Protein AF-A4SB89-F1 (afdb_monomer)

Nearest PDB structures (foldseek):
  6qie-assembly1_A  TM=3.651E-01  e=5.725E-05  Thermochaetoides thermophila DSM 1495
  8g9k-assembly1_A  TM=3.607E-01  e=8.445E-02  synthetic construct
  7ue2-assembly1_A  TM=1.964E-01  e=1.254E-01  synthetic construct

pLDDT: mean 78.95, std 18.74, range [21.5, 97.81]

InterPro domains:
  IPR003307 W2 domain [PF02020] (912-1002)
  IPR003307 W2 domain [PS51363] (801-1002)
  IPR003307 W2 domain [SM00515] (899-998)
  IPR016024 Armadillo-type fold [SSF48371] (817-995)
  IPR027417 P-loop containing nucleoside triphosphate hydrolase [G3DSA:3.40.50.300] (199-472)
  IPR027417 P-loop containing nucleoside triphosphate hydrolase [SSF52540] (219-310)
  IPR051956 eIF2B Complex Subunit Epsilon [PTHR45887] (804-1005)

Organism: Ostreococcus lucimarinus (strain CCE9901) (NCBI:txid436017)

Structure (mmCIF, N/CA/C/O backbone):
data_AF-A4SB89-F1
#
_entry.id   AF-A4SB89-F1
#
loop_
_atom_site.group_PDB
_atom_site.id
_atom_site.type_symbol
_atom_site.label_atom_id
_atom_site.label_alt_id
_atom_site.label_comp_id
_atom_site.label_asym_id
_atom_site.label_entity_id
_atom_site.label_seq_id
_atom_site.pdbx_PDB_ins_code
_atom_site.Cartn_x
_atom_site.Cartn_y
_atom_site.Cartn_z
_atom_site.occupancy
_atom_site.B_iso_or_equiv
_atom_site.auth_seq_id
_atom_site.auth_comp_id
_atom_site.auth_asym_id
_atom_site.auth_atom_id
_atom_site.pdbx_PDB_model_num
ATOM 1 N N . MET A 1 1 ? -12.814 -63.755 -7.063 1.00 29.23 1 MET A N 1
ATOM 2 C CA . MET A 1 1 ? -11.593 -64.469 -7.482 1.00 29.23 1 MET A CA 1
ATOM 3 C C . MET A 1 1 ? -11.755 -64.774 -8.953 1.00 29.23 1 MET A C 1
ATOM 5 O O . MET A 1 1 ? -12.812 -65.282 -9.292 1.00 29.23 1 MET A O 1
ATOM 9 N N . SER A 1 2 ? -10.774 -64.323 -9.741 1.00 29.67 2 SER A N 1
ATOM 10 C CA . SER A 1 2 ? -10.385 -64.765 -11.091 1.00 29.67 2 SER A CA 1
ATOM 11 C C . SER A 1 2 ? -11.483 -65.305 -12.021 1.00 29.67 2 SER A C 1
ATOM 13 O O . SER A 1 2 ? -12.023 -66.378 -11.786 1.00 29.67 2 SER A O 1
ATOM 15 N N . ASP A 1 3 ? -11.750 -64.630 -13.135 1.00 23.61 3 ASP A N 1
ATOM 16 C CA . ASP A 1 3 ? -10.997 -64.903 -14.363 1.00 23.61 3 ASP A CA 1
ATOM 17 C C . ASP A 1 3 ? -11.367 -63.938 -15.498 1.00 23.61 3 ASP A C 1
ATOM 19 O O . ASP A 1 3 ? -12.367 -63.224 -15.460 1.00 23.61 3 ASP A O 1
ATOM 23 N N . SER A 1 4 ? -10.426 -63.890 -16.431 1.00 29.05 4 SER A N 1
ATOM 24 C CA . SER A 1 4 ? -10.271 -63.126 -17.664 1.00 29.05 4 SER A CA 1
ATOM 25 C C . SER A 1 4 ? -11.224 -63.510 -18.810 1.00 29.05 4 SER A C 1
ATOM 27 O O . SER A 1 4 ? -11.978 -64.468 -18.693 1.00 29.05 4 SER A O 1
ATOM 29 N N . GLU A 1 5 ? -11.020 -62.818 -19.946 1.00 25.05 5 GLU A N 1
ATOM 30 C CA . GLU A 1 5 ? -11.542 -63.030 -21.319 1.00 25.05 5 GLU A CA 1
ATOM 31 C C . GLU A 1 5 ? -12.819 -62.221 -21.615 1.00 25.05 5 GLU A C 1
ATOM 33 O O . GLU A 1 5 ? -13.697 -62.114 -20.771 1.00 25.05 5 GLU A O 1
ATOM 38 N N . SER A 1 6 ? -13.011 -61.533 -22.742 1.00 23.83 6 SER A N 1
ATOM 39 C CA . SER A 1 6 ? -12.469 -61.593 -24.113 1.00 23.83 6 SER A CA 1
ATOM 40 C C . SER A 1 6 ? -12.864 -60.263 -24.812 1.00 23.83 6 SER A C 1
ATOM 42 O O . SER A 1 6 ? -13.953 -59.767 -24.547 1.00 23.83 6 SER A O 1
ATOM 44 N N . ASP A 1 7 ? -12.006 -59.542 -25.537 1.00 23.69 7 ASP A N 1
ATOM 45 C CA . ASP A 1 7 ? -11.608 -59.735 -26.949 1.00 23.69 7 ASP A CA 1
ATOM 46 C C . ASP A 1 7 ? -12.560 -59.069 -27.989 1.00 23.69 7 ASP A C 1
ATOM 48 O O . ASP A 1 7 ? -13.771 -59.263 -27.957 1.00 23.69 7 ASP A O 1
ATOM 52 N N . TYR A 1 8 ? -11.939 -58.330 -28.923 1.00 24.19 8 TYR A N 1
ATOM 53 C CA . TYR A 1 8 ? -12.383 -57.850 -30.253 1.00 24.19 8 TYR A CA 1
ATOM 54 C C . TYR A 1 8 ? -13.336 -56.641 -30.488 1.00 24.19 8 TYR A C 1
ATOM 56 O O . TYR A 1 8 ? -14.537 -56.679 -30.251 1.00 24.19 8 TYR A O 1
ATOM 64 N N . SER A 1 9 ? -12.715 -55.643 -31.148 1.00 23.56 9 SER A N 1
ATOM 65 C CA . SER A 1 9 ? -13.016 -55.024 -32.466 1.00 23.56 9 SER A CA 1
ATOM 66 C C . SER A 1 9 ? -14.061 -53.912 -32.657 1.00 23.56 9 SER A C 1
ATOM 68 O O . SER A 1 9 ? -15.255 -54.122 -32.472 1.00 23.56 9 SER A O 1
ATOM 70 N N . ASP A 1 10 ? -13.524 -52.822 -33.221 1.00 22.38 10 ASP A N 1
ATOM 71 C CA . ASP A 1 10 ? -13.942 -52.038 -34.397 1.00 22.38 10 ASP A CA 1
ATOM 72 C C . ASP A 1 10 ? -15.242 -51.211 -34.428 1.00 22.38 10 ASP A C 1
ATOM 74 O O . ASP A 1 10 ? -16.361 -51.712 -34.410 1.00 22.38 10 ASP A O 1
ATOM 78 N N . ASP A 1 11 ? -14.966 -49.919 -34.637 1.00 24.91 11 ASP A N 1
ATOM 79 C CA . ASP A 1 11 ? -15.501 -48.996 -35.641 1.00 24.91 11 ASP A CA 1
ATOM 80 C C . ASP A 1 11 ? -16.910 -48.380 -35.553 1.00 24.91 11 ASP A C 1
ATOM 82 O O . ASP A 1 11 ? -17.950 -49.013 -35.411 1.00 24.91 11 ASP A O 1
ATOM 86 N N . ASP A 1 12 ? -16.845 -47.070 -35.817 1.00 22.80 12 ASP A N 1
ATOM 87 C CA . ASP A 1 12 ? -17.795 -46.201 -36.504 1.00 22.80 12 ASP A CA 1
ATOM 88 C C . ASP A 1 12 ? -19.022 -45.610 -35.779 1.00 22.80 12 ASP A C 1
ATOM 90 O O . ASP A 1 12 ? -20.053 -46.225 -35.532 1.00 22.80 12 ASP A O 1
ATOM 94 N N . ALA A 1 13 ? -18.892 -44.293 -35.570 1.00 25.19 13 ALA A N 1
ATOM 95 C CA . ALA A 1 13 ? -19.785 -43.238 -36.057 1.00 25.19 13 ALA A CA 1
ATOM 96 C C . ALA A 1 13 ? -21.309 -43.389 -35.851 1.00 25.19 13 ALA A C 1
ATOM 98 O O . ALA A 1 13 ? -21.993 -44.081 -36.592 1.00 25.19 13 ALA A O 1
ATOM 99 N N . HIS A 1 14 ? -21.888 -42.537 -34.997 1.00 22.14 14 HIS A N 1
ATOM 100 C CA . HIS A 1 14 ? -22.621 -41.334 -35.432 1.00 22.14 14 HIS A CA 1
ATOM 101 C C . HIS A 1 14 ? -23.437 -40.693 -34.294 1.00 22.14 14 HIS A C 1
ATOM 103 O O . HIS A 1 14 ? -24.135 -41.346 -33.530 1.00 22.14 14 HIS A O 1
ATOM 109 N N . ILE A 1 15 ? -23.339 -39.363 -34.268 1.00 31.70 15 ILE A N 1
ATOM 110 C CA . ILE A 1 15 ? -24.335 -38.335 -33.923 1.00 31.70 15 ILE A CA 1
ATOM 111 C C . ILE A 1 15 ? -25.737 -38.847 -33.533 1.00 31.70 15 ILE A C 1
ATOM 113 O O . ILE A 1 15 ? -26.442 -39.439 -34.346 1.00 31.70 15 ILE A O 1
ATOM 117 N N . GLY A 1 16 ? -26.208 -38.420 -32.359 1.00 21.58 16 GLY A N 1
ATOM 118 C CA . GLY A 1 16 ? -27.625 -38.419 -31.987 1.00 21.58 16 GLY A CA 1
ATOM 119 C C . GLY A 1 16 ? -27.842 -37.704 -30.657 1.00 21.58 16 GLY A C 1
ATOM 120 O O . GLY A 1 16 ? -27.494 -38.237 -29.611 1.00 21.58 16 GLY A O 1
ATOM 121 N N . GLY A 1 17 ? -28.367 -36.479 -30.713 1.00 25.39 17 GLY A N 1
ATOM 122 C CA . GLY A 1 17 ? -28.674 -35.661 -29.542 1.00 25.39 17 GLY A CA 1
ATOM 123 C C . GLY A 1 17 ? -29.842 -36.186 -28.704 1.00 25.39 17 GLY A C 1
ATOM 124 O O . GLY A 1 17 ? -30.671 -36.968 -29.167 1.00 25.39 17 GLY A O 1
ATOM 125 N N . GLY A 1 18 ? -29.919 -35.683 -27.477 1.00 21.50 18 GLY A N 1
ATOM 126 C CA . GLY A 1 18 ? -31.056 -35.849 -26.585 1.00 21.50 18 GLY A CA 1
ATOM 127 C C . GLY A 1 18 ? -30.878 -34.966 -25.361 1.00 21.50 18 GLY A C 1
ATOM 128 O O . GLY A 1 18 ? -30.033 -35.257 -24.520 1.00 21.50 18 GLY A O 1
ATOM 129 N N . ASP A 1 19 ? -31.662 -33.890 -25.304 1.00 28.50 19 ASP A N 1
ATOM 130 C CA . ASP A 1 19 ? -31.857 -33.049 -24.126 1.00 28.50 19 ASP A CA 1
ATOM 131 C C . ASP A 1 19 ? -32.079 -33.896 -22.872 1.00 28.50 19 ASP A C 1
ATOM 133 O O . ASP A 1 19 ? -32.882 -34.836 -22.887 1.00 28.50 19 ASP A O 1
ATOM 137 N N . ARG A 1 20 ? -31.425 -33.506 -21.776 1.00 24.61 20 ARG A N 1
ATOM 138 C CA . ARG A 1 20 ? -31.952 -33.652 -20.420 1.00 24.61 20 ARG A CA 1
ATOM 139 C C . ARG A 1 20 ? -31.249 -32.673 -19.497 1.00 24.61 20 ARG A C 1
ATOM 141 O O . ARG A 1 20 ? -30.026 -32.657 -19.400 1.00 24.61 20 ARG A O 1
ATOM 148 N N . ASP A 1 21 ? -32.091 -31.881 -18.856 1.00 27.75 21 ASP A N 1
ATOM 149 C CA . ASP A 1 21 ? -31.813 -30.970 -17.764 1.00 27.75 21 ASP A CA 1
ATOM 150 C C . ASP A 1 21 ? -30.841 -31.591 -16.754 1.00 27.75 21 ASP A C 1
ATOM 152 O O . ASP A 1 21 ? -31.128 -32.623 -16.143 1.00 27.75 21 ASP A O 1
ATOM 156 N N . ALA A 1 22 ? -29.693 -30.947 -16.577 1.00 25.78 22 ALA A N 1
ATOM 157 C CA . ALA A 1 22 ? -28.849 -31.129 -15.412 1.00 25.78 22 ALA A CA 1
ATOM 158 C C . ALA A 1 22 ? -28.675 -29.746 -14.788 1.00 25.78 22 ALA A C 1
ATOM 160 O O . ALA A 1 22 ? -27.948 -28.900 -15.305 1.00 25.78 22 ALA A O 1
ATOM 161 N N . GLU A 1 23 ? -29.413 -29.513 -13.704 1.00 24.58 23 GLU A N 1
ATOM 162 C CA . GLU A 1 23 ? -29.065 -28.511 -12.705 1.00 24.58 23 GLU A CA 1
ATOM 163 C C . GLU A 1 23 ? -27.601 -28.745 -12.309 1.00 24.58 23 GLU A C 1
ATOM 165 O O . GLU A 1 23 ? -27.280 -29.712 -11.618 1.00 24.58 23 GLU A O 1
ATOM 170 N N . GLU A 1 24 ? -26.695 -27.886 -12.776 1.00 25.06 24 GLU A N 1
ATOM 171 C CA . GLU A 1 24 ? -25.340 -27.818 -12.239 1.00 25.06 24 GLU A CA 1
ATOM 172 C C . GLU A 1 24 ? -25.430 -27.219 -10.834 1.00 25.06 24 GLU A C 1
ATOM 174 O O . GLU A 1 24 ? -25.385 -26.006 -10.624 1.00 25.06 24 GLU A O 1
ATOM 179 N N . THR A 1 25 ? -25.606 -28.098 -9.850 1.00 23.08 25 THR A N 1
ATOM 180 C CA . THR A 1 25 ? -25.333 -27.804 -8.449 1.00 23.08 25 THR A CA 1
ATOM 181 C C . THR A 1 25 ? -23.901 -27.302 -8.327 1.00 23.08 25 THR A C 1
ATOM 183 O O . THR A 1 25 ? -22.940 -28.035 -8.553 1.00 23.08 25 THR A O 1
ATOM 186 N N . TYR A 1 26 ? -23.800 -26.025 -7.975 1.00 27.58 26 TYR A N 1
ATOM 187 C CA . TYR A 1 26 ? -22.591 -25.325 -7.582 1.00 27.58 26 TYR A CA 1
ATOM 188 C C . TYR A 1 26 ? -21.995 -26.038 -6.363 1.00 27.58 26 TYR A C 1
ATOM 190 O O . TYR A 1 26 ? -22.474 -25.869 -5.240 1.00 27.58 26 TYR A O 1
ATOM 198 N N . ASP A 1 27 ? -20.985 -26.878 -6.584 1.00 24.45 27 ASP A N 1
ATOM 199 C CA . ASP A 1 27 ? -20.267 -27.528 -5.495 1.00 24.45 27 ASP A CA 1
ATOM 200 C C . ASP A 1 27 ? -19.368 -26.470 -4.845 1.00 24.45 27 ASP A C 1
ATOM 202 O O . ASP A 1 27 ? -18.309 -26.089 -5.353 1.00 24.45 27 ASP A O 1
ATOM 206 N N . GLY A 1 28 ? -19.869 -25.907 -3.745 1.00 31.48 28 GLY A N 1
ATOM 207 C CA . GLY A 1 28 ? -19.140 -24.995 -2.882 1.00 31.48 28 GLY A CA 1
ATOM 208 C C . GLY A 1 28 ? -17.931 -25.712 -2.301 1.00 31.48 28 GLY A C 1
ATOM 209 O O . GLY A 1 28 ? -18.032 -26.406 -1.291 1.00 31.48 28 GLY A O 1
ATOM 210 N N . ALA A 1 29 ? -16.775 -25.530 -2.934 1.00 27.23 29 ALA A N 1
ATOM 211 C CA . ALA A 1 29 ? -15.501 -25.983 -2.408 1.00 27.23 29 ALA A CA 1
ATOM 212 C C . ALA A 1 29 ? -15.157 -25.183 -1.140 1.00 27.23 29 ALA A C 1
ATOM 214 O O . ALA A 1 29 ? -14.526 -24.130 -1.192 1.00 27.23 29 ALA A O 1
ATOM 215 N N . GLY A 1 30 ? -15.565 -25.716 0.013 1.00 25.22 30 GLY A N 1
ATOM 216 C CA . GLY A 1 30 ? -15.103 -25.342 1.350 1.00 25.22 30 GLY A CA 1
ATOM 217 C C . GLY A 1 30 ? -13.660 -25.781 1.626 1.00 25.22 30 GLY A C 1
ATOM 218 O O . GLY A 1 30 ? -13.384 -26.364 2.671 1.00 25.22 30 GLY A O 1
ATOM 219 N N . GLY A 1 31 ? -12.746 -25.537 0.687 1.00 26.72 31 GLY A N 1
ATOM 220 C CA . GLY A 1 31 ? -11.314 -25.537 0.963 1.00 26.72 31 GLY A CA 1
ATOM 221 C C . GLY A 1 31 ? -10.906 -24.125 1.362 1.00 26.72 31 GLY A C 1
ATOM 222 O O . GLY A 1 31 ? -11.263 -23.180 0.662 1.00 26.72 31 GLY A O 1
ATOM 223 N N . GLU A 1 32 ? -10.186 -23.960 2.475 1.00 33.38 32 GLU A N 1
ATOM 224 C CA . GLU A 1 32 ? -9.505 -22.696 2.774 1.00 33.38 32 GLU A CA 1
ATOM 225 C C . GLU A 1 32 ? -8.726 -22.266 1.525 1.00 33.38 32 GLU A C 1
ATOM 227 O O . GLU A 1 32 ? -7.820 -22.970 1.077 1.00 33.38 32 GLU A O 1
ATOM 232 N N . ALA A 1 33 ? -9.127 -21.150 0.915 1.00 37.78 33 ALA A N 1
ATOM 233 C CA . ALA A 1 33 ? -8.465 -20.614 -0.261 1.00 37.78 33 ALA A CA 1
ATOM 234 C C . ALA A 1 33 ? -7.047 -20.182 0.135 1.00 37.78 33 ALA A C 1
ATOM 236 O O . ALA A 1 33 ? -6.825 -19.067 0.603 1.00 37.78 33 ALA A O 1
ATOM 237 N N . THR A 1 34 ? -6.074 -21.079 -0.014 1.00 44.25 34 THR A N 1
ATOM 238 C CA . THR A 1 34 ? -4.659 -20.746 0.134 1.00 44.25 34 THR A CA 1
ATOM 239 C C . THR A 1 34 ? -4.272 -19.832 -1.023 1.00 44.25 34 THR A C 1
ATOM 241 O O . THR A 1 34 ? -4.261 -20.263 -2.178 1.00 44.25 34 THR A O 1
ATOM 244 N N . LEU A 1 35 ? -3.988 -18.564 -0.720 1.00 61.75 35 LEU A N 1
ATOM 245 C CA . LEU A 1 35 ? -3.513 -17.586 -1.693 1.00 61.75 35 LEU A CA 1
ATOM 246 C C . LEU A 1 35 ? -2.144 -18.033 -2.227 1.00 61.75 35 LEU A C 1
ATOM 248 O O . LEU A 1 35 ? -1.136 -17.932 -1.537 1.00 61.75 35 LEU A O 1
ATOM 252 N N . ASN A 1 36 ? -2.114 -18.546 -3.456 1.00 58.34 36 ASN A N 1
ATOM 253 C CA . ASN A 1 36 ? -0.876 -18.926 -4.130 1.00 58.34 36 ASN A CA 1
ATOM 254 C C . ASN A 1 36 ? -0.364 -17.715 -4.924 1.00 58.34 36 ASN A C 1
ATOM 256 O O . ASN A 1 36 ? -1.017 -17.273 -5.875 1.00 58.34 36 ASN A O 1
ATOM 260 N N . VAL A 1 37 ? 0.763 -17.129 -4.510 1.00 63.38 37 VAL A N 1
ATOM 261 C CA . VAL A 1 37 ? 1.336 -15.958 -5.186 1.00 63.38 37 VAL A CA 1
ATOM 262 C C . VAL A 1 37 ? 2.109 -16.435 -6.412 1.00 63.38 37 VAL A C 1
ATOM 264 O O . VAL A 1 37 ? 3.233 -16.920 -6.302 1.00 63.38 37 VAL A O 1
ATOM 267 N N . ASP A 1 38 ? 1.537 -16.270 -7.606 1.00 64.44 38 ASP A N 1
ATOM 268 C CA . ASP A 1 38 ? 2.246 -16.611 -8.843 1.00 64.44 38 ASP A CA 1
ATOM 269 C C . ASP A 1 38 ? 3.375 -15.605 -9.137 1.00 64.44 38 ASP A C 1
ATOM 271 O O . ASP A 1 38 ? 3.179 -14.564 -9.768 1.00 64.44 38 ASP A O 1
ATOM 275 N N . VAL A 1 39 ? 4.577 -15.918 -8.645 1.00 58.44 39 VAL A N 1
ATOM 276 C CA . VAL A 1 39 ? 5.833 -15.204 -8.944 1.00 58.44 39 VAL A CA 1
ATOM 277 C C . VAL A 1 39 ? 6.585 -15.790 -10.146 1.00 58.44 39 VAL A C 1
ATOM 279 O O . VAL A 1 39 ? 7.706 -15.375 -10.459 1.00 58.44 39 VAL A O 1
ATOM 282 N N . GLY A 1 40 ? 6.008 -16.799 -10.809 1.00 59.66 40 GLY A N 1
ATOM 283 C CA . GLY A 1 40 ? 6.488 -17.321 -12.082 1.00 59.66 40 GLY A CA 1
ATOM 284 C C . GLY A 1 40 ? 5.940 -16.493 -13.239 1.00 59.66 40 GLY A C 1
ATOM 285 O O . GLY A 1 40 ? 4.848 -15.937 -13.177 1.00 59.66 40 GLY A O 1
ATOM 286 N N . SER A 1 41 ? 6.702 -16.370 -14.326 1.00 61.66 41 SER A N 1
ATOM 287 C CA . SER A 1 41 ? 6.193 -15.662 -15.508 1.00 61.66 41 SER A CA 1
ATOM 288 C C . SER A 1 41 ? 5.515 -16.587 -16.514 1.00 61.66 41 SER A C 1
ATOM 290 O O . SER A 1 41 ? 4.639 -16.122 -17.258 1.00 61.66 41 SER A O 1
ATOM 292 N N . SER A 1 42 ? 5.886 -17.874 -16.521 1.00 67.38 42 SER A N 1
ATOM 293 C CA . SER A 1 42 ? 5.229 -18.930 -17.291 1.00 67.38 42 SER A CA 1
ATOM 294 C C . SER A 1 42 ? 4.824 -18.429 -18.692 1.00 67.38 42 SER A C 1
ATOM 296 O O . SER A 1 42 ? 3.647 -18.357 -19.080 1.00 67.38 42 SER A O 1
ATOM 298 N N . LEU A 1 43 ? 5.802 -17.886 -19.421 1.00 68.06 43 LEU A N 1
ATOM 299 C CA . LEU A 1 43 ? 5.538 -17.063 -20.602 1.00 68.06 43 LEU A CA 1
ATOM 300 C C . LEU A 1 43 ? 5.134 -17.924 -21.799 1.00 68.06 43 LEU A C 1
ATOM 302 O O . LEU A 1 43 ? 5.876 -18.792 -22.247 1.00 68.06 43 LEU A O 1
ATOM 306 N N . THR A 1 44 ? 3.949 -17.652 -22.352 1.00 66.81 44 THR A N 1
ATOM 307 C CA . THR A 1 44 ? 3.459 -18.326 -23.563 1.00 66.81 44 THR A CA 1
ATOM 308 C C . THR A 1 44 ? 3.981 -17.635 -24.822 1.00 66.81 44 THR A C 1
ATOM 310 O O . THR A 1 44 ? 4.377 -16.468 -24.795 1.00 66.81 44 THR A O 1
ATOM 313 N N . SER A 1 45 ? 3.901 -18.307 -25.974 1.00 65.00 45 SER A N 1
ATOM 314 C CA . SER A 1 45 ? 4.201 -17.702 -27.282 1.00 65.00 45 SER A CA 1
ATOM 315 C C . SER A 1 45 ? 3.424 -16.405 -27.548 1.00 65.00 45 SER A C 1
ATOM 317 O O . SER A 1 45 ? 3.972 -15.499 -28.174 1.00 65.00 45 SER A O 1
ATOM 319 N N . ALA A 1 46 ? 2.188 -16.296 -27.048 1.00 64.75 46 ALA A N 1
ATOM 320 C CA . ALA A 1 46 ? 1.371 -15.090 -27.166 1.00 64.75 46 ALA A CA 1
ATOM 321 C C . ALA A 1 46 ? 1.889 -13.949 -26.276 1.00 64.75 46 ALA A C 1
ATOM 323 O O . ALA A 1 46 ? 2.015 -12.821 -26.742 1.00 64.75 46 ALA A O 1
ATOM 324 N N . ASP A 1 47 ? 2.270 -14.244 -25.029 1.00 68.56 47 ASP A N 1
ATOM 325 C CA . ASP A 1 47 ? 2.822 -13.227 -24.122 1.00 68.56 47 ASP A CA 1
ATOM 326 C C . ASP A 1 47 ? 4.130 -12.641 -24.659 1.00 68.56 47 ASP A C 1
ATOM 328 O O . ASP A 1 47 ? 4.396 -11.453 -24.499 1.00 68.56 47 ASP A O 1
ATOM 332 N N . TRP A 1 48 ? 4.928 -13.463 -25.337 1.00 68.19 48 TRP A N 1
ATOM 333 C CA . TRP A 1 48 ? 6.120 -12.992 -26.022 1.00 68.19 48 TRP A CA 1
ATOM 334 C C . TRP A 1 48 ? 5.806 -12.071 -27.204 1.00 68.19 48 TRP A C 1
ATOM 336 O O . TRP A 1 48 ? 6.483 -11.066 -27.392 1.00 68.19 48 TRP A O 1
ATOM 346 N N . ALA A 1 49 ? 4.778 -12.393 -27.993 1.00 67.62 49 ALA A N 1
ATOM 347 C CA . ALA A 1 49 ? 4.350 -11.551 -29.107 1.00 67.62 49 ALA A CA 1
ATOM 348 C C . ALA A 1 49 ? 3.810 -10.186 -28.637 1.00 67.62 49 ALA A C 1
ATOM 350 O O . ALA A 1 49 ? 3.950 -9.195 -29.353 1.00 67.62 49 ALA A O 1
ATOM 351 N N . ASP A 1 50 ? 3.243 -10.116 -27.428 1.00 69.06 50 ASP A N 1
ATOM 352 C CA . ASP A 1 50 ? 2.780 -8.865 -26.814 1.00 69.06 50 ASP A CA 1
ATOM 353 C C . ASP A 1 50 ? 3.927 -7.905 -26.456 1.00 69.06 50 ASP A C 1
ATOM 355 O O . ASP A 1 50 ? 3.744 -6.684 -26.503 1.00 69.06 50 ASP A O 1
ATOM 359 N N . ILE A 1 51 ? 5.108 -8.425 -26.099 1.00 70.75 51 ILE A N 1
ATOM 360 C CA . ILE A 1 51 ? 6.305 -7.593 -25.871 1.00 70.75 51 ILE A CA 1
ATOM 361 C C . ILE A 1 51 ? 6.713 -6.915 -27.184 1.00 70.75 51 ILE A C 1
ATOM 363 O O . ILE A 1 51 ? 6.956 -5.708 -27.215 1.00 70.75 51 ILE A O 1
ATOM 367 N N . ASP A 1 52 ? 6.670 -7.682 -28.275 1.00 66.12 52 ASP A N 1
ATOM 368 C CA . ASP A 1 52 ? 7.074 -7.281 -29.624 1.00 66.12 52 ASP A CA 1
ATOM 369 C C . ASP A 1 52 ? 5.932 -6.579 -30.406 1.00 66.12 52 ASP A C 1
ATOM 371 O O . ASP A 1 52 ? 5.997 -6.405 -31.629 1.00 66.12 52 ASP A O 1
ATOM 375 N N . ASN A 1 53 ? 4.841 -6.174 -29.747 1.00 70.50 53 ASN A N 1
ATOM 376 C CA . ASN A 1 53 ? 3.700 -5.568 -30.430 1.00 70.50 53 ASN A CA 1
ATOM 377 C C . ASN A 1 53 ? 4.002 -4.113 -30.841 1.00 70.50 53 ASN A C 1
ATOM 379 O O . ASN A 1 53 ? 4.187 -3.229 -30.000 1.00 70.50 53 ASN A O 1
ATOM 383 N N . SER A 1 54 ? 3.993 -3.836 -32.150 1.00 64.75 54 SER A N 1
ATOM 384 C CA . SER A 1 54 ? 4.375 -2.530 -32.705 1.00 64.75 54 SER A CA 1
ATOM 385 C C . SER A 1 54 ? 3.524 -1.363 -32.212 1.00 64.75 54 SER A C 1
ATOM 387 O O . SER A 1 54 ? 4.055 -0.266 -32.038 1.00 64.75 54 SER A O 1
ATOM 389 N N . ASP A 1 55 ? 2.233 -1.581 -31.966 1.00 62.84 55 ASP A N 1
ATOM 390 C CA . ASP A 1 55 ? 1.321 -0.521 -31.532 1.00 62.84 55 ASP A CA 1
ATOM 391 C C . ASP A 1 55 ? 1.550 -0.173 -30.061 1.00 62.84 55 ASP A C 1
ATOM 393 O O . ASP A 1 55 ? 1.525 1.000 -29.678 1.00 62.84 55 ASP A O 1
ATOM 397 N N . LEU A 1 56 ? 1.832 -1.184 -29.234 1.00 63.41 56 LEU A N 1
ATOM 398 C CA . LEU A 1 56 ? 2.197 -0.990 -27.832 1.00 63.41 56 LEU A CA 1
ATOM 399 C C . LEU A 1 56 ? 3.545 -0.273 -27.720 1.00 63.41 56 LEU A C 1
ATOM 401 O O . LEU A 1 56 ? 3.640 0.741 -27.026 1.00 63.41 56 LEU A O 1
ATOM 405 N N . VAL A 1 57 ? 4.552 -0.706 -28.483 1.00 65.56 57 VAL A N 1
ATOM 406 C CA . VAL A 1 57 ? 5.869 -0.048 -28.531 1.00 65.56 57 VAL A CA 1
ATOM 407 C C . VAL A 1 57 ? 5.756 1.394 -29.041 1.00 65.56 57 VAL A C 1
ATOM 409 O O . VAL A 1 57 ? 6.379 2.299 -28.484 1.00 65.56 57 VAL A O 1
ATOM 412 N N . ALA A 1 58 ? 4.933 1.660 -30.061 1.00 63.69 58 ALA A N 1
ATOM 413 C CA . ALA A 1 58 ? 4.697 3.019 -30.554 1.00 63.69 58 ALA A CA 1
ATOM 414 C C . ALA A 1 58 ? 4.074 3.931 -29.482 1.00 63.69 58 ALA A C 1
ATOM 416 O O . ALA A 1 58 ? 4.455 5.098 -29.370 1.00 63.69 58 ALA A O 1
ATOM 417 N N . LYS A 1 59 ? 3.169 3.403 -28.649 1.00 62.91 59 LYS A N 1
ATOM 418 C CA . LYS A 1 59 ? 2.600 4.138 -27.508 1.00 62.91 59 LYS A CA 1
ATOM 419 C C . LYS A 1 59 ? 3.632 4.405 -26.415 1.00 62.91 59 LYS A C 1
ATOM 421 O O . LYS A 1 59 ? 3.687 5.530 -25.922 1.00 62.91 59 LYS A O 1
ATOM 426 N N . VAL A 1 60 ? 4.489 3.432 -26.085 1.00 60.62 60 VAL A N 1
ATOM 427 C CA . VAL A 1 60 ? 5.616 3.643 -25.154 1.00 60.62 60 VAL A CA 1
ATOM 428 C C . VAL A 1 60 ? 6.524 4.760 -25.670 1.00 60.62 60 VAL A C 1
ATOM 430 O O . VAL A 1 60 ? 6.846 5.678 -24.918 1.00 60.62 60 VAL A O 1
ATOM 433 N N . ARG A 1 61 ? 6.821 4.789 -26.976 1.00 61.88 61 ARG A N 1
ATOM 434 C CA . ARG A 1 61 ? 7.567 5.892 -27.613 1.00 61.88 61 ARG A CA 1
ATOM 435 C C . ARG A 1 61 ? 6.863 7.249 -27.541 1.00 61.88 61 ARG A C 1
ATOM 437 O O . ARG A 1 61 ? 7.508 8.295 -27.577 1.00 61.88 61 ARG A O 1
ATOM 444 N N . GLY A 1 62 ? 5.538 7.247 -27.451 1.00 50.56 62 GLY A N 1
ATOM 445 C CA . GLY A 1 62 ? 4.735 8.448 -27.245 1.00 50.56 62 GLY A CA 1
ATOM 446 C C . GLY A 1 62 ? 4.830 9.019 -25.826 1.00 50.56 62 GLY A C 1
ATOM 447 O O . GLY A 1 62 ? 4.526 10.205 -25.656 1.00 50.56 62 GLY A O 1
ATOM 448 N N . SER A 1 63 ? 5.258 8.213 -24.845 1.00 49.38 63 SER A N 1
ATOM 449 C CA . SER A 1 63 ? 5.280 8.557 -23.418 1.00 49.38 63 SER A CA 1
ATOM 450 C C . SER A 1 63 ? 6.306 9.640 -23.064 1.00 49.38 63 SER A C 1
ATOM 452 O O . SER A 1 63 ? 7.287 9.864 -23.778 1.00 49.38 63 SER A O 1
ATOM 454 N N . ALA A 1 64 ? 6.091 10.310 -21.928 1.00 48.09 64 ALA A N 1
ATOM 455 C CA . ALA A 1 64 ? 7.039 11.286 -21.399 1.00 48.09 64 ALA A CA 1
ATOM 456 C C . ALA A 1 64 ? 8.395 10.635 -21.073 1.00 48.09 64 ALA A C 1
ATOM 458 O O . ALA A 1 64 ? 9.423 11.148 -21.509 1.00 48.09 64 ALA A O 1
ATOM 459 N N . GLY A 1 65 ? 8.393 9.473 -20.405 1.00 46.81 65 GLY A N 1
ATOM 460 C CA . GLY A 1 65 ? 9.603 8.712 -20.065 1.00 46.81 65 GLY A CA 1
ATOM 461 C C . GLY A 1 65 ? 10.481 8.425 -21.283 1.00 46.81 65 GLY A C 1
ATOM 462 O O . GLY A 1 65 ? 11.683 8.690 -21.264 1.00 46.81 65 GLY A O 1
ATOM 463 N N . PHE A 1 66 ? 9.871 8.009 -22.396 1.00 52.81 66 PHE A N 1
ATOM 464 C CA . PHE A 1 66 ? 10.625 7.749 -23.616 1.00 52.81 66 PHE A CA 1
ATOM 465 C C . PHE A 1 66 ? 11.310 9.003 -24.183 1.00 52.81 66 PHE A C 1
ATOM 467 O O . PHE A 1 66 ? 12.483 8.964 -24.563 1.00 52.81 66 PHE A O 1
ATOM 474 N N . ARG A 1 67 ? 10.588 10.132 -24.235 1.00 51.22 67 ARG A N 1
ATOM 475 C CA . ARG A 1 67 ? 11.125 11.412 -24.736 1.00 51.22 67 ARG A CA 1
ATOM 476 C C . ARG A 1 67 ? 12.299 11.891 -23.885 1.00 51.22 67 ARG A C 1
ATOM 478 O O . ARG A 1 67 ? 13.328 12.260 -24.440 1.00 51.22 67 ARG A O 1
ATOM 485 N N . ILE A 1 68 ? 12.163 11.784 -22.564 1.00 50.06 68 ILE A N 1
ATOM 486 C CA . ILE A 1 68 ? 13.197 12.138 -21.584 1.00 50.06 68 ILE A CA 1
ATOM 487 C C . ILE A 1 68 ? 14.463 11.318 -21.828 1.00 50.06 68 ILE A C 1
ATOM 489 O O . ILE A 1 68 ? 15.556 11.857 -21.962 1.00 50.06 68 ILE A O 1
ATOM 493 N N . MET A 1 69 ? 14.322 10.002 -21.946 1.00 53.09 69 MET A N 1
ATOM 494 C CA . MET A 1 69 ? 15.447 9.101 -22.184 1.00 53.09 69 MET A CA 1
ATOM 495 C C . MET A 1 69 ? 16.118 9.346 -23.530 1.00 53.09 69 MET A C 1
ATOM 497 O O . MET A 1 69 ? 17.335 9.275 -23.607 1.00 53.09 69 MET A O 1
ATOM 501 N N . ARG A 1 70 ? 15.373 9.720 -24.574 1.00 50.72 70 ARG A N 1
ATOM 502 C CA . ARG A 1 70 ? 15.960 10.119 -25.862 1.00 50.72 70 ARG A CA 1
ATOM 503 C C . ARG A 1 70 ? 16.757 11.426 -25.769 1.00 50.72 70 ARG A C 1
ATOM 505 O O . ARG A 1 70 ? 17.751 11.585 -26.466 1.00 50.72 70 ARG A O 1
ATOM 512 N N . GLU A 1 71 ? 16.335 12.360 -24.922 1.00 44.44 71 GLU A N 1
ATOM 513 C CA . GLU A 1 71 ? 17.044 13.625 -24.677 1.00 44.44 71 GLU A CA 1
ATOM 514 C C . GLU A 1 71 ? 18.271 13.448 -23.772 1.00 44.44 71 GLU A C 1
ATOM 516 O O . GLU A 1 71 ? 19.205 14.254 -23.821 1.00 44.44 71 GLU A O 1
ATOM 521 N N . ILE A 1 72 ? 18.260 12.387 -22.961 1.00 40.50 72 ILE A N 1
ATOM 522 C CA . ILE A 1 72 ? 19.289 12.029 -21.991 1.00 40.50 72 ILE A CA 1
ATOM 523 C C . ILE A 1 72 ? 20.228 10.937 -22.537 1.00 40.50 72 ILE A C 1
ATOM 525 O O . ILE A 1 72 ? 21.314 10.797 -22.002 1.00 40.50 72 ILE A O 1
ATOM 529 N N . GLN A 1 73 ? 19.924 10.179 -23.585 1.00 39.50 73 GLN A N 1
ATOM 530 C CA . GLN A 1 73 ? 20.874 9.196 -24.115 1.00 39.50 73 GLN A CA 1
ATOM 531 C C . GLN A 1 73 ? 22.157 9.887 -24.626 1.00 39.50 73 GLN A C 1
ATOM 533 O O . GLN A 1 73 ? 22.071 10.900 -25.327 1.00 39.50 73 GLN A O 1
ATOM 538 N N . PRO A 1 74 ? 23.357 9.364 -24.304 1.00 39.03 74 PRO A N 1
ATOM 539 C CA . PRO A 1 74 ? 24.537 9.652 -25.106 1.00 39.03 74 PRO A CA 1
ATOM 540 C C . PRO A 1 74 ? 24.213 9.258 -26.547 1.00 39.03 74 PRO A C 1
ATOM 542 O O . PRO A 1 74 ? 23.693 8.168 -26.782 1.00 39.03 74 PRO A O 1
ATOM 545 N N . TRP A 1 75 ? 24.469 10.165 -27.486 1.00 36.19 75 TRP A N 1
ATOM 546 C CA . TRP A 1 75 ? 24.233 9.944 -28.907 1.00 36.19 75 TRP A CA 1
ATOM 547 C C . TRP A 1 75 ? 24.887 8.622 -29.344 1.00 36.19 75 TRP A C 1
ATOM 549 O O . TRP A 1 75 ? 26.103 8.476 -29.249 1.00 36.19 75 TRP A O 1
ATOM 559 N N . ASP A 1 76 ? 24.080 7.640 -29.754 1.00 36.41 76 ASP A N 1
ATOM 560 C CA . ASP A 1 76 ? 24.529 6.269 -30.034 1.00 36.41 76 ASP A CA 1
ATOM 561 C C . ASP A 1 76 ? 24.838 6.016 -31.517 1.00 36.41 76 ASP A C 1
ATOM 563 O O . ASP A 1 76 ? 25.028 4.871 -31.919 1.00 36.41 76 ASP A O 1
ATOM 567 N N . GLY A 1 77 ? 24.867 7.064 -32.346 1.00 37.91 77 GLY A N 1
ATOM 568 C CA . GLY A 1 77 ? 25.085 6.932 -33.788 1.00 37.91 77 GLY A CA 1
ATOM 569 C C . GLY A 1 77 ? 24.037 6.074 -34.517 1.00 37.91 77 GLY A C 1
ATOM 570 O O . GLY A 1 77 ? 24.231 5.781 -35.693 1.00 37.91 77 GLY A O 1
ATOM 571 N N . ALA A 1 78 ? 22.939 5.663 -33.859 1.00 33.56 78 ALA A N 1
ATOM 572 C CA . ALA A 1 78 ? 21.877 4.846 -34.455 1.00 33.56 78 ALA A CA 1
ATOM 573 C C . ALA A 1 78 ? 20.775 5.684 -35.129 1.00 33.56 78 ALA A C 1
ATOM 575 O O . ALA A 1 78 ? 19.850 5.146 -35.739 1.00 33.56 78 ALA A O 1
ATOM 576 N N . LEU A 1 79 ? 20.881 7.008 -35.054 1.00 37.34 79 LEU A N 1
ATOM 577 C CA . LEU A 1 79 ? 20.388 7.883 -36.108 1.00 37.34 79 LEU A CA 1
ATOM 578 C C . LEU A 1 79 ? 21.604 8.213 -36.959 1.00 37.34 79 LEU A C 1
ATOM 580 O O . LEU A 1 79 ? 22.623 8.607 -36.385 1.00 37.34 79 LEU A O 1
ATOM 584 N N . ASP A 1 80 ? 21.488 8.040 -38.281 1.00 38.41 80 ASP A N 1
ATOM 585 C CA . ASP A 1 80 ? 22.480 8.518 -39.246 1.00 38.41 80 ASP A CA 1
ATOM 586 C C . ASP A 1 80 ? 23.066 9.835 -38.735 1.00 38.41 80 ASP A C 1
ATOM 588 O O . ASP A 1 80 ? 22.300 10.722 -38.329 1.00 38.41 80 ASP A O 1
ATOM 592 N N . ALA A 1 81 ? 24.401 9.937 -38.683 1.00 43.59 81 ALA A N 1
ATOM 593 C CA . ALA A 1 81 ? 25.056 11.178 -38.292 1.00 43.59 81 ALA A CA 1
ATOM 594 C C . ALA A 1 81 ? 24.335 12.343 -38.975 1.00 43.59 81 ALA A C 1
ATOM 596 O O . ALA A 1 81 ? 24.066 12.231 -40.181 1.00 43.59 81 ALA A O 1
ATOM 597 N N . PRO A 1 82 ? 23.938 13.399 -38.228 1.00 54.44 82 PRO A N 1
ATOM 598 C CA . PRO A 1 82 ? 23.286 14.533 -38.855 1.00 54.44 82 PRO A CA 1
ATOM 599 C C . PRO A 1 82 ? 24.128 14.928 -40.072 1.00 54.44 82 PRO A C 1
ATOM 601 O O . PRO A 1 82 ? 25.362 14.874 -39.984 1.00 54.44 82 PRO A O 1
ATOM 604 N N . PRO A 1 83 ? 23.490 15.207 -41.225 1.00 63.94 83 PRO A N 1
ATOM 605 C CA . PRO A 1 83 ? 24.219 15.425 -42.463 1.00 63.94 83 PRO A CA 1
ATOM 606 C C . PRO A 1 83 ? 25.326 16.440 -42.202 1.00 63.94 83 PRO A C 1
ATOM 608 O O . PRO A 1 83 ? 25.029 17.507 -41.660 1.00 63.94 83 PRO A O 1
ATOM 611 N N . ASP A 1 84 ? 26.576 16.104 -42.543 1.00 74.19 84 ASP A N 1
ATOM 612 C CA . ASP A 1 84 ? 27.690 17.034 -42.341 1.00 74.19 84 ASP A CA 1
ATOM 613 C C . ASP A 1 84 ? 27.324 18.387 -42.959 1.00 74.19 84 ASP A C 1
ATOM 615 O O . ASP A 1 84 ? 26.593 18.474 -43.957 1.00 74.19 84 ASP A O 1
ATOM 619 N N . LEU A 1 85 ? 27.800 19.461 -42.336 1.00 87.69 85 LEU A N 1
ATOM 620 C CA . LEU A 1 85 ? 27.488 20.798 -42.802 1.00 87.69 85 LEU A CA 1
ATOM 621 C C . LEU A 1 85 ? 27.927 20.941 -44.258 1.00 87.69 85 LEU A C 1
ATOM 623 O O . LEU A 1 85 ? 28.988 20.460 -44.665 1.00 87.69 85 LEU A O 1
ATOM 627 N N . MET A 1 86 ? 27.153 21.686 -45.045 1.00 92.38 86 MET A N 1
ATOM 628 C CA . MET A 1 86 ? 27.587 22.103 -46.375 1.00 92.38 86 MET A CA 1
ATOM 629 C C . MET A 1 86 ? 28.680 23.174 -46.240 1.00 92.38 86 MET A C 1
ATOM 631 O O . MET A 1 86 ? 28.440 24.362 -46.452 1.00 92.38 86 MET A O 1
ATOM 635 N N . LYS A 1 87 ? 29.890 22.739 -45.866 1.00 90.38 87 LYS A N 1
ATOM 636 C CA . LYS A 1 87 ? 31.036 23.551 -45.423 1.00 90.38 87 LYS A CA 1
ATOM 637 C C . LYS A 1 87 ? 31.357 24.720 -46.349 1.00 90.38 87 LYS A C 1
ATOM 639 O O . LYS A 1 87 ? 31.591 25.822 -45.868 1.00 90.38 87 LYS A O 1
ATOM 644 N N . ARG A 1 88 ? 31.263 24.520 -47.669 1.00 91.94 88 ARG A N 1
ATOM 645 C CA . ARG A 1 88 ? 31.429 25.596 -48.659 1.00 91.94 88 ARG A CA 1
ATOM 646 C C . ARG A 1 88 ? 30.414 26.729 -48.471 1.00 91.94 88 ARG A C 1
ATOM 648 O O . ARG A 1 88 ? 30.818 27.881 -48.400 1.00 91.94 88 ARG A O 1
ATOM 655 N N . HIS A 1 89 ? 29.125 26.409 -48.367 1.00 93.69 89 HIS A N 1
ATOM 656 C CA . HIS A 1 89 ? 28.063 27.407 -48.204 1.00 93.69 89 HIS A CA 1
ATOM 657 C C . HIS A 1 89 ? 28.120 28.057 -46.816 1.00 93.69 89 HIS A C 1
ATOM 659 O O . HIS A 1 89 ? 27.879 29.252 -46.682 1.00 93.69 89 HIS A O 1
ATOM 665 N N . VAL A 1 90 ? 28.504 27.298 -45.782 1.00 94.31 90 VAL A N 1
ATOM 666 C CA . VAL A 1 90 ? 28.740 27.847 -44.437 1.00 94.31 90 VAL A CA 1
ATOM 667 C C . VAL A 1 90 ? 29.892 28.857 -44.453 1.00 94.31 90 VAL A C 1
ATOM 669 O O . VAL A 1 90 ? 29.737 29.970 -43.949 1.00 94.31 90 VAL A O 1
ATOM 672 N N . PHE A 1 91 ? 31.021 28.510 -45.079 1.00 95.19 91 PHE A N 1
ATOM 673 C CA . PHE A 1 91 ? 32.145 29.425 -45.262 1.00 95.19 91 PHE A CA 1
ATOM 674 C C . PHE A 1 91 ? 31.740 30.659 -46.069 1.00 95.19 91 PHE A C 1
ATOM 676 O O . PHE A 1 91 ? 32.016 31.775 -45.645 1.00 95.19 91 PHE A O 1
ATOM 683 N N . GLU A 1 92 ? 31.051 30.489 -47.199 1.00 94.00 92 GLU A N 1
ATOM 684 C CA . GLU A 1 92 ? 30.578 31.595 -48.038 1.00 94.00 92 GLU A CA 1
ATOM 685 C C . GLU A 1 92 ? 29.624 32.528 -47.270 1.00 94.00 92 GLU A C 1
ATOM 687 O O . GLU A 1 92 ? 29.751 33.753 -47.361 1.00 94.00 92 GLU A O 1
ATOM 692 N N . TYR A 1 93 ? 28.733 31.984 -46.438 1.00 94.19 93 TYR A N 1
ATOM 693 C CA . TYR A 1 93 ? 27.861 32.770 -45.566 1.00 94.19 93 TYR A CA 1
ATOM 694 C C . TYR A 1 93 ? 28.663 33.568 -44.522 1.00 94.19 93 TYR A C 1
ATOM 696 O O . TYR A 1 93 ? 28.536 34.792 -44.453 1.00 94.19 93 TYR A O 1
ATOM 704 N N . PHE A 1 94 ? 29.553 32.925 -43.757 1.00 94.56 94 PHE A N 1
ATOM 705 C CA . PHE A 1 94 ? 30.385 33.629 -42.769 1.00 94.56 94 PHE A CA 1
ATOM 706 C C . PHE A 1 94 ? 31.306 34.662 -43.420 1.00 94.56 94 PHE A C 1
ATOM 708 O O . PHE A 1 94 ? 31.443 35.788 -42.940 1.00 94.56 94 PHE A O 1
ATOM 715 N N . TYR A 1 95 ? 31.918 34.304 -44.547 1.00 92.31 95 TYR A N 1
ATOM 716 C CA . TYR A 1 95 ? 32.833 35.170 -45.263 1.00 92.31 95 TYR A CA 1
ATOM 717 C C . TYR A 1 95 ? 32.099 36.386 -45.825 1.00 92.31 95 TYR A C 1
ATOM 719 O O . 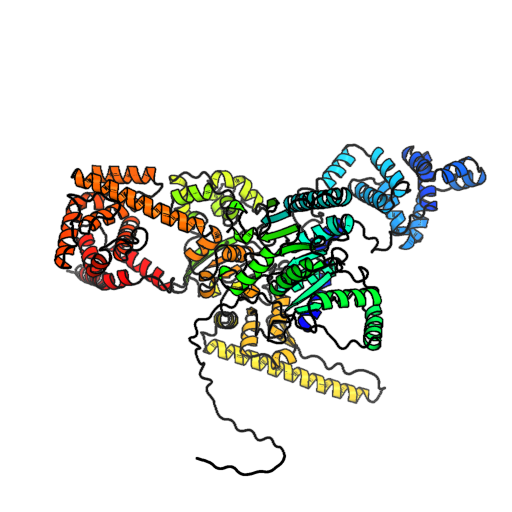TYR A 1 95 ? 32.601 37.495 -45.688 1.00 92.31 95 TYR A O 1
ATOM 727 N N . THR A 1 96 ? 30.908 36.250 -46.412 1.00 90.75 96 THR A N 1
ATOM 728 C CA . THR A 1 96 ? 30.146 37.417 -46.898 1.00 90.75 96 THR A CA 1
ATOM 729 C C . THR A 1 96 ? 29.724 38.351 -45.763 1.00 90.75 96 THR A C 1
ATOM 731 O O . THR A 1 96 ? 29.866 39.563 -45.909 1.00 90.75 96 THR A O 1
ATOM 734 N N . GLN A 1 97 ? 29.333 37.807 -44.608 1.00 89.75 97 GLN A N 1
ATOM 735 C CA . GLN A 1 97 ? 28.959 38.572 -43.409 1.00 89.75 97 GLN A CA 1
ATOM 736 C C . GLN A 1 97 ? 30.147 39.219 -42.671 1.00 89.75 97 GLN A C 1
ATOM 738 O O . GLN A 1 97 ? 29.960 40.107 -41.841 1.00 89.75 97 GLN A O 1
ATOM 743 N N . ARG A 1 98 ? 31.394 38.834 -42.981 1.00 89.75 98 ARG A N 1
ATOM 744 C CA . ARG A 1 98 ? 32.604 39.325 -42.286 1.00 89.75 98 ARG A CA 1
ATOM 745 C C . ARG A 1 98 ? 32.797 40.843 -42.322 1.00 89.75 98 ARG A C 1
ATOM 747 O O . ARG A 1 98 ? 33.565 41.371 -41.526 1.00 89.75 98 ARG A O 1
ATOM 754 N N . LYS A 1 99 ? 32.212 41.521 -43.317 1.00 82.62 99 LYS A N 1
ATOM 755 C CA . LYS A 1 99 ? 32.315 42.980 -43.473 1.00 82.62 99 LYS A CA 1
ATOM 756 C C . LYS A 1 99 ? 31.409 43.716 -42.489 1.00 82.62 99 LYS A C 1
ATOM 758 O O . LYS A 1 99 ? 31.724 44.842 -42.125 1.00 82.62 99 LYS A O 1
ATOM 763 N N . ASP A 1 100 ? 30.337 43.057 -42.064 1.00 80.12 100 ASP A N 1
ATOM 764 C CA . ASP A 1 100 ? 29.296 43.633 -41.222 1.00 80.12 100 ASP A CA 1
ATOM 765 C C . ASP A 1 100 ? 29.542 43.329 -39.735 1.00 80.12 100 ASP A C 1
ATOM 767 O O . ASP A 1 100 ? 29.003 44.008 -38.864 1.00 80.12 100 ASP A O 1
ATOM 771 N N . SER A 1 101 ? 30.376 42.325 -39.418 1.00 85.88 101 SER A N 1
ATOM 772 C CA . SER A 1 101 ? 30.730 41.987 -38.038 1.00 85.88 101 SER A CA 1
ATOM 773 C C . SER A 1 101 ? 32.065 41.247 -37.903 1.00 85.88 101 SER A C 1
ATOM 775 O O . SER A 1 101 ? 32.309 40.233 -38.569 1.00 85.88 101 SER A O 1
ATOM 777 N N . ASP A 1 102 ? 32.891 41.684 -36.945 1.00 88.75 102 ASP A N 1
ATOM 778 C CA . ASP A 1 102 ? 34.116 40.979 -36.540 1.00 88.75 102 ASP A CA 1
ATOM 779 C C . ASP A 1 102 ? 33.833 39.571 -35.987 1.00 88.75 102 ASP A C 1
ATOM 781 O O . ASP A 1 102 ? 34.682 38.683 -36.088 1.00 88.75 102 ASP A O 1
ATOM 785 N N . PHE A 1 103 ? 32.616 39.329 -35.487 1.00 91.81 103 PHE A N 1
ATOM 786 C CA . PHE A 1 103 ? 32.138 38.003 -35.094 1.00 91.81 103 PHE A CA 1
ATOM 787 C C . PHE A 1 103 ? 32.170 37.014 -36.268 1.00 91.81 103 PHE A C 1
ATOM 789 O O . PHE A 1 103 ? 32.802 35.959 -36.187 1.00 91.81 103 PHE A O 1
ATOM 796 N N . TYR A 1 104 ? 31.561 37.379 -37.399 1.00 93.12 104 TYR A N 1
ATOM 797 C CA . TYR A 1 104 ? 31.532 36.534 -38.597 1.00 93.12 104 TYR A CA 1
ATOM 798 C C . TYR A 1 104 ? 32.901 36.424 -39.269 1.00 93.12 104 TYR A C 1
ATOM 800 O O . TYR A 1 104 ? 33.234 35.383 -39.836 1.00 93.12 104 TYR A O 1
ATOM 808 N N . LYS A 1 105 ? 33.740 37.460 -39.152 1.00 93.06 105 LYS A N 1
ATOM 809 C CA . LYS A 1 105 ? 35.144 37.399 -39.574 1.00 93.06 105 LYS A CA 1
ATOM 810 C C . LYS A 1 105 ? 35.929 36.352 -38.784 1.00 93.06 105 LYS A C 1
ATOM 812 O O . LYS A 1 105 ? 36.698 35.605 -39.387 1.00 93.06 105 LYS A O 1
ATOM 817 N N . LYS A 1 106 ? 35.718 36.278 -37.465 1.00 94.81 106 LYS A N 1
ATOM 818 C CA . LYS A 1 106 ? 36.324 35.258 -36.602 1.00 94.81 106 LYS A CA 1
ATOM 819 C C . LYS A 1 106 ? 35.803 33.861 -36.943 1.00 94.81 106 LYS A C 1
ATOM 821 O O . LYS A 1 106 ? 36.611 32.965 -37.143 1.00 94.81 106 LYS A O 1
ATOM 826 N N . LEU A 1 107 ? 34.489 33.694 -37.123 1.00 95.31 107 LEU A N 1
ATOM 827 C CA . LEU A 1 107 ? 33.896 32.421 -37.560 1.00 95.31 107 LEU A CA 1
ATOM 828 C C . LEU A 1 107 ? 34.485 31.928 -38.891 1.00 95.31 107 LEU A C 1
ATOM 830 O O . LEU A 1 107 ? 34.910 30.781 -38.983 1.00 95.31 107 LEU A O 1
ATOM 834 N N . ALA A 1 108 ? 34.566 32.792 -39.909 1.00 93.62 108 ALA A N 1
ATOM 835 C CA . ALA A 1 108 ? 35.120 32.423 -41.212 1.00 93.62 108 ALA A CA 1
ATOM 836 C C . ALA A 1 108 ? 36.604 32.033 -41.132 1.00 93.62 108 ALA A C 1
ATOM 838 O O . ALA A 1 108 ? 37.028 31.118 -41.829 1.00 93.62 108 ALA A O 1
ATOM 839 N N . LYS A 1 109 ? 37.389 32.729 -40.303 1.00 94.81 109 LYS A N 1
ATOM 840 C CA . LYS A 1 109 ? 38.828 32.493 -40.164 1.00 94.81 109 LYS A CA 1
ATOM 841 C C . LYS A 1 109 ? 39.140 31.246 -39.337 1.00 94.81 109 LYS A C 1
ATOM 843 O O . LYS A 1 109 ? 39.990 30.463 -39.736 1.00 94.81 109 LYS A O 1
ATOM 848 N N . ASP A 1 110 ? 38.471 31.073 -38.203 1.00 94.00 110 ASP A N 1
ATOM 849 C CA . ASP A 1 110 ? 38.831 30.045 -37.226 1.00 94.00 110 ASP A CA 1
ATOM 850 C C . ASP A 1 110 ? 38.183 28.694 -37.570 1.00 94.00 110 ASP A C 1
ATOM 852 O O . ASP A 1 110 ? 38.789 27.652 -37.339 1.00 94.00 110 ASP A O 1
ATOM 856 N N . CYS A 1 111 ? 36.989 28.689 -38.180 1.00 94.31 111 CYS A N 1
ATOM 857 C CA . CYS A 1 111 ? 36.354 27.449 -38.645 1.00 94.31 111 CYS A CA 1
ATOM 858 C C . CYS A 1 111 ? 36.907 26.959 -39.995 1.00 94.31 111 CYS A C 1
ATOM 860 O O . CYS A 1 111 ? 36.851 25.764 -40.271 1.00 94.31 111 CYS A O 1
ATOM 862 N N . PHE A 1 112 ? 37.405 27.868 -40.842 1.00 95.44 112 PHE A N 1
ATOM 863 C CA . PHE A 1 112 ? 37.853 27.576 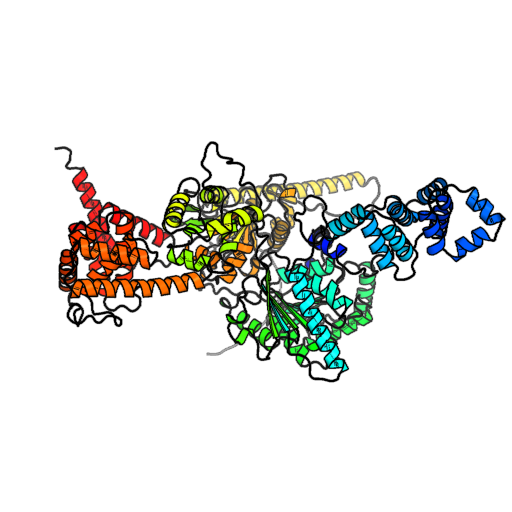-42.214 1.00 95.44 112 PHE A CA 1
ATOM 864 C C . PHE A 1 112 ? 39.156 28.328 -42.563 1.00 95.44 112 PHE A C 1
ATOM 866 O O . PHE A 1 112 ? 39.170 29.195 -43.447 1.00 95.44 112 PHE A O 1
ATOM 873 N N . PRO A 1 113 ? 40.269 28.053 -41.857 1.00 92.56 113 PRO A N 1
ATOM 874 C CA . PRO A 1 113 ? 41.502 28.832 -41.984 1.00 92.56 113 PRO A CA 1
ATOM 875 C C . PRO A 1 113 ? 42.102 28.775 -43.393 1.00 92.56 113 PRO A C 1
ATOM 877 O O . PRO A 1 113 ? 42.503 29.804 -43.938 1.00 92.56 113 PRO A O 1
ATOM 880 N N . SER A 1 114 ? 42.103 27.597 -44.022 1.00 91.75 114 SER A N 1
ATOM 881 C CA . SER A 1 114 ? 42.665 27.398 -45.361 1.00 91.75 114 SER A CA 1
ATOM 882 C C . SER A 1 114 ? 41.860 28.126 -46.443 1.00 91.75 114 SER A C 1
ATOM 884 O O . SER A 1 114 ? 42.429 28.770 -47.328 1.00 91.75 114 SER A O 1
ATOM 886 N N . GLU A 1 115 ? 40.531 28.068 -46.372 1.00 92.31 115 GLU A N 1
ATOM 887 C CA . GLU A 1 115 ? 39.629 28.766 -47.286 1.00 92.31 115 GLU A CA 1
ATOM 888 C C . GLU A 1 115 ? 39.717 30.286 -47.103 1.00 92.31 115 GLU A C 1
ATOM 890 O O . GLU A 1 115 ? 39.727 31.032 -48.087 1.00 92.31 115 GLU A O 1
ATOM 895 N N . TYR A 1 116 ? 39.849 30.754 -45.858 1.00 91.69 116 TYR A N 1
ATOM 896 C CA . TYR A 1 116 ? 40.004 32.172 -45.545 1.00 91.69 116 TYR A CA 1
ATOM 897 C C . TYR A 1 116 ? 41.318 32.750 -46.095 1.00 91.69 116 TYR A C 1
ATOM 899 O O . TYR A 1 116 ? 41.313 33.831 -46.695 1.00 91.69 116 TYR A O 1
ATOM 907 N N . GLU A 1 117 ? 42.435 32.030 -45.946 1.00 91.56 117 GLU A N 1
ATOM 908 C CA . GLU A 1 117 ? 43.733 32.414 -46.517 1.00 91.56 117 GLU A CA 1
ATOM 909 C C . GLU A 1 117 ? 43.696 32.437 -48.048 1.00 91.56 117 GLU A C 1
ATOM 911 O O . GLU A 1 117 ? 44.125 33.416 -48.669 1.00 91.56 117 GLU A O 1
ATOM 916 N N . ARG A 1 118 ? 43.104 31.407 -48.667 1.00 88.69 118 ARG A N 1
ATOM 917 C CA . ARG A 1 118 ? 42.953 31.321 -50.126 1.00 88.69 118 ARG A CA 1
ATOM 918 C C . ARG A 1 118 ? 42.140 32.483 -50.686 1.00 88.69 118 ARG A C 1
ATOM 920 O O . ARG A 1 118 ? 42.552 33.098 -51.668 1.00 88.69 118 ARG A O 1
ATOM 927 N N . ALA A 1 119 ? 41.038 32.840 -50.029 1.00 86.50 119 ALA A N 1
ATOM 928 C CA . ALA A 1 119 ? 40.224 33.999 -50.388 1.00 86.50 119 ALA A CA 1
ATOM 929 C C . ALA A 1 119 ? 40.969 35.342 -50.221 1.00 86.50 119 ALA A C 1
ATOM 931 O O . ALA A 1 119 ? 40.557 36.360 -50.779 1.00 86.50 119 ALA A O 1
ATOM 932 N N . GLY A 1 120 ? 42.050 35.379 -49.437 1.00 81.88 120 GLY A N 1
ATOM 933 C CA . GLY A 1 120 ? 42.939 36.534 -49.306 1.00 81.88 120 GLY A CA 1
ATOM 934 C C . GLY A 1 120 ? 44.008 36.614 -50.399 1.00 81.88 120 GLY A C 1
ATOM 935 O O . GLY A 1 120 ? 44.292 37.716 -50.879 1.00 81.88 120 GLY A O 1
ATOM 936 N N . ALA A 1 121 ? 44.572 35.465 -50.785 1.00 85.81 121 ALA A N 1
ATOM 937 C CA . ALA A 1 121 ? 45.690 35.345 -51.722 1.00 85.81 121 ALA A CA 1
ATOM 938 C C . ALA A 1 121 ? 45.264 35.340 -53.204 1.00 85.81 121 ALA A C 1
ATOM 940 O O . ALA A 1 121 ? 45.957 35.913 -54.046 1.00 85.81 121 ALA A O 1
ATOM 941 N N . ASP A 1 122 ? 44.116 34.741 -53.533 1.00 89.56 122 ASP A N 1
ATOM 942 C CA . ASP A 1 122 ? 43.606 34.656 -54.903 1.00 89.56 122 ASP A CA 1
ATOM 943 C C . ASP A 1 122 ? 42.684 35.844 -55.230 1.00 89.56 122 ASP A C 1
ATOM 945 O O . ASP A 1 122 ? 41.569 35.965 -54.717 1.00 89.56 122 ASP A O 1
ATOM 949 N N . LYS A 1 123 ? 43.135 36.732 -56.130 1.00 85.00 123 LYS A N 1
ATOM 950 C CA . LYS A 1 123 ? 42.366 37.911 -56.570 1.00 85.00 123 LYS A CA 1
ATOM 951 C C . LYS A 1 123 ? 41.035 37.546 -57.241 1.00 85.00 123 LYS A C 1
ATOM 953 O O . LYS A 1 123 ? 40.088 38.325 -57.125 1.00 85.00 123 LYS A O 1
ATOM 958 N N . SER A 1 124 ? 40.963 36.418 -57.950 1.00 85.38 124 SER A N 1
ATOM 959 C CA . SER A 1 124 ? 39.755 35.966 -58.648 1.00 85.38 124 SER A CA 1
ATOM 960 C C . SER A 1 124 ? 38.707 35.486 -57.648 1.00 85.38 124 SER A C 1
ATOM 962 O O . SER A 1 124 ? 37.578 35.981 -57.634 1.00 85.38 124 SER A O 1
ATOM 964 N N . GLU A 1 125 ? 39.113 34.609 -56.731 1.00 84.19 125 GLU A N 1
ATOM 965 C CA . GLU A 1 125 ? 38.235 34.071 -55.691 1.00 84.19 125 GLU A CA 1
ATOM 966 C C . GLU A 1 125 ? 37.774 35.162 -54.718 1.00 84.19 125 GLU A C 1
ATOM 968 O O . GLU A 1 125 ? 36.593 35.255 -54.372 1.00 84.19 125 GLU A O 1
ATOM 973 N N . LYS A 1 126 ? 38.675 36.087 -54.367 1.00 83.56 126 LYS A N 1
ATOM 974 C CA . LYS A 1 126 ? 38.339 37.278 -53.581 1.00 83.56 126 LYS A CA 1
ATOM 975 C C . LYS A 1 126 ? 37.258 38.124 -54.251 1.00 83.56 126 LYS A C 1
ATOM 977 O O . LYS A 1 126 ? 36.372 38.627 -53.563 1.00 83.56 126 LYS A O 1
ATOM 982 N N . LYS A 1 127 ? 37.321 38.290 -55.578 1.00 85.62 127 LYS A N 1
ATOM 983 C CA . LYS A 1 127 ? 36.321 39.038 -56.356 1.00 85.62 127 LYS A CA 1
ATOM 984 C C . LYS A 1 127 ? 34.985 38.289 -56.418 1.00 85.62 127 LYS A C 1
ATOM 986 O O . LYS A 1 127 ? 33.950 38.928 -56.250 1.00 85.62 127 LYS A O 1
ATOM 991 N N . ARG A 1 128 ? 34.997 36.958 -56.581 1.00 89.31 128 ARG A N 1
ATOM 992 C CA . ARG A 1 128 ? 33.791 36.106 -56.540 1.00 89.31 128 ARG A CA 1
ATOM 993 C C . ARG A 1 128 ? 33.068 36.230 -55.200 1.00 89.31 128 ARG A C 1
ATOM 995 O O . ARG A 1 128 ? 31.899 36.598 -55.166 1.00 89.31 128 ARG A O 1
ATOM 1002 N N . LEU A 1 129 ? 33.783 35.997 -54.100 1.00 86.50 129 LEU A N 1
ATOM 1003 C CA . LEU A 1 129 ? 33.236 36.068 -52.743 1.00 86.50 129 LEU A CA 1
ATOM 1004 C C . LEU A 1 129 ? 32.828 37.492 -52.334 1.00 86.50 129 LEU A C 1
ATOM 1006 O O . LEU A 1 129 ? 31.948 37.661 -51.498 1.00 86.50 129 LEU A O 1
ATOM 1010 N N . ALA A 1 130 ? 33.461 38.530 -52.893 1.00 80.69 130 ALA A N 1
ATOM 1011 C CA . ALA A 1 130 ? 33.085 39.922 -52.639 1.00 80.69 130 ALA A CA 1
ATOM 1012 C C . ALA A 1 130 ? 31.777 40.344 -53.327 1.00 80.69 130 ALA A C 1
ATOM 1014 O O . ALA A 1 130 ? 31.154 41.292 -52.852 1.00 80.69 130 ALA A O 1
ATOM 1015 N N . ASN A 1 131 ? 31.390 39.660 -54.408 1.00 84.00 131 ASN A N 1
ATOM 1016 C CA . ASN A 1 131 ? 30.151 39.902 -55.153 1.00 84.00 131 ASN A CA 1
ATOM 1017 C C . ASN A 1 131 ? 28.982 39.021 -54.678 1.00 84.00 131 ASN A C 1
ATOM 1019 O O . ASN A 1 131 ? 27.850 39.222 -55.112 1.00 84.00 131 ASN A O 1
ATOM 1023 N N . LEU A 1 132 ? 29.251 38.042 -53.813 1.00 86.56 132 LEU A N 1
ATOM 1024 C CA . LEU A 1 132 ? 28.243 37.191 -53.192 1.00 86.56 132 LEU A CA 1
ATOM 1025 C C . LEU A 1 132 ? 27.612 37.936 -52.003 1.00 86.56 132 LEU A C 1
ATOM 1027 O O . LEU A 1 132 ? 28.313 38.626 -51.261 1.00 86.56 132 LEU A O 1
ATOM 1031 N N . TRP A 1 133 ? 26.302 37.792 -51.797 1.00 86.19 133 TRP A N 1
ATOM 1032 C CA . TRP A 1 133 ? 25.610 38.343 -50.627 1.00 86.19 133 TRP A CA 1
ATOM 1033 C C . TRP A 1 133 ? 24.951 37.218 -49.826 1.00 86.19 133 TRP A C 1
ATOM 1035 O O . TRP A 1 133 ? 24.528 36.210 -50.390 1.00 86.19 133 TRP A O 1
ATOM 1045 N N . ALA A 1 134 ? 24.868 37.378 -48.506 1.00 85.94 134 ALA A N 1
ATOM 1046 C CA . ALA A 1 134 ? 24.517 36.284 -47.599 1.00 85.94 134 ALA A CA 1
ATOM 1047 C C . ALA A 1 134 ? 23.127 35.676 -47.845 1.00 85.94 134 ALA A C 1
ATOM 1049 O O . ALA A 1 134 ? 22.949 34.472 -47.675 1.00 85.94 134 ALA A O 1
ATOM 1050 N N . GLY A 1 135 ? 22.146 36.472 -48.280 1.00 86.88 135 GLY A N 1
ATOM 1051 C CA . GLY A 1 135 ? 20.825 35.937 -48.593 1.00 86.88 135 GLY A CA 1
ATOM 1052 C C . GLY A 1 135 ? 20.786 35.103 -49.872 1.00 86.88 135 GLY A C 1
ATOM 1053 O O . GLY A 1 135 ? 20.042 34.135 -49.885 1.00 86.88 135 GLY A O 1
ATOM 1054 N N . ALA A 1 136 ? 21.646 35.352 -50.871 1.00 87.62 136 ALA A N 1
ATOM 1055 C CA . ALA A 1 136 ? 21.771 34.441 -52.018 1.00 87.62 136 ALA A CA 1
ATOM 1056 C C . ALA A 1 136 ? 22.264 33.057 -51.577 1.00 87.62 136 ALA A C 1
ATOM 1058 O O . ALA A 1 136 ? 21.721 32.051 -52.017 1.00 87.62 136 ALA A O 1
ATOM 1059 N N . VAL A 1 137 ? 23.223 33.001 -50.644 1.00 90.62 137 VAL A N 1
ATOM 1060 C CA . VAL A 1 137 ? 23.705 31.731 -50.071 1.00 90.62 137 VAL A CA 1
ATOM 1061 C C . VAL A 1 137 ? 22.585 31.009 -49.316 1.00 90.62 137 VAL A C 1
ATOM 1063 O O . VAL A 1 137 ? 22.409 29.799 -49.453 1.00 90.62 137 VAL A O 1
ATOM 1066 N N . LEU A 1 138 ? 21.786 31.743 -48.533 1.00 91.50 138 LEU A N 1
ATOM 1067 C CA . LEU A 1 138 ? 20.631 31.170 -47.835 1.00 91.50 138 LEU A CA 1
ATOM 1068 C C . LEU A 1 138 ? 19.533 30.708 -48.799 1.00 91.50 138 LEU A C 1
ATOM 1070 O O . LEU A 1 138 ? 18.882 29.705 -48.522 1.00 91.50 138 LEU A O 1
ATOM 1074 N N . ASP A 1 139 ? 19.303 31.416 -49.900 1.00 91.62 139 ASP A N 1
ATOM 1075 C CA . ASP A 1 139 ? 18.285 31.062 -50.888 1.00 91.62 139 ASP A CA 1
ATOM 1076 C C . ASP A 1 139 ? 18.702 29.840 -51.716 1.00 91.62 139 ASP A C 1
ATOM 1078 O O . ASP A 1 139 ? 17.870 28.966 -51.957 1.00 91.62 139 ASP A O 1
ATOM 1082 N N . GLU A 1 140 ? 19.992 29.702 -52.040 1.00 90.81 140 GLU A N 1
ATOM 1083 C CA . GLU A 1 140 ? 20.559 28.472 -52.608 1.00 90.81 140 GLU A CA 1
ATOM 1084 C C . GLU A 1 140 ? 20.375 27.283 -51.657 1.00 90.81 140 GLU A C 1
ATOM 1086 O O . GLU A 1 140 ? 19.883 26.231 -52.069 1.00 90.81 140 GLU A O 1
ATOM 1091 N N . LEU A 1 141 ? 20.671 27.457 -50.364 1.00 89.75 141 LEU A N 1
ATOM 1092 C CA . LEU A 1 141 ? 20.425 26.422 -49.358 1.00 89.75 141 LEU A CA 1
ATOM 1093 C C . LEU A 1 141 ? 18.927 26.087 -49.237 1.00 89.75 141 LEU A C 1
ATOM 1095 O O . LEU A 1 141 ? 18.559 24.917 -49.184 1.00 89.75 141 LEU A O 1
ATOM 1099 N N . LYS A 1 142 ? 18.025 27.078 -49.239 1.00 89.75 142 LYS A N 1
ATOM 1100 C CA . LYS A 1 142 ? 16.568 26.828 -49.203 1.00 89.75 142 LYS A CA 1
ATOM 1101 C C . LYS A 1 142 ? 16.081 26.083 -50.447 1.00 89.75 142 LYS A C 1
ATOM 1103 O O . LYS A 1 142 ? 15.201 25.228 -50.332 1.00 89.75 142 LYS A O 1
ATOM 1108 N N . ALA A 1 143 ? 16.649 26.371 -51.619 1.00 90.12 143 ALA A N 1
ATOM 1109 C CA . ALA A 1 143 ? 16.296 25.706 -52.871 1.00 90.12 143 ALA A CA 1
ATOM 1110 C C . ALA A 1 143 ? 16.613 24.197 -52.850 1.00 90.12 143 ALA A C 1
ATOM 1112 O O . ALA A 1 143 ? 15.911 23.420 -53.497 1.00 90.12 143 ALA A O 1
ATOM 1113 N N . MET A 1 144 ? 17.594 23.765 -52.048 1.00 87.62 144 MET A N 1
ATOM 1114 C CA . MET A 1 144 ? 17.962 22.352 -51.860 1.00 87.62 144 MET A CA 1
ATOM 1115 C C . MET A 1 144 ? 17.010 21.568 -50.931 1.00 87.62 144 MET A C 1
ATOM 1117 O O . MET A 1 144 ? 17.180 20.359 -50.759 1.00 87.62 144 MET A O 1
ATOM 1121 N N . ARG A 1 145 ? 15.996 22.227 -50.346 1.00 83.38 145 ARG A N 1
ATOM 1122 C CA . ARG A 1 145 ? 14.956 21.634 -49.481 1.00 83.38 145 ARG A CA 1
ATOM 1123 C C . ARG A 1 145 ? 15.541 20.740 -48.375 1.00 83.38 145 ARG A C 1
ATOM 1125 O O . ARG A 1 145 ? 16.315 21.212 -47.543 1.00 83.38 145 ARG A O 1
ATOM 1132 N N . ASP A 1 146 ? 15.161 19.462 -48.344 1.00 69.88 146 ASP A N 1
ATOM 1133 C CA . ASP A 1 146 ? 15.508 18.530 -47.271 1.00 69.88 146 ASP A CA 1
ATOM 1134 C C . ASP A 1 146 ? 17.020 18.284 -47.162 1.00 69.88 146 ASP A C 1
ATOM 1136 O O . ASP A 1 146 ? 17.516 18.077 -46.056 1.00 69.88 146 ASP A O 1
ATOM 1140 N N . GLY A 1 147 ? 17.771 18.414 -48.265 1.00 76.00 147 GLY A N 1
ATOM 1141 C CA . GLY A 1 147 ? 19.223 18.200 -48.284 1.00 76.00 147 GLY A CA 1
ATOM 1142 C C . GLY A 1 147 ? 20.032 19.246 -47.509 1.00 76.00 147 GLY A C 1
ATOM 1143 O O . GLY A 1 147 ? 21.098 18.930 -46.992 1.00 76.00 147 GLY A O 1
ATOM 1144 N N . ALA A 1 148 ? 19.529 20.477 -47.374 1.00 83.94 148 ALA A N 1
ATOM 1145 C CA . ALA A 1 148 ? 20.224 21.581 -46.697 1.00 83.94 148 ALA A CA 1
ATOM 1146 C C . ALA A 1 148 ? 19.552 22.020 -45.385 1.00 83.94 148 ALA A C 1
ATOM 1148 O O . ALA A 1 148 ? 20.029 22.933 -44.705 1.00 83.94 148 ALA A O 1
ATOM 1149 N N . LYS A 1 149 ? 18.452 21.362 -44.997 1.00 82.69 149 LYS A N 1
ATOM 1150 C CA . LYS A 1 149 ? 17.632 21.717 -43.828 1.00 82.69 149 LYS A CA 1
ATOM 1151 C C . LYS A 1 149 ? 18.437 21.774 -42.527 1.00 82.69 149 LYS A C 1
ATOM 1153 O O . LYS A 1 149 ? 18.237 22.681 -41.720 1.00 82.69 149 LYS A O 1
ATOM 1158 N N . HIS A 1 150 ? 19.367 20.837 -42.344 1.00 82.88 150 HIS A N 1
ATOM 1159 C CA . HIS A 1 150 ? 20.247 20.797 -41.177 1.00 82.88 150 HIS A CA 1
ATOM 1160 C C . HI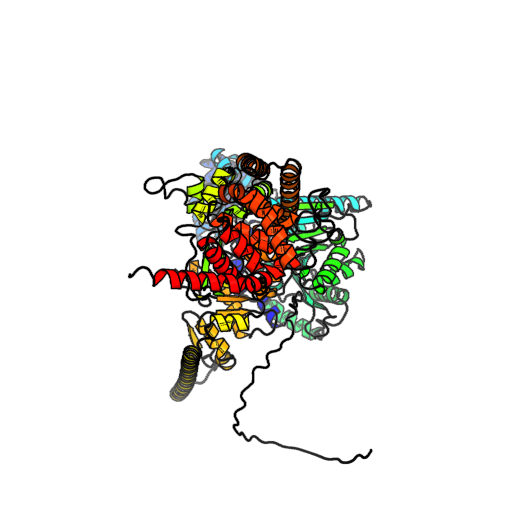S A 1 150 ? 21.234 21.978 -41.161 1.00 82.88 150 HIS A C 1
ATOM 1162 O O . HIS A 1 150 ? 21.279 22.728 -40.186 1.00 82.88 150 HIS A O 1
ATOM 1168 N N . THR A 1 151 ? 21.930 22.227 -42.280 1.00 91.00 151 THR A N 1
ATOM 1169 C CA . THR A 1 151 ? 22.854 23.370 -42.417 1.00 91.00 151 THR A CA 1
ATOM 1170 C C . THR A 1 151 ? 22.130 24.708 -42.201 1.00 91.00 151 THR A C 1
ATOM 1172 O O . THR A 1 151 ? 22.649 25.586 -41.515 1.00 91.00 151 THR A O 1
ATOM 1175 N N . LEU A 1 152 ? 20.897 24.857 -42.701 1.00 88.31 152 LEU A N 1
ATOM 1176 C CA . LEU A 1 152 ? 20.074 26.052 -42.477 1.00 88.31 152 LEU A CA 1
ATOM 1177 C C . LEU A 1 152 ? 19.701 26.255 -41.004 1.00 88.31 152 LEU A C 1
ATOM 1179 O O . LEU A 1 152 ? 19.790 27.376 -40.502 1.00 88.31 152 LEU A O 1
ATOM 1183 N N . ARG A 1 153 ? 19.291 25.194 -40.292 1.00 89.25 153 ARG A N 1
ATOM 1184 C CA . ARG A 1 153 ? 18.992 25.288 -38.853 1.00 89.25 153 ARG A CA 1
ATOM 1185 C C . ARG A 1 153 ? 20.230 25.704 -38.065 1.00 89.25 153 ARG A C 1
ATOM 1187 O O . ARG A 1 153 ? 20.106 26.536 -37.167 1.00 89.25 153 ARG A O 1
ATOM 1194 N N . TRP A 1 154 ? 21.385 25.151 -38.423 1.00 92.81 154 TRP A N 1
ATOM 1195 C CA . TRP A 1 154 ? 22.660 25.440 -37.781 1.00 92.81 154 TRP A CA 1
ATOM 1196 C C . TRP A 1 154 ? 23.122 26.884 -38.010 1.00 92.81 154 TRP A C 1
ATOM 1198 O O . TRP A 1 154 ? 23.415 27.587 -37.045 1.00 92.81 154 TRP A O 1
ATOM 1208 N N . ILE A 1 155 ? 23.061 27.387 -39.249 1.00 93.75 155 ILE A N 1
ATOM 1209 C CA . ILE A 1 155 ? 23.348 28.802 -39.552 1.00 93.75 155 ILE A CA 1
ATOM 1210 C C . ILE A 1 155 ? 22.387 29.734 -38.797 1.00 93.75 155 ILE A C 1
ATOM 1212 O O . ILE A 1 155 ? 22.820 30.729 -38.216 1.00 93.75 155 ILE A O 1
ATOM 1216 N N . ASN A 1 156 ? 21.093 29.402 -38.749 1.00 91.25 156 ASN A N 1
ATOM 1217 C CA . ASN A 1 156 ? 20.115 30.195 -38.003 1.00 91.25 156 ASN A CA 1
ATOM 1218 C C . ASN A 1 156 ? 20.388 30.183 -36.493 1.00 91.25 156 ASN A C 1
ATOM 1220 O O . ASN A 1 156 ? 20.247 31.215 -35.852 1.00 91.25 156 ASN A O 1
ATOM 1224 N N . ALA A 1 157 ? 20.823 29.056 -35.922 1.00 88.25 157 ALA A N 1
ATOM 1225 C CA . ALA A 1 157 ? 21.183 28.985 -34.507 1.00 88.25 157 ALA A CA 1
ATOM 1226 C C . ALA A 1 157 ? 22.364 29.914 -34.163 1.00 88.25 157 ALA A C 1
ATOM 1228 O O . ALA A 1 157 ? 22.347 30.570 -33.126 1.00 88.25 157 ALA A O 1
ATOM 1229 N N . ILE A 1 158 ? 23.353 30.028 -35.055 1.00 92.94 158 ILE A N 1
ATOM 1230 C CA . ILE A 1 158 ? 24.478 30.970 -34.913 1.00 92.94 158 ILE A CA 1
ATOM 1231 C C . ILE A 1 158 ? 24.026 32.421 -35.044 1.00 92.94 158 ILE A C 1
ATOM 1233 O O . ILE A 1 158 ? 24.520 33.288 -34.328 1.00 92.94 158 ILE A O 1
ATOM 1237 N N . LYS A 1 159 ? 23.104 32.686 -35.971 1.00 90.69 159 LYS A N 1
ATOM 1238 C CA . LYS A 1 159 ? 22.597 34.030 -36.241 1.00 90.69 159 LYS A CA 1
ATOM 1239 C C . LYS A 1 159 ? 21.739 34.566 -35.093 1.00 90.69 159 LYS A C 1
ATOM 1241 O O . LYS A 1 159 ? 21.901 35.719 -34.711 1.00 90.69 159 LYS A O 1
ATOM 1246 N N . GLU A 1 160 ? 20.817 33.750 -34.588 1.00 89.00 160 GLU A N 1
ATOM 1247 C CA . GLU A 1 160 ? 19.849 34.157 -33.562 1.00 89.00 160 GLU A CA 1
ATOM 1248 C C . GLU A 1 160 ? 20.433 34.035 -32.143 1.00 89.00 160 GLU A C 1
ATOM 1250 O O . GLU A 1 160 ? 20.122 34.858 -31.278 1.00 89.00 160 GLU A O 1
ATOM 1255 N N . ALA A 1 161 ? 21.303 33.039 -31.919 1.00 86.81 161 ALA A N 1
ATOM 1256 C CA . ALA A 1 161 ? 22.112 32.826 -30.716 1.00 86.81 161 ALA A CA 1
ATOM 1257 C C . ALA A 1 161 ? 21.347 32.966 -29.382 1.00 86.81 161 ALA A C 1
ATOM 1259 O O . ALA A 1 161 ? 21.889 33.457 -28.389 1.00 86.81 161 ALA A O 1
ATOM 1260 N N . GLN A 1 162 ? 20.082 32.536 -29.347 1.00 85.31 162 GLN A N 1
ATOM 1261 C CA . GLN A 1 162 ? 19.273 32.515 -28.128 1.00 85.31 162 GLN A CA 1
ATOM 1262 C C . GLN A 1 162 ? 19.598 31.283 -27.274 1.00 85.31 162 GLN A C 1
ATOM 1264 O O . GLN A 1 162 ? 20.262 30.347 -27.718 1.00 85.31 162 GLN A O 1
ATOM 1269 N N . ALA A 1 163 ? 19.082 31.231 -26.045 1.00 67.88 163 ALA A N 1
ATOM 1270 C CA . ALA A 1 163 ? 19.395 30.152 -25.105 1.00 67.88 163 ALA A CA 1
ATOM 1271 C C . ALA A 1 163 ? 19.148 28.729 -25.657 1.00 67.88 163 ALA A C 1
ATOM 1273 O O . ALA A 1 163 ? 19.982 27.839 -25.493 1.00 67.88 163 ALA A O 1
ATOM 1274 N N . GLY A 1 164 ? 18.034 28.515 -26.369 1.00 62.47 164 GLY A N 1
ATOM 1275 C CA . GLY A 1 164 ? 17.739 27.229 -27.018 1.00 62.47 164 GLY A CA 1
ATOM 1276 C C . GLY A 1 164 ? 18.666 26.900 -28.196 1.00 62.47 164 GLY A C 1
ATOM 1277 O O . GLY A 1 164 ? 18.951 25.730 -28.450 1.00 62.47 164 GLY A O 1
ATOM 1278 N N . ASP A 1 165 ? 19.178 27.920 -28.887 1.00 76.06 165 ASP A N 1
ATOM 1279 C CA . ASP A 1 165 ? 20.121 27.767 -29.997 1.00 76.06 165 ASP A CA 1
ATOM 1280 C C . ASP A 1 165 ? 21.523 27.415 -29.498 1.00 76.06 165 ASP A C 1
ATOM 1282 O O . ASP A 1 165 ? 22.178 26.551 -30.071 1.00 76.06 165 ASP A O 1
ATOM 1286 N N . LEU A 1 166 ? 21.959 28.010 -28.385 1.00 74.56 166 LEU A N 1
ATOM 1287 C CA . LEU A 1 166 ? 23.249 27.706 -27.760 1.00 74.56 166 LEU A CA 1
ATOM 1288 C C . LEU A 1 166 ? 23.318 26.261 -27.250 1.00 74.56 166 LEU A C 1
ATOM 1290 O O . LEU A 1 166 ? 24.355 25.611 -27.370 1.00 74.56 166 LEU A O 1
ATOM 1294 N N . LEU A 1 167 ? 22.203 25.727 -26.745 1.00 64.12 167 LEU A N 1
ATOM 1295 C CA . LEU A 1 167 ? 22.093 24.313 -26.372 1.00 64.12 167 LEU A CA 1
ATOM 1296 C C . LEU A 1 167 ? 22.173 23.387 -27.582 1.00 64.12 167 LEU A C 1
ATOM 1298 O O . LEU A 1 167 ? 22.857 22.364 -27.531 1.00 64.12 167 LEU A O 1
ATOM 1302 N N . PHE A 1 168 ? 21.488 23.749 -28.668 1.00 76.69 168 PHE A N 1
ATOM 1303 C CA . PHE A 1 168 ? 21.572 23.028 -29.933 1.00 76.69 168 PHE A CA 1
ATOM 1304 C C . PHE A 1 168 ? 23.014 23.020 -30.466 1.00 76.69 168 PHE A C 1
ATOM 1306 O O . PHE A 1 168 ? 23.560 21.950 -30.710 1.00 76.69 168 PHE A O 1
ATOM 1313 N N . LEU A 1 169 ? 23.676 24.177 -30.532 1.00 81.19 169 LEU A N 1
ATOM 1314 C CA . LEU A 1 169 ? 25.068 24.302 -30.975 1.00 81.19 169 LEU A CA 1
ATOM 1315 C C . LEU A 1 169 ? 26.040 23.508 -30.089 1.00 81.19 169 LEU A C 1
ATOM 1317 O O . LEU A 1 169 ? 26.895 22.786 -30.597 1.00 81.19 169 LEU A O 1
ATOM 1321 N N . LYS A 1 170 ? 25.867 23.534 -28.760 1.00 74.94 170 LYS A N 1
ATOM 1322 C CA . LYS A 1 170 ? 26.697 22.733 -27.846 1.00 74.94 170 LYS A CA 1
ATOM 1323 C C . LYS A 1 170 ? 26.545 21.227 -28.085 1.00 74.94 170 LYS A C 1
ATOM 1325 O O . LYS A 1 170 ? 27.526 20.498 -27.959 1.00 74.94 170 LYS A O 1
ATOM 1330 N N . ARG A 1 171 ? 25.346 20.755 -28.441 1.00 66.19 171 ARG A N 1
ATOM 1331 C CA . ARG A 1 171 ? 25.114 19.351 -28.822 1.00 66.19 171 ARG A CA 1
ATOM 1332 C C . ARG A 1 171 ? 25.809 19.005 -30.135 1.00 66.19 171 ARG A C 1
ATOM 1334 O O . ARG A 1 171 ? 26.467 17.973 -30.201 1.00 66.19 171 ARG A O 1
ATOM 1341 N N . GLU A 1 172 ? 25.729 19.877 -31.134 1.00 76.50 172 GLU A N 1
ATOM 1342 C CA . GLU A 1 172 ? 26.423 19.714 -32.421 1.00 76.50 172 GLU A CA 1
ATOM 1343 C C . GLU A 1 172 ? 27.946 19.644 -32.227 1.00 76.50 172 GLU A C 1
ATOM 1345 O O . GLU A 1 172 ? 28.603 18.740 -32.736 1.00 76.50 172 GLU A O 1
ATOM 1350 N N . ALA A 1 173 ? 28.505 20.524 -31.392 1.00 76.75 173 ALA A N 1
ATOM 1351 C CA . ALA A 1 173 ? 29.916 20.502 -31.009 1.00 76.75 173 ALA A CA 1
ATOM 1352 C C . ALA A 1 173 ? 30.344 19.168 -30.372 1.00 76.75 173 ALA A C 1
ATOM 1354 O O . ALA A 1 173 ? 31.361 18.592 -30.751 1.00 76.75 173 ALA A O 1
ATOM 1355 N N . LEU A 1 174 ? 29.559 18.661 -29.415 1.00 63.50 174 LEU A N 1
ATOM 1356 C CA . LEU A 1 174 ? 29.835 17.383 -28.752 1.00 63.50 174 LEU A CA 1
ATOM 1357 C C . LEU A 1 174 ? 29.695 16.189 -29.705 1.00 63.50 174 LEU A C 1
ATOM 1359 O O . LEU A 1 174 ? 30.431 15.218 -29.569 1.00 63.50 174 LEU A O 1
ATOM 1363 N N . THR A 1 175 ? 28.773 16.276 -30.666 1.00 62.75 175 THR A N 1
ATOM 1364 C CA . THR A 1 175 ? 28.493 15.213 -31.644 1.00 62.75 175 THR A CA 1
ATOM 1365 C C . THR A 1 175 ? 29.626 15.068 -32.659 1.00 62.75 175 THR A C 1
ATOM 1367 O O . THR A 1 175 ? 30.026 13.955 -32.983 1.00 62.75 175 THR A O 1
ATOM 1370 N N . HIS A 1 176 ? 30.171 16.185 -33.145 1.00 73.19 176 HIS A N 1
ATOM 1371 C CA . HIS A 1 176 ? 31.227 16.182 -34.164 1.00 73.19 176 HIS A CA 1
ATOM 1372 C C . HIS A 1 176 ? 32.651 16.141 -33.589 1.00 73.19 176 HIS A C 1
ATOM 1374 O O . HIS A 1 176 ? 33.606 15.921 -34.334 1.00 73.19 176 HIS A O 1
ATOM 1380 N N . GLY A 1 177 ? 32.791 16.302 -32.272 1.00 64.94 177 GLY A N 1
ATOM 1381 C CA . GLY A 1 177 ? 34.046 16.145 -31.548 1.00 64.94 177 GLY A CA 1
ATOM 1382 C C . GLY A 1 177 ? 35.015 17.333 -31.664 1.00 64.94 177 GLY A C 1
ATOM 1383 O O . GLY A 1 177 ? 34.741 18.310 -32.377 1.00 64.94 177 GLY A O 1
ATOM 1384 N N . PRO A 1 178 ? 36.149 17.261 -30.939 1.00 72.06 178 PRO A N 1
ATOM 1385 C CA . PRO A 1 178 ? 37.136 18.338 -30.874 1.00 72.06 178 PRO A CA 1
ATOM 1386 C C . PRO A 1 178 ? 37.763 18.661 -32.236 1.00 72.06 178 PRO A C 1
ATOM 1388 O O . PRO A 1 178 ? 38.122 17.761 -32.994 1.00 72.06 178 PRO A O 1
ATOM 1391 N N . GLY A 1 179 ? 37.928 19.949 -32.537 1.00 78.12 179 GLY A N 1
ATOM 1392 C CA . GLY A 1 179 ? 38.486 20.460 -33.792 1.00 78.12 179 GLY A CA 1
ATOM 1393 C C . GLY A 1 179 ? 37.492 20.534 -34.955 1.00 78.12 179 GLY A C 1
ATOM 1394 O O . GLY A 1 179 ? 37.871 20.937 -36.055 1.00 78.12 179 GLY A O 1
ATOM 1395 N N . SER A 1 180 ? 36.225 20.165 -34.744 1.00 87.94 180 SER A N 1
ATOM 1396 C CA . SER A 1 180 ? 35.177 20.308 -35.759 1.00 87.94 180 SER A CA 1
ATOM 1397 C C . SER A 1 180 ? 34.759 21.772 -35.951 1.00 87.94 180 SER A C 1
ATOM 1399 O O . SER A 1 180 ? 34.830 22.591 -35.033 1.00 87.94 180 SER A O 1
ATOM 1401 N N . VAL A 1 181 ? 34.241 22.101 -37.141 1.00 91.06 181 VAL A N 1
ATOM 1402 C CA . VAL A 1 181 ? 33.632 23.418 -37.427 1.00 91.06 181 VAL A CA 1
ATOM 1403 C C . VAL A 1 181 ? 32.526 23.727 -36.415 1.00 91.06 181 VAL A C 1
ATOM 1405 O O . VAL A 1 181 ? 32.395 24.857 -35.950 1.00 91.06 181 VAL A O 1
ATOM 1408 N N . GLN A 1 182 ? 31.751 22.707 -36.053 1.00 91.06 182 GLN A N 1
ATOM 1409 C CA . GLN A 1 182 ? 30.655 22.771 -35.104 1.00 91.06 182 GLN A CA 1
ATOM 1410 C C . GLN A 1 182 ? 31.142 23.149 -33.706 1.00 91.06 182 GLN A C 1
ATOM 1412 O O . GLN A 1 182 ? 30.544 24.023 -33.080 1.00 91.06 182 GLN A O 1
ATOM 1417 N N . GLU A 1 183 ? 32.235 22.557 -33.226 1.00 87.44 183 GLU A N 1
ATOM 1418 C CA . GLU A 1 183 ? 32.831 22.915 -31.939 1.00 87.44 183 GLU A CA 1
ATOM 1419 C C . GLU A 1 183 ? 33.398 24.336 -31.944 1.00 87.44 183 GLU A C 1
ATOM 1421 O O . GLU A 1 183 ? 33.025 25.149 -31.092 1.00 87.44 183 GLU A O 1
ATOM 1426 N N . ILE A 1 184 ? 34.240 24.651 -32.930 1.00 92.75 184 ILE A N 1
ATOM 1427 C CA . ILE A 1 184 ? 34.928 25.942 -33.021 1.00 92.75 184 ILE A CA 1
ATOM 1428 C C . ILE A 1 184 ? 33.907 27.082 -33.118 1.00 92.75 184 ILE A C 1
ATOM 1430 O O . ILE A 1 184 ? 33.983 28.058 -32.368 1.00 92.75 184 ILE A O 1
ATOM 1434 N N . ALA A 1 185 ? 32.898 26.943 -33.983 1.00 93.44 185 ALA A N 1
ATOM 1435 C CA . ALA A 1 185 ? 31.841 27.937 -34.123 1.00 93.44 185 ALA A CA 1
ATOM 1436 C C . ALA A 1 185 ? 31.007 28.074 -32.846 1.00 93.44 185 ALA A C 1
ATOM 1438 O O . ALA A 1 185 ? 30.714 29.193 -32.434 1.00 93.44 185 ALA A O 1
ATOM 1439 N N . SER A 1 186 ? 30.653 26.962 -32.194 1.00 87.12 186 SER A N 1
ATOM 1440 C CA . SER A 1 186 ? 29.864 26.989 -30.956 1.00 87.12 186 SER A CA 1
ATOM 1441 C C . SER A 1 186 ? 30.588 27.721 -29.835 1.00 87.12 186 SER A C 1
ATOM 1443 O O . SER A 1 186 ? 29.963 28.497 -29.115 1.00 87.12 186 SER A O 1
ATOM 1445 N N . GLN A 1 187 ? 31.902 27.522 -29.710 1.00 89.50 187 GLN A N 1
ATOM 1446 C CA . GLN A 1 187 ? 32.716 28.245 -28.738 1.00 89.50 187 GLN A CA 1
ATOM 1447 C C . GLN A 1 187 ? 32.764 29.745 -29.060 1.00 89.50 187 GLN A C 1
ATOM 1449 O O . GLN A 1 187 ? 32.557 30.576 -28.179 1.00 89.50 187 GLN A O 1
ATOM 1454 N N . ILE A 1 188 ? 32.949 30.107 -30.333 1.00 93.44 188 ILE A N 1
ATOM 1455 C CA . ILE A 1 188 ? 32.956 31.510 -30.768 1.00 93.44 188 ILE A CA 1
ATOM 1456 C C . ILE A 1 188 ? 31.600 32.181 -30.508 1.00 93.44 188 ILE A C 1
ATOM 1458 O O . ILE A 1 188 ? 31.569 33.316 -30.033 1.00 93.44 188 ILE A O 1
ATOM 1462 N N . VAL A 1 189 ? 30.483 31.500 -30.786 1.00 92.88 189 VAL A N 1
ATOM 1463 C CA . VAL A 1 189 ? 29.125 32.003 -30.511 1.00 92.88 189 VAL A CA 1
ATOM 1464 C C . VAL A 1 189 ? 28.919 32.172 -29.010 1.00 92.88 189 VAL A C 1
ATOM 1466 O O . VAL A 1 189 ? 28.477 33.233 -28.575 1.00 92.88 189 VAL A O 1
ATOM 1469 N N . TRP A 1 190 ? 29.304 31.170 -28.216 1.00 84.56 190 TRP A N 1
ATOM 1470 C CA . TRP A 1 190 ? 29.225 31.228 -26.760 1.00 84.56 190 TRP A CA 1
ATOM 1471 C C . TRP A 1 190 ? 29.986 32.429 -26.199 1.00 84.56 190 TRP A C 1
ATOM 1473 O O . TRP A 1 190 ? 29.454 33.174 -25.383 1.00 84.56 190 TRP A O 1
ATOM 1483 N N . ASP A 1 191 ? 31.203 32.684 -26.671 1.00 87.81 191 ASP A N 1
ATOM 1484 C CA . ASP A 1 191 ? 32.015 33.792 -26.170 1.00 87.81 191 ASP A CA 1
ATOM 1485 C C . ASP A 1 191 ? 31.438 35.168 -26.542 1.00 87.81 191 ASP A C 1
ATOM 1487 O O . ASP A 1 191 ? 31.613 36.118 -25.779 1.00 87.81 191 ASP A O 1
ATOM 1491 N N . ASN A 1 192 ? 30.703 35.265 -27.657 1.00 88.50 192 ASN A N 1
ATOM 1492 C CA . ASN A 1 192 ? 30.154 36.520 -28.183 1.00 88.50 192 ASN A CA 1
ATOM 1493 C C . ASN A 1 192 ? 28.726 36.856 -27.718 1.00 88.50 192 ASN A C 1
ATOM 1495 O O . ASN A 1 192 ? 28.279 37.984 -27.929 1.00 88.50 192 ASN A O 1
ATOM 1499 N N . VAL A 1 193 ? 28.001 35.938 -27.071 1.00 85.19 193 VAL A N 1
ATOM 1500 C CA . VAL A 1 193 ? 26.681 36.255 -26.494 1.00 85.19 193 VAL A CA 1
ATOM 1501 C C . VAL A 1 193 ? 26.792 36.945 -25.130 1.00 85.19 193 VAL A C 1
ATOM 1503 O O . VAL A 1 193 ? 27.728 36.726 -24.357 1.00 85.19 193 VAL A O 1
ATOM 1506 N N . SER A 1 194 ? 25.798 37.781 -24.809 1.00 85.31 194 SER A N 1
ATOM 1507 C CA . SER A 1 194 ? 25.743 38.503 -23.530 1.00 85.31 194 SER A CA 1
ATOM 1508 C C . SER A 1 194 ? 25.656 37.561 -22.322 1.00 85.31 194 SER A C 1
ATOM 1510 O O . SER A 1 194 ? 25.061 36.483 -22.409 1.00 85.31 194 SER A O 1
ATOM 1512 N N . ASN A 1 195 ? 26.154 38.007 -21.162 1.00 67.25 195 ASN A N 1
ATOM 1513 C CA . ASN A 1 195 ? 26.009 37.261 -19.907 1.00 67.25 195 ASN A CA 1
ATOM 1514 C C . ASN A 1 195 ? 24.542 36.968 -19.581 1.00 67.25 195 ASN A C 1
ATOM 1516 O O . ASN A 1 195 ? 24.252 35.869 -19.156 1.00 67.25 195 ASN A O 1
ATOM 1520 N N . ARG A 1 196 ? 23.594 37.857 -19.911 1.00 68.56 196 ARG A N 1
ATOM 1521 C CA . ARG A 1 196 ? 22.156 37.581 -19.749 1.00 68.56 196 ARG A CA 1
ATOM 1522 C C . ARG A 1 196 ? 21.692 36.354 -20.539 1.00 68.56 196 ARG A C 1
ATOM 1524 O O . ARG A 1 196 ? 20.897 35.578 -20.025 1.00 68.56 196 ARG A O 1
ATOM 1531 N N . ILE A 1 197 ? 22.148 36.179 -21.780 1.00 61.50 197 ILE A N 1
ATOM 1532 C CA . ILE A 1 197 ? 21.785 35.012 -22.601 1.00 61.50 197 ILE A CA 1
ATOM 1533 C C . ILE A 1 197 ? 22.512 33.767 -22.090 1.00 61.50 197 ILE A C 1
ATOM 1535 O O . ILE A 1 197 ? 21.904 32.702 -22.027 1.00 61.50 197 ILE A O 1
ATOM 1539 N N . LYS A 1 198 ? 23.775 33.890 -21.664 1.00 60.53 198 LYS A N 1
ATOM 1540 C CA . LYS A 1 198 ? 24.499 32.803 -20.986 1.00 60.53 198 LYS A CA 1
ATOM 1541 C C . LYS A 1 198 ? 23.774 32.382 -19.718 1.00 60.53 198 LYS A C 1
ATOM 1543 O O . LYS A 1 198 ? 23.523 31.203 -19.562 1.00 60.53 198 LYS A O 1
ATOM 1548 N N . ASP A 1 199 ? 23.344 33.324 -18.891 1.00 50.94 199 ASP A N 1
ATOM 1549 C CA . ASP A 1 199 ? 22.583 33.102 -17.665 1.00 50.94 199 ASP A CA 1
ATOM 1550 C C . ASP A 1 199 ? 21.198 32.544 -17.963 1.00 50.94 199 ASP A C 1
ATOM 1552 O O . ASP A 1 199 ? 20.739 31.699 -17.220 1.00 50.94 199 ASP A O 1
ATOM 1556 N N . GLN A 1 200 ? 20.535 32.937 -19.054 1.00 52.25 200 GLN A N 1
ATOM 1557 C CA . GLN A 1 200 ? 19.295 32.303 -19.521 1.00 52.25 200 GLN A CA 1
ATOM 1558 C C . GLN A 1 200 ? 19.536 30.899 -20.071 1.00 52.25 200 GLN A C 1
ATOM 1560 O O . GLN A 1 200 ? 18.664 30.052 -19.951 1.00 52.25 200 GLN A O 1
ATOM 1565 N N . THR A 1 201 ? 20.703 30.636 -20.656 1.00 53.00 201 THR A N 1
ATOM 1566 C CA . THR A 1 201 ? 21.099 29.308 -21.135 1.00 53.00 201 THR A CA 1
ATOM 1567 C C . THR A 1 201 ? 21.446 28.420 -19.962 1.00 53.00 201 THR A C 1
ATOM 1569 O O . THR A 1 201 ? 20.916 27.326 -19.871 1.00 53.00 201 THR A O 1
ATOM 1572 N N . PHE A 1 202 ? 22.225 28.913 -19.003 1.00 46.28 202 PHE A N 1
ATOM 1573 C CA . PHE A 1 202 ? 22.471 28.274 -17.726 1.00 46.28 202 PHE A CA 1
ATOM 1574 C C . PHE A 1 202 ? 21.186 28.130 -16.942 1.00 46.28 202 PHE A C 1
ATOM 1576 O O . PHE A 1 202 ? 20.985 27.075 -16.392 1.00 46.28 202 PHE A O 1
ATOM 1583 N N . ALA A 1 203 ? 20.276 29.098 -16.942 1.00 43.09 203 ALA A N 1
ATOM 1584 C CA . ALA A 1 203 ? 18.965 28.997 -16.319 1.00 43.09 203 ALA A CA 1
ATOM 1585 C C . ALA A 1 203 ? 17.999 28.146 -17.135 1.00 43.09 203 ALA A C 1
ATOM 1587 O O . ALA A 1 203 ? 17.023 27.723 -16.558 1.00 43.09 203 ALA A O 1
ATOM 1588 N N . ALA A 1 204 ? 18.236 27.847 -18.413 1.00 46.12 204 ALA A N 1
ATOM 1589 C CA . ALA A 1 204 ? 17.502 26.848 -19.194 1.00 46.12 204 ALA A CA 1
ATOM 1590 C C . ALA A 1 204 ? 18.093 25.447 -18.980 1.00 46.12 204 ALA A C 1
ATOM 1592 O O . ALA A 1 204 ? 17.346 24.485 -18.905 1.00 46.12 204 ALA A O 1
ATOM 1593 N N . MET A 1 205 ? 19.410 25.343 -18.774 1.00 44.06 205 MET A N 1
ATOM 1594 C CA . MET A 1 205 ? 20.124 24.152 -18.293 1.00 44.06 205 MET A CA 1
ATOM 1595 C C . MET A 1 205 ? 19.793 23.864 -16.825 1.00 44.06 205 MET A C 1
ATOM 1597 O O . MET A 1 205 ? 19.683 22.720 -16.408 1.00 44.06 205 MET A O 1
ATOM 1601 N N . HIS A 1 206 ? 19.563 24.911 -16.041 1.00 33.69 206 HIS A N 1
ATOM 1602 C CA . HIS A 1 206 ? 19.232 24.873 -14.625 1.00 33.69 206 HIS A CA 1
ATOM 1603 C C . HIS A 1 206 ? 17.714 24.936 -14.415 1.00 33.69 206 HIS A C 1
ATOM 1605 O O . HIS A 1 206 ? 17.243 24.538 -13.357 1.00 33.69 206 HIS A O 1
ATOM 1611 N N . ALA A 1 207 ? 16.947 25.355 -15.439 1.00 34.78 207 ALA A N 1
ATOM 1612 C CA . ALA A 1 207 ? 15.551 25.026 -15.753 1.00 34.78 207 ALA A CA 1
ATOM 1613 C C . ALA A 1 207 ? 15.450 23.728 -16.612 1.00 34.78 207 ALA A C 1
ATOM 1615 O O . ALA A 1 207 ? 14.374 23.359 -17.086 1.00 34.78 207 ALA A O 1
ATOM 1616 N N . TRP A 1 208 ? 16.540 22.954 -16.663 1.00 36.00 208 TRP A N 1
ATOM 1617 C CA . TRP A 1 208 ? 16.617 21.508 -16.922 1.00 36.00 208 TRP A CA 1
ATOM 1618 C C . TRP A 1 208 ? 17.106 20.698 -15.678 1.00 36.00 208 TRP A C 1
ATOM 1620 O O . TRP A 1 208 ? 17.192 19.483 -15.749 1.00 36.00 208 TRP A O 1
ATOM 1630 N N . THR A 1 209 ? 17.294 21.307 -14.487 1.00 35.00 209 THR A N 1
ATOM 1631 C CA . THR A 1 209 ? 17.411 20.691 -13.105 1.00 35.00 209 THR A CA 1
ATOM 1632 C C . THR A 1 209 ? 16.440 21.219 -11.934 1.00 35.00 209 THR A C 1
ATOM 1634 O O . THR A 1 209 ? 16.934 22.039 -11.195 1.00 35.00 209 THR A O 1
ATOM 1637 N N . ASN A 1 210 ? 15.086 20.984 -11.792 1.00 30.61 210 ASN A N 1
ATOM 1638 C CA . ASN A 1 210 ? 13.972 21.798 -11.101 1.00 30.61 210 ASN A CA 1
ATOM 1639 C C . ASN A 1 210 ? 12.881 22.675 -11.857 1.00 30.61 210 ASN A C 1
ATOM 1641 O O . ASN A 1 210 ? 13.025 23.901 -11.960 1.00 30.61 210 ASN A O 1
ATOM 1645 N N . LYS A 1 211 ? 11.781 22.091 -12.389 1.00 30.89 211 LYS A N 1
ATOM 1646 C CA . LYS A 1 211 ? 10.379 22.624 -12.478 1.00 30.89 211 LYS A CA 1
ATOM 1647 C C . LYS A 1 211 ? 9.476 21.650 -13.263 1.00 30.89 211 LYS A C 1
ATOM 1649 O O . LYS A 1 211 ? 9.895 21.085 -14.265 1.00 30.89 211 LYS A O 1
ATOM 1654 N N . SER A 1 212 ? 8.278 21.473 -12.725 1.00 32.16 212 SER A N 1
ATOM 1655 C CA . SER A 1 212 ? 7.246 20.454 -12.933 1.00 32.16 212 SER A CA 1
ATOM 1656 C C . SER A 1 212 ? 6.450 20.556 -14.242 1.00 32.16 212 SER A C 1
ATOM 1658 O O . SER A 1 212 ? 6.250 21.644 -14.772 1.00 32.16 212 SER A O 1
ATOM 1660 N N . GLY A 1 213 ? 5.884 19.417 -14.664 1.00 31.38 213 GLY A N 1
ATOM 1661 C CA . GLY A 1 213 ? 4.575 19.367 -15.327 1.00 31.38 213 GLY A CA 1
ATOM 1662 C C . GLY A 1 213 ? 4.577 19.241 -16.852 1.00 31.38 213 GLY A C 1
ATOM 1663 O O . GLY A 1 213 ? 4.875 20.179 -17.586 1.00 31.38 213 GLY A O 1
ATOM 1664 N N . ALA A 1 214 ? 4.119 18.087 -17.332 1.00 34.75 214 ALA A N 1
ATOM 1665 C CA . ALA A 1 214 ? 3.956 17.693 -18.729 1.00 34.75 214 ALA A CA 1
ATOM 1666 C C . ALA A 1 214 ? 2.880 18.468 -19.536 1.00 34.75 214 ALA A C 1
ATOM 1668 O O . ALA A 1 214 ? 2.320 17.914 -20.478 1.00 34.75 214 ALA A O 1
ATOM 1669 N N . GLN A 1 215 ? 2.591 19.739 -19.231 1.00 35.22 215 GLN A N 1
ATOM 1670 C CA . GLN A 1 215 ? 1.575 20.523 -19.957 1.00 35.22 215 GLN A CA 1
ATOM 1671 C C . GLN A 1 215 ? 2.115 21.658 -20.841 1.00 35.22 215 GLN A C 1
ATOM 1673 O O . GLN A 1 215 ? 1.342 22.260 -21.580 1.00 35.22 215 GLN A O 1
ATOM 1678 N N . SER A 1 216 ? 3.425 21.924 -20.878 1.00 29.23 216 SER A N 1
ATOM 1679 C CA . SER A 1 216 ? 3.955 23.006 -21.730 1.00 29.23 216 SER A CA 1
ATOM 1680 C C . SER A 1 216 ? 5.332 22.734 -22.341 1.00 29.23 216 SER A C 1
ATOM 1682 O O . SER A 1 216 ? 6.210 23.593 -22.299 1.00 29.23 216 SER A O 1
ATOM 1684 N N . GLY A 1 217 ? 5.549 21.541 -22.906 1.00 31.89 217 GLY A N 1
ATOM 1685 C CA . GLY A 1 217 ? 6.724 21.279 -23.754 1.00 31.89 217 GLY A CA 1
ATOM 1686 C C . GLY A 1 217 ? 8.092 21.484 -23.082 1.00 31.89 217 GLY A C 1
ATOM 1687 O O . GLY A 1 217 ? 9.074 21.732 -23.776 1.00 31.89 217 GLY A O 1
ATOM 1688 N N . GLY A 1 218 ? 8.167 21.398 -21.750 1.00 30.31 218 GLY A N 1
ATOM 1689 C CA . GLY A 1 218 ? 9.426 21.400 -21.008 1.00 30.31 218 GLY A CA 1
ATOM 1690 C C . GLY A 1 218 ? 10.068 20.009 -20.996 1.00 30.31 218 GLY A C 1
ATOM 1691 O O . GLY A 1 218 ? 9.390 19.014 -20.752 1.00 30.31 218 GLY A O 1
ATOM 1692 N N . VAL A 1 219 ? 11.373 19.952 -21.257 1.00 33.91 219 VAL A N 1
ATOM 1693 C CA . VAL A 1 219 ? 12.229 18.752 -21.171 1.00 33.91 219 VAL A CA 1
ATOM 1694 C C . VAL A 1 219 ? 12.414 18.351 -19.702 1.00 33.91 219 VAL A C 1
ATOM 1696 O O . VAL A 1 219 ? 12.704 19.210 -18.862 1.00 33.91 219 VAL A O 1
ATOM 1699 N N . ALA A 1 220 ? 12.237 17.066 -19.377 1.00 35.78 220 ALA A N 1
ATOM 1700 C CA . ALA A 1 220 ? 12.321 16.578 -17.997 1.00 35.78 220 ALA A CA 1
ATOM 1701 C C . ALA A 1 220 ? 13.748 16.189 -17.567 1.00 35.78 220 ALA A C 1
ATOM 1703 O O . ALA A 1 220 ? 14.669 16.079 -18.372 1.00 35.78 220 ALA A O 1
ATOM 1704 N N . ARG A 1 221 ? 13.921 16.015 -16.254 1.00 44.53 221 ARG A N 1
ATOM 1705 C CA . ARG A 1 221 ? 15.198 16.062 -15.532 1.00 44.53 221 ARG A CA 1
ATOM 1706 C C . ARG A 1 221 ? 15.352 14.799 -14.687 1.00 44.53 221 ARG A C 1
ATOM 1708 O O . ARG A 1 221 ? 14.353 14.324 -14.159 1.00 44.53 221 ARG A O 1
ATOM 1715 N N . MET A 1 222 ? 16.572 14.292 -14.512 1.00 52.28 222 MET A N 1
ATOM 1716 C CA . MET A 1 222 ? 16.827 13.185 -13.581 1.00 52.28 222 MET A CA 1
ATOM 1717 C C . MET A 1 222 ? 16.570 13.621 -12.131 1.00 52.28 222 MET A C 1
ATOM 1719 O O . MET A 1 222 ? 16.980 14.709 -11.719 1.00 52.28 222 MET A O 1
ATOM 1723 N N . TYR A 1 223 ? 15.930 12.766 -11.338 1.00 62.97 223 TYR A N 1
ATOM 1724 C CA . TYR A 1 223 ? 15.688 13.025 -9.917 1.00 62.97 223 TYR A CA 1
ATOM 1725 C C . TYR A 1 223 ? 16.982 12.887 -9.091 1.00 62.97 223 TYR A C 1
ATOM 1727 O O . TYR A 1 223 ? 17.939 12.232 -9.511 1.00 62.97 223 TYR A O 1
ATOM 1735 N N . LYS A 1 224 ? 17.028 13.487 -7.891 1.00 69.62 224 LYS A N 1
ATOM 1736 C CA . LYS A 1 224 ? 18.202 13.435 -6.990 1.00 69.62 224 LYS A CA 1
ATOM 1737 C C . LYS A 1 224 ? 18.652 11.994 -6.709 1.00 69.62 224 LYS A C 1
ATOM 1739 O O . LYS A 1 224 ? 19.822 11.684 -6.891 1.00 69.62 224 LYS A O 1
ATOM 1744 N N . HIS A 1 225 ? 17.712 11.114 -6.364 1.00 73.94 225 HIS A N 1
ATOM 1745 C CA . HIS A 1 225 ? 17.987 9.701 -6.082 1.00 73.94 225 HIS A CA 1
ATOM 1746 C C . HIS A 1 225 ? 18.593 8.956 -7.288 1.00 73.94 225 HIS A C 1
ATOM 1748 O O . HIS A 1 225 ? 19.413 8.065 -7.108 1.00 73.94 225 HIS A O 1
ATOM 1754 N N . GLN A 1 226 ? 18.240 9.336 -8.524 1.00 76.00 226 GLN A N 1
ATOM 1755 C CA . GLN A 1 226 ? 18.807 8.737 -9.742 1.00 76.00 226 GLN A CA 1
ATOM 1756 C C . GLN A 1 226 ? 20.259 9.171 -9.953 1.00 76.00 226 GLN A C 1
ATOM 1758 O O . GLN A 1 226 ? 21.091 8.358 -10.347 1.00 76.00 226 GLN A O 1
ATOM 1763 N N . HIS A 1 227 ? 20.572 10.442 -9.676 1.00 77.69 227 HIS A N 1
ATOM 1764 C CA . HIS A 1 227 ? 21.953 10.929 -9.703 1.00 77.69 227 HIS A CA 1
ATOM 1765 C C . HIS A 1 227 ? 22.801 10.239 -8.639 1.00 77.69 227 HIS A C 1
ATOM 1767 O O . HIS A 1 227 ? 23.898 9.786 -8.939 1.00 77.69 227 HIS A O 1
ATOM 1773 N N . GLU A 1 228 ? 22.277 10.147 -7.419 1.00 83.38 228 GLU A N 1
ATOM 1774 C CA . GLU A 1 228 ? 22.955 9.505 -6.299 1.00 83.38 228 GLU A CA 1
ATOM 1775 C C . GLU A 1 228 ? 23.218 8.025 -6.581 1.00 83.38 228 GLU A C 1
ATOM 1777 O O . GLU A 1 228 ? 24.344 7.565 -6.416 1.00 83.38 228 GLU A O 1
ATOM 1782 N N . LEU A 1 229 ? 22.226 7.301 -7.110 1.00 88.62 229 LEU A N 1
ATOM 1783 C CA . LEU A 1 229 ? 22.397 5.909 -7.517 1.00 88.62 229 LEU A CA 1
ATOM 1784 C C . LEU A 1 229 ? 23.507 5.760 -8.564 1.00 88.62 229 LEU A C 1
ATOM 1786 O O . LEU A 1 229 ? 24.401 4.936 -8.392 1.00 88.62 229 LEU A O 1
ATOM 1790 N N . ILE A 1 230 ? 23.478 6.559 -9.635 1.00 86.06 230 ILE A N 1
ATOM 1791 C CA . ILE A 1 230 ? 24.489 6.484 -10.699 1.00 86.06 230 ILE A CA 1
ATOM 1792 C C . ILE A 1 230 ? 25.883 6.824 -10.166 1.00 86.06 230 ILE A C 1
ATOM 1794 O O . ILE A 1 230 ? 26.834 6.135 -10.518 1.00 86.06 230 ILE A O 1
ATOM 1798 N N . ASP A 1 231 ? 26.012 7.838 -9.312 1.00 88.00 231 ASP A N 1
ATOM 1799 C CA . ASP A 1 231 ? 27.290 8.236 -8.711 1.00 88.00 231 ASP A CA 1
ATOM 1800 C C . ASP A 1 231 ? 27.869 7.138 -7.804 1.00 88.00 231 ASP A C 1
ATOM 1802 O O . ASP A 1 231 ? 29.053 6.816 -7.899 1.00 88.00 231 ASP A O 1
ATOM 1806 N N . GLN A 1 232 ? 27.039 6.507 -6.966 1.00 94.81 232 GLN A N 1
ATOM 1807 C CA . GLN A 1 232 ? 27.479 5.404 -6.104 1.00 94.81 232 GLN A CA 1
ATOM 1808 C C . GLN A 1 232 ? 27.910 4.181 -6.920 1.00 94.81 232 GLN A C 1
ATOM 1810 O O . GLN A 1 232 ? 28.954 3.586 -6.642 1.00 94.81 232 GLN A O 1
ATOM 1815 N N . LEU A 1 233 ? 27.156 3.843 -7.970 1.00 95.12 233 LEU A N 1
ATOM 1816 C CA . LEU A 1 233 ? 27.522 2.765 -8.886 1.00 95.12 233 LEU A CA 1
ATOM 1817 C C . LEU A 1 233 ? 28.829 3.087 -9.639 1.00 95.12 233 LEU A C 1
ATOM 1819 O O . LEU A 1 233 ? 29.724 2.246 -9.677 1.00 95.12 233 LEU A O 1
ATOM 1823 N N . ASP A 1 234 ? 28.988 4.299 -10.182 1.00 93.19 234 ASP A N 1
ATOM 1824 C CA . ASP A 1 234 ? 30.200 4.746 -10.895 1.00 93.19 234 ASP A CA 1
ATOM 1825 C C . ASP A 1 234 ? 31.442 4.670 -9.997 1.00 93.19 234 ASP A C 1
ATOM 1827 O O . ASP A 1 234 ? 32.471 4.112 -10.381 1.00 93.19 234 ASP A O 1
ATOM 1831 N N . LYS A 1 235 ? 31.336 5.162 -8.755 1.00 95.12 235 LYS A N 1
ATOM 1832 C CA . LYS A 1 235 ? 32.413 5.075 -7.757 1.00 95.12 235 LYS A CA 1
ATOM 1833 C C . LYS A 1 235 ? 32.825 3.633 -7.488 1.00 95.12 235 LYS A C 1
ATOM 1835 O O . LYS A 1 235 ? 34.024 3.345 -7.437 1.00 95.12 235 LYS A O 1
ATOM 1840 N N . HIS A 1 236 ? 31.854 2.739 -7.326 1.00 96.00 236 HIS A N 1
ATOM 1841 C CA . HIS A 1 236 ? 32.109 1.330 -7.040 1.00 96.00 236 HIS A CA 1
ATOM 1842 C C . HIS A 1 236 ? 32.775 0.612 -8.216 1.00 96.00 236 HIS A C 1
ATOM 1844 O O . HIS A 1 236 ? 33.838 0.013 -8.048 1.00 96.00 236 HIS A O 1
ATOM 1850 N N . TYR A 1 237 ? 32.236 0.749 -9.429 1.00 94.06 237 TYR A N 1
ATOM 1851 C CA . TYR A 1 237 ? 32.831 0.144 -10.623 1.00 94.06 237 TYR A CA 1
ATOM 1852 C C . TYR A 1 237 ? 34.219 0.721 -10.946 1.00 94.06 237 TYR A C 1
ATOM 1854 O O . TYR A 1 237 ? 35.132 -0.024 -11.308 1.00 94.06 237 TYR A O 1
ATOM 1862 N N . ALA A 1 238 ? 34.436 2.026 -10.749 1.00 93.69 238 ALA A N 1
ATOM 1863 C CA . ALA A 1 238 ? 35.764 2.628 -10.875 1.00 93.69 238 ALA A CA 1
ATOM 1864 C C . ALA A 1 238 ? 36.758 2.072 -9.839 1.00 93.69 238 ALA A C 1
ATOM 1866 O O . ALA A 1 238 ? 37.938 1.893 -10.149 1.00 93.69 238 ALA A O 1
ATOM 1867 N N . ALA A 1 239 ? 36.308 1.789 -8.612 1.00 93.19 239 ALA A N 1
ATOM 1868 C CA . ALA A 1 239 ? 37.136 1.153 -7.590 1.00 93.19 239 ALA A CA 1
ATOM 1869 C C . ALA A 1 239 ? 37.475 -0.302 -7.951 1.00 93.19 239 ALA A C 1
ATOM 1871 O O . ALA A 1 239 ? 38.633 -0.697 -7.811 1.00 93.19 239 ALA A O 1
ATOM 1872 N N . ILE A 1 240 ? 36.509 -1.067 -8.472 1.00 91.25 240 ILE A N 1
ATOM 1873 C CA . ILE A 1 240 ? 36.728 -2.425 -8.996 1.00 91.25 240 ILE A CA 1
ATOM 1874 C C . ILE A 1 240 ? 37.806 -2.406 -10.083 1.00 91.25 240 ILE A C 1
ATOM 1876 O O . ILE A 1 240 ? 38.796 -3.126 -9.955 1.00 91.25 240 ILE A O 1
ATOM 1880 N N . GLY A 1 241 ? 37.668 -1.543 -11.097 1.00 89.19 241 GLY A N 1
ATOM 1881 C CA . GLY A 1 241 ? 38.637 -1.435 -12.194 1.00 89.19 241 GLY A CA 1
ATOM 1882 C C . GLY A 1 241 ? 40.052 -1.125 -11.696 1.00 89.19 241 GLY A C 1
ATOM 1883 O O . GLY A 1 241 ? 41.000 -1.828 -12.040 1.00 89.19 241 GLY A O 1
ATOM 1884 N N . LYS A 1 242 ? 40.193 -0.157 -10.777 1.00 91.88 242 LYS A N 1
ATOM 1885 C CA . LYS A 1 242 ? 41.487 0.177 -10.151 1.00 91.88 242 LYS A CA 1
ATOM 1886 C C . LYS A 1 242 ? 42.104 -0.998 -9.388 1.00 91.88 242 LYS A C 1
ATOM 1888 O O . LYS A 1 242 ? 43.317 -1.191 -9.443 1.00 91.88 242 LYS A O 1
ATOM 1893 N N . MET A 1 243 ? 41.301 -1.770 -8.651 1.00 89.81 243 MET A N 1
ATOM 1894 C CA . MET A 1 243 ? 41.804 -2.934 -7.909 1.00 89.81 243 MET A CA 1
ATOM 1895 C C . MET A 1 243 ? 42.203 -4.076 -8.846 1.00 89.81 243 MET A C 1
ATOM 1897 O O . MET A 1 243 ? 43.236 -4.702 -8.616 1.00 89.81 243 MET A O 1
ATOM 1901 N N . GLN A 1 244 ? 41.448 -4.301 -9.926 1.00 87.88 244 GLN A N 1
ATOM 1902 C CA . GLN A 1 244 ? 41.782 -5.288 -10.957 1.00 87.88 244 GLN A CA 1
ATOM 1903 C C . GLN A 1 244 ? 43.092 -4.938 -11.673 1.00 87.88 244 GLN A C 1
ATOM 1905 O O . GLN A 1 244 ? 43.977 -5.791 -11.766 1.00 87.88 244 GLN A O 1
ATOM 1910 N N . GLU A 1 245 ? 43.266 -3.682 -12.098 1.00 88.88 245 GLU A N 1
ATOM 1911 C CA . GLU A 1 245 ? 44.518 -3.186 -12.691 1.00 88.88 245 GLU A CA 1
ATOM 1912 C C . GLU A 1 245 ? 45.706 -3.353 -11.735 1.00 88.88 245 GLU A C 1
ATOM 1914 O O . GLU A 1 245 ? 46.787 -3.792 -12.132 1.00 88.88 245 GLU A O 1
ATOM 1919 N N . ALA A 1 246 ? 45.494 -3.068 -10.448 1.00 89.75 246 ALA A N 1
ATOM 1920 C CA . ALA A 1 246 ? 46.504 -3.225 -9.408 1.00 89.75 246 ALA A CA 1
ATOM 1921 C C . ALA A 1 246 ? 46.716 -4.682 -8.948 1.00 89.75 246 ALA A C 1
ATOM 1923 O O . ALA A 1 246 ? 47.560 -4.910 -8.079 1.00 89.75 246 ALA A O 1
ATOM 1924 N N . LYS A 1 247 ? 45.961 -5.657 -9.486 1.00 89.19 247 LYS A N 1
ATOM 1925 C CA . LYS A 1 247 ? 45.926 -7.065 -9.041 1.00 89.19 247 LYS A CA 1
ATOM 1926 C C . LYS A 1 247 ? 45.726 -7.213 -7.525 1.00 89.19 247 LYS A C 1
ATOM 1928 O O . LYS A 1 247 ? 46.348 -8.057 -6.878 1.00 89.19 247 LYS A O 1
ATOM 1933 N N . LYS A 1 248 ? 44.882 -6.358 -6.950 1.00 88.75 248 LYS A N 1
ATOM 1934 C CA . LYS A 1 248 ? 44.520 -6.342 -5.528 1.00 88.75 248 LYS A CA 1
ATOM 1935 C C . LYS A 1 248 ? 43.152 -6.996 -5.304 1.00 88.75 248 LYS A C 1
ATOM 1937 O O . LYS A 1 248 ? 42.379 -7.114 -6.254 1.00 88.75 248 LYS A O 1
ATOM 1942 N N . PRO A 1 249 ? 42.834 -7.398 -4.058 1.00 86.50 249 PRO A N 1
ATOM 1943 C CA . PRO A 1 249 ? 41.488 -7.831 -3.704 1.00 86.50 249 PRO A CA 1
ATOM 1944 C C . PRO A 1 249 ? 40.444 -6.787 -4.113 1.00 86.50 249 PRO A C 1
ATOM 1946 O O . PRO A 1 249 ? 40.666 -5.584 -3.953 1.00 86.50 249 PRO A O 1
ATOM 1949 N N . LEU A 1 250 ? 39.318 -7.260 -4.648 1.00 88.06 250 LEU A N 1
ATOM 1950 C CA . LEU A 1 250 ? 38.193 -6.408 -5.020 1.00 88.06 250 LEU A CA 1
ATOM 1951 C C . LEU A 1 250 ? 37.626 -5.687 -3.784 1.00 88.06 250 LEU A C 1
ATOM 1953 O O . LEU A 1 250 ? 37.744 -6.202 -2.667 1.00 88.06 250 LEU A O 1
ATOM 1957 N N . PRO A 1 251 ? 37.016 -4.499 -3.955 1.00 90.56 251 PRO A N 1
ATOM 1958 C CA . PRO A 1 251 ? 36.271 -3.872 -2.870 1.00 90.56 251 PRO A CA 1
ATOM 1959 C C . PRO A 1 251 ? 35.128 -4.784 -2.399 1.00 90.56 251 PRO A C 1
ATOM 1961 O O . PRO A 1 251 ? 34.664 -5.647 -3.148 1.00 90.56 251 PRO A O 1
ATOM 1964 N N . LYS A 1 252 ? 34.650 -4.563 -1.167 1.00 93.81 252 LYS A N 1
ATOM 1965 C CA . LYS A 1 252 ? 33.432 -5.221 -0.672 1.00 93.81 252 LYS A CA 1
ATOM 1966 C C . LYS A 1 252 ? 32.275 -4.990 -1.657 1.00 93.81 252 LYS A C 1
ATOM 1968 O O . LYS A 1 252 ? 32.210 -3.887 -2.208 1.00 93.81 252 LYS A O 1
ATOM 1973 N N . PRO A 1 253 ? 31.366 -5.963 -1.856 1.00 94.75 253 PRO A N 1
ATOM 1974 C CA . PRO A 1 253 ? 30.159 -5.771 -2.657 1.00 94.75 253 PRO A CA 1
ATOM 1975 C C . PRO A 1 253 ? 29.390 -4.508 -2.259 1.00 94.75 253 PRO A C 1
ATOM 1977 O O . PRO A 1 253 ? 29.465 -4.076 -1.110 1.00 94.75 253 PRO A O 1
ATOM 1980 N N . LEU A 1 254 ? 28.649 -3.925 -3.198 1.00 95.88 254 LEU A N 1
ATOM 1981 C CA . LEU A 1 254 ? 27.780 -2.775 -2.946 1.00 95.88 254 L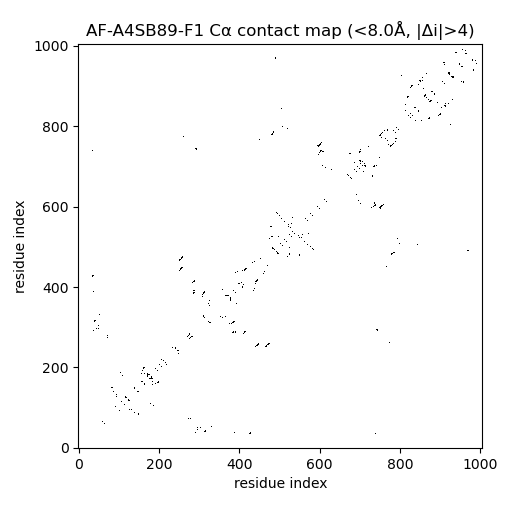EU A CA 1
ATOM 1982 C C . LEU A 1 254 ? 26.316 -3.202 -3.060 1.00 95.88 254 LEU A C 1
ATOM 1984 O O . LEU A 1 254 ? 25.869 -3.572 -4.147 1.00 95.88 254 LEU A O 1
ATOM 1988 N N . HIS A 1 255 ? 25.565 -3.097 -1.965 1.00 95.00 255 HIS A N 1
ATOM 1989 C CA . HIS A 1 255 ? 24.121 -3.321 -1.942 1.00 95.00 255 HIS A CA 1
ATOM 1990 C C . HIS A 1 255 ? 23.397 -2.003 -1.658 1.00 95.00 255 HIS A C 1
ATOM 1992 O O . HIS A 1 255 ? 23.640 -1.336 -0.651 1.00 95.00 255 HIS A O 1
ATOM 1998 N N . VAL A 1 256 ? 22.497 -1.624 -2.561 1.00 95.06 256 VAL A N 1
ATOM 1999 C CA . VAL A 1 256 ? 21.750 -0.365 -2.507 1.00 95.06 256 VAL A CA 1
ATOM 2000 C C . VAL A 1 256 ? 20.278 -0.663 -2.277 1.00 95.06 256 VAL A C 1
ATOM 2002 O O . VAL A 1 256 ? 19.655 -1.283 -3.129 1.00 95.06 256 VAL A O 1
ATOM 2005 N N . ILE A 1 257 ? 19.688 -0.175 -1.188 1.00 93.12 257 ILE A N 1
ATOM 2006 C CA . ILE A 1 257 ? 18.228 -0.058 -1.090 1.00 93.12 257 ILE A CA 1
ATOM 2007 C C . ILE A 1 257 ? 17.831 1.235 -1.784 1.00 93.12 257 ILE A C 1
ATOM 2009 O O . ILE A 1 257 ? 18.217 2.322 -1.359 1.00 93.12 257 ILE A O 1
ATOM 2013 N N . LEU A 1 258 ? 17.068 1.116 -2.865 1.00 90.75 258 LEU A N 1
ATOM 2014 C CA . LEU A 1 258 ? 16.508 2.243 -3.594 1.00 90.75 258 LEU A CA 1
ATOM 2015 C C . LEU A 1 258 ? 15.052 2.442 -3.158 1.00 90.75 258 LEU A C 1
ATOM 2017 O O . LEU A 1 258 ? 14.120 1.946 -3.801 1.00 90.75 258 LEU A O 1
ATOM 2021 N N . SER A 1 259 ? 14.878 3.174 -2.056 1.00 83.50 259 SER A N 1
ATOM 2022 C CA . SER A 1 259 ? 13.579 3.440 -1.441 1.00 83.50 259 SER A CA 1
ATOM 2023 C C . SER A 1 259 ? 12.828 4.523 -2.211 1.00 83.50 259 SER A C 1
ATOM 2025 O O . SER A 1 259 ? 12.986 5.718 -1.961 1.00 83.50 259 SER A O 1
ATOM 2027 N N . THR A 1 260 ? 12.062 4.118 -3.225 1.00 71.25 260 THR A N 1
ATOM 2028 C CA . THR A 1 260 ? 11.385 5.038 -4.155 1.00 71.25 260 THR A CA 1
ATOM 2029 C C . THR A 1 260 ? 9.878 4.775 -4.199 1.00 71.25 260 THR A C 1
ATOM 2031 O O . THR A 1 260 ? 9.486 3.612 -4.303 1.00 71.25 260 THR A O 1
ATOM 2034 N N . PRO A 1 261 ? 9.016 5.814 -4.141 1.00 63.44 261 PRO A N 1
ATOM 2035 C CA . PRO A 1 261 ? 7.561 5.666 -4.138 1.00 63.44 261 PRO A CA 1
ATOM 2036 C C . PRO A 1 261 ? 7.026 4.837 -5.306 1.00 63.44 261 PRO A C 1
ATOM 2038 O O . PRO A 1 261 ? 7.618 4.783 -6.388 1.00 63.44 261 PRO A O 1
ATOM 2041 N N . THR A 1 262 ? 5.847 4.252 -5.127 1.00 60.34 2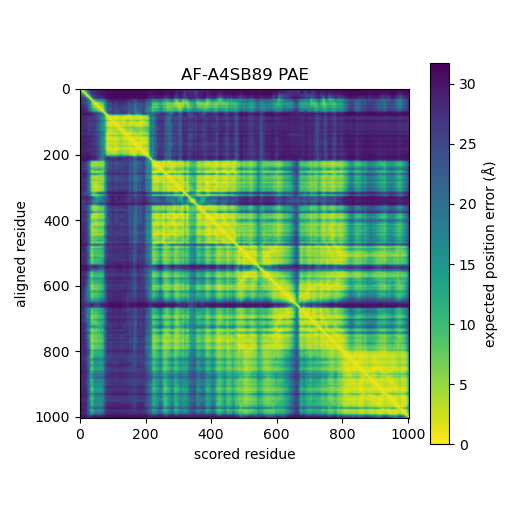62 THR A N 1
ATOM 2042 C CA . THR A 1 262 ? 5.124 3.565 -6.197 1.00 60.34 262 THR A CA 1
ATOM 2043 C C . THR A 1 262 ? 4.876 4.508 -7.381 1.00 60.34 262 THR A C 1
ATOM 2045 O O . THR A 1 262 ? 4.433 5.637 -7.195 1.00 60.34 262 THR A O 1
ATOM 2048 N N . GLY A 1 263 ? 5.182 4.067 -8.606 1.00 55.66 263 GLY A N 1
ATOM 2049 C CA . GLY A 1 263 ? 5.025 4.895 -9.813 1.00 55.66 263 GLY A CA 1
ATOM 2050 C C . GLY A 1 263 ? 6.160 5.898 -10.085 1.00 55.66 263 GLY A C 1
ATOM 2051 O O . GLY A 1 263 ? 6.124 6.576 -11.104 1.00 55.66 263 GLY A O 1
ATOM 2052 N N . SER A 1 264 ? 7.210 5.946 -9.256 1.00 57.84 264 SER A N 1
ATOM 2053 C CA . SER A 1 264 ? 8.394 6.823 -9.430 1.00 57.84 264 SER A CA 1
ATOM 2054 C C . SER A 1 264 ? 9.299 6.492 -10.633 1.00 57.84 264 SER A C 1
ATOM 2056 O O . SER A 1 264 ? 10.327 7.138 -10.837 1.00 57.84 264 SER A O 1
ATOM 2058 N N . GLY A 1 265 ? 8.942 5.489 -11.441 1.00 66.50 265 GLY A N 1
ATOM 2059 C CA . GLY A 1 265 ? 9.724 5.075 -12.605 1.00 66.50 265 GLY A CA 1
ATOM 2060 C C . GLY A 1 265 ? 10.932 4.201 -12.252 1.00 66.50 265 GLY A C 1
ATOM 2061 O O . GLY A 1 265 ? 12.042 4.473 -12.705 1.00 66.50 265 GLY A O 1
ATOM 2062 N N . LYS A 1 266 ? 10.739 3.127 -11.477 1.00 77.44 266 LYS A N 1
ATOM 2063 C CA . LYS A 1 266 ? 11.787 2.127 -11.175 1.00 77.44 266 LYS A CA 1
ATOM 2064 C C . LYS A 1 266 ? 12.381 1.515 -12.442 1.00 77.44 266 LYS A C 1
ATOM 2066 O O . LYS A 1 266 ? 13.582 1.621 -12.678 1.00 77.44 266 LYS A O 1
ATOM 2071 N N . THR A 1 267 ? 11.515 1.026 -13.333 1.00 77.88 267 THR A N 1
ATOM 2072 C CA . THR A 1 267 ? 11.911 0.533 -14.659 1.00 77.88 267 THR A CA 1
ATOM 2073 C C . THR A 1 267 ? 12.690 1.584 -15.442 1.00 77.88 267 THR A C 1
ATOM 2075 O O . THR A 1 267 ? 13.767 1.305 -15.961 1.00 77.88 267 THR A O 1
ATOM 2078 N N . PHE A 1 268 ? 12.195 2.822 -15.460 1.00 74.25 268 PHE A N 1
ATOM 2079 C CA . PHE A 1 268 ? 12.885 3.941 -16.098 1.00 74.25 268 PHE A CA 1
ATOM 2080 C C . PHE A 1 268 ? 14.279 4.175 -15.493 1.00 74.25 268 PHE A C 1
ATOM 2082 O O . PHE A 1 268 ? 15.244 4.357 -16.228 1.00 74.25 268 PHE A O 1
ATOM 2089 N N . THR A 1 269 ? 14.406 4.118 -14.166 1.00 79.75 269 THR A N 1
ATOM 2090 C CA . THR A 1 269 ? 15.673 4.302 -13.446 1.00 79.75 269 THR A CA 1
ATOM 2091 C C . THR A 1 269 ? 16.682 3.206 -13.788 1.00 79.75 269 THR A C 1
ATOM 2093 O O . THR A 1 269 ? 17.850 3.515 -14.011 1.00 79.75 269 THR A O 1
ATOM 2096 N N . ALA A 1 270 ? 16.256 1.947 -13.903 1.00 87.44 270 ALA A N 1
ATOM 2097 C CA . ALA A 1 270 ? 17.140 0.856 -14.313 1.00 87.44 270 ALA A CA 1
ATOM 2098 C C . ALA A 1 270 ? 17.658 1.033 -15.751 1.00 87.44 270 ALA A C 1
ATOM 2100 O O . ALA A 1 270 ? 18.860 0.918 -16.001 1.00 87.44 270 ALA A O 1
ATOM 2101 N N . ILE A 1 271 ? 16.776 1.372 -16.701 1.00 80.62 271 ILE A N 1
ATOM 2102 C CA . ILE A 1 271 ? 17.186 1.587 -18.098 1.00 80.62 271 ILE A CA 1
ATOM 2103 C C . ILE A 1 271 ? 18.072 2.840 -18.199 1.00 80.62 271 ILE A C 1
ATOM 2105 O O . ILE A 1 271 ? 19.043 2.853 -18.954 1.00 80.62 271 ILE A O 1
ATOM 2109 N N . LEU A 1 272 ? 17.808 3.873 -17.394 1.00 76.81 272 LEU A N 1
ATOM 2110 C CA . LEU A 1 272 ? 18.665 5.051 -17.279 1.00 76.81 272 LEU A CA 1
ATOM 2111 C C . LEU A 1 272 ? 20.071 4.688 -16.778 1.00 76.81 272 LEU A C 1
ATOM 2113 O O . LEU A 1 272 ? 21.048 5.125 -17.385 1.00 76.81 272 LEU A O 1
ATOM 2117 N N . VAL A 1 273 ? 20.189 3.875 -15.718 1.00 85.25 273 VAL A N 1
ATOM 2118 C CA . VAL A 1 273 ? 21.479 3.355 -15.225 1.00 85.25 273 VAL A CA 1
ATOM 2119 C C . VAL A 1 273 ? 22.221 2.636 -16.350 1.00 85.25 273 VAL A C 1
ATOM 2121 O O . VAL A 1 273 ? 23.391 2.929 -16.596 1.00 85.25 273 VAL A O 1
ATOM 2124 N N . HIS A 1 274 ? 21.544 1.760 -17.095 1.00 85.94 274 HIS A N 1
ATOM 2125 C CA . HIS A 1 274 ? 22.160 1.090 -18.235 1.00 85.94 274 HIS A CA 1
ATOM 2126 C C . HIS A 1 274 ? 22.664 2.094 -19.293 1.00 85.94 274 HIS A C 1
ATOM 2128 O O . HIS A 1 274 ? 23.845 2.084 -19.640 1.00 85.94 274 HIS A O 1
ATOM 2134 N N . LEU A 1 275 ? 21.808 3.002 -19.769 1.00 75.81 275 LEU A N 1
ATOM 2135 C CA . LEU A 1 275 ? 22.126 3.909 -20.878 1.00 75.81 275 LEU A CA 1
ATOM 2136 C C . LEU A 1 275 ? 23.171 4.975 -20.534 1.00 75.81 275 LEU A C 1
ATOM 2138 O O . LEU A 1 275 ? 23.901 5.415 -21.421 1.00 75.81 275 LEU A O 1
ATOM 2142 N N . ARG A 1 276 ? 23.221 5.435 -19.278 1.00 75.44 276 ARG A N 1
ATOM 2143 C CA . ARG A 1 276 ? 24.123 6.514 -18.843 1.00 75.44 276 ARG A CA 1
ATOM 2144 C C . ARG A 1 276 ? 25.428 6.026 -18.248 1.00 75.44 276 ARG A C 1
ATOM 2146 O O . ARG A 1 276 ? 26.425 6.736 -18.361 1.00 75.44 276 ARG A O 1
ATOM 2153 N N . LEU A 1 277 ? 25.404 4.868 -17.600 1.00 80.69 277 LEU A N 1
ATOM 2154 C CA . LEU A 1 277 ? 26.546 4.355 -16.862 1.00 80.69 277 LEU A CA 1
ATOM 2155 C C . LEU A 1 277 ? 27.126 3.122 -17.543 1.00 80.69 277 LEU A C 1
ATOM 2157 O O . LEU A 1 277 ? 28.250 3.177 -18.041 1.00 80.69 277 LEU A O 1
ATOM 2161 N N . LEU A 1 278 ? 26.358 2.032 -17.596 1.00 87.50 278 LEU A N 1
ATOM 2162 C CA . LEU A 1 278 ? 26.888 0.733 -18.011 1.00 87.50 278 LEU A CA 1
ATOM 2163 C C . LEU A 1 278 ? 27.309 0.748 -19.480 1.00 87.50 278 LEU A C 1
ATOM 2165 O O . LEU A 1 278 ? 28.478 0.543 -19.778 1.00 87.50 278 LEU A O 1
ATOM 2169 N N . LYS A 1 279 ? 26.415 1.125 -20.398 1.00 82.75 279 LYS A N 1
ATOM 2170 C CA . LYS A 1 279 ? 26.703 1.158 -21.841 1.00 82.75 279 LYS A CA 1
ATOM 2171 C C . LYS A 1 279 ? 27.901 2.046 -22.202 1.00 82.75 279 LYS A C 1
ATOM 2173 O O . LYS A 1 279 ? 28.599 1.773 -23.172 1.00 82.75 279 LYS A O 1
ATOM 2178 N N . VAL A 1 280 ? 28.122 3.123 -21.445 1.00 78.00 280 VAL A N 1
ATOM 2179 C CA . VAL A 1 280 ? 29.128 4.152 -21.760 1.00 78.00 280 VAL A CA 1
ATOM 2180 C C . VAL A 1 280 ? 30.481 3.848 -21.132 1.00 78.00 280 VAL A C 1
ATOM 2182 O O . VAL A 1 280 ? 31.506 3.998 -21.789 1.00 78.00 280 VAL A O 1
ATOM 2185 N N . LYS A 1 281 ? 30.494 3.481 -19.847 1.00 81.44 281 LYS A N 1
ATOM 2186 C CA . LYS A 1 281 ? 31.725 3.343 -19.060 1.00 81.44 281 LYS A CA 1
ATOM 2187 C C . LYS A 1 281 ? 32.072 1.898 -18.725 1.00 81.44 281 LYS A C 1
ATOM 2189 O O . LYS A 1 281 ? 33.247 1.592 -18.559 1.00 81.44 281 LYS A O 1
ATOM 2194 N N . TYR A 1 282 ? 31.071 1.025 -18.629 1.00 88.88 282 TYR A N 1
ATOM 2195 C CA . TYR A 1 282 ? 31.225 -0.360 -18.180 1.00 88.88 282 TYR A CA 1
ATOM 2196 C C . TYR A 1 282 ? 30.479 -1.334 -19.111 1.00 88.88 282 TYR A C 1
ATOM 2198 O O . TYR A 1 282 ? 29.594 -2.054 -18.649 1.00 88.88 282 TYR A O 1
ATOM 2206 N N . PRO A 1 283 ? 30.795 -1.362 -20.424 1.00 84.50 283 PRO A N 1
ATOM 2207 C CA . PRO A 1 283 ? 30.032 -2.118 -21.431 1.00 84.50 283 PRO A CA 1
ATOM 2208 C C . PRO A 1 283 ? 30.074 -3.642 -21.221 1.00 84.50 283 PRO A C 1
ATOM 2210 O O . PRO A 1 283 ? 29.287 -4.393 -21.798 1.00 84.50 283 PRO A O 1
ATOM 2213 N N . ASP A 1 284 ? 30.982 -4.121 -20.370 1.00 86.62 284 ASP A N 1
ATOM 2214 C CA . ASP A 1 284 ? 31.037 -5.522 -19.974 1.00 86.62 284 ASP A CA 1
ATOM 2215 C C . ASP A 1 284 ? 29.980 -5.906 -18.931 1.00 86.62 284 ASP A C 1
ATOM 2217 O O . ASP A 1 284 ? 29.683 -7.097 -18.808 1.00 86.62 284 ASP A O 1
ATOM 2221 N N . ALA A 1 285 ? 29.379 -4.937 -18.237 1.00 91.88 285 ALA A N 1
ATOM 2222 C CA . ALA A 1 285 ? 28.336 -5.179 -17.250 1.00 91.88 285 ALA A CA 1
ATOM 2223 C C . ALA A 1 285 ? 26.975 -5.461 -17.909 1.00 91.88 285 ALA A C 1
ATOM 2225 O O . ALA A 1 285 ? 26.553 -4.762 -18.828 1.00 91.88 285 ALA A O 1
ATOM 2226 N N . ILE A 1 286 ? 26.276 -6.468 -17.395 1.00 93.62 286 ILE A N 1
ATOM 2227 C CA . ILE A 1 286 ? 24.917 -6.865 -17.760 1.00 93.62 286 ILE A CA 1
ATOM 2228 C C . ILE A 1 286 ? 24.003 -6.498 -16.597 1.00 93.62 286 ILE A C 1
ATOM 2230 O O . ILE A 1 286 ? 24.267 -6.864 -15.448 1.00 93.62 286 ILE A O 1
ATOM 2234 N N . LEU A 1 287 ? 22.910 -5.798 -16.888 1.00 96.19 287 LEU A N 1
ATOM 2235 C CA . LEU A 1 287 ? 21.878 -5.517 -15.895 1.00 96.19 287 LEU A CA 1
ATOM 2236 C C . LEU A 1 287 ? 20.890 -6.688 -15.859 1.00 96.19 287 LEU A C 1
ATOM 2238 O O . LEU A 1 287 ? 20.132 -6.899 -16.804 1.00 96.19 287 LEU A O 1
ATOM 2242 N N . LEU A 1 288 ? 20.890 -7.453 -14.769 1.00 96.81 288 LEU A N 1
ATOM 2243 C CA . LEU A 1 288 ? 19.886 -8.479 -14.498 1.00 96.81 288 LEU A CA 1
ATOM 2244 C C . LEU A 1 288 ? 18.704 -7.826 -13.775 1.00 96.81 288 LEU A C 1
ATOM 2246 O O . LEU A 1 288 ? 18.799 -7.512 -12.590 1.00 96.81 288 LEU A O 1
ATOM 2250 N N . TYR A 1 289 ? 17.607 -7.600 -14.493 1.00 95.50 289 TYR A N 1
ATOM 2251 C CA . TYR A 1 289 ? 16.374 -7.033 -13.956 1.00 95.50 289 TYR A CA 1
ATOM 2252 C C . TYR A 1 289 ? 15.471 -8.167 -13.460 1.00 95.50 289 TYR A C 1
ATOM 2254 O O . TYR A 1 289 ? 14.817 -8.843 -14.256 1.00 95.50 289 TYR A O 1
ATOM 2262 N N . SER A 1 290 ? 15.420 -8.348 -12.142 1.00 94.25 290 SER A N 1
ATOM 2263 C CA . SER A 1 290 ? 14.506 -9.282 -11.482 1.00 94.25 290 SER A CA 1
ATOM 2264 C C . SER A 1 290 ? 13.137 -8.631 -11.318 1.00 94.25 290 SER A C 1
ATOM 2266 O O . SER A 1 290 ? 13.038 -7.541 -10.746 1.00 94.25 290 SER A O 1
ATOM 2268 N N . VAL A 1 291 ? 12.094 -9.280 -11.838 1.00 88.00 291 VAL A N 1
ATOM 2269 C CA . VAL A 1 291 ? 10.715 -8.781 -11.804 1.00 88.00 291 VAL A CA 1
ATOM 2270 C C . VAL A 1 291 ? 9.807 -9.678 -10.961 1.00 88.00 291 VAL A C 1
ATOM 2272 O O . VAL A 1 291 ? 9.926 -10.904 -11.020 1.00 88.00 291 VAL A O 1
ATOM 2275 N N . PRO A 1 292 ? 8.847 -9.084 -10.234 1.00 79.25 292 PRO A N 1
ATOM 2276 C CA . PRO A 1 292 ? 7.940 -9.836 -9.377 1.00 79.25 292 PRO A CA 1
ATOM 2277 C C . PRO A 1 292 ? 6.855 -10.589 -10.153 1.00 79.25 292 PRO A C 1
ATOM 2279 O O . PRO A 1 292 ? 6.398 -11.637 -9.711 1.00 79.25 292 PRO A O 1
ATOM 2282 N N . THR A 1 293 ? 6.418 -10.050 -11.298 1.00 76.31 293 THR A N 1
ATOM 2283 C CA . THR A 1 293 ? 5.293 -10.599 -12.064 1.00 76.31 293 THR A CA 1
ATOM 2284 C C . THR A 1 293 ? 5.553 -10.583 -13.564 1.00 76.31 293 THR A C 1
ATOM 2286 O O . THR A 1 293 ? 6.294 -9.758 -14.112 1.00 76.31 293 THR A O 1
ATOM 2289 N N . LYS A 1 294 ? 4.843 -11.467 -14.265 1.00 76.69 294 LYS A N 1
ATOM 2290 C CA . LYS A 1 294 ? 4.779 -11.535 -15.729 1.00 76.69 294 LYS A CA 1
ATOM 2291 C C . LYS A 1 294 ? 4.404 -10.205 -16.395 1.00 76.69 294 LYS A C 1
ATOM 2293 O O . LYS A 1 294 ? 4.875 -9.905 -17.492 1.00 76.69 294 LYS A O 1
ATOM 2298 N N . GLN A 1 295 ? 3.525 -9.415 -15.775 1.00 74.00 295 GLN A N 1
ATOM 2299 C CA . GLN A 1 295 ? 3.079 -8.137 -16.340 1.00 74.00 295 GLN A CA 1
ATOM 2300 C C . GLN A 1 295 ? 4.201 -7.101 -16.303 1.00 74.00 295 GLN A C 1
ATOM 2302 O O . GLN A 1 295 ? 4.446 -6.430 -17.309 1.00 74.00 295 GLN A O 1
ATOM 2307 N N . VAL A 1 296 ? 4.938 -7.041 -15.188 1.00 77.62 296 VAL A N 1
ATOM 2308 C CA . VAL A 1 296 ? 6.136 -6.203 -15.081 1.00 77.62 296 VAL A CA 1
ATOM 2309 C C . VAL A 1 296 ? 7.171 -6.651 -16.112 1.00 77.62 296 VAL A C 1
ATOM 2311 O O . VAL A 1 296 ? 7.654 -5.808 -16.863 1.00 77.62 296 VAL A O 1
ATOM 2314 N N . LEU A 1 297 ? 7.422 -7.961 -16.252 1.00 83.75 297 LEU A N 1
ATOM 2315 C CA . LEU A 1 297 ? 8.350 -8.509 -17.255 1.00 83.75 297 LEU A CA 1
ATOM 2316 C C . LEU A 1 297 ? 8.069 -7.967 -18.660 1.00 83.75 297 LEU A C 1
ATOM 2318 O O . LEU A 1 297 ? 8.956 -7.414 -19.315 1.00 83.75 297 LEU A O 1
ATOM 2322 N N . LYS A 1 298 ? 6.815 -8.092 -19.110 1.00 76.94 298 LYS A N 1
ATOM 2323 C CA . LYS A 1 298 ? 6.402 -7.615 -20.433 1.00 76.94 298 LYS A CA 1
ATOM 2324 C C . LYS A 1 298 ? 6.593 -6.110 -20.572 1.00 76.94 298 LYS A C 1
ATOM 2326 O O . LYS A 1 298 ? 7.067 -5.656 -21.612 1.00 76.94 298 LYS A O 1
ATOM 2331 N N . ARG A 1 299 ? 6.265 -5.336 -19.532 1.00 76.19 299 ARG A N 1
ATOM 2332 C CA . ARG A 1 299 ? 6.430 -3.881 -19.552 1.00 76.19 299 ARG A CA 1
ATOM 2333 C C . ARG A 1 299 ? 7.899 -3.472 -19.655 1.00 76.19 299 ARG A C 1
ATOM 2335 O O . ARG A 1 299 ? 8.212 -2.611 -20.472 1.00 76.19 299 ARG A O 1
ATOM 2342 N N . VAL A 1 300 ? 8.797 -4.098 -18.890 1.00 80.12 300 VAL A N 1
ATOM 2343 C CA . VAL A 1 300 ? 10.244 -3.835 -18.990 1.00 80.12 300 VAL A CA 1
ATOM 2344 C C . VAL A 1 300 ? 10.758 -4.184 -20.391 1.00 80.12 300 VAL A C 1
ATOM 2346 O O . VAL A 1 300 ? 11.509 -3.403 -20.975 1.00 80.12 300 VAL A O 1
ATOM 2349 N N . GLY A 1 301 ? 10.302 -5.300 -20.972 1.00 80.94 301 GLY A N 1
ATOM 2350 C CA . GLY A 1 301 ? 10.646 -5.683 -22.345 1.00 80.94 301 GLY A CA 1
ATOM 2351 C C . GLY A 1 301 ? 10.202 -4.641 -23.377 1.00 80.94 301 GLY A C 1
ATOM 2352 O O . GLY A 1 301 ? 10.993 -4.231 -24.222 1.00 80.94 301 GLY A O 1
ATOM 2353 N N . GLN A 1 302 ? 8.974 -4.129 -23.254 1.00 77.06 302 GLN A N 1
ATOM 2354 C CA . GLN A 1 302 ? 8.450 -3.069 -24.125 1.00 77.06 302 GLN A CA 1
ATOM 2355 C C . GLN A 1 302 ? 9.249 -1.761 -24.013 1.00 77.06 302 GLN A C 1
ATOM 2357 O O . GLN A 1 302 ? 9.453 -1.079 -25.018 1.00 77.06 302 GLN A O 1
ATOM 2362 N N . GLU A 1 303 ? 9.718 -1.403 -22.815 1.00 76.25 303 GLU A N 1
ATOM 2363 C CA . GLU A 1 303 ? 10.597 -0.244 -22.618 1.00 76.25 303 GLU A CA 1
ATOM 2364 C C . GLU A 1 303 ? 11.977 -0.470 -23.267 1.00 76.25 303 GLU A C 1
ATOM 2366 O O . GLU A 1 303 ? 12.494 0.425 -23.941 1.00 76.25 303 GLU A O 1
ATOM 2371 N N . CYS A 1 304 ? 12.549 -1.675 -23.161 1.00 79.06 304 CYS A N 1
ATOM 2372 C CA . CYS A 1 304 ? 13.794 -2.029 -23.854 1.00 79.06 304 CYS A CA 1
ATOM 2373 C C . CYS A 1 304 ? 13.634 -1.932 -25.384 1.00 79.06 304 CYS A C 1
ATOM 2375 O O . CYS A 1 304 ? 14.447 -1.281 -26.053 1.00 79.06 304 CYS A O 1
ATOM 2377 N N . GLU A 1 305 ? 12.541 -2.477 -25.932 1.00 76.19 305 GLU A N 1
ATOM 2378 C CA . GLU A 1 305 ? 12.178 -2.368 -27.353 1.00 76.19 305 GLU A CA 1
ATOM 2379 C C . GLU A 1 305 ? 11.960 -0.926 -27.796 1.00 76.19 305 GLU A C 1
ATOM 2381 O O . GLU A 1 305 ? 12.374 -0.534 -28.892 1.00 76.19 305 GLU A O 1
ATOM 2386 N N . ALA A 1 306 ? 11.330 -0.094 -26.966 1.00 70.88 306 ALA A N 1
ATOM 2387 C CA . ALA A 1 306 ? 11.175 1.321 -27.261 1.00 70.88 306 ALA A CA 1
ATOM 2388 C C . ALA A 1 306 ? 12.555 1.987 -27.374 1.00 70.88 306 ALA A C 1
ATOM 2390 O O . ALA A 1 306 ? 12.829 2.642 -28.388 1.00 70.88 306 ALA A O 1
ATOM 2391 N N . HIS A 1 307 ? 13.440 1.737 -26.404 1.00 70.62 307 HIS A N 1
ATOM 2392 C CA . HIS A 1 307 ? 14.754 2.368 -26.247 1.00 70.62 307 HIS A CA 1
ATOM 2393 C C . HIS A 1 307 ? 15.906 1.767 -27.053 1.00 70.62 307 HIS A C 1
ATOM 2395 O O . HIS A 1 307 ? 17.005 2.315 -26.998 1.00 70.62 307 HIS A O 1
ATOM 2401 N N . ALA A 1 308 ? 15.654 0.718 -27.840 1.00 73.56 308 ALA A N 1
ATOM 2402 C CA . ALA A 1 308 ? 16.685 0.026 -28.621 1.00 73.56 308 ALA A CA 1
ATOM 2403 C C . ALA A 1 308 ? 17.793 -0.596 -27.752 1.00 73.56 308 ALA A C 1
ATOM 2405 O O . ALA A 1 308 ? 18.944 -0.680 -28.179 1.00 73.56 308 ALA A O 1
ATOM 2406 N N . VAL A 1 309 ? 17.453 -0.997 -26.527 1.00 77.19 309 VAL A N 1
ATOM 2407 C CA . VAL A 1 309 ? 18.391 -1.665 -25.624 1.00 77.19 309 VAL A CA 1
ATOM 2408 C C . VAL A 1 309 ? 18.418 -3.150 -25.980 1.00 77.19 309 VAL A C 1
ATOM 2410 O O . VAL A 1 309 ? 17.353 -3.760 -25.975 1.00 77.19 309 VAL A O 1
ATOM 2413 N N . PRO A 1 310 ? 19.579 -3.751 -26.296 1.00 82.56 310 PRO A N 1
ATOM 2414 C CA . PRO A 1 310 ? 19.710 -5.197 -26.441 1.00 82.56 310 PRO A CA 1
ATOM 2415 C C . PRO A 1 310 ? 19.328 -5.899 -25.135 1.00 82.56 310 PRO A C 1
ATOM 2417 O O . PRO A 1 310 ? 20.016 -5.765 -24.126 1.00 82.56 310 PRO A O 1
ATOM 2420 N N . TYR A 1 311 ? 18.238 -6.658 -25.133 1.00 86.06 311 TYR A N 1
ATOM 2421 C CA . TYR A 1 311 ? 17.781 -7.363 -23.939 1.00 86.06 311 TYR A CA 1
ATOM 2422 C C . TYR A 1 311 ? 17.459 -8.815 -24.249 1.00 86.06 311 TYR A C 1
ATOM 2424 O O . TYR A 1 311 ? 17.070 -9.128 -25.368 1.00 86.06 311 TYR A O 1
ATOM 2432 N N . TRP A 1 312 ? 17.602 -9.692 -23.261 1.00 87.06 312 TRP A N 1
ATOM 2433 C CA . TRP A 1 312 ? 17.065 -11.050 -23.270 1.00 87.06 312 TRP A CA 1
ATOM 2434 C C . TRP A 1 312 ? 16.019 -11.197 -22.174 1.00 87.06 312 TRP A C 1
ATOM 2436 O O . TRP A 1 312 ? 15.951 -10.409 -21.230 1.00 87.06 312 TRP A O 1
ATOM 2446 N N . THR A 1 313 ? 15.208 -12.234 -22.297 1.00 84.88 313 THR A N 1
ATOM 2447 C CA . THR A 1 313 ? 14.161 -12.560 -21.335 1.00 84.88 313 THR A CA 1
ATOM 2448 C C . THR A 1 313 ? 14.342 -13.990 -20.867 1.00 84.88 313 THR A C 1
ATOM 2450 O O . THR A 1 313 ? 14.504 -14.882 -21.699 1.00 84.88 313 THR A O 1
ATOM 2453 N N . ALA A 1 314 ? 14.310 -14.215 -19.560 1.00 85.38 314 ALA A N 1
ATOM 2454 C CA . ALA A 1 314 ? 14.481 -15.527 -18.958 1.00 85.38 314 ALA A CA 1
ATOM 2455 C C . ALA A 1 314 ? 13.308 -15.825 -18.017 1.00 85.38 314 ALA A C 1
ATOM 2457 O O . ALA A 1 314 ? 12.922 -14.986 -17.208 1.00 85.38 314 ALA A O 1
ATOM 2458 N N . ALA A 1 315 ? 12.714 -17.003 -18.145 1.00 82.19 315 ALA A N 1
ATOM 2459 C CA . ALA A 1 315 ? 11.481 -17.346 -17.447 1.00 82.19 315 ALA A CA 1
ATOM 2460 C C . ALA A 1 315 ? 11.416 -18.828 -17.096 1.00 82.19 315 ALA A C 1
ATOM 2462 O O . ALA A 1 315 ? 12.062 -19.650 -17.748 1.00 82.19 315 ALA A O 1
ATOM 2463 N N . ARG A 1 316 ? 10.594 -19.174 -16.103 1.00 77.94 316 ARG A N 1
ATOM 2464 C CA . ARG A 1 316 ? 10.202 -20.566 -15.850 1.00 77.94 316 ARG A CA 1
ATOM 2465 C C . ARG A 1 316 ? 9.391 -21.101 -17.038 1.00 77.94 316 ARG A C 1
ATOM 2467 O O . ARG A 1 316 ? 8.561 -20.374 -17.587 1.00 77.94 316 ARG A O 1
ATOM 2474 N N . ASP A 1 317 ? 9.652 -22.341 -17.446 1.00 69.12 317 ASP A N 1
ATOM 2475 C CA . ASP A 1 317 ? 8.923 -22.992 -18.540 1.00 69.12 317 ASP A CA 1
ATOM 2476 C C . ASP A 1 317 ? 7.483 -23.376 -18.131 1.00 69.12 317 ASP A C 1
ATOM 2478 O O . ASP A 1 317 ? 7.187 -23.614 -16.960 1.00 69.12 317 ASP A O 1
ATOM 2482 N N . ASN A 1 318 ? 6.592 -23.459 -19.123 1.00 60.78 318 ASN A N 1
ATOM 2483 C CA . ASN A 1 318 ? 5.157 -23.741 -18.993 1.00 60.78 318 ASN A CA 1
ATOM 2484 C C . ASN A 1 318 ? 4.798 -25.227 -18.934 1.00 60.78 318 ASN A C 1
ATOM 2486 O O . ASN A 1 318 ? 3.618 -25.564 -18.875 1.00 60.78 318 ASN A O 1
ATOM 2490 N N . THR A 1 319 ? 5.781 -26.123 -18.986 1.00 56.12 319 THR A N 1
ATOM 2491 C CA . THR A 1 319 ? 5.579 -27.568 -19.186 1.00 56.12 319 THR A CA 1
ATOM 2492 C C . THR A 1 319 ? 5.124 -28.338 -17.936 1.00 56.12 319 THR A C 1
ATOM 2494 O O . THR A 1 319 ? 4.893 -29.540 -18.017 1.00 56.12 319 THR A O 1
ATOM 2497 N N . GLY A 1 320 ? 4.881 -27.653 -16.812 1.00 45.31 320 GLY A N 1
ATOM 2498 C CA . GLY A 1 320 ? 4.083 -28.165 -15.688 1.00 45.31 320 GLY A CA 1
ATOM 2499 C C . GLY A 1 320 ? 4.857 -28.741 -14.495 1.00 45.31 320 GLY A C 1
ATOM 2500 O O . GLY A 1 320 ? 4.297 -28.782 -13.405 1.00 45.31 320 GLY A O 1
ATOM 2501 N N . ASP A 1 321 ? 6.133 -29.117 -14.638 1.00 53.62 321 ASP A N 1
ATOM 2502 C CA . ASP A 1 321 ? 6.976 -29.524 -13.493 1.00 53.62 321 ASP A CA 1
ATOM 2503 C C . ASP A 1 321 ? 7.721 -28.337 -12.848 1.00 53.62 321 ASP A C 1
ATOM 2505 O O . ASP A 1 321 ? 8.154 -28.387 -11.696 1.00 53.62 321 ASP A O 1
ATOM 2509 N N . GLY A 1 322 ? 7.858 -27.248 -13.610 1.00 53.72 322 GLY A N 1
ATOM 2510 C CA . GLY A 1 322 ? 8.491 -26.009 -13.212 1.00 53.72 322 GLY A CA 1
ATOM 2511 C C . GLY A 1 322 ? 9.963 -26.143 -12.790 1.00 53.72 322 GLY A C 1
ATOM 2512 O O . GLY A 1 322 ? 10.448 -25.303 -12.030 1.00 53.72 322 GLY A O 1
ATOM 2513 N N . THR A 1 323 ? 10.682 -27.171 -13.237 1.00 58.72 323 THR A N 1
ATOM 2514 C CA . THR A 1 323 ? 12.128 -27.312 -12.965 1.00 58.72 323 THR A CA 1
ATOM 2515 C C . THR A 1 323 ? 12.994 -26.725 -14.080 1.00 58.72 323 THR A C 1
ATOM 2517 O O . THR A 1 323 ? 14.183 -26.466 -13.890 1.00 58.72 323 THR A O 1
ATOM 2520 N N . LEU A 1 324 ? 12.386 -26.483 -15.243 1.00 65.62 324 LEU A N 1
ATOM 2521 C CA . LEU A 1 324 ? 13.047 -25.993 -16.441 1.00 65.62 324 LEU A CA 1
ATOM 2522 C C . LEU A 1 324 ? 12.889 -24.476 -16.590 1.00 65.62 324 LEU A C 1
ATOM 2524 O O . LEU A 1 324 ? 11.843 -23.888 -16.301 1.00 65.62 324 LEU A O 1
ATOM 2528 N N . HIS A 1 325 ? 13.956 -23.848 -17.075 1.00 75.12 325 HIS A N 1
ATOM 2529 C CA . HIS A 1 325 ? 13.997 -22.433 -17.429 1.00 75.12 325 HIS A CA 1
ATOM 2530 C C . HIS A 1 325 ? 14.114 -22.288 -18.943 1.00 75.12 325 HIS A C 1
ATOM 2532 O O . HIS A 1 325 ? 14.660 -23.161 -19.618 1.00 75.12 325 HIS A O 1
ATOM 2538 N N . GLN A 1 326 ? 13.646 -21.163 -19.467 1.00 75.56 326 GLN A N 1
ATOM 2539 C CA . GLN A 1 326 ? 13.762 -20.803 -20.868 1.00 75.56 326 GLN A CA 1
ATOM 2540 C C . GLN A 1 326 ? 14.405 -19.423 -20.988 1.00 75.56 326 GLN A C 1
ATOM 2542 O O . GLN A 1 326 ? 13.858 -18.427 -20.512 1.00 75.56 326 GLN A O 1
ATOM 2547 N N . VAL A 1 327 ? 15.556 -19.358 -21.657 1.00 77.06 327 VAL A N 1
ATOM 2548 C CA . VAL A 1 327 ? 16.174 -18.095 -22.076 1.00 77.06 327 VAL A CA 1
ATOM 2549 C C . VAL A 1 327 ? 15.782 -17.819 -23.519 1.00 77.06 327 VAL A C 1
ATOM 2551 O O . VAL A 1 327 ? 16.084 -18.591 -24.430 1.00 77.06 327 VAL A O 1
ATOM 2554 N N . ARG A 1 328 ? 15.120 -16.687 -23.742 1.00 74.75 328 ARG A N 1
ATOM 2555 C CA . ARG A 1 328 ? 14.714 -16.233 -25.066 1.00 74.75 328 ARG A CA 1
ATOM 2556 C C . ARG A 1 328 ? 15.421 -14.936 -25.441 1.00 74.75 328 ARG A C 1
ATOM 2558 O O . ARG A 1 328 ? 15.458 -13.965 -24.689 1.00 74.75 328 ARG A O 1
ATOM 2565 N N . ARG A 1 329 ? 15.908 -14.927 -26.679 1.00 72.81 329 ARG A N 1
ATOM 2566 C CA . ARG A 1 329 ? 16.333 -13.729 -27.403 1.00 72.81 329 ARG A CA 1
ATOM 2567 C C . ARG A 1 329 ? 15.095 -13.121 -28.080 1.00 72.81 329 ARG A C 1
ATOM 2569 O O . ARG A 1 329 ? 14.393 -13.858 -28.781 1.00 72.81 329 ARG A O 1
ATOM 2576 N N . PRO A 1 330 ? 14.756 -11.846 -27.851 1.00 62.03 330 PRO A N 1
ATOM 2577 C CA . PRO A 1 330 ? 13.597 -11.222 -28.477 1.00 62.03 330 PRO A CA 1
ATOM 2578 C C . PRO A 1 330 ? 13.774 -11.122 -29.996 1.00 62.03 330 PRO A C 1
ATOM 2580 O O . PRO A 1 330 ? 14.873 -10.909 -30.512 1.00 62.03 330 PRO A O 1
ATOM 2583 N N . TYR A 1 331 ? 12.667 -11.294 -30.721 1.00 51.53 331 TYR A N 1
ATOM 2584 C CA . TYR A 1 331 ? 12.622 -11.152 -32.172 1.00 51.53 331 TYR A CA 1
ATOM 2585 C C . TYR A 1 331 ? 12.391 -9.674 -32.486 1.00 51.53 331 TYR A C 1
ATOM 2587 O O . TYR A 1 331 ? 11.255 -9.251 -32.675 1.00 51.53 331 TYR A O 1
ATOM 2595 N N . SER A 1 332 ? 13.459 -8.878 -32.548 1.00 49.34 332 SER A N 1
ATOM 2596 C CA . SER A 1 332 ? 13.375 -7.447 -32.873 1.00 49.34 332 SER A CA 1
ATOM 2597 C C . SER A 1 332 ? 12.395 -7.168 -34.029 1.00 49.34 332 SER A C 1
ATOM 2599 O O . SER A 1 332 ? 12.557 -7.655 -35.156 1.00 49.34 332 SER A O 1
ATOM 2601 N N . ILE A 1 333 ? 11.385 -6.326 -33.775 1.00 43.34 333 ILE A N 1
ATOM 2602 C CA . ILE A 1 333 ? 10.417 -5.833 -34.779 1.00 43.34 333 ILE A CA 1
ATOM 2603 C C . ILE A 1 333 ? 11.141 -5.015 -35.862 1.00 43.34 333 ILE A C 1
ATOM 2605 O O . ILE A 1 333 ? 10.701 -4.927 -37.014 1.00 43.34 333 ILE A O 1
ATOM 2609 N N . ARG A 1 334 ? 12.272 -4.409 -35.486 1.00 49.44 334 ARG A N 1
ATOM 2610 C CA . ARG A 1 334 ? 13.085 -3.519 -36.324 1.00 49.44 334 ARG A CA 1
ATOM 2611 C C . ARG A 1 334 ? 13.828 -4.281 -37.418 1.00 49.44 334 ARG A C 1
ATOM 2613 O O . ARG A 1 334 ? 14.237 -3.682 -38.405 1.00 49.44 334 ARG A O 1
ATOM 2620 N N . ASP A 1 335 ? 13.904 -5.603 -37.288 1.00 50.19 335 ASP A N 1
ATOM 2621 C CA . ASP A 1 335 ? 14.571 -6.487 -38.226 1.00 50.19 335 ASP A CA 1
ATOM 2622 C C . ASP A 1 335 ? 13.602 -7.282 -39.109 1.00 50.19 335 ASP A C 1
ATOM 2624 O O . ASP A 1 335 ? 14.028 -8.243 -39.721 1.00 50.19 335 ASP A O 1
ATOM 2628 N N . LYS A 1 336 ? 12.318 -6.926 -39.288 1.00 43.34 336 LYS A N 1
ATOM 2629 C CA . LYS A 1 336 ? 11.371 -7.718 -40.129 1.00 43.34 336 LYS A CA 1
ATOM 2630 C C . LYS A 1 336 ? 11.921 -8.160 -41.508 1.00 43.34 336 LYS A C 1
ATOM 2632 O O . LYS A 1 336 ? 11.653 -9.283 -41.942 1.00 43.34 336 LYS A O 1
ATOM 2637 N N . ALA A 1 337 ? 12.730 -7.336 -42.181 1.00 43.09 337 ALA A N 1
ATOM 2638 C CA . ALA A 1 337 ? 13.393 -7.699 -43.443 1.00 43.09 337 ALA A CA 1
ATOM 2639 C C . ALA A 1 337 ? 14.583 -8.669 -43.256 1.00 43.09 337 ALA A C 1
ATOM 2641 O O . ALA A 1 337 ? 14.792 -9.578 -44.064 1.00 43.09 337 ALA A O 1
ATOM 2642 N N . ARG A 1 338 ? 15.332 -8.515 -42.162 1.00 47.69 338 ARG A N 1
ATOM 2643 C CA . ARG A 1 338 ? 16.455 -9.368 -41.755 1.00 47.69 338 ARG A CA 1
ATOM 2644 C C . ARG A 1 338 ? 15.974 -10.686 -41.128 1.00 47.69 338 ARG A C 1
ATOM 2646 O O . ARG A 1 338 ? 16.575 -11.724 -41.375 1.00 47.69 338 ARG A O 1
ATOM 2653 N N . ASN A 1 339 ? 14.808 -10.677 -40.485 1.00 50.34 339 ASN A N 1
ATOM 2654 C CA . ASN A 1 339 ? 14.090 -11.786 -39.863 1.00 50.34 339 ASN A CA 1
ATOM 2655 C C . ASN A 1 339 ? 13.637 -12.820 -40.888 1.00 50.34 339 ASN A C 1
ATOM 2657 O O . ASN A 1 339 ? 13.772 -14.005 -40.630 1.00 50.34 339 ASN A O 1
ATOM 2661 N N . LYS A 1 340 ? 13.201 -12.433 -42.098 1.00 51.38 340 LYS A N 1
ATOM 2662 C CA . LYS A 1 340 ? 12.947 -13.417 -43.175 1.00 51.38 340 LYS A CA 1
ATOM 2663 C C . LYS A 1 340 ? 14.221 -14.167 -43.587 1.00 51.38 340 LYS A C 1
ATOM 2665 O O . LYS A 1 340 ? 14.146 -15.326 -43.991 1.00 51.38 340 LYS A O 1
ATOM 2670 N N . LYS A 1 341 ? 15.384 -13.515 -43.495 1.00 48.97 341 LYS A N 1
ATOM 2671 C CA . LYS A 1 341 ? 16.698 -14.101 -43.798 1.00 48.97 341 LYS A CA 1
ATOM 2672 C C . LYS A 1 341 ? 17.227 -14.924 -42.614 1.00 48.97 341 LYS A C 1
ATOM 2674 O O . LYS A 1 341 ? 17.754 -16.005 -42.844 1.00 48.97 341 LYS A O 1
ATOM 2679 N N . ALA A 1 342 ? 16.996 -14.470 -41.381 1.00 49.56 342 ALA A N 1
ATOM 2680 C CA . ALA A 1 342 ? 17.317 -15.174 -40.141 1.00 49.56 342 ALA A CA 1
ATOM 2681 C C . ALA A 1 342 ? 16.450 -16.427 -39.939 1.00 49.56 342 ALA A C 1
ATOM 2683 O O . ALA A 1 342 ? 17.004 -17.478 -39.679 1.00 49.56 342 ALA A O 1
ATOM 2684 N N . LEU A 1 343 ? 15.134 -16.384 -40.193 1.00 51.62 343 LEU A N 1
ATOM 2685 C CA . LEU A 1 343 ? 14.240 -17.559 -40.186 1.00 51.62 343 LEU A CA 1
ATOM 2686 C C . LEU A 1 343 ? 14.637 -18.610 -41.232 1.00 51.62 343 LEU A C 1
ATOM 2688 O O . LEU A 1 343 ? 14.517 -19.812 -40.998 1.00 51.62 343 LEU A O 1
ATOM 2692 N N . ARG A 1 344 ? 15.116 -18.171 -42.404 1.00 55.03 344 ARG A N 1
ATOM 2693 C CA . ARG A 1 344 ? 15.675 -19.074 -43.424 1.00 55.03 344 ARG A CA 1
ATOM 2694 C C . ARG A 1 344 ? 17.020 -19.661 -42.985 1.00 55.03 344 ARG A C 1
ATOM 2696 O O . ARG A 1 344 ? 17.250 -20.839 -43.229 1.00 55.03 344 ARG A O 1
ATOM 2703 N N . ALA A 1 345 ? 17.874 -18.873 -42.330 1.00 50.62 345 ALA A N 1
ATOM 2704 C CA . ALA A 1 345 ? 19.148 -19.334 -41.776 1.00 50.62 345 ALA A CA 1
ATOM 2705 C C . ALA A 1 345 ? 18.950 -20.303 -40.596 1.00 50.62 345 ALA A C 1
ATOM 2707 O O . ALA A 1 345 ? 19.570 -21.354 -40.578 1.00 50.62 345 ALA A O 1
ATOM 2708 N N . ALA A 1 346 ? 18.022 -20.019 -39.684 1.00 50.91 346 ALA A N 1
ATOM 2709 C CA . ALA A 1 346 ? 17.593 -20.887 -38.590 1.00 50.91 346 ALA A CA 1
ATOM 2710 C C . ALA A 1 346 ? 17.105 -22.258 -39.090 1.00 50.91 346 ALA A C 1
ATOM 2712 O O . ALA A 1 346 ? 17.576 -23.300 -38.635 1.00 50.91 346 ALA A O 1
ATOM 2713 N N . ARG A 1 347 ? 16.245 -22.272 -40.123 1.00 54.56 347 ARG A N 1
ATOM 2714 C CA . ARG A 1 347 ? 15.835 -23.513 -40.805 1.00 54.56 347 ARG A CA 1
ATOM 2715 C C . ARG A 1 347 ? 17.000 -24.250 -41.475 1.00 54.56 347 ARG A C 1
ATOM 2717 O O . ARG A 1 347 ? 16.976 -25.473 -41.519 1.00 54.56 347 ARG A O 1
ATOM 2724 N N . ALA A 1 348 ? 18.003 -23.534 -41.986 1.00 52.25 348 ALA A N 1
ATOM 2725 C CA . ALA A 1 348 ? 19.190 -24.123 -42.613 1.00 52.25 348 ALA A CA 1
ATOM 2726 C C . ALA A 1 348 ? 20.224 -24.653 -41.598 1.00 52.25 348 ALA A C 1
ATOM 2728 O O . ALA A 1 348 ? 20.970 -25.571 -41.920 1.00 52.25 348 ALA A O 1
ATOM 2729 N N . ILE A 1 349 ? 20.258 -24.093 -40.384 1.00 49.31 349 ILE A N 1
ATOM 2730 C CA . ILE A 1 349 ? 21.133 -24.504 -39.270 1.00 49.31 349 ILE A CA 1
ATOM 2731 C C . ILE A 1 349 ? 20.516 -25.673 -38.474 1.00 49.31 349 ILE A C 1
ATOM 2733 O O . ILE A 1 349 ? 21.191 -26.293 -37.658 1.00 49.31 349 ILE A O 1
ATOM 2737 N N . GLY A 1 350 ? 19.257 -26.032 -38.747 1.00 45.00 350 GLY A N 1
ATOM 2738 C CA . GLY A 1 350 ? 18.586 -27.149 -38.088 1.00 45.00 350 GLY A CA 1
ATOM 2739 C C . GLY A 1 350 ? 18.136 -26.811 -36.669 1.00 45.00 350 GLY A C 1
ATOM 2740 O O . GLY A 1 350 ? 18.314 -27.626 -35.768 1.00 45.00 350 GLY A O 1
ATOM 2741 N N . GLU A 1 351 ? 17.549 -25.625 -36.464 1.00 47.53 351 GLU A N 1
ATOM 2742 C CA . GLU A 1 351 ? 16.854 -25.264 -35.220 1.00 47.53 351 GLU A CA 1
ATOM 2743 C C . GLU A 1 351 ? 15.689 -26.250 -34.962 1.00 47.53 351 GLU A C 1
ATOM 2745 O O . GLU A 1 351 ? 14.536 -26.019 -35.328 1.00 47.53 351 GLU A O 1
ATOM 2750 N N . LYS A 1 352 ? 15.971 -27.390 -34.320 1.00 42.94 352 LYS A N 1
ATOM 2751 C CA . LYS A 1 352 ? 14.992 -27.989 -33.413 1.00 42.94 352 LYS A CA 1
ATOM 2752 C C . LYS A 1 352 ? 14.959 -27.055 -32.214 1.00 42.94 352 LYS A C 1
ATOM 2754 O O . LYS A 1 352 ? 15.953 -26.934 -31.512 1.00 42.94 352 LYS A O 1
ATOM 2759 N N . VAL A 1 353 ? 13.847 -26.351 -32.060 1.00 43.09 353 VAL A N 1
ATOM 2760 C CA . VAL A 1 353 ? 13.554 -25.417 -30.970 1.00 43.09 353 VAL A CA 1
ATOM 2761 C C . VAL A 1 353 ? 13.931 -26.060 -29.630 1.00 43.09 353 VAL A C 1
ATOM 2763 O O . VAL A 1 353 ? 13.181 -26.871 -29.101 1.00 43.09 353 VAL A O 1
ATOM 2766 N N . SER A 1 354 ? 15.105 -25.724 -29.096 1.00 44.28 354 SER A N 1
ATOM 2767 C CA . SER A 1 354 ? 15.576 -26.159 -27.774 1.00 44.28 354 SER A CA 1
ATOM 2768 C C . SER A 1 354 ? 15.403 -25.047 -26.743 1.00 44.28 354 SER A C 1
ATOM 2770 O O . SER A 1 354 ? 16.211 -24.891 -25.828 1.00 44.28 354 SER A O 1
ATOM 2772 N N . ALA A 1 355 ? 14.362 -24.233 -26.905 1.00 50.97 355 ALA A N 1
ATOM 2773 C CA . ALA A 1 355 ? 13.922 -23.324 -25.865 1.00 50.97 355 ALA A CA 1
ATOM 2774 C C . ALA A 1 355 ? 13.317 -24.181 -24.735 1.00 50.97 355 ALA A C 1
ATOM 2776 O O . ALA A 1 355 ? 12.120 -24.443 -24.745 1.00 50.97 355 ALA A O 1
ATOM 2777 N N . GLY A 1 356 ? 14.165 -24.680 -23.830 1.00 52.53 356 GLY A N 1
ATOM 2778 C CA . GLY A 1 356 ? 13.768 -25.533 -22.701 1.00 52.53 356 GLY A CA 1
ATOM 2779 C C . GLY A 1 356 ? 14.581 -26.820 -22.490 1.00 52.53 356 GLY A C 1
ATOM 2780 O O . GLY A 1 356 ? 14.342 -27.503 -21.502 1.00 52.53 356 GLY A O 1
ATOM 2781 N N . SER A 1 357 ? 15.549 -27.179 -23.351 1.00 56.78 357 SER A N 1
ATOM 2782 C CA . SER A 1 357 ? 16.407 -28.359 -23.111 1.00 56.78 357 SER A CA 1
ATOM 2783 C C . SER A 1 357 ? 17.837 -27.953 -22.746 1.00 56.78 357 SER A C 1
ATOM 2785 O O . SER A 1 357 ? 18.530 -27.365 -23.576 1.00 56.78 357 SER A O 1
ATOM 2787 N N . GLY A 1 358 ? 18.282 -28.298 -21.536 1.00 68.19 358 GLY A N 1
ATOM 2788 C CA . GLY A 1 358 ? 19.627 -28.002 -21.025 1.00 68.19 358 GLY A CA 1
ATOM 2789 C C . GLY A 1 358 ? 19.629 -27.024 -19.847 1.00 68.19 358 GLY A C 1
ATOM 2790 O O . GLY A 1 358 ? 18.614 -26.391 -19.547 1.00 68.19 358 GLY A O 1
ATOM 2791 N N . THR A 1 359 ? 20.770 -26.910 -19.165 1.00 78.81 359 THR A N 1
ATOM 2792 C CA . THR A 1 359 ? 20.932 -25.990 -18.028 1.00 78.81 359 THR A CA 1
ATOM 2793 C C . THR A 1 359 ? 20.857 -24.530 -18.483 1.00 78.81 359 THR A C 1
ATOM 2795 O O . THR A 1 359 ? 21.029 -24.219 -19.664 1.00 78.81 359 THR A O 1
ATOM 2798 N N . ILE A 1 360 ? 20.613 -23.600 -17.556 1.00 82.38 360 ILE A N 1
ATOM 2799 C CA . ILE A 1 360 ? 20.503 -22.176 -17.900 1.00 82.38 360 ILE A CA 1
ATOM 2800 C C . ILE A 1 360 ? 21.798 -21.629 -18.525 1.00 82.38 360 ILE A C 1
ATOM 2802 O O . ILE A 1 360 ? 21.734 -20.820 -19.447 1.00 82.38 360 ILE A O 1
ATOM 2806 N N . GLN A 1 361 ? 22.959 -22.147 -18.104 1.00 81.62 361 GLN A N 1
ATOM 2807 C CA . GLN A 1 361 ? 24.267 -21.852 -18.696 1.00 81.62 361 GLN A CA 1
ATOM 2808 C C . GLN A 1 361 ? 24.305 -22.248 -20.176 1.00 81.62 361 GLN A C 1
ATOM 2810 O O . GLN A 1 361 ? 24.588 -21.416 -21.035 1.00 81.62 361 GLN A O 1
ATOM 2815 N N . GLN A 1 362 ? 23.917 -23.489 -20.491 1.00 81.31 362 GLN A N 1
ATOM 2816 C CA . GLN A 1 362 ? 23.892 -23.998 -21.867 1.00 81.31 362 GLN A CA 1
ATOM 2817 C C . GLN A 1 362 ? 22.965 -23.168 -22.760 1.00 81.31 362 GLN A C 1
ATOM 2819 O O . GLN A 1 362 ? 23.275 -22.911 -23.923 1.00 81.31 362 GLN A O 1
ATOM 2824 N N . GLN A 1 363 ? 21.835 -22.713 -22.217 1.00 82.19 363 GLN A N 1
ATOM 2825 C CA . GLN A 1 363 ? 20.904 -21.862 -22.952 1.00 82.19 363 GLN A CA 1
ATOM 2826 C C . GLN A 1 363 ? 21.466 -20.457 -23.208 1.00 82.19 363 GLN A C 1
ATOM 2828 O O . GLN A 1 363 ? 21.283 -19.930 -24.305 1.00 82.19 363 GLN A O 1
ATOM 2833 N N . LEU A 1 364 ? 22.170 -19.858 -22.239 1.00 84.00 364 LEU A N 1
ATOM 2834 C CA . LEU A 1 364 ? 22.839 -18.561 -22.398 1.00 84.00 364 LEU A CA 1
ATOM 2835 C C . LEU A 1 364 ? 23.967 -18.628 -23.438 1.00 84.00 364 LEU A C 1
ATOM 2837 O O . LEU A 1 364 ? 24.056 -17.753 -24.300 1.00 84.00 364 LEU A O 1
ATOM 2841 N N . GLU A 1 365 ? 24.795 -19.673 -23.396 1.00 82.38 365 GLU A N 1
ATOM 2842 C CA . GLU A 1 365 ? 25.872 -19.903 -24.368 1.00 82.38 365 GLU A CA 1
ATOM 2843 C C . GLU A 1 365 ? 25.325 -20.129 -25.779 1.00 82.38 365 GLU A C 1
ATOM 2845 O O . GLU A 1 365 ? 25.792 -19.514 -26.740 1.00 82.38 365 GLU A O 1
ATOM 2850 N N . TYR A 1 366 ? 24.290 -20.966 -25.907 1.00 78.94 366 TYR A N 1
ATOM 2851 C CA . TYR A 1 366 ? 23.622 -21.208 -27.181 1.00 78.94 366 TYR A CA 1
ATOM 2852 C C . TYR A 1 366 ? 23.001 -19.926 -27.742 1.00 78.94 366 TYR A C 1
ATOM 2854 O O . TYR A 1 366 ? 23.193 -19.595 -28.913 1.00 78.94 366 TYR A O 1
ATOM 2862 N N . ALA A 1 367 ? 22.288 -19.165 -26.907 1.00 78.25 367 ALA A N 1
ATOM 2863 C CA . ALA A 1 367 ? 21.731 -17.876 -27.290 1.00 78.25 367 ALA A CA 1
ATOM 2864 C C . ALA A 1 367 ? 22.831 -16.924 -27.791 1.00 78.25 367 ALA A C 1
ATOM 2866 O O . ALA A 1 367 ? 22.653 -16.280 -28.832 1.00 78.25 367 ALA A O 1
ATOM 2867 N N . ALA A 1 368 ? 23.980 -16.890 -27.114 1.00 79.81 368 ALA A N 1
ATOM 2868 C CA . ALA A 1 368 ? 25.095 -16.045 -27.509 1.00 79.81 368 ALA A CA 1
ATOM 2869 C C . ALA A 1 368 ? 25.699 -16.443 -28.862 1.00 79.81 368 ALA A C 1
ATOM 2871 O O . ALA A 1 368 ? 25.857 -15.595 -29.744 1.00 79.81 368 ALA A O 1
ATOM 2872 N N . ASP A 1 369 ? 25.972 -17.735 -29.060 1.00 77.25 369 ASP A N 1
ATOM 2873 C CA . ASP A 1 369 ? 26.517 -18.271 -30.312 1.00 77.25 369 ASP A CA 1
ATOM 2874 C C . ASP A 1 369 ? 25.578 -18.007 -31.499 1.00 77.25 369 ASP A C 1
ATOM 2876 O O . ASP A 1 369 ? 26.005 -17.535 -32.559 1.00 77.25 369 ASP A O 1
ATOM 2880 N N . VAL A 1 370 ? 24.273 -18.234 -31.323 1.00 72.50 370 VAL A N 1
ATOM 2881 C CA . VAL A 1 370 ? 23.307 -17.958 -32.391 1.00 72.50 370 VAL A CA 1
ATOM 2882 C C . VAL A 1 370 ? 23.200 -16.454 -32.658 1.00 72.50 370 VAL A C 1
ATOM 2884 O O . VAL A 1 370 ? 23.159 -16.055 -33.824 1.00 72.50 370 VAL A O 1
ATOM 2887 N N . GLY A 1 371 ? 23.204 -15.605 -31.627 1.00 71.94 371 GLY A N 1
ATOM 2888 C CA . GLY A 1 371 ? 23.166 -14.152 -31.812 1.00 71.94 371 GLY A CA 1
ATOM 2889 C C . GLY A 1 371 ? 24.405 -13.609 -32.529 1.00 71.94 371 GLY A C 1
ATOM 2890 O O . GLY A 1 371 ? 24.297 -12.754 -33.412 1.00 71.94 371 GLY A O 1
ATOM 2891 N N . TYR A 1 372 ? 25.578 -14.179 -32.246 1.00 73.31 372 TYR A N 1
ATOM 2892 C CA . TYR A 1 372 ? 26.809 -13.888 -32.978 1.00 73.31 372 TYR A CA 1
ATOM 2893 C C . TYR A 1 372 ? 26.698 -14.293 -34.459 1.00 73.31 372 TYR A C 1
ATOM 2895 O O . TYR A 1 372 ? 26.972 -13.484 -35.351 1.00 73.31 372 TYR A O 1
ATOM 2903 N N . LYS A 1 373 ? 26.218 -15.514 -34.746 1.00 70.62 373 LYS A N 1
ATOM 2904 C CA . LYS A 1 373 ? 26.021 -16.030 -36.118 1.00 70.62 373 LYS A CA 1
ATOM 2905 C C . LYS A 1 373 ? 25.023 -15.200 -36.931 1.00 70.62 373 LYS A C 1
ATOM 2907 O O . LYS A 1 373 ? 25.235 -14.980 -38.126 1.00 70.62 373 LYS A O 1
ATOM 2912 N N . LEU A 1 374 ? 23.952 -14.721 -36.297 1.00 67.19 374 LEU A N 1
ATOM 2913 C CA . LEU A 1 374 ? 22.929 -13.870 -36.922 1.00 67.19 374 LEU A CA 1
ATOM 2914 C C . LEU A 1 374 ? 23.332 -12.384 -36.994 1.00 67.19 374 LEU A C 1
ATOM 2916 O O . LEU A 1 374 ? 22.716 -11.602 -37.735 1.00 67.19 374 LEU A O 1
ATOM 2920 N N . LYS A 1 375 ? 24.443 -12.020 -36.336 1.00 67.38 375 LYS A N 1
ATOM 2921 C CA . LYS A 1 375 ? 24.973 -10.655 -36.222 1.00 67.38 375 LYS A CA 1
ATOM 2922 C C . LYS A 1 375 ? 23.964 -9.707 -35.566 1.00 67.38 375 LYS A C 1
ATOM 2924 O O . LYS A 1 375 ? 23.725 -8.607 -36.078 1.00 67.38 375 LYS A O 1
ATOM 2929 N N . ASP A 1 376 ? 23.350 -10.158 -34.480 1.00 65.12 376 ASP A N 1
ATOM 2930 C CA . ASP A 1 376 ? 22.385 -9.378 -33.706 1.00 65.12 376 ASP A CA 1
ATOM 2931 C C . ASP A 1 376 ? 23.028 -8.078 -33.183 1.00 65.12 376 ASP A C 1
ATOM 2933 O O . ASP A 1 376 ? 24.250 -7.985 -33.007 1.00 65.12 376 ASP A O 1
ATOM 2937 N N . HIS A 1 377 ? 22.206 -7.055 -32.927 1.00 59.81 377 HIS A N 1
ATOM 2938 C CA . HIS A 1 377 ? 22.659 -5.887 -32.165 1.00 59.81 377 HIS A CA 1
ATOM 2939 C C . HIS A 1 377 ? 23.207 -6.359 -30.805 1.00 59.81 377 HIS A C 1
ATOM 2941 O O . HIS A 1 377 ? 22.552 -7.140 -30.123 1.00 59.81 377 HIS A O 1
ATOM 2947 N N . GLY A 1 378 ? 24.418 -5.925 -30.435 1.00 61.28 378 GLY A N 1
ATOM 2948 C CA . GLY A 1 378 ? 25.125 -6.421 -29.240 1.00 61.28 378 GLY A CA 1
ATOM 2949 C C . GLY A 1 378 ? 26.048 -7.627 -29.483 1.00 61.28 378 GLY A C 1
ATOM 2950 O O . GLY A 1 378 ? 26.589 -8.181 -28.533 1.00 61.28 378 GLY A O 1
ATOM 2951 N N . ALA A 1 379 ? 26.253 -8.043 -30.743 1.00 64.69 379 ALA A N 1
ATOM 2952 C CA . ALA A 1 379 ? 27.194 -9.105 -31.135 1.00 64.69 379 ALA A CA 1
ATOM 2953 C C . ALA A 1 379 ? 26.960 -10.468 -30.446 1.00 64.69 379 ALA A C 1
ATOM 2955 O O . ALA A 1 379 ? 27.898 -11.240 -30.259 1.00 64.69 379 ALA A O 1
ATOM 2956 N N . GLY A 1 380 ? 25.708 -10.772 -30.092 1.00 67.94 380 GLY A N 1
ATOM 2957 C CA . GLY A 1 380 ? 25.339 -12.003 -29.388 1.00 67.94 380 GLY A CA 1
ATOM 2958 C C . GLY A 1 380 ? 25.357 -11.902 -27.860 1.00 67.94 380 GLY A C 1
ATOM 2959 O O . GLY A 1 380 ? 25.140 -12.909 -27.204 1.00 67.94 380 GLY A O 1
ATOM 2960 N N . LYS A 1 381 ? 25.561 -10.722 -27.264 1.00 78.75 381 LYS A N 1
ATOM 2961 C CA . LYS A 1 381 ? 25.464 -10.514 -25.810 1.00 78.75 381 LYS A CA 1
ATOM 2962 C C . LYS A 1 381 ? 24.272 -9.603 -25.464 1.00 78.75 381 LYS A C 1
ATOM 2964 O O . LYS A 1 381 ? 24.051 -8.630 -26.188 1.00 78.75 381 LYS A O 1
ATOM 2969 N N . PRO A 1 382 ? 23.513 -9.876 -24.384 1.00 86.56 382 PRO A N 1
ATOM 2970 C CA . PRO A 1 382 ? 22.510 -8.941 -23.888 1.00 86.56 382 PRO A CA 1
ATOM 2971 C C . PRO A 1 382 ? 23.152 -7.823 -23.061 1.00 86.56 382 PRO A C 1
ATOM 2973 O O . PRO A 1 382 ? 24.092 -8.066 -22.302 1.00 86.56 382 PRO A O 1
ATOM 2976 N N . ASP A 1 383 ? 22.574 -6.627 -23.127 1.00 87.06 383 ASP A N 1
ATOM 2977 C CA . ASP A 1 383 ? 22.873 -5.552 -22.179 1.00 87.06 383 ASP A CA 1
ATOM 2978 C C . ASP A 1 383 ? 21.997 -5.672 -20.919 1.00 87.06 383 ASP A C 1
ATOM 2980 O O . ASP A 1 383 ? 22.434 -5.365 -19.806 1.00 87.06 383 ASP A O 1
ATOM 2984 N N . ILE A 1 384 ? 20.755 -6.139 -21.094 1.00 90.94 384 ILE A N 1
ATOM 2985 C CA . ILE A 1 384 ? 19.790 -6.388 -20.018 1.00 90.94 384 ILE A CA 1
ATOM 2986 C C . ILE A 1 384 ? 19.264 -7.823 -20.107 1.00 90.94 384 ILE A C 1
ATOM 2988 O O . ILE A 1 384 ? 18.901 -8.291 -21.181 1.00 90.94 384 ILE A O 1
ATOM 2992 N N . ILE A 1 385 ? 19.164 -8.522 -18.979 1.00 92.25 385 ILE A N 1
ATOM 2993 C CA . ILE A 1 385 ? 18.405 -9.775 -18.871 1.00 92.25 385 ILE A CA 1
ATOM 2994 C C . ILE A 1 385 ? 17.219 -9.506 -17.954 1.00 92.25 385 ILE A C 1
ATOM 2996 O O . ILE A 1 385 ? 17.414 -9.106 -16.813 1.00 92.25 385 ILE A O 1
ATOM 3000 N N . ILE A 1 386 ? 15.998 -9.708 -18.440 1.00 92.19 386 ILE A N 1
ATOM 3001 C CA . ILE A 1 386 ? 14.775 -9.554 -17.645 1.00 92.19 386 ILE A CA 1
ATOM 3002 C C . ILE A 1 386 ? 14.334 -10.945 -17.199 1.00 92.19 386 ILE A C 1
ATOM 3004 O O . ILE A 1 386 ? 14.128 -11.810 -18.054 1.00 92.19 386 ILE A O 1
ATOM 3008 N N . ALA A 1 387 ? 14.198 -11.170 -15.895 1.00 90.88 387 ALA A N 1
ATOM 3009 C CA . ALA A 1 387 ? 13.903 -12.492 -15.357 1.00 90.88 387 ALA A CA 1
ATOM 3010 C C . ALA A 1 387 ? 12.881 -12.470 -14.222 1.00 90.88 387 ALA A C 1
ATOM 3012 O O . ALA A 1 387 ? 12.908 -11.579 -13.377 1.00 90.88 387 ALA A O 1
ATOM 3013 N N . ASP A 1 388 ? 11.996 -13.469 -14.184 1.00 88.12 388 ASP A N 1
ATOM 3014 C CA . ASP A 1 388 ? 11.143 -13.704 -13.010 1.00 88.12 388 ASP A CA 1
ATOM 3015 C C . ASP A 1 388 ? 11.964 -14.134 -11.780 1.00 88.12 388 ASP A C 1
ATOM 3017 O O . ASP A 1 388 ? 13.160 -14.429 -11.889 1.00 88.12 388 ASP A O 1
ATOM 3021 N N . LEU A 1 389 ? 11.349 -14.152 -10.592 1.00 88.00 389 LEU A N 1
ATOM 3022 C CA . LEU A 1 389 ? 12.069 -14.423 -9.339 1.00 88.00 389 LEU A CA 1
ATOM 3023 C C . LEU A 1 389 ? 12.759 -15.795 -9.349 1.00 88.00 389 LEU A C 1
ATOM 3025 O O . LEU A 1 389 ? 13.939 -15.912 -9.010 1.00 88.00 389 LEU A O 1
ATOM 3029 N N . ASN A 1 390 ? 12.042 -16.830 -9.794 1.00 87.19 390 ASN A N 1
ATOM 3030 C CA . ASN A 1 390 ? 12.561 -18.198 -9.861 1.00 87.19 390 ASN A CA 1
ATOM 3031 C C . ASN A 1 390 ? 13.792 -18.288 -10.769 1.00 87.19 390 ASN A C 1
ATOM 3033 O O . ASN A 1 390 ? 14.817 -18.865 -10.402 1.00 87.19 390 ASN A O 1
ATOM 3037 N N . THR A 1 391 ? 13.708 -17.686 -11.953 1.00 89.56 391 THR A N 1
ATOM 3038 C CA . THR A 1 391 ? 14.793 -17.719 -12.933 1.00 89.56 391 THR A CA 1
ATOM 3039 C C . THR A 1 391 ? 15.948 -16.820 -12.518 1.00 89.56 391 THR A C 1
ATOM 3041 O O . THR A 1 391 ? 17.096 -17.188 -12.737 1.00 89.56 391 THR A O 1
ATOM 3044 N N . THR A 1 392 ? 15.685 -15.699 -11.841 1.00 93.88 392 THR A N 1
ATOM 3045 C CA . THR A 1 392 ? 16.722 -14.845 -11.240 1.00 93.88 392 THR A CA 1
ATOM 3046 C C . THR A 1 392 ? 17.559 -15.629 -10.231 1.00 93.88 392 THR A C 1
ATOM 3048 O O . THR A 1 392 ? 18.787 -15.573 -10.280 1.00 93.88 392 THR A O 1
ATOM 3051 N N . ALA A 1 393 ? 16.925 -16.408 -9.348 1.00 92.31 393 ALA A N 1
ATOM 3052 C CA . ALA A 1 393 ? 17.640 -17.243 -8.385 1.00 92.31 393 ALA A CA 1
ATOM 3053 C C . ALA A 1 393 ? 18.553 -18.276 -9.074 1.00 92.31 393 ALA A C 1
ATOM 3055 O O . ALA A 1 393 ? 19.684 -18.488 -8.634 1.00 92.31 393 ALA A O 1
ATOM 3056 N N . ALA A 1 394 ? 18.085 -18.900 -10.161 1.00 90.81 394 ALA A N 1
ATOM 3057 C CA . ALA A 1 394 ? 18.871 -19.854 -10.946 1.00 90.81 394 ALA A CA 1
ATOM 3058 C C . ALA A 1 394 ? 20.035 -19.180 -11.696 1.00 90.81 394 ALA A C 1
ATOM 3060 O O . ALA A 1 394 ? 21.162 -19.670 -11.667 1.00 90.81 394 ALA A O 1
ATOM 3061 N N . LEU A 1 395 ? 19.771 -18.027 -12.311 1.00 93.06 395 LEU A N 1
ATOM 3062 C CA . LEU A 1 395 ? 20.739 -17.183 -13.011 1.00 93.06 395 LEU A CA 1
ATOM 3063 C C . LEU A 1 395 ? 21.901 -16.757 -12.097 1.00 93.06 395 LEU A C 1
ATOM 3065 O O . LEU A 1 395 ? 23.066 -16.907 -12.460 1.00 93.06 395 LEU A O 1
ATOM 3069 N N . LEU A 1 396 ? 21.595 -16.306 -10.879 1.00 95.06 396 LEU A N 1
ATOM 3070 C CA . LEU A 1 396 ? 22.607 -15.883 -9.907 1.00 95.06 396 LEU A CA 1
ATOM 3071 C C . LEU A 1 396 ? 23.443 -17.039 -9.344 1.00 95.06 396 LEU A C 1
ATOM 3073 O O . LEU A 1 396 ? 24.618 -16.857 -9.038 1.00 95.06 396 LEU A O 1
ATOM 3077 N N . LYS A 1 397 ? 22.868 -18.241 -9.216 1.00 92.88 397 LYS A N 1
ATOM 3078 C CA . LYS A 1 397 ? 23.656 -19.441 -8.889 1.00 92.88 397 LYS A CA 1
ATOM 3079 C C . LYS A 1 397 ? 24.607 -19.782 -10.032 1.00 92.88 397 LYS A C 1
ATOM 3081 O O . LYS A 1 397 ? 25.792 -19.988 -9.800 1.00 92.88 397 LYS A O 1
ATOM 3086 N N . ALA A 1 398 ? 24.095 -19.762 -11.261 1.00 91.00 398 ALA A N 1
ATOM 3087 C CA . ALA A 1 398 ? 24.869 -20.073 -12.451 1.00 91.00 398 ALA A CA 1
ATOM 3088 C C . ALA A 1 398 ? 26.066 -19.129 -12.637 1.00 91.00 398 ALA A C 1
ATOM 3090 O O . ALA A 1 398 ? 27.179 -19.603 -12.837 1.00 91.00 398 ALA A O 1
ATOM 3091 N N . CYS A 1 399 ? 25.884 -17.809 -12.499 1.00 91.69 399 CYS A N 1
ATOM 3092 C CA . CYS A 1 399 ? 26.965 -16.844 -12.745 1.00 91.69 399 CYS A CA 1
ATOM 3093 C C . CYS A 1 399 ? 28.163 -16.967 -11.785 1.00 91.69 399 CYS A C 1
ATOM 3095 O O . CYS A 1 399 ? 29.242 -16.463 -12.100 1.00 91.69 399 CYS A O 1
ATOM 3097 N N . LYS A 1 400 ? 27.987 -17.610 -10.621 1.00 90.00 400 LYS A N 1
ATOM 3098 C CA . LYS A 1 400 ? 29.057 -17.885 -9.644 1.00 90.00 400 LYS A CA 1
ATOM 3099 C C . LYS A 1 400 ? 29.918 -19.092 -10.007 1.00 90.00 400 LYS A C 1
ATOM 3101 O O . LYS A 1 400 ? 31.066 -19.176 -9.585 1.00 90.00 400 LYS A O 1
ATOM 3106 N N . GLU A 1 401 ? 29.349 -20.037 -10.748 1.00 89.88 401 GLU A N 1
ATOM 3107 C CA . GLU A 1 401 ? 30.044 -21.241 -11.218 1.00 89.88 401 GLU A CA 1
ATOM 3108 C C . GLU A 1 401 ? 30.827 -20.976 -12.512 1.00 89.88 401 GLU A C 1
ATOM 3110 O O . GLU A 1 401 ? 31.708 -21.750 -12.891 1.00 89.88 401 GLU A O 1
ATOM 3115 N N . GLU A 1 402 ? 30.519 -19.868 -13.185 1.00 89.88 402 GLU A N 1
ATOM 3116 C CA . GLU A 1 402 ? 31.163 -19.450 -14.420 1.00 89.88 402 GLU A CA 1
ATOM 3117 C C . GLU A 1 402 ? 32.637 -19.074 -14.227 1.00 89.88 402 GLU A C 1
ATOM 3119 O O . GLU A 1 402 ? 33.077 -18.581 -13.190 1.00 89.88 402 GLU A O 1
ATOM 3124 N N . SER A 1 403 ? 33.423 -19.245 -15.289 1.00 88.19 403 SER A N 1
ATOM 3125 C CA . SER A 1 403 ? 34.787 -18.709 -15.329 1.00 88.19 403 SER A CA 1
ATOM 3126 C C . SER A 1 403 ? 34.772 -17.182 -15.460 1.00 88.19 403 SER A C 1
ATOM 3128 O O . SER A 1 403 ? 33.891 -16.617 -16.105 1.00 88.19 403 SER A O 1
ATOM 3130 N N . SER A 1 404 ? 35.798 -16.488 -14.961 1.00 83.81 404 SER A N 1
ATOM 3131 C CA . SER A 1 404 ? 35.926 -15.026 -15.123 1.00 83.81 404 SER A CA 1
ATOM 3132 C C . SER A 1 404 ? 35.984 -14.564 -16.591 1.00 83.81 404 SER A C 1
ATOM 3134 O O . SER A 1 404 ? 35.643 -13.419 -16.908 1.00 83.81 404 SER A O 1
ATOM 3136 N N . SER A 1 405 ? 36.374 -15.457 -17.508 1.00 85.38 405 SER A N 1
ATOM 3137 C CA . SER A 1 405 ? 36.309 -15.241 -18.958 1.00 85.38 405 SER A CA 1
ATOM 3138 C C . SER A 1 405 ? 34.887 -15.251 -19.518 1.00 85.38 405 SER A C 1
ATOM 3140 O O . SER A 1 405 ? 34.647 -14.603 -20.538 1.00 85.38 405 SER A O 1
ATOM 3142 N N . SER A 1 406 ? 33.942 -15.929 -18.862 1.00 88.50 406 SER A N 1
ATOM 3143 C CA . SER A 1 406 ? 32.544 -15.989 -19.287 1.00 88.50 406 SER A CA 1
ATOM 3144 C C . SER A 1 406 ? 31.936 -14.593 -19.357 1.00 88.50 406 SER A C 1
ATOM 3146 O O . SER A 1 406 ? 32.190 -13.736 -18.502 1.00 88.50 406 SER A O 1
ATOM 3148 N N . PHE A 1 407 ? 31.124 -14.323 -20.381 1.00 87.12 407 PHE A N 1
ATOM 3149 C CA . PHE A 1 407 ? 30.407 -13.047 -20.477 1.00 87.12 407 PHE A CA 1
ATOM 3150 C C . PHE A 1 407 ? 29.361 -12.898 -19.361 1.00 87.12 407 PHE A C 1
ATOM 3152 O O . PHE A 1 407 ? 28.967 -11.772 -19.063 1.00 87.12 407 PHE A O 1
ATOM 3159 N N . TYR A 1 408 ? 28.968 -14.018 -18.742 1.00 90.00 408 TYR A N 1
ATOM 3160 C CA . TYR A 1 408 ? 27.934 -14.130 -17.719 1.00 90.00 408 TYR A CA 1
ATOM 3161 C C . TYR A 1 408 ? 28.494 -14.430 -16.311 1.00 90.00 408 TYR A C 1
ATOM 3163 O O . TYR A 1 408 ? 27.827 -15.001 -15.461 1.00 90.00 408 TYR A O 1
ATOM 3171 N N . HIS A 1 409 ? 29.740 -14.047 -16.039 1.00 92.00 409 HIS A N 1
ATOM 3172 C CA . HIS A 1 409 ? 30.342 -14.179 -14.709 1.00 92.00 409 HIS A CA 1
ATOM 3173 C C . HIS A 1 409 ? 29.744 -13.187 -13.691 1.00 92.00 409 HIS A C 1
ATOM 3175 O O . HIS A 1 409 ? 29.439 -12.051 -14.059 1.00 92.00 409 HIS A O 1
ATOM 3181 N N . GLU A 1 410 ? 29.665 -13.548 -12.401 1.00 91.00 410 GLU A N 1
ATOM 3182 C CA . GLU A 1 410 ? 29.093 -12.706 -11.325 1.00 91.00 410 GLU A CA 1
ATOM 3183 C C . GLU A 1 410 ? 29.675 -11.279 -11.258 1.00 91.00 410 GLU A C 1
ATOM 3185 O O . GLU A 1 410 ? 28.968 -10.321 -10.951 1.00 91.00 410 GLU A O 1
ATOM 3190 N N . SER A 1 411 ? 30.953 -11.102 -11.616 1.00 88.81 411 SER A N 1
ATOM 3191 C CA . SER A 1 411 ? 31.619 -9.790 -11.623 1.00 88.81 411 SER A CA 1
ATOM 3192 C C . SER A 1 411 ? 31.139 -8.854 -12.735 1.00 88.81 411 SER A C 1
ATOM 3194 O O . SER A 1 411 ? 31.539 -7.692 -12.773 1.00 88.81 411 SER A O 1
ATOM 3196 N N . LYS A 1 412 ? 30.361 -9.378 -13.684 1.00 91.81 412 LYS A N 1
ATOM 3197 C CA . LYS A 1 412 ? 29.765 -8.649 -14.803 1.00 91.81 412 LYS A CA 1
ATOM 3198 C C . LYS A 1 412 ? 28.270 -8.422 -14.583 1.00 91.81 412 LYS A C 1
ATOM 3200 O O . LYS A 1 412 ? 27.640 -7.842 -15.455 1.00 91.81 412 LYS A O 1
ATOM 3205 N N . ILE A 1 413 ? 27.689 -8.856 -13.462 1.00 95.62 413 ILE A N 1
ATOM 3206 C CA . ILE A 1 413 ? 26.252 -8.723 -13.204 1.00 95.62 413 ILE A CA 1
ATOM 3207 C C . ILE A 1 413 ? 25.979 -7.565 -12.241 1.00 95.62 413 ILE A C 1
ATOM 3209 O O . ILE A 1 413 ? 26.474 -7.541 -11.116 1.00 95.62 413 ILE A O 1
ATOM 3213 N N . LEU A 1 414 ? 25.125 -6.636 -12.675 1.00 97.25 414 LEU A N 1
ATOM 3214 C CA . LEU A 1 414 ? 24.399 -5.722 -11.796 1.00 97.25 414 LEU A CA 1
ATOM 3215 C C . LEU A 1 414 ? 22.998 -6.295 -11.574 1.00 97.25 414 LEU A C 1
ATOM 3217 O O . LEU A 1 414 ? 22.198 -6.316 -12.511 1.00 97.25 414 LEU A O 1
ATOM 3221 N N . LEU A 1 415 ? 22.678 -6.721 -10.353 1.00 97.69 415 LEU A N 1
ATOM 3222 C CA . LEU A 1 415 ? 21.308 -7.113 -10.015 1.00 97.69 415 LEU A CA 1
ATOM 3223 C C . LEU A 1 415 ? 20.464 -5.857 -9.767 1.00 97.69 415 LEU A C 1
ATOM 3225 O O . LEU A 1 415 ? 20.788 -5.061 -8.890 1.00 97.69 415 LEU A O 1
ATOM 3229 N N . TYR A 1 416 ? 19.365 -5.695 -10.498 1.00 96.75 416 TYR A N 1
ATOM 3230 C CA . TYR A 1 416 ? 18.310 -4.728 -10.202 1.00 96.75 416 TYR A CA 1
ATOM 3231 C C . TYR A 1 416 ? 17.053 -5.502 -9.803 1.00 96.75 416 TYR A C 1
ATOM 3233 O O . TYR A 1 416 ? 16.397 -6.109 -10.647 1.00 96.75 416 TYR A O 1
ATOM 3241 N N . PHE A 1 417 ? 16.752 -5.533 -8.509 1.00 94.38 417 PHE A N 1
ATOM 3242 C CA . PHE A 1 417 ? 15.678 -6.327 -7.933 1.00 94.38 417 PHE A CA 1
ATOM 3243 C C . PHE A 1 417 ? 14.469 -5.446 -7.619 1.00 94.38 417 PHE A C 1
ATOM 3245 O O . PHE A 1 417 ? 14.501 -4.656 -6.677 1.00 94.38 417 PHE A O 1
ATOM 3252 N N . ASP A 1 418 ? 13.418 -5.570 -8.428 1.00 90.19 418 ASP A N 1
ATOM 3253 C CA . ASP A 1 418 ? 12.178 -4.803 -8.301 1.00 90.19 418 ASP A CA 1
ATOM 3254 C C . ASP A 1 418 ? 11.209 -5.456 -7.301 1.00 90.19 418 ASP A C 1
ATOM 3256 O O . ASP A 1 418 ? 10.894 -6.638 -7.422 1.00 90.19 418 ASP A O 1
ATOM 3260 N N . GLU A 1 419 ? 10.758 -4.681 -6.311 1.00 86.62 419 GLU A N 1
ATOM 3261 C CA . GLU A 1 419 ? 9.864 -5.093 -5.212 1.00 86.62 419 GLU A CA 1
ATOM 3262 C C . GLU A 1 419 ? 10.260 -6.419 -4.516 1.00 86.62 419 GLU A C 1
ATOM 3264 O O . GLU A 1 419 ? 9.454 -7.347 -4.427 1.00 86.62 419 GLU A O 1
ATOM 3269 N N . PRO A 1 420 ? 11.486 -6.536 -3.971 1.00 89.25 420 PRO A N 1
ATOM 3270 C CA . PRO A 1 420 ? 11.985 -7.781 -3.379 1.00 89.25 420 PRO A CA 1
ATOM 3271 C C . PRO A 1 420 ? 11.211 -8.277 -2.148 1.00 89.25 420 PRO A C 1
ATOM 3273 O O . PRO A 1 420 ? 11.355 -9.437 -1.774 1.00 89.25 420 PRO A O 1
ATOM 3276 N N . ASN A 1 421 ? 10.427 -7.417 -1.493 1.00 87.81 421 ASN A N 1
ATOM 3277 C CA . ASN A 1 421 ? 9.585 -7.763 -0.345 1.00 87.81 421 ASN A CA 1
ATOM 3278 C C . ASN A 1 421 ? 8.150 -8.162 -0.729 1.00 87.81 421 ASN A C 1
ATOM 3280 O O . ASN A 1 421 ? 7.351 -8.444 0.161 1.00 87.81 421 ASN A O 1
ATOM 3284 N N . MET A 1 422 ? 7.815 -8.207 -2.023 1.00 86.44 422 MET A N 1
ATOM 3285 C CA . MET A 1 422 ? 6.491 -8.629 -2.477 1.00 86.44 422 MET A CA 1
ATOM 3286 C C . MET A 1 422 ? 6.228 -10.098 -2.122 1.00 86.44 422 MET A C 1
ATOM 3288 O O . MET A 1 422 ? 7.018 -10.978 -2.459 1.00 86.44 422 MET A O 1
ATOM 3292 N N . GLY A 1 423 ? 5.089 -10.369 -1.486 1.00 80.75 423 GLY A N 1
ATOM 3293 C CA . GLY A 1 423 ? 4.511 -11.710 -1.351 1.00 80.75 423 GLY A CA 1
ATOM 3294 C C . GLY A 1 423 ? 5.242 -12.661 -0.403 1.00 80.75 423 GLY A C 1
ATOM 3295 O O . GLY A 1 423 ? 4.763 -13.769 -0.181 1.00 80.75 423 GLY A O 1
ATOM 3296 N N . ILE A 1 424 ? 6.358 -12.244 0.204 1.00 86.75 424 ILE A N 1
ATOM 3297 C CA . ILE A 1 424 ? 7.190 -13.107 1.064 1.00 86.75 424 ILE A CA 1
ATOM 3298 C C . ILE A 1 424 ? 6.468 -13.603 2.327 1.00 86.75 424 ILE A C 1
ATOM 3300 O O . ILE A 1 424 ? 6.842 -14.634 2.873 1.00 86.75 424 ILE A O 1
ATOM 3304 N N . HIS A 1 425 ? 5.456 -12.872 2.802 1.00 85.12 425 HIS A N 1
ATOM 3305 C CA . HIS A 1 425 ? 4.639 -13.250 3.963 1.00 85.12 425 HIS A CA 1
ATOM 3306 C C . HIS A 1 425 ? 3.407 -14.078 3.576 1.00 85.12 425 HIS A C 1
ATOM 3308 O O . HIS A 1 425 ? 2.769 -14.653 4.452 1.00 85.12 425 HIS A O 1
ATOM 3314 N N . LEU A 1 426 ? 3.065 -14.118 2.285 1.00 84.44 426 LEU A N 1
ATOM 3315 C CA . LEU A 1 426 ? 1.893 -14.822 1.764 1.00 84.44 426 LEU A CA 1
ATOM 3316 C C . LEU A 1 426 ? 2.255 -16.235 1.308 1.00 84.44 426 LEU A C 1
ATOM 3318 O O . LEU A 1 426 ? 1.473 -17.159 1.505 1.00 84.44 426 LEU A O 1
ATOM 3322 N N . ASP A 1 427 ? 3.443 -16.405 0.722 1.00 82.44 427 ASP A N 1
ATOM 3323 C CA . ASP A 1 427 ? 3.897 -17.686 0.185 1.00 82.44 427 ASP A CA 1
ATOM 3324 C C . ASP A 1 427 ? 5.346 -18.000 0.624 1.00 82.44 427 ASP A C 1
ATOM 3326 O O . ASP A 1 427 ? 6.296 -17.327 0.198 1.00 82.44 427 ASP A O 1
ATOM 3330 N N . PRO A 1 428 ? 5.558 -19.053 1.441 1.00 84.44 428 PRO A N 1
ATOM 3331 C CA . PRO A 1 428 ? 6.888 -19.507 1.847 1.00 84.44 428 PRO A CA 1
ATOM 3332 C C . PRO A 1 428 ? 7.823 -19.844 0.678 1.00 84.44 428 PRO A C 1
ATOM 3334 O O . PRO A 1 428 ? 9.042 -19.714 0.814 1.00 84.44 428 PRO A O 1
ATOM 3337 N N . ASN A 1 429 ? 7.290 -20.254 -0.479 1.00 84.06 429 ASN A N 1
ATOM 3338 C CA . ASN A 1 429 ? 8.100 -20.501 -1.671 1.00 84.06 429 ASN A CA 1
ATOM 3339 C C . ASN A 1 429 ? 8.711 -19.201 -2.193 1.00 84.06 429 ASN A C 1
ATOM 3341 O O . ASN A 1 429 ? 9.890 -19.180 -2.547 1.00 84.06 429 ASN A O 1
ATOM 3345 N N . VAL A 1 430 ? 7.947 -18.104 -2.184 1.00 85.75 430 VAL A N 1
ATOM 3346 C CA . VAL A 1 430 ? 8.445 -16.773 -2.557 1.00 85.75 430 VAL A CA 1
ATOM 3347 C C . VAL A 1 430 ? 9.559 -16.359 -1.607 1.00 85.75 430 VAL A C 1
ATOM 3349 O O . VAL A 1 430 ? 10.640 -15.999 -2.070 1.00 85.75 430 VAL A O 1
ATOM 3352 N N . LEU A 1 431 ? 9.360 -16.502 -0.291 1.00 88.94 431 LEU A N 1
ATOM 3353 C CA . LEU A 1 431 ? 10.417 -16.252 0.694 1.00 88.94 431 LEU A CA 1
ATOM 3354 C C . LEU A 1 431 ? 11.671 -17.095 0.412 1.00 88.94 431 LEU A C 1
ATOM 3356 O O . LEU A 1 431 ? 12.784 -16.566 0.446 1.00 88.94 431 LEU A O 1
ATOM 3360 N N . GLY A 1 432 ? 11.510 -18.382 0.095 1.00 89.31 432 GLY A N 1
ATOM 3361 C CA . GLY A 1 432 ? 12.618 -19.279 -0.238 1.00 89.31 432 GLY A CA 1
ATOM 3362 C C . GLY A 1 432 ? 13.393 -18.828 -1.481 1.00 89.31 432 GLY A C 1
ATOM 3363 O O . GLY A 1 432 ? 14.627 -18.801 -1.475 1.00 89.31 432 GLY A O 1
ATOM 3364 N N . VAL A 1 433 ? 12.685 -18.410 -2.531 1.00 89.81 433 VAL A N 1
ATOM 3365 C CA . VAL A 1 433 ? 13.281 -17.902 -3.776 1.00 89.81 433 VAL A CA 1
ATOM 3366 C C . VAL A 1 433 ? 13.999 -16.572 -3.541 1.00 89.81 433 VAL A C 1
ATOM 3368 O O . VAL A 1 433 ? 15.153 -16.427 -3.948 1.00 89.81 433 VAL A O 1
ATOM 3371 N N . VAL A 1 434 ? 13.375 -15.625 -2.833 1.00 92.06 434 VAL A N 1
ATOM 3372 C CA . VAL A 1 434 ? 13.991 -14.337 -2.469 1.00 92.06 434 VAL A CA 1
ATOM 3373 C C . VAL A 1 434 ? 15.231 -14.565 -1.603 1.00 92.06 434 VAL A C 1
ATOM 3375 O O . VAL A 1 434 ? 16.285 -14.004 -1.894 1.00 92.06 434 VAL A O 1
ATOM 3378 N N . SER A 1 435 ? 15.159 -15.451 -0.607 1.00 91.69 435 SER A N 1
ATOM 3379 C CA . SER A 1 435 ? 16.316 -15.844 0.214 1.00 91.69 435 SER A CA 1
ATOM 3380 C C . SER A 1 435 ? 17.443 -16.427 -0.642 1.00 91.69 435 SER A C 1
ATOM 3382 O O . SER A 1 435 ? 18.612 -16.107 -0.434 1.00 91.69 435 SER A O 1
ATOM 3384 N N . SER A 1 436 ? 17.108 -17.235 -1.655 1.00 92.25 436 SER A N 1
ATOM 3385 C CA . SER A 1 436 ? 18.086 -17.769 -2.608 1.00 92.25 436 SER A CA 1
ATOM 3386 C C . SER A 1 436 ? 18.731 -16.674 -3.467 1.00 92.25 436 SER A C 1
ATOM 3388 O O . SER A 1 436 ? 19.919 -16.788 -3.776 1.00 92.25 436 SER A O 1
ATOM 3390 N N . ILE A 1 437 ? 17.986 -15.634 -3.856 1.00 94.38 437 ILE A N 1
ATOM 3391 C CA . ILE A 1 437 ? 18.527 -14.458 -4.557 1.00 94.38 437 ILE A CA 1
ATOM 3392 C C . ILE A 1 437 ? 19.477 -13.694 -3.630 1.00 94.38 437 ILE A C 1
ATOM 3394 O O . ILE A 1 437 ? 20.616 -13.440 -4.016 1.00 94.38 437 ILE A O 1
ATOM 3398 N N . GLN A 1 438 ? 19.054 -13.398 -2.395 1.00 92.69 438 GLN A N 1
ATOM 3399 C CA . GLN A 1 438 ? 19.869 -12.678 -1.407 1.00 92.69 438 GLN A CA 1
ATOM 3400 C C . GLN A 1 438 ? 21.176 -13.424 -1.093 1.00 92.69 438 GLN A C 1
ATOM 3402 O O . GLN A 1 438 ? 22.250 -12.825 -1.039 1.00 92.69 438 GLN A O 1
ATOM 3407 N N . ALA A 1 439 ? 21.117 -14.754 -0.970 1.00 92.12 439 ALA A N 1
ATOM 3408 C CA . ALA A 1 439 ? 22.295 -15.593 -0.754 1.00 92.12 439 ALA A CA 1
ATOM 3409 C C . ALA A 1 439 ? 23.288 -15.583 -1.931 1.00 92.12 439 ALA A C 1
ATOM 3411 O O . ALA A 1 439 ? 24.470 -15.897 -1.760 1.00 92.12 439 ALA A O 1
ATOM 3412 N N . ASN A 1 440 ? 22.815 -15.229 -3.128 1.00 93.19 440 ASN A N 1
ATOM 3413 C CA . ASN A 1 440 ? 23.592 -15.244 -4.361 1.00 93.19 440 ASN A CA 1
ATOM 3414 C C . ASN A 1 440 ? 23.734 -13.870 -5.020 1.00 93.19 440 ASN A C 1
ATOM 3416 O O . ASN A 1 440 ? 24.036 -13.806 -6.209 1.00 93.19 440 ASN A O 1
ATOM 3420 N N . MET A 1 441 ? 23.574 -12.782 -4.261 1.00 92.94 441 MET A N 1
ATOM 3421 C CA . MET A 1 441 ? 23.780 -11.437 -4.796 1.00 92.94 441 MET A CA 1
ATOM 3422 C C . MET A 1 441 ? 25.181 -11.283 -5.415 1.00 92.94 441 MET A C 1
ATOM 3424 O O . MET A 1 441 ? 26.161 -11.760 -4.834 1.00 92.94 441 MET A O 1
ATOM 3428 N N . PRO A 1 442 ? 25.282 -10.622 -6.583 1.00 92.88 442 PRO A N 1
ATOM 3429 C CA . PRO A 1 442 ? 26.560 -10.341 -7.225 1.00 92.88 442 PRO A CA 1
ATOM 3430 C C . PRO A 1 442 ? 27.284 -9.184 -6.516 1.00 92.88 442 PRO A C 1
ATOM 3432 O O . PRO A 1 442 ? 26.787 -8.601 -5.553 1.00 92.88 442 PRO A O 1
ATOM 3435 N N . LEU A 1 443 ? 28.449 -8.780 -7.033 1.00 91.12 443 LEU A N 1
ATOM 3436 C CA . LEU A 1 443 ? 29.255 -7.685 -6.465 1.00 91.12 443 LEU A CA 1
ATOM 3437 C C . LEU A 1 443 ? 28.533 -6.327 -6.412 1.00 91.12 443 LEU A C 1
ATOM 3439 O O . LEU A 1 443 ? 29.035 -5.385 -5.788 1.00 91.12 443 LEU A O 1
ATOM 3443 N N . THR A 1 444 ? 27.418 -6.166 -7.126 1.00 95.00 444 THR A N 1
ATOM 3444 C CA . THR A 1 444 ? 26.607 -4.946 -7.112 1.00 95.00 444 THR A CA 1
ATOM 3445 C C . THR A 1 444 ? 25.124 -5.279 -7.244 1.00 95.00 444 THR A C 1
ATOM 3447 O O . THR A 1 444 ? 24.708 -5.871 -8.241 1.00 95.00 444 THR A O 1
ATOM 3450 N N . ALA A 1 445 ? 24.316 -4.861 -6.270 1.00 96.06 445 ALA A N 1
ATOM 3451 C CA . ALA A 1 445 ? 22.874 -5.092 -6.254 1.00 96.06 445 ALA A CA 1
ATOM 3452 C C . ALA A 1 445 ? 22.095 -3.822 -5.881 1.00 96.06 445 ALA A C 1
ATOM 3454 O O . ALA A 1 445 ? 22.509 -3.057 -5.011 1.00 96.06 445 ALA A O 1
ATOM 3455 N N . VAL A 1 446 ? 20.948 -3.618 -6.526 1.00 96.12 446 VAL A N 1
ATOM 3456 C CA . VAL A 1 446 ? 19.985 -2.549 -6.246 1.00 96.12 446 VAL A CA 1
ATOM 3457 C C . VAL A 1 446 ? 18.645 -3.190 -5.900 1.00 96.12 446 VAL A C 1
ATOM 3459 O O . VAL A 1 446 ? 18.023 -3.810 -6.753 1.00 96.12 446 VAL A O 1
ATOM 3462 N N . LEU A 1 447 ? 18.200 -3.036 -4.657 1.00 94.00 447 LEU A N 1
ATOM 3463 C CA . LEU A 1 447 ? 16.912 -3.489 -4.140 1.00 94.00 447 LEU A CA 1
ATOM 3464 C C . LEU A 1 447 ? 15.907 -2.331 -4.223 1.00 94.00 447 LEU A C 1
ATOM 3466 O O . LEU A 1 447 ? 15.914 -1.425 -3.390 1.00 94.00 447 LEU A O 1
ATOM 3470 N N . ALA A 1 448 ? 15.069 -2.321 -5.258 1.00 90.31 448 ALA A N 1
ATOM 3471 C CA . ALA A 1 448 ? 14.155 -1.227 -5.570 1.00 90.31 448 ALA A CA 1
ATOM 3472 C C . ALA A 1 448 ? 12.750 -1.478 -5.001 1.00 90.31 448 ALA A C 1
ATOM 3474 O O . ALA A 1 448 ? 11.881 -2.048 -5.659 1.00 90.31 448 ALA A O 1
ATOM 3475 N N . SER A 1 449 ? 12.475 -0.976 -3.798 1.00 85.88 449 SER A N 1
ATOM 3476 C CA . SER A 1 449 ? 11.165 -1.095 -3.139 1.00 85.88 449 SER A CA 1
ATOM 3477 C C . SER A 1 449 ? 10.738 0.227 -2.514 1.00 85.88 449 SER A C 1
ATOM 3479 O O . SER A 1 449 ? 11.577 0.950 -2.003 1.00 85.88 449 SER A O 1
ATOM 3481 N N . ALA A 1 450 ? 9.445 0.566 -2.546 1.00 77.06 450 ALA A N 1
ATOM 3482 C CA . ALA A 1 450 ? 8.963 1.758 -1.833 1.00 77.06 450 ALA A CA 1
ATOM 3483 C C . ALA A 1 450 ? 8.858 1.525 -0.318 1.00 77.06 450 ALA A C 1
ATOM 3485 O O . ALA A 1 450 ? 8.795 2.476 0.463 1.00 77.06 450 ALA A O 1
ATOM 3486 N N . THR A 1 451 ? 8.772 0.262 0.083 1.00 80.44 451 THR A N 1
ATOM 3487 C CA . THR A 1 451 ? 8.335 -0.167 1.413 1.00 80.44 451 THR A CA 1
ATOM 3488 C C . THR A 1 451 ? 9.392 -0.977 2.147 1.00 80.44 451 THR A C 1
ATOM 3490 O O . THR A 1 451 ? 9.275 -1.163 3.350 1.00 80.44 451 THR A O 1
ATOM 3493 N N . LEU A 1 452 ? 10.462 -1.391 1.463 1.00 84.81 452 LEU A N 1
ATOM 3494 C CA . LEU A 1 452 ? 11.632 -1.959 2.119 1.00 84.81 452 LEU A CA 1
ATOM 3495 C C . LEU A 1 452 ? 12.307 -0.883 2.984 1.00 84.81 452 LEU A C 1
ATOM 3497 O O . LEU A 1 452 ? 12.692 0.181 2.484 1.00 84.81 452 LEU A O 1
ATOM 3501 N N . GLY A 1 453 ? 12.400 -1.166 4.284 1.00 78.00 453 GLY A N 1
ATOM 3502 C CA . GLY A 1 453 ? 13.019 -0.295 5.281 1.00 78.00 453 GLY A CA 1
ATOM 3503 C C . GLY A 1 453 ? 14.535 -0.164 5.113 1.00 78.00 453 GLY A C 1
ATOM 3504 O O . GLY A 1 453 ? 15.139 -0.769 4.230 1.00 78.00 453 GLY A O 1
ATOM 3505 N N . ALA A 1 454 ? 15.161 0.641 5.971 1.00 83.81 454 ALA A N 1
ATOM 3506 C CA . ALA A 1 454 ? 16.616 0.765 6.006 1.00 83.81 454 ALA A CA 1
ATOM 3507 C C . ALA A 1 454 ? 17.278 -0.528 6.519 1.00 83.81 454 ALA A C 1
ATOM 3509 O O . ALA A 1 454 ? 16.689 -1.258 7.317 1.00 83.81 454 ALA A O 1
ATOM 3510 N N . TRP A 1 455 ? 18.516 -0.793 6.089 1.00 86.94 455 TRP A N 1
ATOM 3511 C CA . TRP A 1 455 ? 19.267 -2.018 6.400 1.00 86.94 455 TRP A CA 1
ATOM 3512 C C . TRP A 1 455 ? 19.344 -2.365 7.892 1.00 86.94 455 TRP A C 1
ATOM 3514 O O . TRP A 1 455 ? 19.391 -3.545 8.249 1.00 86.94 455 TRP A O 1
ATOM 3524 N N . GLU A 1 456 ? 19.372 -1.358 8.765 1.00 84.19 456 GLU A N 1
ATOM 3525 C CA . GLU A 1 456 ? 19.451 -1.499 10.219 1.00 84.19 456 GLU A CA 1
ATOM 3526 C C . GLU A 1 456 ? 18.202 -2.160 10.811 1.00 84.19 456 GLU A C 1
ATOM 3528 O O . GLU A 1 456 ? 18.325 -2.898 11.784 1.00 84.19 456 GLU A O 1
ATOM 3533 N N . GLY A 1 457 ? 17.034 -1.924 10.204 1.00 78.56 457 GLY A N 1
ATOM 3534 C CA . GLY A 1 457 ? 15.744 -2.471 10.631 1.00 78.56 457 GLY A CA 1
ATOM 3535 C C . GLY A 1 457 ? 15.316 -3.742 9.893 1.00 78.56 457 GLY A C 1
ATOM 3536 O O . GLY A 1 457 ? 14.253 -4.277 10.185 1.00 78.56 457 GLY A O 1
ATOM 3537 N N . LEU A 1 458 ? 16.106 -4.222 8.927 1.00 85.00 458 LEU A N 1
ATOM 3538 C CA . LEU A 1 458 ? 15.808 -5.455 8.198 1.00 85.00 458 LEU A CA 1
ATOM 3539 C C . LEU A 1 458 ? 16.339 -6.692 8.929 1.00 85.00 458 LEU A C 1
ATOM 3541 O O . LEU A 1 458 ? 17.422 -6.668 9.520 1.00 85.00 458 LEU A O 1
ATOM 3545 N N . GLU A 1 459 ? 15.613 -7.804 8.788 1.00 85.38 459 GLU A N 1
ATOM 3546 C CA . GLU A 1 459 ? 16.057 -9.128 9.235 1.00 85.38 459 GLU A CA 1
ATOM 3547 C C . GLU A 1 459 ? 17.467 -9.470 8.709 1.00 85.38 459 GLU A C 1
ATOM 3549 O O . GLU A 1 459 ? 17.775 -9.178 7.547 1.00 85.38 459 GLU A O 1
ATOM 3554 N N . PRO A 1 460 ? 18.328 -10.145 9.498 1.00 85.75 460 PRO A N 1
ATOM 3555 C CA . PRO A 1 460 ? 19.722 -10.391 9.119 1.00 85.75 460 PRO A CA 1
ATOM 3556 C C . PRO A 1 460 ? 19.908 -11.088 7.764 1.00 85.75 460 PRO A C 1
ATOM 3558 O O . PRO A 1 460 ? 20.885 -10.818 7.066 1.00 85.75 460 PRO A O 1
ATOM 3561 N N . TRP A 1 461 ? 18.973 -11.956 7.364 1.00 87.44 461 TRP A N 1
ATOM 3562 C CA . TRP A 1 461 ? 19.056 -12.697 6.102 1.00 87.44 461 TRP A CA 1
ATOM 3563 C C . TRP A 1 461 ? 18.949 -11.797 4.858 1.00 87.44 461 TRP A C 1
ATOM 3565 O O . TRP A 1 461 ? 19.506 -12.153 3.819 1.00 87.44 461 TRP A O 1
ATOM 3575 N N . TRP A 1 462 ? 18.334 -10.607 4.961 1.00 87.31 462 TRP A N 1
ATOM 3576 C CA . TRP A 1 462 ? 18.285 -9.616 3.872 1.00 87.31 462 TRP A CA 1
ATOM 3577 C C . TRP A 1 462 ? 19.670 -9.156 3.426 1.00 87.31 462 TRP A C 1
ATOM 3579 O O . TRP A 1 462 ? 19.847 -8.714 2.294 1.00 87.31 462 TRP A O 1
ATOM 3589 N N . ARG A 1 463 ? 20.662 -9.247 4.315 1.00 82.69 463 ARG A N 1
ATOM 3590 C CA . ARG A 1 463 ? 22.035 -8.800 4.057 1.00 82.69 463 ARG A CA 1
ATOM 3591 C C . ARG A 1 463 ? 22.831 -9.804 3.219 1.00 82.69 463 ARG A C 1
ATOM 3593 O O . ARG A 1 463 ? 23.873 -9.438 2.679 1.00 82.69 463 ARG A O 1
ATOM 3600 N N . GLY A 1 464 ? 22.334 -11.036 3.084 1.00 83.38 464 GLY A N 1
ATOM 3601 C CA . GLY A 1 464 ? 23.062 -12.147 2.479 1.00 83.38 464 GLY A CA 1
ATOM 3602 C C . GLY A 1 464 ? 24.254 -12.619 3.334 1.00 83.38 464 GLY A C 1
ATOM 3603 O O . GLY A 1 464 ? 24.567 -12.034 4.370 1.00 83.38 464 GLY A O 1
ATOM 3604 N N . PRO A 1 465 ? 24.938 -13.703 2.926 1.00 84.56 465 PRO A N 1
ATOM 3605 C CA . PRO A 1 465 ? 26.061 -14.282 3.669 1.00 84.56 465 PRO A CA 1
ATOM 3606 C C . PRO A 1 465 ? 27.378 -13.510 3.489 1.00 84.56 465 PRO A C 1
ATOM 3608 O O . PRO A 1 465 ? 28.358 -13.795 4.175 1.00 84.56 465 PRO A O 1
ATOM 3611 N N . THR A 1 466 ? 27.437 -12.575 2.539 1.00 84.19 466 THR A N 1
ATOM 3612 C CA . THR A 1 466 ? 28.653 -11.837 2.188 1.00 84.19 466 THR A CA 1
ATOM 3613 C C . THR A 1 466 ? 28.613 -10.438 2.786 1.00 84.19 466 THR A C 1
ATOM 3615 O O . THR A 1 466 ? 27.672 -9.686 2.557 1.00 84.19 466 THR A O 1
ATOM 3618 N N . ASP A 1 467 ? 29.665 -10.076 3.521 1.00 89.94 467 ASP A N 1
ATOM 3619 C CA . ASP A 1 467 ? 29.832 -8.723 4.050 1.00 89.94 467 ASP A CA 1
ATOM 3620 C C . ASP A 1 467 ? 29.936 -7.704 2.902 1.00 89.94 467 ASP A C 1
ATOM 3622 O O . ASP A 1 467 ? 30.786 -7.837 2.018 1.00 89.94 467 ASP A O 1
ATOM 3626 N N . ALA A 1 468 ? 29.068 -6.694 2.915 1.00 91.81 468 ALA A N 1
ATOM 3627 C CA . ALA A 1 468 ? 28.866 -5.751 1.821 1.00 91.81 468 ALA A CA 1
ATOM 3628 C C . ALA A 1 468 ? 28.738 -4.317 2.345 1.00 91.81 468 ALA A C 1
ATOM 3630 O O . ALA A 1 468 ? 28.237 -4.071 3.441 1.00 91.81 468 ALA A O 1
ATOM 3631 N N . ASN A 1 469 ? 29.153 -3.351 1.529 1.00 94.69 469 ASN A N 1
ATOM 3632 C CA . ASN A 1 469 ? 28.828 -1.949 1.740 1.00 94.69 469 ASN A CA 1
ATOM 3633 C C . ASN A 1 469 ? 27.339 -1.748 1.446 1.00 94.69 469 ASN A C 1
ATOM 3635 O O . ASN A 1 469 ? 26.887 -1.948 0.318 1.00 94.69 469 ASN A O 1
ATOM 3639 N N . GLN A 1 470 ? 26.593 -1.354 2.469 1.00 92.69 470 GLN A N 1
ATOM 3640 C CA . GLN A 1 470 ? 25.147 -1.200 2.426 1.00 92.69 470 GLN A CA 1
ATOM 3641 C C . GLN A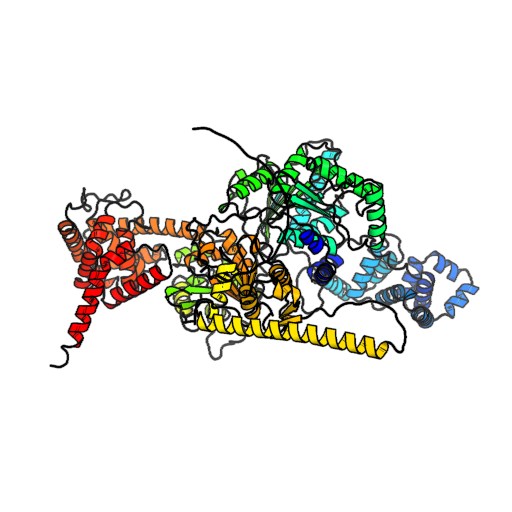 1 470 ? 24.792 0.280 2.458 1.00 92.69 470 GLN A C 1
ATOM 3643 O O . GLN A 1 470 ? 25.226 1.010 3.349 1.00 92.69 470 GLN A O 1
ATOM 3648 N N . ILE A 1 471 ? 24.025 0.729 1.467 1.00 93.88 471 ILE A N 1
ATOM 3649 C CA . ILE A 1 471 ? 23.528 2.104 1.401 1.00 93.88 471 ILE A CA 1
ATOM 3650 C C . ILE A 1 471 ? 22.018 2.111 1.180 1.00 93.88 471 ILE A C 1
ATOM 3652 O O . ILE A 1 471 ? 21.477 1.234 0.503 1.00 93.88 471 ILE A O 1
ATOM 3656 N N . THR A 1 472 ? 21.351 3.123 1.724 1.00 91.12 472 THR A N 1
ATOM 3657 C CA . THR A 1 472 ? 19.929 3.389 1.497 1.00 91.12 472 THR A CA 1
ATOM 3658 C C . THR A 1 472 ? 19.805 4.739 0.804 1.00 91.12 472 THR A C 1
ATOM 3660 O O . THR A 1 472 ? 20.228 5.756 1.348 1.00 91.12 472 THR A O 1
ATOM 3663 N N . ILE A 1 473 ? 19.235 4.749 -0.399 1.00 87.94 473 ILE A N 1
ATOM 3664 C CA . ILE A 1 473 ? 18.915 5.956 -1.161 1.00 87.94 473 ILE A CA 1
ATOM 3665 C C . ILE A 1 473 ? 17.398 6.105 -1.145 1.00 87.94 473 ILE A C 1
ATOM 3667 O O . ILE A 1 473 ? 16.688 5.318 -1.772 1.00 87.94 473 ILE A O 1
ATOM 3671 N N . SER A 1 474 ? 16.895 7.115 -0.442 1.00 74.88 474 SER A N 1
ATOM 3672 C CA . SER A 1 474 ? 15.464 7.395 -0.337 1.00 74.88 474 SER A CA 1
ATOM 3673 C C . SER A 1 474 ? 15.036 8.555 -1.232 1.00 74.88 474 SER A C 1
ATOM 3675 O O . SER A 1 474 ? 15.693 9.597 -1.296 1.00 74.88 474 SER A O 1
ATOM 3677 N N . LEU A 1 475 ? 13.888 8.403 -1.890 1.00 67.94 475 LEU A N 1
ATOM 3678 C CA . LEU A 1 475 ? 13.148 9.502 -2.495 1.00 67.94 475 LEU A CA 1
ATOM 3679 C C . LEU A 1 475 ? 11.965 9.850 -1.597 1.00 67.94 475 LEU A C 1
ATOM 3681 O O . LEU A 1 475 ? 11.028 9.069 -1.450 1.00 67.94 475 LEU A O 1
ATOM 3685 N N . GLU A 1 476 ? 11.984 11.057 -1.052 1.00 57.94 476 GLU A N 1
ATOM 3686 C CA . GLU A 1 476 ? 10.812 11.627 -0.399 1.00 57.94 476 GLU A CA 1
ATOM 3687 C C . GLU A 1 476 ? 9.633 11.708 -1.399 1.00 57.94 476 GLU A C 1
ATOM 3689 O O . GLU A 1 476 ? 9.842 12.021 -2.577 1.00 57.94 476 GLU A O 1
ATOM 3694 N N . PRO A 1 477 ? 8.391 11.404 -0.977 1.00 53.59 477 PRO A N 1
ATOM 3695 C CA . PRO A 1 477 ? 7.248 11.102 -1.849 1.00 53.59 477 PRO A CA 1
ATOM 3696 C C . PRO A 1 477 ? 6.621 12.335 -2.529 1.00 53.59 477 PRO A C 1
ATOM 3698 O O . PRO A 1 477 ? 5.401 12.504 -2.535 1.00 53.59 477 PRO A O 1
ATOM 3701 N N . TYR A 1 478 ? 7.435 13.227 -3.095 1.00 49.91 478 TYR A N 1
ATOM 3702 C CA . TYR A 1 478 ? 7.058 14.575 -3.531 1.00 49.91 478 TYR A CA 1
ATOM 3703 C C . TYR A 1 478 ? 6.051 14.661 -4.695 1.00 49.91 478 TYR A C 1
ATOM 3705 O O . TYR A 1 478 ? 5.551 15.753 -4.951 1.00 49.91 478 TYR A O 1
ATOM 3713 N N . GLU A 1 479 ? 5.716 13.553 -5.368 1.00 54.94 479 GLU A N 1
ATOM 3714 C CA . GLU A 1 479 ? 4.869 13.551 -6.580 1.00 54.94 479 GLU A CA 1
ATOM 3715 C C . GLU A 1 479 ? 3.772 12.460 -6.586 1.00 54.94 479 GLU A C 1
ATOM 3717 O O . GLU A 1 479 ? 3.364 11.999 -7.649 1.00 54.94 479 GLU A O 1
ATOM 3722 N N . LEU A 1 480 ? 3.279 12.019 -5.420 1.00 62.06 480 LEU A N 1
ATOM 3723 C CA . LEU A 1 480 ? 2.095 11.142 -5.373 1.00 62.06 480 LEU A CA 1
ATOM 3724 C C . LEU A 1 480 ? 0.792 11.954 -5.536 1.00 62.06 480 LEU A C 1
ATOM 3726 O O . LEU A 1 480 ? 0.712 13.050 -4.974 1.00 62.06 480 LEU A O 1
ATOM 3730 N N . PRO A 1 481 ? -0.228 11.433 -6.252 1.00 69.00 481 PRO A N 1
ATOM 3731 C CA . PRO A 1 481 ? -1.542 12.072 -6.338 1.00 69.00 481 PRO A CA 1
ATOM 3732 C C . PRO A 1 481 ? -2.231 12.127 -4.970 1.00 69.00 481 PRO A C 1
ATOM 3734 O O . PRO A 1 481 ? -1.932 11.327 -4.073 1.00 69.00 481 PRO A O 1
ATOM 3737 N N . MET A 1 482 ? -3.176 13.057 -4.816 1.00 77.38 482 MET A N 1
ATOM 3738 C CA . MET A 1 482 ? -3.995 13.136 -3.608 1.00 77.38 482 MET A CA 1
ATOM 3739 C C . MET A 1 482 ? -4.897 11.910 -3.509 1.00 77.38 482 MET A C 1
ATOM 3741 O O . MET A 1 482 ? -5.475 11.455 -4.494 1.00 77.38 482 MET A O 1
ATOM 3745 N N . ALA A 1 483 ? -5.048 11.380 -2.302 1.00 85.81 483 ALA A N 1
ATOM 3746 C CA . ALA A 1 483 ? -5.865 10.203 -2.061 1.00 85.81 483 ALA A CA 1
ATOM 3747 C C . ALA A 1 483 ? -6.776 10.459 -0.867 1.00 85.81 483 ALA A C 1
ATOM 3749 O O . ALA A 1 483 ? -6.327 10.403 0.274 1.00 85.81 483 ALA A O 1
ATOM 3750 N N . LYS A 1 484 ? -8.061 10.706 -1.102 1.00 91.00 484 LYS A N 1
ATOM 3751 C CA . LYS A 1 484 ? -9.057 10.640 -0.031 1.00 91.00 484 LYS A CA 1
ATOM 3752 C C . LYS A 1 484 ? -9.128 9.206 0.477 1.00 91.00 484 LYS A C 1
ATOM 3754 O O . LYS A 1 484 ? -8.969 8.267 -0.300 1.00 91.00 484 LYS A O 1
ATOM 3759 N N . LEU A 1 485 ? -9.347 9.038 1.769 1.00 94.56 485 LEU A N 1
ATOM 3760 C CA . LEU A 1 485 ? -9.496 7.725 2.379 1.00 94.56 485 LEU A CA 1
ATOM 3761 C C . LEU A 1 485 ? -10.942 7.552 2.814 1.00 94.56 485 LEU A C 1
ATOM 3763 O O . LEU A 1 485 ? -11.581 8.520 3.226 1.00 94.56 485 LEU A O 1
ATOM 3767 N N . ALA A 1 486 ? -11.454 6.335 2.715 1.00 94.94 486 ALA A N 1
ATOM 3768 C CA . ALA A 1 486 ? -12.786 6.004 3.178 1.00 94.94 486 ALA A CA 1
ATOM 3769 C C . ALA A 1 486 ? -12.864 4.554 3.650 1.00 94.94 486 ALA A C 1
ATOM 3771 O O . ALA A 1 486 ? -12.126 3.685 3.178 1.00 94.94 486 ALA A O 1
ATOM 3772 N N . VAL A 1 487 ? -13.800 4.311 4.561 1.00 93.44 487 VAL A N 1
ATOM 3773 C CA . VAL A 1 487 ? -14.213 2.979 4.990 1.00 93.44 487 VAL A CA 1
ATOM 3774 C C . VAL A 1 487 ? -15.648 2.745 4.533 1.00 93.44 487 VAL A C 1
ATOM 3776 O O . VAL A 1 487 ? -16.515 3.583 4.776 1.00 93.44 487 VAL A O 1
ATOM 3779 N N . PHE A 1 488 ? -15.896 1.624 3.869 1.00 92.56 488 PHE A N 1
ATOM 3780 C CA . PHE A 1 488 ? -17.231 1.146 3.540 1.00 92.56 488 PHE A CA 1
ATOM 3781 C C . PHE A 1 488 ? -17.620 0.028 4.505 1.00 92.56 488 PHE A C 1
ATOM 3783 O O . PHE A 1 488 ? -16.963 -1.004 4.559 1.00 92.56 488 PHE A O 1
ATOM 3790 N N . ASN A 1 489 ? -18.699 0.230 5.256 1.00 86.94 489 ASN A N 1
ATOM 3791 C CA . ASN A 1 489 ? -19.272 -0.800 6.109 1.00 86.94 489 ASN A CA 1
ATOM 3792 C C . ASN A 1 489 ? -20.365 -1.534 5.328 1.00 86.94 489 ASN A C 1
ATOM 3794 O O . ASN A 1 489 ? -21.419 -0.961 5.053 1.00 86.94 489 ASN A O 1
ATOM 3798 N N . GLU A 1 490 ? -20.115 -2.794 4.977 1.00 82.44 490 GLU A N 1
ATOM 3799 C CA . GLU A 1 490 ? -21.052 -3.612 4.204 1.00 82.44 490 GLU A CA 1
ATOM 3800 C C . GLU A 1 490 ? -22.361 -3.866 4.960 1.00 82.44 490 GLU A C 1
ATOM 3802 O O . GLU A 1 490 ? -23.442 -3.654 4.409 1.00 82.44 490 GLU A O 1
ATOM 3807 N N . GLY A 1 491 ? -22.274 -4.211 6.249 1.00 78.50 491 GLY A N 1
ATOM 3808 C CA . GLY A 1 491 ? -23.435 -4.517 7.084 1.00 78.50 491 GLY A CA 1
ATOM 3809 C C . GLY A 1 491 ? -24.393 -3.340 7.282 1.00 78.50 491 GLY A C 1
ATOM 3810 O O . GLY A 1 491 ? -25.598 -3.546 7.418 1.00 78.50 491 GLY A O 1
ATOM 3811 N N . THR A 1 492 ? -23.891 -2.100 7.276 1.00 81.56 492 THR A N 1
ATOM 3812 C CA . THR A 1 492 ? -24.729 -0.890 7.387 1.00 81.56 492 THR A CA 1
ATOM 3813 C C . THR A 1 492 ? -24.928 -0.145 6.068 1.00 81.56 492 THR A C 1
ATOM 3815 O O . THR A 1 492 ? -25.740 0.783 6.017 1.00 81.56 492 THR A O 1
ATOM 3818 N N . SER A 1 493 ? -24.211 -0.536 5.008 1.00 85.12 493 SER A N 1
ATOM 3819 C CA . SER A 1 493 ? -24.105 0.205 3.742 1.00 85.12 493 SER A CA 1
ATOM 3820 C C . SER A 1 493 ? -23.727 1.683 3.946 1.00 85.12 493 SER A C 1
ATOM 3822 O O . SER A 1 493 ? -24.215 2.579 3.251 1.00 85.12 493 SER A O 1
ATOM 3824 N N . GLU A 1 494 ? -22.869 1.954 4.935 1.00 89.06 494 GLU A N 1
ATOM 3825 C CA . GLU A 1 494 ? -22.371 3.295 5.253 1.00 89.06 494 GLU A CA 1
ATOM 3826 C C . GLU A 1 494 ? -20.983 3.512 4.635 1.00 89.06 494 GLU A C 1
ATOM 3828 O O . GLU A 1 494 ? -20.045 2.751 4.868 1.00 89.06 494 GLU A O 1
ATOM 3833 N N . PHE A 1 495 ? -20.836 4.598 3.880 1.00 91.12 495 PHE A N 1
ATOM 3834 C CA . PHE A 1 495 ? -19.571 5.101 3.363 1.00 91.12 495 PHE A CA 1
ATOM 3835 C C . PHE A 1 495 ? -19.059 6.225 4.267 1.00 91.12 495 PHE A C 1
ATOM 3837 O O . PHE A 1 495 ? -19.692 7.277 4.385 1.00 91.12 495 PHE A O 1
ATOM 3844 N N . SER A 1 496 ? -17.914 6.000 4.907 1.00 91.62 496 SER A N 1
ATOM 3845 C CA . SER A 1 496 ? -17.333 6.883 5.921 1.00 91.62 496 SER A CA 1
ATOM 3846 C C . SER A 1 496 ? -15.997 7.457 5.446 1.00 91.62 496 SER A C 1
ATOM 3848 O O . SER A 1 496 ? -14.999 6.730 5.444 1.00 91.62 496 SER A O 1
ATOM 3850 N N . PRO A 1 497 ? -15.936 8.740 5.051 1.00 93.00 497 PRO A N 1
ATOM 3851 C CA . PRO A 1 497 ? -14.674 9.420 4.783 1.00 93.00 497 PRO A CA 1
ATOM 3852 C C . PRO A 1 497 ? -13.746 9.400 6.006 1.00 93.00 497 PRO A C 1
ATOM 3854 O O . PRO A 1 497 ? -14.193 9.487 7.148 1.00 93.00 497 PRO A O 1
ATOM 3857 N N . MET A 1 498 ? -12.441 9.286 5.767 1.00 92.50 498 MET A N 1
ATOM 3858 C CA . MET A 1 498 ? -11.417 9.208 6.807 1.00 92.50 498 MET A CA 1
ATOM 3859 C C . MET A 1 498 ? -10.350 10.279 6.595 1.00 92.50 498 MET A C 1
ATOM 3861 O O . MET A 1 498 ? -9.604 10.259 5.616 1.00 92.50 498 MET A O 1
ATOM 3865 N N . SER A 1 499 ? -10.248 11.208 7.545 1.00 91.75 499 SER A N 1
ATOM 3866 C CA . SER A 1 499 ? -9.140 12.165 7.590 1.00 91.75 499 SER A CA 1
ATOM 3867 C C . SER A 1 499 ? -7.892 11.549 8.250 1.00 91.75 499 SER A C 1
ATOM 3869 O O . SER A 1 499 ? -8.024 10.621 9.054 1.00 91.75 499 SER A O 1
ATOM 3871 N N . PRO A 1 500 ? -6.683 12.097 8.014 1.00 91.12 500 PRO A N 1
ATOM 3872 C CA . PRO A 1 500 ? -5.460 11.659 8.695 1.00 91.12 500 PRO A CA 1
ATOM 3873 C C . PRO A 1 500 ? -5.564 11.619 10.221 1.00 91.12 500 PRO A C 1
ATOM 3875 O O . PRO A 1 500 ? -5.107 10.667 10.839 1.00 91.12 500 PRO A O 1
ATOM 3878 N N . LEU A 1 501 ? -6.215 12.610 10.843 1.00 93.31 501 LEU A N 1
ATOM 3879 C CA . LEU A 1 501 ? -6.381 12.631 12.301 1.00 93.31 501 LEU A CA 1
ATOM 3880 C C . LEU A 1 501 ? -7.395 11.590 12.794 1.00 93.31 501 LEU A C 1
ATOM 3882 O O . LEU A 1 501 ? -7.355 11.203 13.957 1.00 93.31 501 LEU A O 1
ATOM 3886 N N . ASN A 1 502 ? -8.317 11.126 11.943 1.00 91.31 502 ASN A N 1
ATOM 3887 C CA . ASN A 1 502 ? -9.254 10.053 12.296 1.00 91.31 502 ASN A CA 1
ATOM 3888 C C . ASN A 1 502 ? -8.646 8.653 12.165 1.00 91.31 502 ASN A C 1
ATOM 3890 O O . ASN A 1 502 ? -9.211 7.700 12.706 1.00 91.31 502 ASN A O 1
ATOM 3894 N N . LEU A 1 503 ? -7.497 8.539 11.494 1.00 92.00 503 LEU A N 1
ATOM 3895 C CA . LEU A 1 503 ? -6.682 7.328 11.493 1.00 92.00 503 LEU A CA 1
ATOM 3896 C C . LEU A 1 503 ? -5.850 7.165 12.759 1.00 92.00 503 LEU A C 1
ATOM 3898 O O . LEU A 1 503 ? -5.263 6.112 12.905 1.00 92.00 503 LEU A O 1
ATOM 3902 N N . ILE A 1 504 ? -5.771 8.176 13.622 1.00 92.88 504 ILE A N 1
ATOM 3903 C CA . ILE A 1 504 ? -4.994 8.155 14.862 1.00 92.88 504 ILE A CA 1
ATOM 3904 C C . ILE A 1 504 ? -5.985 8.081 16.030 1.00 92.88 504 ILE A C 1
ATOM 3906 O O . ILE A 1 504 ? -6.976 8.813 16.036 1.00 92.88 504 ILE A O 1
ATOM 3910 N N . GLU A 1 505 ? -5.765 7.199 17.004 1.00 86.81 505 GLU A N 1
ATOM 3911 C CA . GLU A 1 505 ? -6.698 6.986 18.116 1.00 86.81 505 GLU A CA 1
ATOM 3912 C C . GLU A 1 505 ? -6.630 8.109 19.154 1.00 86.81 505 GLU A C 1
ATOM 3914 O O . GLU A 1 505 ? -7.666 8.535 19.667 1.00 86.81 505 GLU A O 1
ATOM 3919 N N . ASN A 1 506 ? -5.431 8.616 19.459 1.00 87.94 506 ASN A N 1
ATOM 3920 C CA . ASN A 1 506 ? -5.224 9.615 20.510 1.00 87.94 506 ASN A CA 1
ATOM 3921 C C . ASN A 1 506 ? -4.031 10.549 20.228 1.00 87.94 506 ASN A C 1
ATOM 3923 O O . ASN A 1 506 ? -3.264 10.361 19.284 1.00 87.94 506 ASN A O 1
ATOM 3927 N N . TYR A 1 507 ? -3.879 11.587 21.056 1.00 91.81 507 TYR A N 1
ATOM 3928 C CA . TYR A 1 507 ? -2.832 12.591 20.865 1.00 91.81 507 TYR A CA 1
ATOM 3929 C C . TYR A 1 507 ? -1.418 12.032 21.088 1.00 91.81 507 TYR A C 1
ATOM 3931 O O . TYR A 1 507 ? -0.492 12.437 20.391 1.00 91.81 507 TYR A O 1
ATOM 3939 N N . ALA A 1 508 ? -1.239 11.071 21.997 1.00 89.38 508 ALA A N 1
ATOM 3940 C CA . ALA A 1 508 ? 0.065 10.453 22.232 1.00 89.38 508 ALA A CA 1
ATOM 3941 C C . ALA A 1 508 ? 0.551 9.642 21.020 1.00 89.38 508 ALA A C 1
ATOM 3943 O O . ALA A 1 508 ? 1.721 9.729 20.652 1.00 89.38 508 ALA A O 1
ATOM 3944 N N . GLU A 1 509 ? -0.343 8.885 20.377 1.00 92.88 509 GLU A N 1
ATOM 3945 C CA . GLU A 1 509 ? -0.058 8.221 19.100 1.00 92.88 509 GLU A CA 1
ATOM 3946 C C . GLU A 1 509 ? 0.261 9.252 18.013 1.00 92.88 509 GLU A C 1
ATOM 3948 O O . GLU A 1 509 ? 1.244 9.095 17.294 1.00 92.88 509 GLU A O 1
ATOM 3953 N N . TYR A 1 510 ? -0.500 10.352 17.943 1.00 94.44 510 TYR A N 1
ATOM 3954 C CA . TYR A 1 510 ? -0.215 11.447 17.013 1.00 94.44 510 TYR A CA 1
ATOM 3955 C C . TYR A 1 510 ? 1.202 11.999 17.204 1.00 94.44 510 TYR A C 1
ATOM 3957 O O . TYR A 1 510 ? 1.909 12.157 16.216 1.00 94.44 510 TYR A O 1
ATOM 3965 N N . GLN A 1 511 ? 1.651 12.239 18.440 1.00 92.75 511 GLN A N 1
ATOM 3966 C CA . GLN A 1 511 ? 3.004 12.744 18.691 1.00 92.75 511 GLN A CA 1
ATOM 3967 C C . GLN A 1 511 ? 4.074 11.790 18.148 1.00 92.75 511 GLN A C 1
ATOM 3969 O O . GLN A 1 511 ? 4.953 12.236 17.419 1.00 92.75 511 GLN A O 1
ATOM 3974 N N . ARG A 1 512 ? 3.950 10.483 18.414 1.00 91.00 512 ARG A N 1
ATOM 3975 C CA . ARG A 1 512 ? 4.894 9.475 17.900 1.00 91.00 512 ARG A CA 1
ATOM 3976 C C . ARG A 1 512 ? 4.876 9.391 16.373 1.00 91.00 512 ARG A C 1
ATOM 3978 O O . ARG A 1 512 ? 5.927 9.382 15.745 1.00 91.00 512 ARG A O 1
ATOM 3985 N N . VAL A 1 513 ? 3.689 9.411 15.762 1.00 92.19 513 VAL A N 1
ATOM 3986 C CA . VAL A 1 513 ? 3.544 9.432 14.295 1.00 92.19 513 VAL A CA 1
ATOM 3987 C C . VAL A 1 513 ? 4.171 10.693 13.689 1.00 92.19 513 VAL A C 1
ATOM 3989 O O . VAL A 1 513 ? 4.746 10.618 12.606 1.00 92.19 513 VAL A O 1
ATOM 3992 N N . MET A 1 514 ? 4.084 11.842 14.370 1.00 91.88 514 MET A N 1
ATOM 3993 C CA . MET A 1 514 ? 4.688 13.099 13.913 1.00 91.88 514 MET A CA 1
ATOM 3994 C C . MET A 1 514 ? 6.204 13.188 14.136 1.00 91.88 514 MET A C 1
ATOM 3996 O O . MET A 1 514 ? 6.849 14.027 13.510 1.00 91.88 514 MET A O 1
ATOM 4000 N N . GLU A 1 515 ? 6.773 12.335 14.989 1.00 88.81 515 GLU A N 1
ATOM 4001 C CA . GLU A 1 515 ? 8.224 12.192 15.175 1.00 88.81 515 GLU A CA 1
ATOM 4002 C C . GLU A 1 515 ? 8.877 11.325 14.086 1.00 88.81 515 GLU A C 1
ATOM 4004 O O . GLU A 1 515 ? 10.086 11.431 13.862 1.00 88.81 515 GLU A O 1
ATOM 4009 N N . ASP A 1 516 ? 8.098 10.499 13.378 1.00 84.19 516 ASP A N 1
ATOM 4010 C CA . ASP A 1 516 ? 8.598 9.707 12.256 1.00 84.19 516 ASP A CA 1
ATOM 4011 C C . ASP A 1 516 ? 9.029 10.604 11.082 1.00 84.19 516 ASP A C 1
ATOM 4013 O O . ASP A 1 516 ? 8.378 11.586 10.726 1.00 84.19 516 ASP A O 1
ATOM 4017 N N . TYR A 1 517 ? 10.138 10.248 10.434 1.00 74.31 517 TYR A N 1
ATOM 4018 C CA . TYR A 1 517 ? 10.724 11.063 9.367 1.00 74.31 517 TYR A CA 1
ATOM 4019 C C . TYR A 1 517 ? 9.943 11.013 8.038 1.00 74.31 517 TYR A C 1
ATOM 4021 O O . TYR A 1 517 ? 10.202 11.825 7.150 1.00 74.31 517 TYR A O 1
ATOM 4029 N N . ARG A 1 518 ? 9.038 10.042 7.855 1.00 76.25 518 ARG A N 1
ATOM 4030 C CA . ARG A 1 518 ? 8.352 9.739 6.587 1.00 76.25 518 ARG A CA 1
ATOM 4031 C C . ARG A 1 518 ? 6.830 9.821 6.692 1.00 76.25 518 ARG A C 1
ATOM 4033 O O . ARG A 1 518 ? 6.191 10.298 5.746 1.00 76.25 518 ARG A O 1
ATOM 4040 N N . LEU A 1 519 ? 6.234 9.328 7.778 1.00 83.25 519 LEU A N 1
ATOM 4041 C CA . LEU A 1 519 ? 4.779 9.253 7.950 1.00 83.25 519 LEU A CA 1
ATOM 4042 C C . LEU A 1 519 ? 4.083 10.616 7.835 1.00 83.25 519 LEU A C 1
ATOM 4044 O O . LEU A 1 519 ? 3.092 10.681 7.099 1.00 83.25 519 LEU A O 1
ATOM 4048 N N . PRO A 1 520 ? 4.582 11.717 8.433 1.00 83.88 520 PRO A N 1
ATOM 4049 C CA . PRO A 1 520 ? 3.938 13.024 8.311 1.00 83.88 520 PRO A CA 1
ATOM 4050 C C . PRO A 1 520 ? 3.783 13.444 6.854 1.00 83.88 520 PRO A C 1
ATOM 4052 O O . PRO A 1 520 ? 2.684 13.768 6.405 1.00 83.88 520 PRO A O 1
ATOM 4055 N N . THR A 1 521 ? 4.854 13.322 6.069 1.00 76.12 521 THR A N 1
ATOM 4056 C CA . THR A 1 521 ? 4.857 13.686 4.652 1.00 76.12 521 THR A CA 1
ATOM 4057 C C . THR A 1 521 ? 3.915 12.808 3.818 1.00 76.12 521 THR A C 1
ATOM 4059 O O . THR A 1 521 ? 3.280 13.298 2.874 1.00 76.12 521 THR A O 1
ATOM 4062 N N . LEU A 1 522 ? 3.789 11.517 4.152 1.00 79.12 522 LEU A N 1
ATOM 4063 C CA . LEU A 1 522 ? 2.822 10.620 3.511 1.00 79.12 522 LEU A CA 1
ATOM 4064 C C . LEU A 1 522 ? 1.380 11.021 3.837 1.00 79.12 522 LEU A C 1
ATOM 4066 O O . LEU A 1 522 ? 0.564 11.113 2.918 1.00 79.12 522 LEU A O 1
ATOM 4070 N N . LEU A 1 523 ? 1.082 11.329 5.103 1.00 86.31 523 LEU A N 1
ATOM 4071 C CA . LEU A 1 523 ? -0.257 11.701 5.566 1.00 86.31 523 LEU A CA 1
ATOM 4072 C C . LEU A 1 523 ? -0.796 12.970 4.898 1.00 86.31 523 LEU A C 1
ATOM 4074 O O . LEU A 1 523 ? -1.999 13.071 4.650 1.00 86.31 523 LEU A O 1
ATOM 4078 N N . LEU A 1 524 ? 0.080 13.900 4.509 1.00 81.12 524 LEU A N 1
ATOM 4079 C CA . LEU A 1 524 ? -0.316 15.128 3.811 1.00 81.12 524 LEU A CA 1
ATOM 4080 C C . LEU A 1 524 ? -1.065 14.860 2.496 1.00 81.12 524 LEU A C 1
ATOM 4082 O O . LEU A 1 524 ? -1.906 15.668 2.107 1.00 81.12 524 LEU A O 1
ATOM 4086 N N . ARG A 1 525 ? -0.818 13.725 1.818 1.00 80.94 525 ARG A N 1
ATOM 4087 C CA . ARG A 1 525 ? -1.526 13.372 0.566 1.00 80.94 525 ARG A CA 1
ATOM 4088 C C . ARG A 1 525 ? -3.017 13.064 0.778 1.00 80.94 525 ARG A C 1
ATOM 4090 O O . ARG A 1 525 ? -3.770 12.958 -0.188 1.00 80.94 525 ARG A O 1
ATOM 4097 N N . HIS A 1 526 ? -3.416 12.855 2.029 1.00 86.88 526 HIS A N 1
ATOM 4098 C CA . HIS A 1 526 ? -4.765 12.472 2.431 1.00 86.88 526 HIS A CA 1
ATOM 4099 C C . HIS A 1 526 ? -5.557 13.654 3.020 1.00 86.88 526 HIS A C 1
ATOM 4101 O O . HIS A 1 526 ? -6.716 13.504 3.407 1.00 86.88 526 HIS A O 1
ATOM 4107 N N . LEU A 1 527 ? -4.957 14.849 3.082 1.00 82.38 527 LEU A N 1
ATOM 4108 C CA . LEU A 1 527 ? -5.656 16.068 3.480 1.00 82.38 527 LEU A CA 1
ATOM 4109 C C . LEU A 1 527 ? -6.518 16.600 2.331 1.00 82.38 527 LEU A C 1
ATOM 4111 O O . LEU A 1 527 ? -6.091 16.658 1.185 1.00 82.38 527 LEU A O 1
ATOM 4115 N N . THR A 1 528 ? -7.736 17.038 2.632 1.00 78.75 528 THR A N 1
ATOM 4116 C CA . THR A 1 528 ? -8.574 17.758 1.669 1.00 78.75 528 THR A CA 1
ATOM 4117 C C . THR A 1 528 ? -8.259 19.255 1.724 1.00 78.75 528 THR A C 1
ATOM 4119 O O . THR A 1 528 ? -7.650 19.743 2.679 1.00 78.75 528 THR A O 1
ATOM 4122 N N . ALA A 1 529 ? -8.719 20.021 0.730 1.00 74.94 529 ALA A N 1
ATOM 4123 C CA . ALA A 1 529 ? -8.616 21.483 0.772 1.00 74.94 529 ALA A CA 1
ATOM 4124 C C . ALA A 1 529 ? -9.290 22.068 2.031 1.00 74.94 529 ALA A C 1
ATOM 4126 O O . ALA A 1 529 ? -8.759 22.985 2.655 1.00 74.94 529 ALA A O 1
ATOM 4127 N N . ARG A 1 530 ? -10.414 21.474 2.463 1.00 79.12 530 ARG A N 1
ATOM 4128 C CA . ARG A 1 530 ? -11.101 21.810 3.718 1.00 79.12 530 ARG A CA 1
ATOM 4129 C C . ARG A 1 530 ? -10.206 21.577 4.937 1.00 79.12 530 ARG A C 1
ATOM 4131 O O . ARG A 1 530 ? -10.091 22.470 5.770 1.00 79.12 530 ARG A O 1
ATOM 4138 N N . HIS A 1 531 ? -9.538 20.425 5.023 1.00 84.69 531 HIS A N 1
ATOM 4139 C CA . HIS A 1 531 ? -8.596 20.142 6.113 1.00 84.69 531 HIS A CA 1
ATOM 4140 C C . HIS A 1 531 ? -7.452 21.165 6.151 1.00 84.69 531 HIS A C 1
ATOM 4142 O O . HIS A 1 531 ? -7.108 21.668 7.220 1.00 84.69 531 HIS A O 1
ATOM 4148 N N . GLY A 1 532 ? -6.906 21.529 4.985 1.00 80.44 532 GLY A N 1
ATOM 4149 C CA . GLY A 1 532 ? -5.888 22.576 4.880 1.00 80.44 532 GLY A CA 1
ATOM 4150 C C . GLY A 1 532 ? -6.383 23.941 5.365 1.00 80.44 532 GLY A C 1
ATOM 4151 O O . GLY A 1 532 ? -5.711 24.592 6.161 1.00 80.44 532 GLY A O 1
ATOM 4152 N N . ASN A 1 533 ? -7.591 24.345 4.963 1.00 77.88 533 ASN A N 1
ATOM 4153 C CA . ASN A 1 533 ? -8.217 25.583 5.435 1.00 77.88 533 ASN A CA 1
ATOM 4154 C C . ASN A 1 533 ? -8.430 25.583 6.957 1.00 77.88 533 ASN A C 1
ATOM 4156 O O . ASN A 1 533 ? -8.202 26.603 7.606 1.00 77.88 533 ASN A O 1
ATOM 4160 N N . ASP A 1 534 ? -8.820 24.446 7.535 1.00 83.19 534 ASP A N 1
ATOM 4161 C CA . ASP A 1 534 ? -9.027 24.304 8.977 1.00 83.19 534 ASP A CA 1
ATOM 4162 C C . ASP A 1 534 ? -7.724 24.399 9.780 1.00 83.19 534 ASP A C 1
ATOM 4164 O O . ASP A 1 534 ? -7.721 24.989 10.866 1.00 83.19 534 ASP A O 1
ATOM 4168 N N . LEU A 1 535 ? -6.623 23.857 9.247 1.00 84.69 535 LEU A N 1
ATOM 4169 C CA . LEU A 1 535 ? -5.281 23.986 9.825 1.00 84.69 535 LEU A CA 1
ATOM 4170 C C . LEU A 1 535 ? -4.786 25.437 9.768 1.00 84.69 535 LEU A C 1
ATOM 4172 O O . LEU A 1 535 ? -4.226 25.937 10.740 1.00 84.69 535 LEU A O 1
ATOM 4176 N N . LEU A 1 536 ? -5.074 26.139 8.669 1.00 79.12 536 LEU A N 1
ATOM 4177 C CA . LEU A 1 536 ? -4.752 27.558 8.482 1.00 79.12 536 LEU A CA 1
ATOM 4178 C C . LEU A 1 536 ? -5.760 28.516 9.147 1.00 79.12 536 LEU A C 1
ATOM 4180 O O . LEU A 1 536 ? -5.608 29.732 9.042 1.00 79.12 536 LEU A O 1
ATOM 4184 N N . GLN A 1 537 ? -6.786 27.986 9.823 1.00 80.75 537 GLN A N 1
ATOM 4185 C CA . GLN A 1 537 ? -7.851 28.747 10.489 1.00 80.75 537 GLN A CA 1
ATOM 4186 C C . GLN A 1 537 ? -8.607 29.722 9.560 1.00 80.75 537 GLN A C 1
ATOM 4188 O O . GLN A 1 537 ? -9.096 30.768 9.990 1.00 80.75 537 GLN A O 1
ATOM 4193 N N . ILE A 1 538 ? -8.743 29.370 8.280 1.00 74.31 538 ILE A N 1
ATOM 4194 C CA . ILE A 1 538 ? -9.478 30.157 7.283 1.00 74.31 538 ILE A CA 1
ATOM 4195 C C . ILE A 1 538 ? -10.981 29.878 7.439 1.00 74.31 538 ILE A C 1
ATOM 4197 O O . ILE A 1 538 ? -11.427 28.746 7.264 1.00 74.31 538 ILE A O 1
ATOM 4201 N N . GLN A 1 539 ? -11.781 30.905 7.754 1.00 65.06 539 GLN A N 1
ATOM 4202 C CA . GLN A 1 539 ? -13.225 30.747 7.981 1.00 65.06 539 GLN A CA 1
ATOM 4203 C C . GLN A 1 539 ? -14.085 31.054 6.729 1.00 65.06 539 GLN A C 1
ATOM 4205 O O . GLN A 1 539 ? -13.860 32.070 6.061 1.00 65.06 539 GLN A O 1
ATOM 4210 N N . PRO A 1 540 ? -15.097 30.217 6.412 1.00 57.41 540 PRO A N 1
ATOM 4211 C CA . PRO A 1 540 ? -16.210 30.586 5.532 1.00 57.41 540 PRO A CA 1
ATOM 4212 C C . PRO A 1 540 ? -17.219 31.528 6.220 1.00 57.41 540 PRO A C 1
ATOM 4214 O O . PRO A 1 540 ? -17.422 31.382 7.425 1.00 57.41 540 PRO A O 1
ATOM 4217 N N . PRO A 1 541 ? -17.968 32.373 5.479 1.00 50.66 541 PRO A N 1
ATOM 4218 C CA . PRO A 1 541 ? -17.730 32.864 4.120 1.00 50.66 541 PRO A CA 1
ATOM 4219 C C . PRO A 1 541 ? -16.993 34.220 4.158 1.00 50.66 541 PRO A C 1
ATOM 4221 O O . PRO A 1 541 ? -17.371 35.110 4.914 1.00 50.66 541 PRO A O 1
ATOM 4224 N N . GLY A 1 542 ? -15.954 34.410 3.336 1.00 52.78 542 GLY A N 1
ATOM 4225 C CA . GLY A 1 542 ? -15.303 35.726 3.171 1.00 52.78 542 GLY A CA 1
ATOM 4226 C C . GLY A 1 542 ? -13.800 35.796 3.463 1.00 52.78 542 GLY A C 1
ATOM 4227 O O . GLY A 1 542 ? -13.174 36.802 3.133 1.00 52.78 542 GLY A O 1
ATOM 4228 N N . GLY A 1 543 ? -13.184 34.736 4.001 1.00 51.97 543 GLY A N 1
ATOM 4229 C CA . GLY A 1 543 ? -11.747 34.498 3.810 1.00 51.97 543 GLY A CA 1
ATOM 4230 C C . GLY A 1 543 ? -11.456 34.110 2.354 1.00 51.97 543 GLY A C 1
ATOM 4231 O O . GLY A 1 543 ? -12.398 33.854 1.601 1.00 51.97 543 GLY A O 1
ATOM 4232 N N . PRO A 1 544 ? -10.187 34.040 1.913 1.00 50.06 544 PRO A N 1
ATOM 4233 C CA . PRO A 1 544 ? -9.863 33.555 0.583 1.00 50.06 544 PRO A CA 1
ATOM 4234 C C . PRO A 1 544 ? -10.088 32.038 0.524 1.00 50.06 544 PRO A C 1
ATOM 4236 O O . PRO A 1 544 ? -9.159 31.239 0.562 1.00 50.06 544 PRO A O 1
ATOM 4239 N N . TRP A 1 545 ? -11.356 31.660 0.468 1.00 46.84 545 TRP A N 1
ATOM 4240 C CA . TRP A 1 545 ? -11.845 30.291 0.414 1.00 46.84 545 TRP A CA 1
ATOM 4241 C C . TRP A 1 545 ? -11.333 29.569 -0.844 1.00 46.84 545 TRP A C 1
ATOM 4243 O O . TRP A 1 545 ? -11.140 28.359 -0.834 1.00 46.84 545 TRP A O 1
ATOM 4253 N N . ASP A 1 546 ? -10.977 30.354 -1.866 1.00 49.28 546 ASP A N 1
ATOM 4254 C CA . ASP A 1 546 ? -10.339 29.924 -3.110 1.00 49.28 546 ASP A CA 1
ATOM 4255 C C . ASP A 1 546 ? -8.801 29.772 -3.027 1.00 49.28 546 ASP A C 1
ATOM 4257 O O . ASP A 1 546 ? -8.182 29.342 -3.999 1.00 49.28 546 ASP A O 1
ATOM 4261 N N . LYS A 1 547 ? -8.126 30.136 -1.918 1.00 46.59 547 LYS A N 1
ATOM 4262 C CA . LYS A 1 547 ? -6.641 30.206 -1.870 1.00 46.59 547 LYS A CA 1
ATOM 4263 C C . LYS A 1 547 ? -5.908 28.932 -1.466 1.00 46.59 547 LYS A C 1
ATOM 4265 O O . LYS A 1 547 ? -4.679 28.945 -1.466 1.00 46.59 547 LYS A O 1
ATOM 4270 N N . VAL A 1 548 ? -6.601 27.827 -1.221 1.00 50.75 548 VAL A N 1
ATOM 4271 C CA . VAL A 1 548 ? -5.946 26.513 -1.167 1.00 50.75 548 VAL A CA 1
ATOM 4272 C C . VAL A 1 548 ? -6.377 25.685 -2.377 1.00 50.75 548 VAL A C 1
ATOM 4274 O O . VAL A 1 548 ? -6.907 24.585 -2.275 1.00 50.75 548 VAL A O 1
ATOM 4277 N N . GLN A 1 549 ? -6.165 26.254 -3.562 1.00 49.25 549 GLN A N 1
ATOM 4278 C CA . GLN A 1 549 ? -6.040 25.493 -4.799 1.00 49.25 549 GLN A CA 1
ATOM 4279 C C . GLN A 1 549 ? -4.569 25.510 -5.190 1.00 49.25 549 GLN A C 1
ATOM 4281 O O . GLN A 1 549 ? -4.070 26.441 -5.817 1.00 49.25 549 GLN A O 1
ATOM 4286 N N . GLY A 1 550 ? -3.849 24.494 -4.745 1.00 46.94 550 GLY A N 1
ATOM 4287 C CA . GLY A 1 550 ? -2.455 24.291 -5.088 1.00 46.94 550 GLY A CA 1
ATOM 4288 C C . GLY A 1 550 ? -2.172 22.807 -5.030 1.00 46.94 550 GLY A C 1
ATOM 4289 O O . GLY A 1 550 ? -2.731 22.107 -4.190 1.00 46.94 550 GLY A O 1
ATOM 4290 N N . ASP A 1 551 ? -1.346 22.337 -5.955 1.00 48.56 551 ASP A N 1
ATOM 4291 C CA . ASP A 1 551 ? -0.819 20.978 -5.960 1.00 48.56 551 ASP A CA 1
ATOM 4292 C C . ASP A 1 551 ? -0.347 20.520 -4.563 1.00 48.56 551 ASP A C 1
ATOM 4294 O O . ASP A 1 551 ? -0.072 21.321 -3.663 1.00 48.56 551 ASP A O 1
ATOM 4298 N N . VAL A 1 552 ? -0.214 19.202 -4.385 1.00 48.66 552 VAL A N 1
ATOM 4299 C CA . VAL A 1 552 ? 0.268 18.562 -3.146 1.00 48.66 552 VAL A CA 1
ATOM 4300 C C . VAL A 1 552 ? 1.499 19.279 -2.579 1.00 48.66 552 VAL A C 1
ATOM 4302 O O . VAL A 1 552 ? 1.642 19.436 -1.374 1.00 48.66 552 VAL A O 1
ATOM 4305 N N . LYS A 1 553 ? 2.375 19.784 -3.448 1.00 47.56 553 LYS A N 1
ATOM 4306 C CA . LYS A 1 553 ? 3.594 20.507 -3.086 1.00 47.56 553 LYS A CA 1
ATOM 4307 C C . LYS A 1 553 ? 3.327 21.850 -2.393 1.00 47.56 553 LYS A C 1
ATOM 4309 O O . LYS A 1 553 ? 4.022 22.181 -1.434 1.00 47.56 553 LYS A O 1
ATOM 4314 N N . SER A 1 554 ? 2.336 22.606 -2.853 1.00 52.44 554 SER A N 1
ATOM 4315 C CA . SER A 1 554 ? 1.947 23.902 -2.281 1.00 52.44 554 SER A CA 1
ATOM 4316 C C . SER A 1 554 ? 1.238 23.742 -0.935 1.00 52.44 554 SER A C 1
ATOM 4318 O O . SER A 1 554 ? 1.502 24.503 -0.006 1.00 52.44 554 SER A O 1
ATOM 4320 N N . LEU A 1 555 ? 0.398 22.708 -0.816 1.00 54.00 555 LEU A N 1
ATOM 4321 C CA . LEU A 1 555 ? -0.215 22.286 0.446 1.00 54.00 555 LEU A CA 1
ATOM 4322 C C . LEU A 1 555 ? 0.848 21.843 1.461 1.00 54.00 555 LEU A C 1
ATOM 4324 O O . LEU A 1 555 ? 0.857 22.325 2.589 1.00 54.00 555 LEU A O 1
ATOM 4328 N N . ARG A 1 556 ? 1.780 20.974 1.049 1.00 55.41 556 ARG A N 1
ATOM 4329 C CA . ARG A 1 556 ? 2.819 20.409 1.924 1.00 55.41 556 ARG A CA 1
ATOM 4330 C C . ARG A 1 556 ? 3.718 21.478 2.543 1.00 55.41 556 ARG A C 1
ATOM 4332 O O . ARG A 1 556 ? 3.854 21.502 3.756 1.00 55.41 556 ARG A O 1
ATOM 4339 N N . LEU A 1 557 ? 4.241 22.418 1.753 1.00 58.06 557 LEU A N 1
ATOM 4340 C CA . LEU A 1 557 ? 5.133 23.468 2.274 1.00 58.06 557 LEU A CA 1
ATOM 4341 C C . LEU A 1 557 ? 4.448 24.432 3.257 1.00 58.06 557 LEU A C 1
ATOM 4343 O O . LEU A 1 557 ? 5.103 24.956 4.153 1.00 58.06 557 LEU A O 1
ATOM 4347 N N . ALA A 1 558 ? 3.153 24.699 3.071 1.00 66.25 558 ALA A N 1
ATOM 4348 C CA . ALA A 1 558 ? 2.417 25.653 3.897 1.00 66.25 558 ALA A CA 1
ATOM 4349 C C . ALA A 1 558 ? 1.802 25.019 5.154 1.00 66.25 558 ALA A C 1
ATOM 4351 O O . ALA A 1 558 ? 1.604 25.718 6.144 1.00 66.25 558 ALA A O 1
ATOM 4352 N N . ILE A 1 559 ? 1.475 23.723 5.105 1.00 75.88 559 ILE A N 1
ATOM 4353 C CA . ILE A 1 559 ? 0.658 23.054 6.125 1.00 75.88 559 ILE A CA 1
ATOM 4354 C C . ILE A 1 559 ? 1.478 22.114 7.004 1.00 75.88 559 ILE A C 1
ATOM 4356 O O . ILE A 1 559 ? 1.156 22.002 8.183 1.00 75.88 559 ILE A O 1
ATOM 4360 N N . GLU A 1 560 ? 2.524 21.465 6.476 1.00 79.31 560 GLU A N 1
ATOM 4361 C CA . GLU A 1 560 ? 3.311 20.470 7.220 1.00 79.31 560 GLU A CA 1
ATOM 4362 C C . GLU A 1 560 ? 3.771 20.974 8.595 1.00 79.31 560 GLU A C 1
ATOM 4364 O O . GLU A 1 560 ? 3.440 20.302 9.569 1.00 79.31 560 GLU A O 1
ATOM 4369 N N . PRO A 1 561 ? 4.376 22.176 8.741 1.00 83.19 561 PRO A N 1
ATOM 4370 C CA . PRO A 1 561 ? 4.824 22.645 10.053 1.00 83.19 561 PRO A CA 1
ATOM 4371 C C . PRO A 1 561 ? 3.688 22.771 11.071 1.00 83.19 561 PRO A C 1
ATOM 4373 O O . PRO A 1 561 ? 3.877 22.476 12.243 1.00 83.19 561 PRO A O 1
ATOM 4376 N N . THR A 1 562 ? 2.503 23.207 10.632 1.00 86.56 562 THR A N 1
ATOM 4377 C CA . THR A 1 562 ? 1.321 23.315 11.497 1.00 86.56 562 THR A CA 1
ATOM 4378 C C . THR A 1 562 ? 0.724 21.945 11.795 1.00 86.56 562 THR A C 1
ATOM 4380 O O . THR A 1 562 ? 0.295 21.694 12.917 1.00 86.56 562 THR A O 1
ATOM 4383 N N . PHE A 1 563 ? 0.696 21.058 10.800 1.00 88.81 563 PHE A N 1
ATOM 4384 C CA . PHE A 1 563 ? 0.140 19.717 10.921 1.00 88.81 563 PHE A CA 1
ATOM 4385 C C . PHE A 1 563 ? 0.967 18.809 11.826 1.00 88.81 563 PHE A C 1
ATOM 4387 O O . PHE A 1 563 ? 0.370 17.950 12.453 1.00 88.81 563 PHE A O 1
ATOM 4394 N N . THR A 1 564 ? 2.288 18.999 11.919 1.00 90.06 564 THR A N 1
ATOM 4395 C CA . THR A 1 564 ? 3.168 18.214 12.802 1.00 90.06 564 THR A CA 1
ATOM 4396 C C . THR A 1 564 ? 3.243 18.764 14.225 1.00 90.06 564 THR A C 1
ATOM 4398 O O . THR A 1 564 ? 3.663 18.057 15.134 1.00 90.06 564 THR A O 1
ATOM 4401 N N . SER A 1 565 ? 2.828 20.015 14.457 1.00 91.25 565 SER A N 1
ATOM 4402 C CA . SER A 1 565 ? 2.998 20.711 15.742 1.00 91.25 565 SER A CA 1
ATOM 4403 C C . SER A 1 565 ? 1.683 21.058 16.454 1.00 91.25 565 SER A C 1
ATOM 4405 O O . SER A 1 565 ? 1.630 22.036 17.207 1.00 91.25 565 SER A O 1
ATOM 4407 N N . LEU A 1 566 ? 0.598 20.324 16.193 1.00 93.75 566 LEU A N 1
ATOM 4408 C CA . LEU A 1 566 ? -0.677 20.539 16.879 1.00 93.75 566 LEU A CA 1
ATOM 4409 C C . LEU A 1 566 ? -0.532 20.313 18.388 1.00 93.75 566 LEU A C 1
ATOM 4411 O O . LEU A 1 566 ? 0.116 19.363 18.813 1.00 93.75 566 LEU A O 1
ATOM 4415 N N . SER A 1 567 ? -1.179 21.158 19.194 1.00 92.75 567 SER A N 1
ATOM 4416 C CA . SER A 1 567 ? -1.380 20.869 20.618 1.00 92.75 567 SER A CA 1
ATOM 4417 C C . SER A 1 567 ? -2.476 19.811 20.801 1.00 92.75 567 SER A C 1
ATOM 4419 O O . SER A 1 567 ? -3.309 19.625 19.910 1.00 92.75 567 SER A O 1
ATOM 4421 N N . GLN A 1 568 ? -2.548 19.174 21.976 1.00 89.94 568 GLN A N 1
ATOM 4422 C CA . GLN A 1 568 ? -3.616 18.211 22.288 1.00 89.94 568 GLN A CA 1
ATOM 4423 C C . GLN A 1 568 ? -5.014 18.805 22.065 1.00 89.94 568 GLN A C 1
ATOM 4425 O O . GLN A 1 568 ? -5.875 18.179 21.450 1.00 89.94 568 GLN A O 1
ATOM 4430 N N . LYS A 1 569 ? -5.220 20.053 22.500 1.00 90.00 569 LYS A N 1
ATOM 4431 C CA . LYS A 1 569 ? -6.495 20.759 22.344 1.00 90.00 569 LYS A CA 1
ATOM 4432 C C . LYS A 1 569 ? -6.848 20.974 20.871 1.00 90.00 569 LYS A C 1
ATOM 4434 O O . LYS A 1 569 ? -8.005 20.814 20.481 1.00 90.00 569 LYS A O 1
ATOM 4439 N N . GLU A 1 570 ? -5.866 21.332 20.046 1.00 92.38 570 GLU A N 1
ATOM 4440 C CA . GLU A 1 570 ? -6.083 21.529 18.614 1.00 92.38 570 GLU A CA 1
ATOM 4441 C C . GLU A 1 570 ? -6.322 20.203 17.887 1.00 92.38 570 GLU A C 1
ATOM 4443 O O . GLU A 1 570 ? -7.215 20.149 17.039 1.00 92.38 570 GLU A O 1
ATOM 4448 N N . PHE A 1 571 ? -5.584 19.146 18.246 1.00 93.50 571 PHE A N 1
ATOM 4449 C CA . PHE A 1 571 ? -5.780 17.789 17.735 1.00 93.50 571 PHE A CA 1
ATOM 4450 C C . PHE A 1 571 ? -7.212 17.311 17.989 1.00 93.50 571 PHE A C 1
ATOM 4452 O O . PHE A 1 571 ? -7.923 16.996 17.037 1.00 93.50 571 PHE A O 1
ATOM 4459 N N . GLU A 1 572 ? -7.677 17.339 19.242 1.00 89.69 572 GLU A N 1
ATOM 4460 C CA . GLU A 1 572 ? -9.022 16.881 19.617 1.00 89.69 572 GLU A CA 1
ATOM 4461 C C . GLU A 1 572 ? -10.114 17.705 18.913 1.00 89.69 572 GLU A C 1
ATOM 4463 O O . GLU A 1 572 ? -11.087 17.157 18.383 1.00 89.69 572 GLU A O 1
ATOM 4468 N N . ARG A 1 573 ? -9.928 19.031 18.827 1.00 91.25 573 ARG A N 1
ATOM 4469 C CA . ARG A 1 573 ? -10.854 19.930 18.124 1.00 91.25 573 ARG A CA 1
ATOM 4470 C C . ARG A 1 573 ? -10.951 19.603 16.632 1.00 91.25 573 ARG A C 1
ATOM 4472 O O . ARG A 1 573 ? -12.056 19.579 16.088 1.00 91.25 573 ARG A O 1
ATOM 4479 N N . LEU A 1 574 ? -9.818 19.421 15.952 1.00 92.31 574 LEU A N 1
ATOM 4480 C CA . LEU A 1 574 ? -9.780 19.126 14.516 1.00 92.31 574 LEU A CA 1
ATOM 4481 C C . LEU A 1 574 ? -10.289 17.717 14.227 1.00 92.31 574 LEU A C 1
ATOM 4483 O O . LEU A 1 574 ? -11.128 17.553 13.347 1.00 92.31 574 LEU A O 1
ATOM 4487 N N . GLN A 1 575 ? -9.867 16.728 15.015 1.00 91.06 575 GLN A N 1
ATOM 4488 C CA . GLN A 1 575 ? -10.315 15.346 14.892 1.00 91.06 575 GLN A CA 1
ATOM 4489 C C . GLN A 1 575 ? -11.841 15.234 15.024 1.00 91.06 575 GLN A C 1
ATOM 4491 O O . GLN A 1 575 ? -12.461 14.504 14.251 1.00 91.06 575 GLN A O 1
ATOM 4496 N N . GLY A 1 576 ? -12.456 15.972 15.958 1.00 88.25 576 GLY A N 1
ATOM 4497 C CA . GLY A 1 576 ? -13.913 16.048 16.089 1.00 88.25 576 GLY A CA 1
ATOM 4498 C C . GLY A 1 576 ? -14.580 16.789 14.928 1.00 88.25 576 GLY A C 1
ATOM 4499 O O . GLY A 1 576 ? -15.557 16.305 14.361 1.00 88.25 576 GLY A O 1
ATOM 4500 N N . ARG A 1 577 ? -14.033 17.942 14.521 1.00 88.31 577 ARG A N 1
ATOM 4501 C CA . ARG A 1 577 ? -14.570 18.748 13.410 1.00 88.31 577 ARG A CA 1
ATOM 4502 C C . ARG A 1 577 ? -14.561 17.997 12.075 1.00 88.31 577 ARG A C 1
ATOM 4504 O O . ARG A 1 577 ? -15.508 18.136 11.305 1.00 88.31 577 ARG A O 1
ATOM 4511 N N . TRP A 1 578 ? -13.521 17.212 11.810 1.00 89.56 578 TRP A N 1
ATOM 4512 C CA . TRP A 1 578 ? -13.358 16.439 10.574 1.00 89.56 578 TRP A CA 1
ATOM 4513 C C . TRP A 1 578 ? -14.182 15.149 10.534 1.00 89.56 578 TRP A C 1
ATOM 4515 O O . TRP A 1 578 ? -14.186 14.481 9.515 1.00 89.56 578 TRP A O 1
ATOM 4525 N N . LYS A 1 579 ? -14.929 14.812 11.594 1.00 84.38 579 LYS A N 1
ATOM 4526 C CA . LYS A 1 579 ? -15.959 13.753 11.553 1.00 84.38 579 LYS A CA 1
ATOM 4527 C C . LYS A 1 579 ? -17.340 14.271 11.132 1.00 84.38 579 LYS A C 1
ATOM 4529 O O . LYS A 1 579 ? -18.297 13.506 11.093 1.00 84.38 579 LYS A O 1
ATOM 4534 N N . MET A 1 580 ? -17.466 15.575 10.880 1.00 81.81 580 MET A N 1
ATOM 4535 C CA . MET A 1 580 ? -18.745 16.262 10.695 1.00 81.81 580 MET A CA 1
ATOM 4536 C C . MET A 1 580 ? -18.839 16.941 9.321 1.00 81.81 580 MET A C 1
ATOM 4538 O O . MET A 1 580 ? -17.838 17.360 8.726 1.00 81.81 580 MET A O 1
ATOM 4542 N N . GLY A 1 581 ? -20.069 17.163 8.852 1.00 80.44 581 GLY A N 1
ATOM 4543 C CA . GLY A 1 581 ? -20.335 17.834 7.577 1.00 80.44 581 GLY A CA 1
ATOM 4544 C C . GLY A 1 581 ? -20.014 16.933 6.384 1.00 80.44 581 GLY A C 1
ATOM 4545 O O . GLY A 1 581 ? -20.537 15.830 6.307 1.00 80.44 581 GLY A O 1
ATOM 4546 N N . GLU A 1 582 ? -19.157 17.393 5.468 1.00 73.12 582 GLU A N 1
ATOM 4547 C CA . GLU A 1 582 ? -18.789 16.658 4.238 1.00 73.12 582 GLU A CA 1
ATOM 4548 C C . GLU A 1 582 ? -18.054 15.333 4.493 1.00 73.12 582 GLU A C 1
ATOM 4550 O O . GLU A 1 582 ? -18.059 14.456 3.636 1.00 73.12 582 GLU A O 1
ATOM 4555 N N . ASP A 1 583 ? -17.443 15.188 5.669 1.00 82.50 583 ASP A N 1
ATOM 4556 C CA . ASP A 1 583 ? -16.697 13.996 6.079 1.00 82.50 583 ASP A CA 1
ATOM 4557 C C . ASP A 1 583 ? -17.528 13.077 7.001 1.00 82.50 583 ASP A C 1
ATOM 4559 O O . ASP A 1 583 ? -17.018 12.097 7.540 1.00 82.50 583 ASP A O 1
ATOM 4563 N N . ALA A 1 584 ? -18.813 13.391 7.210 1.00 86.19 584 ALA A N 1
ATOM 4564 C CA . ALA A 1 584 ? -19.710 12.532 7.973 1.00 86.19 584 ALA A CA 1
ATOM 4565 C C . ALA A 1 584 ? -20.059 11.254 7.181 1.00 86.19 584 ALA A C 1
ATOM 4567 O O . ALA A 1 584 ? -20.156 11.303 5.951 1.00 86.19 584 ALA A O 1
ATOM 4568 N N . PRO A 1 585 ? -20.303 10.115 7.859 1.00 87.75 585 PRO A N 1
ATOM 4569 C CA . PRO A 1 585 ? -20.776 8.901 7.204 1.00 87.75 585 PRO A CA 1
ATOM 4570 C C . PRO A 1 585 ? -22.068 9.130 6.415 1.00 87.75 585 PRO A C 1
ATOM 4572 O O . PRO A 1 585 ? -22.996 9.789 6.886 1.00 87.75 585 PRO A O 1
ATOM 4575 N N . THR A 1 586 ? -22.147 8.544 5.222 1.00 91.25 586 THR A N 1
ATOM 4576 C CA . THR A 1 586 ? -23.318 8.628 4.338 1.00 91.25 586 THR A CA 1
ATOM 4577 C C . THR A 1 586 ? -23.808 7.235 3.968 1.00 91.25 586 THR A C 1
ATOM 4579 O O . THR A 1 586 ? -23.005 6.333 3.744 1.00 91.25 586 THR A O 1
ATOM 4582 N N . LYS A 1 587 ? -25.128 7.036 3.895 1.00 89.81 587 LYS A N 1
ATOM 4583 C CA . LYS A 1 587 ? -25.685 5.788 3.358 1.00 89.81 587 LYS A CA 1
ATOM 4584 C C . LYS A 1 587 ? -25.549 5.769 1.840 1.00 89.81 587 LYS A C 1
ATOM 4586 O O . LYS A 1 587 ? -25.900 6.746 1.178 1.00 89.81 587 LYS A O 1
ATOM 4591 N N . VAL A 1 588 ? -25.079 4.650 1.305 1.00 88.88 588 VAL A N 1
ATOM 4592 C CA . VAL A 1 588 ? -24.931 4.418 -0.136 1.00 88.88 588 VAL A CA 1
ATOM 4593 C C . VAL A 1 588 ? -25.677 3.152 -0.551 1.00 88.88 588 VAL A C 1
ATOM 4595 O O . VAL A 1 588 ? -25.925 2.270 0.265 1.00 88.88 588 VAL A O 1
ATOM 4598 N N . ASP A 1 589 ? -26.054 3.074 -1.826 1.00 84.31 589 ASP A N 1
ATOM 4599 C CA . ASP A 1 589 ? -26.702 1.895 -2.409 1.00 84.31 589 ASP A CA 1
ATOM 4600 C C . ASP A 1 589 ? -25.663 0.795 -2.685 1.00 84.31 589 ASP A C 1
ATOM 4602 O O . ASP A 1 589 ? -25.107 0.675 -3.785 1.00 84.31 589 ASP A O 1
ATOM 4606 N N . GLY A 1 590 ? -25.312 0.074 -1.617 1.00 85.19 590 GLY A N 1
ATOM 4607 C CA . GLY A 1 590 ? -24.248 -0.923 -1.598 1.00 85.19 590 GLY A CA 1
ATOM 4608 C C . GLY A 1 590 ? -22.881 -0.370 -2.019 1.00 85.19 590 GLY A C 1
ATOM 4609 O O . GLY A 1 590 ? -22.664 0.836 -2.174 1.00 85.19 590 GLY A O 1
ATOM 4610 N N . ILE A 1 591 ? -21.932 -1.276 -2.260 1.00 86.56 591 ILE A N 1
ATOM 4611 C CA . ILE A 1 591 ? -20.566 -0.889 -2.642 1.00 86.56 591 ILE A CA 1
ATOM 4612 C C . ILE A 1 591 ? -20.504 -0.196 -4.016 1.00 86.56 591 ILE A C 1
ATOM 4614 O O . ILE A 1 591 ? -19.611 0.605 -4.286 1.00 86.56 591 ILE A O 1
ATOM 4618 N N . ARG A 1 592 ? -21.496 -0.433 -4.884 1.00 86.19 592 ARG A N 1
ATOM 4619 C CA . ARG A 1 592 ? -21.608 0.210 -6.204 1.00 86.19 592 ARG A CA 1
ATOM 4620 C C . ARG A 1 592 ? -21.700 1.729 -6.112 1.00 86.19 592 ARG A C 1
ATOM 4622 O O . ARG A 1 592 ? -21.161 2.419 -6.977 1.00 86.19 592 ARG A O 1
ATOM 4629 N N . GLY A 1 593 ? -22.335 2.245 -5.058 1.00 85.50 593 GLY A N 1
ATOM 4630 C CA . GLY A 1 593 ? -22.397 3.678 -4.783 1.00 85.50 593 GLY A CA 1
ATOM 4631 C C . GLY A 1 593 ? -21.028 4.318 -4.519 1.00 85.50 593 GLY A C 1
ATOM 4632 O O . GLY A 1 593 ? -20.883 5.522 -4.723 1.00 85.50 593 GLY A O 1
ATOM 4633 N N . ALA A 1 594 ? -20.028 3.520 -4.126 1.00 83.94 594 ALA A N 1
ATOM 4634 C CA . ALA A 1 594 ? -18.664 3.960 -3.833 1.00 83.94 594 ALA A CA 1
ATOM 4635 C C . ALA A 1 594 ? -17.699 3.867 -5.035 1.00 83.94 594 ALA A C 1
ATOM 4637 O O . ALA A 1 594 ? -16.537 4.256 -4.914 1.00 83.94 594 ALA A O 1
ATOM 4638 N N . LEU A 1 595 ? -18.146 3.359 -6.192 1.00 91.12 595 LEU A N 1
ATOM 4639 C CA . LEU A 1 595 ? -17.308 3.219 -7.389 1.00 91.12 595 LEU A CA 1
ATOM 4640 C C . LEU A 1 595 ? -17.167 4.544 -8.155 1.00 91.12 595 LEU A C 1
ATOM 4642 O O . LEU A 1 595 ? -18.052 5.405 -8.148 1.00 91.12 595 LEU A O 1
ATOM 4646 N N . SER A 1 596 ? -16.070 4.670 -8.901 1.00 90.06 596 SER A N 1
ATOM 4647 C CA . SER A 1 596 ? -15.824 5.803 -9.793 1.00 90.06 596 SER A CA 1
ATOM 4648 C C . SER A 1 596 ? -16.889 5.934 -10.882 1.00 90.06 596 SER A C 1
ATOM 4650 O O . SER A 1 596 ? -17.245 4.965 -11.561 1.00 90.06 596 SER A O 1
ATOM 4652 N N . LYS A 1 597 ? -17.344 7.171 -11.102 1.00 86.38 597 LYS A N 1
ATOM 4653 C CA . LYS A 1 597 ? -18.275 7.533 -12.185 1.00 86.38 597 LYS A CA 1
ATOM 4654 C C . LYS A 1 597 ? -17.554 8.047 -13.434 1.00 86.38 597 LYS A C 1
ATOM 4656 O O . LYS A 1 597 ? -18.073 7.914 -14.544 1.00 86.38 597 LYS A O 1
ATOM 4661 N N . GLU A 1 598 ? -16.366 8.619 -13.265 1.00 83.56 598 GLU A N 1
ATOM 4662 C CA . GLU A 1 598 ? -15.637 9.332 -14.323 1.00 83.56 598 GLU A CA 1
ATOM 4663 C C . GLU A 1 598 ? -14.320 8.653 -14.716 1.00 83.56 598 GLU A C 1
ATOM 4665 O O . GLU A 1 598 ? -13.881 8.792 -15.859 1.00 83.56 598 GLU A O 1
ATOM 4670 N N . GLY A 1 599 ? -13.704 7.900 -13.805 1.00 88.50 599 GLY A N 1
ATOM 4671 C CA . GLY A 1 599 ? -12.463 7.167 -14.026 1.00 88.50 599 GLY A CA 1
ATOM 4672 C C . GLY A 1 599 ? -12.627 5.657 -13.905 1.00 88.50 599 GLY A C 1
ATOM 4673 O O . GLY A 1 599 ? -13.687 5.091 -14.182 1.00 88.50 599 GLY A O 1
ATOM 4674 N N . VAL A 1 600 ? -11.525 4.997 -13.556 1.00 92.00 600 VAL A N 1
ATOM 4675 C CA . VAL A 1 600 ? -11.466 3.552 -13.332 1.00 92.00 600 VAL A CA 1
ATOM 4676 C C . VAL A 1 600 ? -11.412 3.272 -11.837 1.00 92.00 600 VAL A C 1
ATOM 4678 O O . VAL A 1 600 ? -10.562 3.813 -11.127 1.00 92.00 600 VAL A O 1
ATOM 4681 N N . THR A 1 601 ? -12.273 2.361 -11.389 1.00 94.56 601 THR A N 1
ATOM 4682 C CA . THR A 1 601 ? -12.142 1.721 -10.080 1.00 94.56 601 THR A CA 1
ATOM 4683 C C . THR A 1 601 ? -11.316 0.455 -10.215 1.00 94.56 601 THR A C 1
ATOM 4685 O O . THR A 1 601 ? -11.682 -0.426 -10.990 1.00 94.56 601 THR A O 1
ATOM 4688 N N . MET A 1 602 ? -10.222 0.350 -9.465 1.00 94.38 602 MET A N 1
ATOM 4689 C CA . MET A 1 602 ? -9.467 -0.894 -9.345 1.00 94.38 602 MET A CA 1
ATOM 4690 C C . MET A 1 602 ? -9.830 -1.590 -8.033 1.00 94.38 602 MET A C 1
ATOM 4692 O O . MET A 1 602 ? -9.672 -1.005 -6.961 1.00 94.38 602 MET A O 1
ATOM 4696 N N . VAL A 1 603 ? -10.316 -2.825 -8.136 1.00 95.50 603 VAL A N 1
ATOM 4697 C CA . VAL A 1 603 ? -10.805 -3.635 -7.018 1.00 95.50 603 VAL A CA 1
ATOM 4698 C C . VAL A 1 603 ? -9.824 -4.773 -6.747 1.00 95.50 603 VAL A C 1
ATOM 4700 O O . VAL A 1 603 ? -9.683 -5.644 -7.596 1.00 95.50 603 VAL A O 1
ATOM 4703 N N . GLY A 1 604 ? -9.150 -4.771 -5.597 1.00 93.62 604 GLY A N 1
ATOM 4704 C CA . GLY A 1 604 ? -8.294 -5.877 -5.150 1.00 93.62 604 GLY A CA 1
ATOM 4705 C C . GLY A 1 604 ? -9.079 -6.883 -4.307 1.00 93.62 604 GLY A C 1
ATOM 4706 O O . GLY A 1 604 ? -9.769 -6.462 -3.382 1.00 93.62 604 GLY A O 1
ATOM 4707 N N . CYS A 1 605 ? -8.982 -8.179 -4.615 1.00 91.94 605 CYS A N 1
ATOM 4708 C CA . CYS A 1 605 ? -9.716 -9.258 -3.928 1.00 91.94 605 CYS A CA 1
ATOM 4709 C C . CYS A 1 605 ? -9.051 -10.635 -4.120 1.00 91.94 605 CYS A C 1
ATOM 4711 O O . CYS A 1 605 ? -8.084 -10.742 -4.876 1.00 91.94 605 CYS A O 1
ATOM 4713 N N . LEU A 1 606 ? -9.552 -11.687 -3.458 1.00 88.19 606 LEU A N 1
ATOM 4714 C CA . LEU A 1 606 ? -9.049 -13.057 -3.660 1.00 88.19 606 LEU A CA 1
ATOM 4715 C C . LEU A 1 606 ? -9.601 -13.726 -4.922 1.00 88.19 606 LEU A C 1
ATOM 4717 O O . LEU A 1 606 ? -8.849 -14.395 -5.627 1.00 88.19 606 LEU A O 1
ATOM 4721 N N . ASP A 1 607 ? -10.892 -13.539 -5.213 1.00 88.94 607 ASP A N 1
ATOM 4722 C CA . ASP A 1 607 ? -11.568 -14.122 -6.380 1.00 88.94 607 ASP A CA 1
ATOM 4723 C C . ASP A 1 607 ? -12.136 -13.022 -7.296 1.00 88.94 607 ASP A C 1
ATOM 4725 O O . ASP A 1 607 ? -13.283 -12.582 -7.133 1.00 88.94 607 ASP A O 1
ATOM 4729 N N . PRO A 1 608 ? -11.352 -12.570 -8.294 1.00 91.25 608 PRO A N 1
ATOM 4730 C CA . PRO A 1 608 ? -11.771 -11.488 -9.174 1.00 91.25 608 PRO A CA 1
ATOM 4731 C C . PRO A 1 608 ? -12.997 -11.801 -10.019 1.00 91.25 608 PRO A C 1
ATOM 4733 O O . PRO A 1 608 ? -13.747 -10.880 -10.344 1.00 91.25 608 PRO A O 1
ATOM 4736 N N . ARG A 1 609 ? -13.222 -13.070 -10.390 1.00 90.19 609 ARG A N 1
ATOM 4737 C CA . ARG A 1 609 ? -14.393 -13.434 -11.197 1.00 90.19 609 ARG A CA 1
ATOM 4738 C C . ARG A 1 609 ? -15.649 -13.328 -10.345 1.00 90.19 609 ARG A C 1
ATOM 4740 O O . ARG A 1 609 ? -16.601 -12.684 -10.780 1.00 90.19 609 ARG A O 1
ATOM 4747 N N . LYS A 1 610 ? -15.634 -13.892 -9.132 1.00 90.62 610 LYS A N 1
ATOM 4748 C CA . LYS A 1 610 ? -16.752 -13.797 -8.184 1.00 90.62 610 LYS A CA 1
ATOM 4749 C C . LYS A 1 610 ? -17.093 -12.340 -7.867 1.00 90.62 610 LYS A C 1
ATOM 4751 O O . LYS A 1 610 ? -18.239 -11.929 -8.034 1.00 90.62 610 LYS A O 1
ATOM 4756 N N . VAL A 1 611 ? -16.097 -11.532 -7.501 1.00 92.19 611 VAL A N 1
ATOM 4757 C CA . VAL A 1 611 ? -16.318 -10.117 -7.155 1.00 92.19 611 VAL A CA 1
ATOM 4758 C C . VAL A 1 611 ? -16.794 -9.311 -8.367 1.00 92.19 611 VAL A C 1
ATOM 4760 O O . VAL A 1 611 ? -17.692 -8.479 -8.245 1.00 92.19 611 VAL A O 1
ATOM 4763 N N . ALA A 1 612 ? -16.266 -9.565 -9.570 1.00 93.19 612 ALA A N 1
ATOM 4764 C CA . ALA A 1 612 ? -16.774 -8.931 -10.788 1.00 93.19 612 ALA A CA 1
ATOM 4765 C C . ALA A 1 612 ? -18.248 -9.274 -11.054 1.00 93.19 612 ALA A C 1
ATOM 4767 O O . ALA A 1 612 ? -19.004 -8.414 -11.510 1.00 93.19 612 ALA A O 1
ATOM 4768 N N . PHE A 1 613 ? -18.660 -10.499 -10.736 1.00 90.94 613 PHE A N 1
ATOM 4769 C CA . PHE A 1 613 ? -20.028 -10.982 -10.884 1.00 90.94 613 PHE A CA 1
ATOM 4770 C C . PHE A 1 613 ? -20.995 -10.293 -9.911 1.00 90.94 613 PHE A C 1
ATOM 4772 O O . PHE A 1 613 ? -22.039 -9.771 -10.315 1.00 90.94 613 PHE A O 1
ATOM 4779 N N . GLU A 1 614 ? -20.602 -10.187 -8.642 1.00 89.69 614 GLU A N 1
ATOM 4780 C CA . GLU A 1 614 ? -21.338 -9.452 -7.607 1.00 89.69 614 GLU A CA 1
ATOM 4781 C C . GLU A 1 614 ? -21.464 -7.966 -7.970 1.00 89.69 614 GLU A C 1
ATOM 4783 O O . GLU A 1 614 ? -22.565 -7.410 -7.995 1.00 89.69 614 GLU A O 1
ATOM 4788 N N . LEU A 1 615 ? -20.360 -7.334 -8.383 1.00 92.06 615 LEU A N 1
ATOM 4789 C CA . LEU A 1 615 ? -20.351 -5.947 -8.849 1.00 92.06 615 LEU A CA 1
ATOM 4790 C C . LEU A 1 615 ? -21.149 -5.746 -10.139 1.00 92.06 615 LEU A C 1
ATOM 4792 O O . LEU A 1 615 ? -21.621 -4.633 -10.383 1.00 92.06 615 LEU A O 1
ATOM 4796 N N . ALA A 1 616 ? -21.340 -6.785 -10.955 1.00 91.25 616 ALA A N 1
ATOM 4797 C CA . ALA A 1 616 ? -22.212 -6.771 -12.128 1.00 91.25 616 ALA A CA 1
ATOM 4798 C C . ALA A 1 616 ? -23.697 -6.951 -11.774 1.00 91.25 616 ALA A C 1
ATOM 4800 O O . ALA A 1 616 ? -24.555 -6.592 -12.585 1.00 91.25 616 ALA A O 1
ATOM 4801 N N . GLY A 1 617 ? -24.009 -7.261 -10.511 1.00 86.94 617 GLY A N 1
ATOM 4802 C CA . GLY A 1 617 ? -25.356 -7.189 -9.943 1.00 86.94 617 GLY A CA 1
ATOM 4803 C C . GLY A 1 617 ? -26.074 -8.522 -9.965 1.00 86.94 617 GLY A C 1
ATOM 4804 O O . GLY A 1 617 ? -27.297 -8.539 -10.003 1.00 86.94 617 GLY A O 1
ATOM 4805 N N . PHE A 1 618 ? -25.319 -9.620 -9.955 1.00 85.25 618 PHE A N 1
ATOM 4806 C CA . PHE A 1 618 ? -25.867 -10.969 -10.015 1.00 85.25 618 PHE A CA 1
ATOM 4807 C C . PHE A 1 618 ? -26.867 -11.298 -8.893 1.00 85.25 618 PHE A C 1
ATOM 4809 O O . PHE A 1 618 ? -27.752 -12.124 -9.087 1.00 85.25 618 PHE A O 1
ATOM 4816 N N . ALA A 1 619 ? -26.765 -10.632 -7.738 1.00 81.62 619 ALA A N 1
ATOM 4817 C CA . ALA A 1 619 ? -27.703 -10.815 -6.630 1.00 81.62 619 ALA A CA 1
ATOM 4818 C C . ALA A 1 619 ? -29.168 -10.498 -7.008 1.00 81.62 619 ALA A C 1
ATOM 4820 O O . ALA A 1 619 ? -30.083 -11.059 -6.410 1.00 81.62 619 ALA A O 1
ATOM 4821 N N . ASP A 1 620 ? -29.397 -9.646 -8.013 1.00 85.81 620 ASP A N 1
ATOM 4822 C CA . ASP A 1 620 ? -30.719 -9.395 -8.594 1.00 85.81 620 ASP A CA 1
ATOM 4823 C C . ASP A 1 620 ? -30.931 -10.310 -9.812 1.00 85.81 620 ASP A C 1
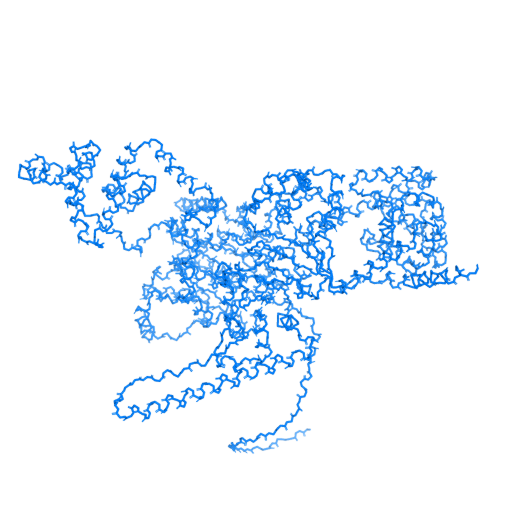ATOM 4825 O O . ASP A 1 620 ? -30.610 -9.963 -10.955 1.00 85.81 620 ASP A O 1
ATOM 4829 N N . GLN A 1 621 ? -31.443 -11.519 -9.557 1.00 87.25 621 GLN A N 1
ATOM 4830 C CA . GLN A 1 621 ? -31.611 -12.544 -10.592 1.00 87.25 621 GLN A CA 1
ATOM 4831 C C . GLN A 1 621 ? -32.557 -12.106 -11.719 1.00 87.25 621 GLN A C 1
ATOM 4833 O O . GLN A 1 621 ? -32.326 -12.451 -12.880 1.00 87.25 621 GLN A O 1
ATOM 4838 N N . GLU A 1 622 ? -33.597 -11.324 -11.417 1.00 90.00 622 GLU A N 1
ATOM 4839 C CA . GLU A 1 622 ? -34.540 -10.849 -12.433 1.00 90.00 622 GLU A CA 1
ATOM 4840 C C . GLU A 1 622 ? -33.869 -9.864 -13.393 1.00 90.00 622 GLU A C 1
ATOM 4842 O O . GLU A 1 622 ? -33.961 -10.026 -14.617 1.00 90.00 622 GLU A O 1
ATOM 4847 N N . ALA A 1 623 ? -33.148 -8.872 -12.860 1.00 88.00 623 ALA A N 1
ATOM 4848 C CA . ALA A 1 623 ? -32.392 -7.928 -13.678 1.00 88.00 623 ALA A CA 1
ATOM 4849 C C . ALA A 1 623 ? -31.295 -8.636 -14.489 1.00 88.00 623 ALA A C 1
ATOM 4851 O O . ALA A 1 623 ? -31.097 -8.332 -15.671 1.00 88.00 623 ALA A O 1
ATOM 4852 N N . TRP A 1 624 ? -30.629 -9.628 -13.889 1.00 92.38 624 TRP A N 1
ATOM 4853 C CA . TRP A 1 624 ? -29.601 -10.421 -14.559 1.00 92.38 624 TRP A CA 1
ATOM 4854 C C . TRP A 1 624 ? -30.144 -11.161 -15.787 1.00 92.38 624 TRP A C 1
ATOM 4856 O O . TRP A 1 624 ? -29.578 -11.066 -16.880 1.00 92.38 624 TRP A O 1
ATOM 4866 N N . ILE A 1 625 ? -31.287 -11.842 -15.648 1.00 92.31 625 ILE A N 1
ATOM 4867 C CA . ILE A 1 625 ? -31.949 -12.555 -16.753 1.00 92.31 625 ILE A CA 1
ATOM 4868 C C . ILE A 1 625 ? -32.302 -11.590 -17.895 1.00 92.31 625 ILE A C 1
ATOM 4870 O O . ILE A 1 625 ? -32.136 -11.920 -19.075 1.00 92.31 625 ILE A O 1
ATOM 4874 N N . GLN A 1 626 ? -32.750 -10.373 -17.575 1.00 92.56 626 GLN A N 1
ATOM 4875 C CA . GLN A 1 626 ? -33.042 -9.354 -18.586 1.00 92.56 626 GLN A CA 1
ATOM 4876 C C . GLN A 1 626 ? -31.786 -8.915 -19.354 1.00 92.56 626 GLN A C 1
ATOM 4878 O O . GLN A 1 626 ? -31.833 -8.773 -20.582 1.00 92.56 626 GLN A O 1
ATOM 4883 N N . ASP A 1 627 ? -30.657 -8.731 -18.667 1.00 92.81 627 ASP A N 1
ATOM 4884 C CA . ASP A 1 627 ? -29.382 -8.390 -19.303 1.00 92.81 627 ASP A CA 1
ATOM 4885 C C . ASP A 1 627 ? -28.875 -9.519 -20.215 1.00 92.81 627 ASP A C 1
ATOM 4887 O O . ASP A 1 627 ? -28.452 -9.255 -21.348 1.00 92.81 627 ASP A O 1
ATOM 4891 N N . VAL A 1 628 ? -28.996 -10.776 -19.774 1.00 94.00 628 VAL A N 1
ATOM 4892 C CA . VAL A 1 628 ? -28.677 -11.968 -20.577 1.00 94.00 628 VAL A CA 1
ATOM 4893 C C . VAL A 1 628 ? -29.532 -12.014 -21.847 1.00 94.00 628 VAL A C 1
ATOM 4895 O O . VAL A 1 628 ? -29.000 -12.134 -22.954 1.00 94.00 628 VAL A O 1
ATOM 4898 N N . HIS A 1 629 ? -30.854 -11.844 -21.732 1.00 94.25 629 HIS A N 1
ATOM 4899 C CA . HIS A 1 629 ? -31.749 -11.801 -22.893 1.00 94.25 629 HIS A CA 1
ATOM 4900 C C . HIS A 1 629 ? -31.385 -10.678 -23.870 1.00 94.25 629 HIS A C 1
ATOM 4902 O O . HIS A 1 629 ? -31.372 -10.881 -25.089 1.00 94.25 629 HIS A O 1
ATOM 4908 N N . LYS A 1 630 ? -31.048 -9.494 -23.353 1.00 93.50 630 LYS A N 1
ATOM 4909 C CA . LYS A 1 630 ? -30.641 -8.346 -24.168 1.00 93.50 630 LYS A CA 1
ATOM 4910 C C . LYS A 1 630 ? -29.356 -8.626 -24.947 1.00 93.50 630 LYS A C 1
ATOM 4912 O O . LYS A 1 630 ? -29.272 -8.259 -26.121 1.00 93.50 630 LYS A O 1
ATOM 4917 N N . LEU A 1 631 ? -28.369 -9.272 -24.327 1.00 93.38 631 LEU A N 1
ATOM 4918 C CA . LEU A 1 631 ? -27.127 -9.656 -25.000 1.00 93.38 631 LEU A CA 1
ATOM 4919 C C . LEU A 1 631 ? -27.351 -10.746 -26.043 1.00 93.38 631 LEU A C 1
ATOM 4921 O O . LEU A 1 631 ? -26.902 -10.585 -27.176 1.00 93.38 631 LEU A O 1
ATOM 4925 N N . ASN A 1 632 ? -28.129 -11.779 -25.723 1.00 93.62 632 ASN A N 1
ATOM 4926 C CA . ASN A 1 632 ? -28.488 -12.824 -26.682 1.00 93.62 632 ASN A CA 1
ATOM 4927 C C . ASN A 1 632 ? -29.190 -12.255 -27.924 1.00 93.62 632 ASN A C 1
ATOM 4929 O O . ASN A 1 632 ? -28.896 -12.662 -29.049 1.00 93.62 632 ASN A O 1
ATOM 4933 N N . ASN A 1 633 ? -30.071 -11.266 -27.752 1.00 93.12 633 ASN A N 1
ATOM 4934 C CA . ASN A 1 633 ? -30.707 -10.581 -28.879 1.00 93.12 633 ASN A CA 1
ATOM 4935 C C . ASN A 1 633 ? -29.693 -9.805 -29.733 1.00 93.12 633 ASN A C 1
ATOM 4937 O O . ASN A 1 633 ? -29.737 -9.910 -30.959 1.00 93.12 633 ASN A O 1
ATOM 4941 N N . LYS A 1 634 ? -28.741 -9.093 -29.111 1.00 91.06 634 LYS A N 1
ATOM 4942 C CA . LYS A 1 634 ? -27.653 -8.409 -29.836 1.00 91.06 634 LYS A CA 1
ATOM 4943 C C . LYS A 1 634 ? -26.776 -9.383 -30.626 1.00 91.06 634 LYS A C 1
ATOM 4945 O O . LYS A 1 634 ? -26.391 -9.068 -31.749 1.00 91.06 634 LYS A O 1
ATOM 4950 N N . LEU A 1 635 ? -26.458 -10.547 -30.056 1.00 91.56 635 LEU A N 1
ATOM 4951 C CA . LEU A 1 635 ? -25.668 -11.581 -30.732 1.00 91.56 635 LEU A CA 1
ATOM 4952 C C . LEU A 1 635 ? -26.415 -12.132 -31.950 1.00 91.56 635 LEU A C 1
ATOM 4954 O O . LEU A 1 635 ? -25.868 -12.139 -33.050 1.00 91.56 635 LEU A O 1
ATOM 4958 N N . LYS A 1 636 ? -27.698 -12.484 -31.788 1.00 91.56 636 LYS A N 1
ATOM 4959 C CA . LYS A 1 636 ? -28.560 -12.942 -32.893 1.00 91.56 636 LYS A CA 1
ATOM 4960 C C . LYS A 1 636 ? -28.677 -11.902 -34.009 1.00 91.56 636 LYS A C 1
ATOM 4962 O O . LYS A 1 636 ? -28.654 -12.253 -35.188 1.00 91.56 636 LYS A O 1
ATOM 4967 N N . GLU A 1 637 ? -28.799 -10.625 -33.654 1.00 88.75 637 GLU A N 1
ATOM 4968 C CA . GLU A 1 637 ? -28.861 -9.529 -34.621 1.00 88.75 637 GLU A CA 1
ATOM 4969 C C . GLU A 1 637 ? -27.538 -9.368 -35.386 1.00 88.75 637 GLU A C 1
ATOM 4971 O O . GLU A 1 637 ? -27.542 -9.270 -36.614 1.00 88.75 637 GLU A O 1
ATOM 4976 N N . ALA A 1 638 ? -26.401 -9.421 -34.686 1.00 86.94 638 ALA A N 1
ATOM 4977 C CA . ALA A 1 638 ? -25.078 -9.358 -35.302 1.00 86.94 638 ALA A CA 1
ATOM 4978 C C . ALA A 1 638 ? -24.817 -10.552 -36.237 1.00 86.94 638 ALA A C 1
ATOM 4980 O O . ALA A 1 638 ? -24.360 -10.359 -37.365 1.00 86.94 638 ALA A O 1
ATOM 4981 N N . GLU A 1 639 ? -25.171 -11.774 -35.827 1.00 88.38 639 GLU A N 1
ATOM 4982 C CA . GLU A 1 639 ? -25.109 -12.954 -36.697 1.00 88.38 639 GLU A CA 1
ATOM 4983 C C . GLU A 1 639 ? -25.967 -12.793 -37.951 1.00 88.38 639 GLU A C 1
ATOM 4985 O O . GLU A 1 639 ? -25.547 -13.155 -39.056 1.00 88.38 639 GLU A O 1
ATOM 4990 N N . ARG A 1 640 ? -27.186 -12.266 -37.791 1.00 88.00 640 ARG A N 1
ATOM 4991 C CA . ARG A 1 640 ? -28.101 -12.031 -38.906 1.00 88.00 640 ARG A CA 1
ATOM 4992 C C . ARG A 1 640 ? -27.509 -11.025 -39.887 1.00 88.00 640 ARG A C 1
ATOM 4994 O O . ARG A 1 640 ? -27.517 -11.306 -41.082 1.00 88.00 640 ARG A O 1
ATOM 5001 N N . MET A 1 641 ? -26.951 -9.917 -39.401 1.00 84.31 641 MET A N 1
ATOM 5002 C CA . MET A 1 641 ? -26.294 -8.915 -40.245 1.00 84.31 641 MET A CA 1
ATOM 5003 C C . MET A 1 641 ? -25.103 -9.497 -41.014 1.00 84.31 641 MET A C 1
ATOM 5005 O O . MET A 1 641 ? -24.975 -9.252 -42.211 1.00 84.31 641 MET A O 1
ATOM 5009 N N . VAL A 1 642 ? -24.261 -10.320 -40.378 1.00 84.75 642 VAL A N 1
ATOM 5010 C CA . VAL A 1 642 ? -23.143 -10.995 -41.065 1.00 84.75 642 VAL A CA 1
ATOM 5011 C C . VAL A 1 642 ? -23.660 -11.941 -42.153 1.00 84.75 642 VAL A C 1
ATOM 5013 O O . VAL A 1 642 ? -23.163 -11.919 -43.280 1.00 84.75 642 VAL A O 1
ATOM 5016 N N . LYS A 1 643 ? -24.702 -12.732 -41.860 1.00 84.81 643 LYS A N 1
ATOM 5017 C CA . LYS A 1 643 ? -25.344 -13.635 -42.835 1.00 84.81 643 LYS A CA 1
ATOM 5018 C C . LYS A 1 643 ? -25.985 -12.866 -43.998 1.00 84.81 643 LYS A C 1
ATOM 5020 O O . LYS A 1 643 ? -25.911 -13.323 -45.139 1.00 84.81 643 LYS A O 1
ATOM 5025 N N . GLU A 1 644 ? -26.624 -11.728 -43.735 1.00 83.44 644 GLU A N 1
ATOM 5026 C CA . GLU A 1 644 ? -27.219 -10.858 -44.758 1.00 83.44 644 GLU A CA 1
ATOM 5027 C C . GLU A 1 644 ? -26.143 -10.192 -45.628 1.00 83.44 644 GLU A C 1
ATOM 5029 O O . GLU A 1 644 ? -26.259 -10.236 -46.853 1.00 83.44 644 GLU A O 1
ATOM 5034 N N . ASN A 1 645 ? -25.055 -9.695 -45.032 1.00 80.56 645 ASN A N 1
ATOM 5035 C CA . ASN A 1 645 ? -23.915 -9.124 -45.753 1.00 80.56 645 ASN A CA 1
ATOM 5036 C C . ASN A 1 645 ? -23.221 -10.164 -46.640 1.00 80.56 645 ASN A C 1
ATOM 5038 O O . ASN A 1 645 ? -22.984 -9.900 -47.814 1.00 80.56 645 ASN A O 1
ATOM 5042 N N . ALA A 1 646 ? -22.992 -11.380 -46.135 1.00 79.56 646 ALA A N 1
ATOM 5043 C CA . ALA A 1 646 ? -22.424 -12.472 -46.927 1.00 79.56 646 ALA A CA 1
ATOM 5044 C C . ALA A 1 646 ? -23.332 -12.872 -48.107 1.00 79.56 646 ALA A C 1
ATOM 5046 O O . ALA A 1 646 ? -22.857 -13.210 -49.191 1.00 79.56 646 ALA A O 1
ATOM 5047 N N . LYS A 1 647 ? -24.661 -12.821 -47.928 1.00 81.31 647 LYS A N 1
ATOM 5048 C CA . LYS A 1 647 ? -25.623 -13.033 -49.024 1.00 81.31 647 LYS A CA 1
ATOM 5049 C C . LYS A 1 647 ? -25.618 -11.873 -50.023 1.00 81.31 647 LYS A C 1
ATOM 5051 O O . LYS A 1 647 ? -25.748 -12.127 -51.217 1.00 81.31 647 LYS A O 1
ATOM 5056 N N . ALA A 1 648 ? -25.489 -10.631 -49.559 1.00 74.75 648 ALA A N 1
ATOM 5057 C CA . ALA A 1 648 ? -25.423 -9.444 -50.407 1.00 74.75 648 ALA A CA 1
ATOM 5058 C C . ALA A 1 648 ? -24.128 -9.399 -51.232 1.00 74.75 648 ALA A C 1
ATOM 5060 O O . ALA A 1 648 ? -24.190 -9.110 -52.422 1.00 74.75 648 ALA A O 1
ATOM 5061 N N . GLU A 1 649 ? -22.984 -9.772 -50.653 1.00 73.12 649 GLU A N 1
ATOM 5062 C CA . GLU A 1 649 ? -21.728 -9.930 -51.396 1.00 73.12 649 GLU A CA 1
ATOM 5063 C C . GLU A 1 649 ? -21.795 -11.059 -52.419 1.00 73.12 649 GLU A C 1
ATOM 5065 O O . GLU A 1 649 ? -21.350 -10.882 -53.547 1.00 73.12 649 GLU A O 1
ATOM 5070 N N . LYS A 1 650 ? -22.409 -12.200 -52.079 1.00 70.75 650 LYS A N 1
ATOM 5071 C CA . LYS A 1 650 ? -22.650 -13.271 -53.059 1.00 70.75 650 LYS A CA 1
ATOM 5072 C C . LYS A 1 650 ? -23.579 -12.837 -54.194 1.00 70.75 650 LYS A C 1
ATOM 5074 O O . LYS A 1 650 ? -23.423 -13.328 -55.303 1.00 70.75 650 LYS A O 1
ATOM 5079 N N . ARG A 1 651 ? -24.545 -11.947 -53.931 1.00 67.62 651 ARG A N 1
ATOM 5080 C CA . ARG A 1 651 ? -25.397 -11.346 -54.972 1.00 67.62 651 ARG A CA 1
ATOM 5081 C C . ARG A 1 651 ? -24.608 -10.358 -55.832 1.00 67.62 651 ARG A C 1
ATOM 5083 O O . ARG A 1 651 ? -24.666 -10.491 -57.040 1.00 67.62 651 ARG A O 1
ATOM 5090 N N . LYS A 1 652 ? -23.787 -9.487 -55.232 1.00 63.66 652 LYS A N 1
ATOM 5091 C CA . LYS A 1 652 ? -22.871 -8.599 -55.970 1.00 63.66 652 LYS A CA 1
ATOM 5092 C C . LYS A 1 652 ? -21.879 -9.363 -56.840 1.00 63.66 652 LYS A C 1
ATOM 5094 O O . LYS A 1 652 ? -21.796 -9.073 -58.013 1.00 63.66 652 LYS A O 1
ATOM 5099 N N . LYS A 1 653 ? -21.226 -10.412 -56.326 1.00 60.19 653 LYS A N 1
ATOM 5100 C CA . LYS A 1 653 ? -20.345 -11.281 -57.131 1.00 60.19 653 LYS A CA 1
ATOM 5101 C C . LYS A 1 653 ? -21.075 -11.991 -58.280 1.00 60.19 653 LYS A C 1
ATOM 5103 O O . LYS A 1 653 ? -20.426 -12.372 -59.240 1.00 60.19 653 LYS A O 1
ATOM 5108 N N . LYS A 1 654 ? -22.395 -12.183 -58.179 1.00 56.00 654 LYS A N 1
ATOM 5109 C CA . LYS A 1 654 ? -23.232 -12.767 -59.237 1.00 56.00 654 LYS A CA 1
ATOM 5110 C C . LYS A 1 654 ? -23.724 -11.722 -60.251 1.00 56.00 654 LYS A C 1
ATOM 5112 O O . LYS A 1 654 ? -23.977 -12.080 -61.392 1.00 56.00 654 LYS A O 1
ATOM 5117 N N . ASP A 1 655 ? -23.836 -10.459 -59.841 1.00 54.19 655 ASP A N 1
ATOM 5118 C CA . ASP A 1 655 ? -24.121 -9.318 -60.721 1.00 54.19 655 ASP A CA 1
ATOM 5119 C C . ASP A 1 655 ? -22.834 -8.800 -61.411 1.00 54.19 655 ASP A C 1
ATOM 5121 O O . ASP A 1 655 ? -22.887 -8.339 -62.545 1.00 54.19 655 ASP A O 1
ATOM 5125 N N . ASP A 1 656 ? -21.669 -8.956 -60.770 1.00 53.03 656 ASP A N 1
ATOM 5126 C CA . ASP A 1 656 ? -20.328 -8.652 -61.300 1.00 53.03 656 ASP A CA 1
ATOM 5127 C C . ASP A 1 656 ? -19.727 -9.835 -62.099 1.00 53.03 656 ASP A C 1
ATOM 5129 O O . ASP A 1 656 ? -18.643 -9.728 -62.670 1.00 53.03 656 ASP A O 1
ATOM 5133 N N . GLU A 1 657 ? -20.429 -10.974 -62.193 1.00 48.41 657 GLU A N 1
ATOM 5134 C CA . GLU A 1 657 ? -20.043 -12.112 -63.048 1.00 48.41 657 GLU A CA 1
ATOM 5135 C C . GLU A 1 657 ? -20.141 -11.794 -64.561 1.00 48.41 657 GLU A C 1
ATOM 5137 O O . GLU A 1 657 ? -19.695 -12.607 -65.373 1.00 48.41 657 GLU A O 1
ATOM 5142 N N . ASP A 1 658 ? -20.613 -10.593 -64.932 1.00 50.38 658 ASP A N 1
ATOM 5143 C CA . ASP A 1 658 ? -20.513 -10.030 -66.288 1.00 50.38 658 ASP A CA 1
ATOM 5144 C C . ASP A 1 658 ? -19.222 -9.211 -66.546 1.00 50.38 658 ASP A C 1
ATOM 5146 O O . ASP A 1 658 ? -18.910 -8.958 -67.709 1.00 50.38 658 ASP A O 1
ATOM 5150 N N . GLU A 1 659 ? -18.392 -8.879 -65.542 1.00 43.25 659 GLU A N 1
ATOM 5151 C CA . GLU A 1 659 ? -17.050 -8.300 -65.764 1.00 43.25 659 GLU A CA 1
ATOM 5152 C C . GLU A 1 659 ? -15.993 -8.782 -64.743 1.00 43.25 659 GLU A C 1
ATOM 5154 O O . GLU A 1 659 ? -15.851 -8.268 -63.643 1.00 43.25 659 GLU A O 1
ATOM 5159 N N . ALA A 1 660 ? -15.167 -9.729 -65.205 1.00 39.62 660 ALA A N 1
ATOM 5160 C CA . ALA A 1 660 ? -13.798 -10.048 -64.772 1.00 39.62 660 ALA A CA 1
ATOM 5161 C C . ALA A 1 660 ? -13.512 -10.430 -63.295 1.00 39.62 660 ALA A C 1
ATOM 5163 O O . ALA A 1 660 ? -13.491 -9.632 -62.363 1.00 39.62 660 ALA A O 1
ATOM 5164 N N . LYS A 1 661 ? -13.070 -11.687 -63.152 1.00 48.41 661 LYS A N 1
ATOM 5165 C CA . LYS A 1 661 ? -12.360 -12.260 -61.998 1.00 48.41 661 LYS A CA 1
ATOM 5166 C C . LYS A 1 661 ? -11.032 -11.539 -61.716 1.00 48.41 661 LYS A C 1
ATOM 5168 O O . LYS A 1 661 ? -10.158 -11.600 -62.576 1.00 48.41 661 LYS A O 1
ATOM 5173 N N . ASP A 1 662 ? -10.829 -11.055 -60.488 1.00 35.75 662 ASP A N 1
ATOM 5174 C CA . ASP A 1 662 ? -9.641 -11.395 -59.682 1.00 35.75 662 ASP A CA 1
ATOM 5175 C C . ASP A 1 662 ? -9.779 -11.002 -58.191 1.00 35.75 662 ASP A C 1
ATOM 5177 O O . ASP A 1 662 ? -10.270 -9.926 -57.868 1.00 35.75 662 ASP A O 1
ATOM 5181 N N . GLY A 1 663 ? -9.273 -11.868 -57.301 1.00 34.72 663 GLY A N 1
ATOM 5182 C CA . GLY A 1 663 ? -8.646 -11.478 -56.026 1.00 34.72 663 GLY A CA 1
ATOM 5183 C C . GLY A 1 663 ? -9.479 -11.255 -54.746 1.00 34.72 663 GLY A C 1
ATOM 5184 O O . GLY A 1 663 ? -9.940 -10.154 -54.489 1.00 34.72 663 GLY A O 1
ATOM 5185 N N . GLY A 1 664 ? -9.455 -12.254 -53.845 1.00 34.00 664 GLY A N 1
ATOM 5186 C CA . GLY A 1 664 ? -9.287 -12.056 -52.388 1.00 34.00 664 GLY A CA 1
ATOM 5187 C C . GLY A 1 664 ? -10.539 -11.847 -51.521 1.00 34.00 664 GLY A C 1
ATOM 5188 O O . GLY A 1 664 ? -10.962 -10.723 -51.293 1.00 34.00 664 GLY A O 1
ATOM 5189 N N . ASP A 1 665 ? -11.075 -12.936 -50.962 1.00 34.12 665 ASP A N 1
ATOM 5190 C CA . ASP A 1 665 ? -12.183 -12.941 -49.992 1.00 34.12 665 ASP A CA 1
ATOM 5191 C C . ASP A 1 665 ? -11.643 -12.713 -48.561 1.00 34.12 665 ASP A C 1
ATOM 5193 O O . ASP A 1 665 ? -11.245 -13.658 -47.880 1.00 34.12 665 ASP A O 1
ATOM 5197 N N . GLU A 1 666 ? -11.595 -11.461 -48.098 1.00 35.19 666 GLU A N 1
ATOM 5198 C CA . GLU A 1 666 ? -11.543 -11.150 -46.661 1.00 35.19 666 GLU A CA 1
ATOM 5199 C C . GLU A 1 666 ? -12.984 -10.998 -46.161 1.00 35.19 666 GLU A C 1
ATOM 5201 O O . GLU A 1 666 ? -13.586 -9.930 -46.246 1.00 35.19 666 GLU A O 1
ATOM 5206 N N . GLY A 1 667 ? -13.565 -12.099 -45.673 1.00 41.47 667 GLY A N 1
ATOM 5207 C CA . GLY A 1 667 ? -14.910 -12.101 -45.102 1.00 41.47 667 GLY A CA 1
ATOM 5208 C C . GLY A 1 667 ? -15.033 -11.070 -43.977 1.00 41.47 667 GLY A C 1
ATOM 5209 O O . GLY A 1 667 ? -14.263 -11.093 -43.016 1.00 41.47 667 GLY A O 1
ATOM 5210 N N . GLY A 1 668 ? -16.004 -10.161 -44.098 1.00 46.84 668 GLY A N 1
ATOM 5211 C CA . GLY A 1 668 ? -16.233 -9.093 -43.128 1.00 46.84 668 GLY A CA 1
ATOM 5212 C C . GLY A 1 668 ? -16.393 -9.633 -41.705 1.00 46.84 668 GLY A C 1
ATOM 5213 O O . GLY A 1 668 ? -17.370 -10.315 -41.392 1.00 46.84 668 GLY A O 1
ATOM 5214 N N . VAL A 1 669 ? -15.434 -9.316 -40.834 1.00 60.09 669 VAL A N 1
ATOM 5215 C CA . VAL A 1 669 ? -15.464 -9.683 -39.415 1.00 60.09 669 VAL A CA 1
ATOM 5216 C C . VAL A 1 669 ? -16.677 -9.009 -38.769 1.00 60.09 669 VAL A C 1
ATOM 5218 O O . VAL A 1 669 ? -16.733 -7.784 -38.663 1.00 60.09 669 VAL A O 1
ATOM 5221 N N . GLY A 1 670 ? -17.674 -9.798 -38.360 1.00 76.44 670 GLY A N 1
ATOM 5222 C CA . GLY A 1 670 ? -18.830 -9.294 -37.618 1.00 76.44 670 GLY A CA 1
ATOM 5223 C C . GLY A 1 670 ? -18.394 -8.608 -36.325 1.00 76.44 670 GLY A C 1
ATOM 5224 O O . GLY A 1 670 ? -17.485 -9.091 -35.653 1.00 76.44 670 GLY A O 1
ATOM 5225 N N . VAL A 1 671 ? -19.035 -7.494 -35.962 1.00 84.88 671 VAL A N 1
ATOM 5226 C CA . VAL A 1 671 ? -18.690 -6.709 -34.766 1.00 84.88 671 VAL A CA 1
ATOM 5227 C C . VAL A 1 671 ? -19.907 -6.569 -33.859 1.00 84.88 671 VAL A C 1
ATOM 5229 O O . VAL A 1 671 ? -20.970 -6.135 -34.297 1.00 84.88 671 VAL A O 1
ATOM 5232 N N . VAL A 1 672 ? -19.731 -6.871 -32.574 1.00 89.19 672 VAL A N 1
ATOM 5233 C CA . VAL A 1 672 ? -20.747 -6.729 -31.526 1.00 89.19 672 VAL A CA 1
ATOM 5234 C C . VAL A 1 672 ? -20.382 -5.542 -30.637 1.00 89.19 672 VAL A C 1
ATOM 5236 O O . VAL A 1 672 ? -19.259 -5.434 -30.145 1.00 89.19 672 VAL A O 1
ATOM 5239 N N . THR A 1 673 ? -21.332 -4.627 -30.419 1.00 90.81 673 THR A N 1
ATOM 5240 C CA . THR A 1 673 ? -21.153 -3.490 -29.498 1.00 90.81 673 THR A CA 1
ATOM 5241 C C . THR A 1 673 ? -21.792 -3.806 -28.145 1.00 90.81 673 THR A C 1
ATOM 5243 O O . THR A 1 673 ? -23.021 -3.773 -27.994 1.00 90.81 673 THR A O 1
ATOM 5246 N N . LEU A 1 674 ? -20.959 -4.091 -27.143 1.00 90.25 674 LEU A N 1
ATOM 5247 C CA . LEU A 1 674 ? -21.423 -4.411 -25.790 1.00 90.25 674 LEU A CA 1
ATOM 5248 C C . LEU A 1 674 ? -21.937 -3.153 -25.079 1.00 90.25 674 LEU A C 1
ATOM 5250 O O . LEU A 1 674 ? -23.077 -3.128 -24.611 1.00 90.25 674 LEU A O 1
ATOM 5254 N N . ARG A 1 675 ? -21.140 -2.080 -25.110 1.00 90.06 675 ARG A N 1
ATOM 5255 C CA . ARG A 1 675 ? -21.451 -0.747 -24.566 1.00 90.06 675 ARG A CA 1
ATOM 5256 C C . ARG A 1 675 ? -20.725 0.341 -25.376 1.00 90.06 675 ARG A C 1
ATOM 5258 O O . ARG A 1 675 ? -19.898 -0.003 -26.226 1.00 90.06 675 ARG A O 1
ATOM 5265 N N . PRO A 1 676 ? -21.012 1.642 -25.175 1.00 85.44 676 PRO A N 1
ATOM 5266 C CA . PRO A 1 676 ? -20.313 2.706 -25.892 1.00 85.44 676 PRO A CA 1
ATOM 5267 C C . PRO A 1 676 ? -18.792 2.542 -25.798 1.00 85.44 676 PRO A C 1
ATOM 5269 O O . PRO A 1 676 ? -18.256 2.321 -24.718 1.00 85.44 676 PRO A O 1
ATOM 5272 N N . MET A 1 677 ? -18.111 2.641 -26.943 1.00 81.44 677 MET A N 1
ATOM 5273 C CA . MET A 1 677 ? -16.652 2.491 -27.077 1.00 81.44 677 MET A CA 1
ATOM 5274 C C . MET A 1 677 ? -16.084 1.089 -26.767 1.00 81.44 677 MET A C 1
ATOM 5276 O O . MET A 1 677 ? -14.875 0.913 -26.877 1.00 81.44 677 MET A O 1
ATOM 5280 N N . LEU A 1 678 ? -16.922 0.085 -26.469 1.00 88.88 678 LEU A N 1
ATOM 5281 C CA . LEU A 1 678 ? -16.503 -1.308 -26.284 1.00 88.88 678 LEU A CA 1
ATOM 5282 C C . LEU A 1 678 ? -17.119 -2.205 -27.363 1.00 88.88 678 LEU A C 1
ATOM 5284 O O . LEU A 1 678 ? -18.309 -2.539 -27.328 1.00 88.88 678 LEU A O 1
ATOM 5288 N N . LYS A 1 679 ? -16.285 -2.583 -28.333 1.00 89.12 679 LYS A N 1
ATOM 5289 C CA . LYS A 1 679 ? -16.646 -3.456 -29.452 1.00 89.12 679 LYS A CA 1
ATOM 5290 C C . LYS A 1 679 ? -15.754 -4.693 -29.459 1.00 89.12 679 LYS A C 1
ATOM 5292 O O . LYS A 1 679 ? -14.550 -4.575 -29.238 1.00 89.12 679 LYS A O 1
ATOM 5297 N N . ILE A 1 680 ? -16.347 -5.843 -29.748 1.00 88.88 680 ILE A N 1
ATOM 5298 C CA . ILE A 1 680 ? -15.651 -7.126 -29.902 1.00 88.88 680 ILE A CA 1
ATOM 5299 C C . ILE A 1 680 ? -16.055 -7.779 -31.219 1.00 88.88 680 ILE A C 1
ATOM 5301 O O . ILE A 1 680 ? -17.081 -7.410 -31.801 1.00 88.88 680 ILE A O 1
ATOM 5305 N N . SER A 1 681 ? -15.250 -8.716 -31.713 1.00 89.31 681 SER A N 1
ATOM 5306 C CA . SER A 1 681 ? -15.664 -9.504 -32.873 1.00 89.31 681 SER A CA 1
ATOM 5307 C C . SER A 1 681 ? -16.794 -10.463 -32.493 1.00 89.31 681 SER A C 1
ATOM 5309 O O . SER A 1 681 ? -16.921 -10.877 -31.342 1.00 89.31 681 SER A O 1
ATOM 5311 N N . LEU A 1 682 ? -17.628 -10.820 -33.466 1.00 87.94 682 LEU A N 1
ATOM 5312 C CA . LEU A 1 682 ? -18.692 -11.800 -33.273 1.00 87.94 682 LEU A CA 1
ATOM 5313 C C . LEU A 1 682 ? -18.125 -13.178 -32.904 1.00 87.94 682 LEU A C 1
ATOM 5315 O O . LEU A 1 682 ? -18.720 -13.857 -32.083 1.00 87.94 682 LEU A O 1
ATOM 5319 N N . ALA A 1 683 ? -16.972 -13.562 -33.460 1.00 86.94 683 ALA A N 1
ATOM 5320 C CA . ALA A 1 683 ? -16.307 -14.819 -33.120 1.00 86.94 683 ALA A CA 1
ATOM 5321 C C . ALA A 1 683 ? -15.911 -14.863 -31.637 1.00 86.94 683 ALA A C 1
ATOM 5323 O O . ALA A 1 683 ? -16.334 -15.765 -30.925 1.00 86.94 683 ALA A O 1
ATOM 5324 N N . GLU A 1 684 ? -15.210 -13.832 -31.148 1.00 87.88 684 GLU A N 1
ATOM 5325 C CA . GLU A 1 684 ? -14.857 -13.727 -29.723 1.00 87.88 684 GLU A CA 1
ATOM 5326 C C . GLU A 1 684 ? -16.100 -13.718 -28.824 1.00 87.88 684 GLU A C 1
ATOM 5328 O O . GLU A 1 684 ? -16.079 -14.280 -27.737 1.00 87.88 684 GLU A O 1
ATOM 5333 N N . ALA A 1 685 ? -17.190 -13.085 -29.271 1.00 88.56 685 ALA A N 1
ATOM 5334 C CA . ALA A 1 685 ? -18.428 -13.031 -28.503 1.00 88.56 685 ALA A CA 1
ATOM 5335 C C . ALA A 1 685 ? -19.127 -14.395 -28.397 1.00 88.56 685 ALA A C 1
ATOM 5337 O O . ALA A 1 685 ? -19.765 -14.664 -27.389 1.00 88.56 685 ALA A O 1
ATOM 5338 N N . LEU A 1 686 ? -19.034 -15.238 -29.428 1.00 87.94 686 LEU A N 1
ATOM 5339 C CA . LEU A 1 686 ? -19.632 -16.577 -29.430 1.00 87.94 686 LEU A CA 1
ATOM 5340 C C . LEU A 1 686 ? -18.790 -17.604 -28.661 1.00 87.94 686 LEU A C 1
ATOM 5342 O O . LEU A 1 686 ? -19.334 -18.602 -28.202 1.00 87.94 686 LEU A O 1
ATOM 5346 N N . GLU A 1 687 ? -17.483 -17.367 -28.524 1.00 88.25 687 GLU A N 1
ATOM 5347 C CA . GLU A 1 687 ? -16.568 -18.203 -27.733 1.00 88.25 687 GLU A CA 1
ATOM 5348 C C . GLU A 1 687 ? -16.574 -17.858 -26.232 1.00 88.25 687 GLU A C 1
ATOM 5350 O O . GLU A 1 687 ? -16.105 -18.655 -25.421 1.00 88.25 687 GLU A O 1
ATOM 5355 N N . ALA A 1 688 ? -17.080 -16.680 -25.856 1.00 87.88 688 ALA A N 1
ATOM 5356 C CA . ALA A 1 688 ? -17.100 -16.199 -24.478 1.00 87.88 688 ALA A CA 1
ATOM 5357 C C . ALA A 1 688 ? -18.327 -16.686 -23.691 1.00 87.88 688 ALA A C 1
ATOM 5359 O O . ALA A 1 688 ? -19.425 -16.828 -24.233 1.00 87.88 688 ALA A O 1
ATOM 5360 N N . ASP A 1 689 ? -18.160 -16.845 -22.376 1.00 89.62 689 ASP A N 1
ATOM 5361 C CA . ASP A 1 689 ? -19.270 -17.097 -21.453 1.00 89.62 689 ASP A CA 1
ATOM 5362 C C . ASP A 1 689 ? -20.252 -15.907 -21.446 1.00 89.62 689 ASP A C 1
ATOM 5364 O O . ASP A 1 689 ? -19.856 -14.734 -21.411 1.00 89.62 689 ASP A O 1
ATOM 5368 N N . ILE A 1 690 ? -21.559 -16.187 -21.453 1.00 91.75 690 ILE A N 1
ATOM 5369 C CA . ILE A 1 690 ? -22.595 -15.144 -21.496 1.00 91.75 690 ILE A CA 1
ATOM 5370 C C . ILE A 1 690 ? -22.512 -14.227 -20.274 1.00 91.75 690 ILE A C 1
ATOM 5372 O O . ILE A 1 690 ? -22.705 -13.016 -20.389 1.00 91.75 690 ILE A O 1
ATOM 5376 N N . ASN A 1 691 ? -22.143 -14.781 -19.120 1.00 91.50 691 ASN A N 1
ATOM 5377 C CA . ASN A 1 691 ? -21.926 -14.024 -17.894 1.00 91.50 691 ASN A CA 1
ATOM 5378 C C . ASN A 1 691 ? -20.761 -13.037 -18.041 1.00 91.50 691 ASN A C 1
ATOM 5380 O O . ASN A 1 691 ? -20.870 -11.876 -17.639 1.00 91.50 691 ASN A O 1
ATOM 5384 N N . THR A 1 692 ? -19.679 -13.457 -18.698 1.00 92.31 692 THR A N 1
ATOM 5385 C CA . THR A 1 692 ? -18.552 -12.587 -19.048 1.00 92.31 692 THR A CA 1
ATOM 5386 C C . THR A 1 692 ? -18.986 -11.442 -19.957 1.00 92.31 692 THR A C 1
ATOM 5388 O O . THR A 1 692 ? -18.616 -10.286 -19.726 1.00 92.31 692 THR A O 1
ATOM 5391 N N . LEU A 1 693 ? -19.845 -11.710 -20.943 1.00 93.62 693 LEU A N 1
ATOM 5392 C CA . LEU A 1 693 ? -20.406 -10.658 -21.793 1.00 93.62 693 LEU A CA 1
ATOM 5393 C C . LEU A 1 693 ? -21.295 -9.677 -21.014 1.00 93.62 693 LEU A C 1
ATOM 5395 O O . LEU A 1 693 ? -21.235 -8.471 -21.283 1.00 93.62 693 LEU A O 1
ATOM 5399 N N . VAL A 1 694 ? -22.085 -10.156 -20.043 1.00 94.69 694 VAL A N 1
ATOM 5400 C CA . VAL A 1 694 ? -22.880 -9.297 -19.146 1.00 94.69 694 VAL A CA 1
ATOM 5401 C C . VAL A 1 694 ? -21.958 -8.370 -18.358 1.00 94.69 694 VAL A C 1
ATOM 5403 O O . VAL A 1 694 ? -22.139 -7.151 -18.436 1.00 94.69 694 VAL A O 1
ATOM 5406 N N . MET A 1 695 ? -20.925 -8.902 -17.698 1.00 94.75 695 MET A N 1
ATOM 5407 C CA . MET A 1 695 ? -19.944 -8.105 -16.945 1.00 94.75 695 MET A CA 1
ATOM 5408 C C . MET A 1 695 ? -19.296 -7.017 -17.819 1.00 94.75 695 MET A C 1
ATOM 5410 O O . MET A 1 695 ? -19.327 -5.829 -17.478 1.00 94.75 695 MET A O 1
ATOM 5414 N N . LEU A 1 696 ? -18.811 -7.384 -19.009 1.00 94.31 696 LEU A N 1
ATOM 5415 C CA . LEU A 1 696 ? -18.209 -6.441 -19.957 1.00 94.31 696 LEU A CA 1
ATOM 5416 C C . LEU A 1 696 ? -19.206 -5.374 -20.434 1.00 94.31 696 LEU A C 1
ATOM 5418 O O . LEU A 1 696 ? -18.845 -4.205 -20.593 1.00 94.31 696 LEU A O 1
ATOM 5422 N N . SER A 1 697 ? -20.481 -5.731 -20.621 1.00 93.38 697 SER A N 1
ATOM 5423 C CA . SER A 1 697 ? -21.535 -4.768 -20.974 1.00 93.38 697 SER A CA 1
ATOM 5424 C C . SER A 1 697 ? -21.796 -3.741 -19.861 1.00 93.38 697 SER A C 1
ATOM 5426 O O . SER A 1 697 ? -22.123 -2.586 -20.150 1.00 93.38 697 SER A O 1
ATOM 5428 N N . LYS A 1 698 ? -21.554 -4.114 -18.597 1.00 92.38 698 LYS A N 1
ATOM 5429 C CA . LYS A 1 698 ? -21.571 -3.221 -17.426 1.00 92.38 698 LYS A CA 1
ATOM 5430 C C . LYS A 1 698 ? -20.248 -2.477 -17.214 1.00 92.38 698 LYS A C 1
ATOM 5432 O O . LYS A 1 698 ? -20.197 -1.568 -16.392 1.00 92.38 698 LYS A O 1
ATOM 5437 N N . GLY A 1 699 ? -19.232 -2.735 -18.044 1.00 93.38 699 GLY A N 1
ATOM 5438 C CA . GLY A 1 699 ? -17.929 -2.058 -17.998 1.00 93.38 699 GLY A CA 1
ATOM 5439 C C . GLY A 1 699 ? -16.986 -2.630 -16.949 1.00 93.38 699 GLY A C 1
ATOM 5440 O O . GLY A 1 699 ? -16.065 -1.936 -16.521 1.00 93.38 699 GLY A O 1
ATOM 5441 N N . ILE A 1 700 ? -17.242 -3.869 -16.536 1.00 94.75 700 ILE A N 1
ATOM 5442 C CA . ILE A 1 700 ? -16.484 -4.589 -15.523 1.00 94.75 700 ILE A CA 1
ATOM 5443 C C . ILE A 1 700 ? -15.642 -5.636 -16.244 1.00 94.75 700 ILE A C 1
ATOM 5445 O O . ILE A 1 700 ? -16.159 -6.427 -17.034 1.00 94.75 700 ILE A O 1
ATOM 5449 N N . ALA A 1 701 ? -14.342 -5.623 -15.986 1.00 93.44 701 ALA A N 1
ATOM 5450 C CA . ALA A 1 701 ? -13.421 -6.662 -16.420 1.00 93.44 701 ALA A CA 1
ATOM 5451 C C . ALA A 1 701 ? -12.645 -7.182 -15.213 1.00 93.44 701 ALA A C 1
ATOM 5453 O O . ALA A 1 701 ? -12.415 -6.440 -14.258 1.00 93.44 701 ALA A O 1
ATOM 5454 N N . TYR A 1 702 ? -12.223 -8.439 -15.279 1.00 91.12 702 TYR A N 1
ATOM 5455 C CA . TYR A 1 702 ? -11.425 -9.070 -14.238 1.00 91.12 702 TYR A CA 1
ATOM 5456 C C . TYR A 1 702 ? -10.099 -9.585 -14.801 1.00 91.12 702 TYR A C 1
ATOM 5458 O O . TYR A 1 702 ? -9.992 -9.879 -15.995 1.00 91.12 702 TYR A O 1
ATOM 5466 N N . ALA A 1 703 ? -9.088 -9.676 -13.944 1.00 84.56 703 ALA A N 1
ATOM 5467 C CA . ALA A 1 703 ? -7.808 -10.290 -14.252 1.00 84.56 703 ALA A CA 1
ATOM 5468 C C . ALA A 1 703 ? -7.299 -11.083 -13.045 1.00 84.56 703 ALA A C 1
ATOM 5470 O O . ALA A 1 703 ? -7.202 -10.558 -11.936 1.00 84.56 703 ALA A O 1
ATOM 5471 N N . CYS A 1 704 ? -6.949 -12.338 -13.304 1.00 77.44 704 CYS A N 1
ATOM 5472 C CA . CYS A 1 704 ? -6.350 -13.256 -12.343 1.00 77.44 704 CYS A CA 1
ATOM 5473 C C . CYS A 1 704 ? -5.028 -13.805 -12.897 1.00 77.44 704 CYS A C 1
ATOM 5475 O O . CYS A 1 704 ? -4.843 -13.858 -14.122 1.00 77.44 704 CYS A O 1
ATOM 5477 N N . GLY A 1 705 ? -4.146 -14.286 -12.017 1.00 65.00 705 GLY A N 1
ATOM 5478 C CA . GLY A 1 705 ? -2.868 -14.906 -12.388 1.00 65.00 705 GLY A CA 1
ATOM 5479 C C . GLY A 1 705 ? -3.024 -16.091 -13.351 1.00 65.00 705 GLY A C 1
ATOM 5480 O O . GLY A 1 705 ? -2.250 -16.237 -14.298 1.00 65.00 705 GLY A O 1
ATOM 5481 N N . SER A 1 706 ? -4.096 -16.877 -13.197 1.00 64.94 706 SER A N 1
ATOM 5482 C CA . SER A 1 706 ? -4.471 -17.971 -14.103 1.00 64.94 706 SER A CA 1
ATOM 5483 C C . SER A 1 706 ? -5.975 -17.963 -14.422 1.00 64.94 706 SER A C 1
ATOM 5485 O O . SER A 1 706 ? -6.768 -17.357 -13.709 1.00 64.94 706 SER A O 1
ATOM 5487 N N . GLY A 1 707 ? -6.381 -18.578 -15.540 1.00 71.00 707 GLY A N 1
ATOM 5488 C CA . GLY A 1 707 ? -7.803 -18.774 -15.875 1.00 71.00 707 GLY A CA 1
ATOM 5489 C C . GLY A 1 707 ? -8.564 -17.559 -16.433 1.00 71.00 707 GLY A C 1
ATOM 5490 O O . GLY A 1 707 ? -9.764 -17.659 -16.673 1.00 71.00 707 GLY A O 1
ATOM 5491 N N . THR A 1 708 ? -7.906 -16.420 -16.686 1.00 79.25 708 THR A N 1
ATOM 5492 C CA . THR A 1 708 ? -8.561 -15.271 -17.348 1.00 79.25 708 THR A CA 1
ATOM 5493 C C . THR A 1 708 ? -8.809 -15.570 -18.830 1.00 79.25 708 THR A C 1
ATOM 5495 O O . THR A 1 708 ? -7.866 -15.893 -19.559 1.00 79.25 708 THR A O 1
ATOM 5498 N N . GLU A 1 709 ? -10.050 -15.400 -19.298 1.00 83.00 709 GLU A N 1
ATOM 5499 C CA . GLU A 1 709 ? -10.417 -15.601 -20.706 1.00 83.00 709 GLU A CA 1
ATOM 5500 C C . GLU A 1 709 ? -9.567 -14.722 -21.654 1.00 83.00 709 GLU A C 1
ATOM 5502 O O . GLU A 1 709 ? -9.357 -13.535 -21.366 1.00 83.00 709 GLU A O 1
ATOM 5507 N N . PRO A 1 710 ? -9.104 -15.234 -22.816 1.00 80.56 710 PRO A N 1
ATOM 5508 C CA . PRO A 1 710 ? -8.237 -14.483 -23.732 1.00 80.56 710 PRO A CA 1
ATOM 5509 C C . PRO A 1 710 ? -8.812 -13.131 -24.175 1.00 80.56 710 PRO A C 1
ATOM 5511 O O . PRO A 1 710 ? -8.092 -12.127 -24.208 1.00 80.56 710 PRO A O 1
ATOM 5514 N N . MET A 1 711 ? -10.117 -13.082 -24.468 1.00 85.12 711 MET A N 1
ATOM 5515 C CA . MET A 1 711 ? -10.814 -11.846 -24.833 1.00 85.12 711 MET A CA 1
ATOM 5516 C C . MET A 1 711 ? -10.795 -10.836 -23.677 1.00 85.12 711 MET A C 1
ATOM 5518 O O . MET A 1 711 ? -10.450 -9.670 -23.885 1.00 85.12 711 MET A O 1
ATOM 5522 N N . VAL A 1 712 ? -11.125 -11.272 -22.456 1.00 86.62 712 VAL A N 1
ATOM 5523 C CA . VAL A 1 712 ? -11.121 -10.414 -21.261 1.00 86.62 712 VAL A CA 1
ATOM 5524 C C . VAL A 1 712 ? -9.717 -9.883 -21.006 1.00 86.62 712 VAL A C 1
ATOM 5526 O O . VAL A 1 712 ? -9.548 -8.678 -20.849 1.00 86.62 712 VAL A O 1
ATOM 5529 N N . LYS A 1 713 ? -8.693 -10.741 -21.087 1.00 80.31 713 LYS A N 1
ATOM 5530 C CA . LYS A 1 713 ? -7.282 -10.351 -20.954 1.00 80.31 713 LYS A CA 1
ATOM 5531 C C . LYS A 1 713 ? -6.889 -9.278 -21.977 1.00 80.31 713 LYS A C 1
ATOM 5533 O O . LYS A 1 713 ? -6.240 -8.293 -21.622 1.00 80.31 713 LYS A O 1
ATOM 5538 N N . ARG A 1 714 ? -7.309 -9.421 -23.241 1.00 81.75 714 ARG A N 1
ATOM 5539 C CA . ARG A 1 714 ? -7.068 -8.423 -24.299 1.00 81.75 714 ARG A CA 1
ATOM 5540 C C . ARG A 1 714 ? -7.731 -7.083 -23.973 1.00 81.75 714 ARG A C 1
ATOM 5542 O O . ARG A 1 714 ? -7.086 -6.042 -24.097 1.00 81.75 714 ARG A O 1
ATOM 5549 N N . LEU A 1 715 ? -9.003 -7.093 -23.572 1.00 83.81 715 LEU A N 1
ATOM 5550 C CA . LEU A 1 715 ? -9.757 -5.880 -23.234 1.00 83.81 715 LEU A CA 1
ATOM 5551 C C . LEU A 1 715 ? -9.233 -5.209 -21.958 1.00 83.81 715 LEU A C 1
ATOM 5553 O O . LEU A 1 715 ? -9.092 -3.989 -21.928 1.00 83.81 715 LEU A O 1
ATOM 5557 N N . TYR A 1 716 ? -8.873 -5.995 -20.947 1.00 85.12 716 TYR A N 1
ATOM 5558 C CA . TYR A 1 716 ? -8.223 -5.536 -19.725 1.00 85.12 716 TYR A CA 1
ATOM 5559 C C . TYR A 1 716 ? -6.920 -4.795 -20.046 1.00 85.12 716 TYR A C 1
ATOM 5561 O O . TYR A 1 716 ? -6.758 -3.636 -19.671 1.00 85.12 716 TYR A O 1
ATOM 5569 N N . ASN A 1 717 ? -6.036 -5.397 -20.850 1.00 76.62 717 ASN A N 1
ATOM 5570 C CA . ASN A 1 717 ? -4.791 -4.753 -21.280 1.00 76.62 717 ASN A CA 1
ATOM 5571 C C . ASN A 1 717 ? -5.042 -3.451 -22.060 1.00 76.62 717 ASN A C 1
ATOM 5573 O O . ASN A 1 717 ? -4.275 -2.499 -21.931 1.00 76.62 717 ASN A O 1
ATOM 5577 N N . GLN A 1 718 ? -6.115 -3.375 -22.858 1.00 74.00 718 GLN A N 1
ATOM 5578 C CA . GLN A 1 718 ? -6.513 -2.124 -23.511 1.00 74.00 718 GLN A CA 1
ATOM 5579 C C . GLN A 1 718 ? -6.972 -1.071 -22.496 1.00 74.00 718 GLN A C 1
ATOM 5581 O O . GLN A 1 718 ? -6.616 0.099 -22.646 1.00 74.00 718 GLN A O 1
ATOM 5586 N N . ALA A 1 719 ? -7.714 -1.473 -21.460 1.00 81.31 719 ALA A N 1
ATOM 5587 C CA . ALA A 1 719 ? -8.177 -0.577 -20.407 1.00 81.31 719 ALA A CA 1
ATOM 5588 C C . ALA A 1 719 ? -7.018 0.044 -19.622 1.00 81.31 719 ALA A C 1
ATOM 5590 O O . ALA A 1 719 ? -7.062 1.246 -19.360 1.00 81.31 719 ALA A O 1
ATOM 5591 N N . LEU A 1 720 ? -5.950 -0.717 -19.347 1.00 75.75 720 LEU A N 1
ATOM 5592 C CA . LEU A 1 720 ? -4.737 -0.199 -18.693 1.00 75.75 720 LEU A CA 1
ATOM 5593 C C . LEU A 1 720 ? -4.086 0.960 -19.456 1.00 75.75 720 LEU A C 1
ATOM 5595 O O . LEU A 1 720 ? -3.428 1.812 -18.871 1.00 75.75 720 LEU A O 1
ATOM 5599 N N . LEU A 1 721 ? -4.289 1.022 -20.771 1.00 71.44 721 LEU A N 1
ATOM 5600 C CA . LEU A 1 721 ? -3.733 2.064 -21.634 1.00 71.44 721 LEU A CA 1
ATOM 5601 C C . LEU A 1 721 ? -4.657 3.283 -21.772 1.00 71.44 721 LEU A C 1
ATOM 5603 O O . LEU A 1 721 ? -4.369 4.180 -22.570 1.00 71.44 721 LEU A O 1
ATOM 5607 N N . THR A 1 722 ? -5.776 3.317 -21.048 1.00 72.88 722 THR A N 1
ATOM 5608 C CA . THR A 1 722 ? -6.748 4.410 -21.127 1.00 72.88 722 THR A CA 1
ATOM 5609 C C . THR A 1 722 ? -6.182 5.672 -20.487 1.00 72.88 722 THR A C 1
ATOM 5611 O O . THR A 1 722 ? -5.793 5.676 -19.321 1.00 72.88 722 THR A O 1
ATOM 5614 N N . VAL A 1 723 ? -6.181 6.770 -21.247 1.00 72.38 723 VAL A N 1
ATOM 5615 C CA . VAL A 1 723 ? -5.764 8.092 -20.763 1.00 72.38 723 VAL A CA 1
ATOM 5616 C C . VAL A 1 723 ? -7.006 8.970 -20.588 1.00 72.38 723 VAL A C 1
ATOM 5618 O O . VAL A 1 723 ? -7.691 9.222 -21.584 1.00 72.38 723 VAL A O 1
ATOM 5621 N N . PRO A 1 724 ? -7.306 9.473 -19.381 1.00 70.94 724 PRO A N 1
ATOM 5622 C CA . PRO A 1 724 ? -8.538 10.225 -19.119 1.00 70.94 724 PRO A CA 1
ATOM 5623 C C . PRO A 1 724 ? -8.767 11.442 -20.016 1.00 70.94 724 PRO A C 1
ATOM 5625 O O . PRO A 1 724 ? -9.875 11.624 -20.516 1.00 70.94 724 PRO A O 1
ATOM 5628 N N . ASP A 1 725 ? -7.722 12.219 -20.316 1.00 67.56 725 ASP A N 1
ATOM 5629 C CA . ASP A 1 725 ? -7.820 13.405 -21.184 1.00 67.56 725 ASP A CA 1
ATOM 5630 C C . ASP A 1 725 ? -8.350 13.067 -22.588 1.00 67.56 725 ASP A C 1
ATOM 5632 O O . ASP A 1 725 ? -9.020 13.877 -23.233 1.00 67.56 725 ASP A O 1
ATOM 5636 N N . SER A 1 726 ? -8.101 11.839 -23.060 1.00 68.50 726 SER A N 1
ATOM 5637 C CA . SER A 1 726 ? -8.598 11.370 -24.358 1.00 68.50 726 SER A CA 1
ATOM 5638 C C . SER A 1 726 ? -10.112 11.129 -24.373 1.00 68.50 726 SER A C 1
ATOM 5640 O O . SER A 1 726 ? -10.723 11.150 -25.443 1.00 68.50 726 SER A O 1
ATOM 5642 N N . LEU A 1 727 ? -10.733 10.952 -23.202 1.00 69.12 727 LEU A N 1
ATOM 5643 C CA . LEU A 1 727 ? -12.147 10.610 -23.068 1.00 69.12 727 LEU A CA 1
ATOM 5644 C C . LEU A 1 727 ? -13.075 11.833 -23.094 1.00 69.12 727 LEU A C 1
ATOM 5646 O O . LEU A 1 727 ? -14.284 11.666 -23.247 1.00 69.12 727 LEU A O 1
ATOM 5650 N N . ARG A 1 728 ? -12.534 13.059 -22.986 1.00 74.69 728 ARG A N 1
ATOM 5651 C CA . ARG A 1 728 ? -13.293 14.330 -23.028 1.00 74.69 728 ARG A CA 1
ATOM 5652 C C . ARG A 1 728 ? -14.524 14.331 -22.101 1.00 74.69 728 ARG A C 1
ATOM 5654 O O . ARG A 1 728 ? -15.615 14.712 -22.522 1.00 74.69 728 ARG A O 1
ATOM 5661 N N . GLY A 1 729 ? -14.351 13.861 -20.864 1.00 72.69 729 GLY A N 1
ATOM 5662 C CA . GLY A 1 729 ? -15.413 13.805 -19.849 1.00 72.69 729 GLY A CA 1
ATOM 5663 C C . GLY A 1 729 ? -16.362 12.604 -19.953 1.00 72.69 729 GLY A C 1
ATOM 5664 O O . GLY A 1 729 ? -17.390 12.584 -19.287 1.00 72.69 729 GLY A O 1
ATOM 5665 N N . ARG A 1 730 ? -16.060 11.605 -20.793 1.00 79.88 730 ARG A N 1
ATOM 5666 C CA . ARG A 1 730 ? -16.795 10.329 -20.833 1.00 79.88 730 ARG A CA 1
ATOM 5667 C C . ARG A 1 730 ? -16.136 9.303 -19.917 1.00 79.88 730 ARG A C 1
ATOM 5669 O O . ARG A 1 730 ? -14.912 9.262 -19.838 1.00 79.88 730 ARG A O 1
ATOM 5676 N N . SER A 1 731 ? -16.929 8.422 -19.313 1.00 79.75 731 SER A N 1
ATOM 5677 C CA . SER A 1 731 ? -16.390 7.297 -18.548 1.00 79.75 731 SER A CA 1
ATOM 5678 C C . SER A 1 731 ? -15.618 6.330 -19.462 1.00 79.75 731 SER A C 1
ATOM 5680 O O . SER A 1 731 ? -16.004 6.134 -20.625 1.00 79.75 731 SER A O 1
ATOM 5682 N N . PRO A 1 732 ? -14.554 5.689 -18.951 1.00 87.19 732 PRO A N 1
ATOM 5683 C CA . PRO A 1 732 ? -13.847 4.631 -19.658 1.00 87.19 732 PRO A CA 1
ATOM 5684 C C . PRO A 1 732 ? -14.784 3.510 -20.156 1.00 87.19 732 PRO A C 1
ATOM 5686 O O . PRO A 1 732 ? -15.802 3.215 -19.515 1.00 87.19 732 PRO A O 1
ATOM 5689 N N . PRO A 1 733 ? -14.452 2.839 -21.281 1.00 88.25 733 PRO A N 1
ATOM 5690 C CA . PRO A 1 733 ? -15.215 1.683 -21.759 1.00 88.25 733 PRO A CA 1
ATOM 5691 C C . PRO A 1 733 ? -15.298 0.577 -20.702 1.00 88.25 733 PRO A C 1
ATOM 5693 O O . PRO A 1 733 ? -16.365 0.004 -20.502 1.00 88.25 733 PRO A O 1
ATOM 5696 N N . LEU A 1 734 ? -14.186 0.333 -20.008 1.00 91.81 734 LEU A N 1
ATOM 5697 C CA . LEU A 1 734 ? -14.104 -0.485 -18.806 1.00 91.81 734 LEU A CA 1
ATOM 5698 C C . LEU A 1 734 ? -13.764 0.441 -17.640 1.00 91.81 734 LEU A C 1
ATOM 5700 O O . LEU A 1 734 ? -12.664 0.989 -17.595 1.00 91.81 734 LEU A O 1
ATOM 5704 N N . ASN A 1 735 ? -14.730 0.665 -16.755 1.00 92.06 735 ASN A N 1
ATOM 5705 C CA . ASN A 1 735 ? -14.619 1.584 -15.622 1.00 92.06 735 ASN A CA 1
ATOM 5706 C C . ASN A 1 735 ? -14.433 0.859 -14.281 1.00 92.06 735 ASN A C 1
ATOM 5708 O O . ASN A 1 735 ? -14.212 1.514 -13.266 1.00 92.06 735 ASN A O 1
ATOM 5712 N N . VAL A 1 736 ? -14.479 -0.476 -14.271 1.00 94.94 736 VAL A N 1
ATOM 5713 C CA . VAL A 1 736 ? -14.148 -1.301 -13.105 1.00 94.94 736 VAL A CA 1
ATOM 5714 C C . VAL A 1 736 ? -13.210 -2.421 -13.543 1.00 94.94 736 VAL A C 1
ATOM 5716 O O . VAL A 1 736 ? -13.520 -3.175 -14.466 1.00 94.94 736 VAL A O 1
ATOM 5719 N N . LEU A 1 737 ? -12.061 -2.511 -12.881 1.00 94.38 737 LEU A N 1
ATOM 5720 C CA . LEU A 1 737 ? -11.050 -3.541 -13.085 1.00 94.38 737 LEU A CA 1
ATOM 5721 C C . LEU A 1 737 ? -10.885 -4.317 -11.782 1.00 94.38 737 LEU A C 1
ATOM 5723 O O . LEU A 1 737 ? -10.423 -3.757 -10.791 1.00 94.38 737 LEU A O 1
ATOM 5727 N N . VAL A 1 738 ? -11.275 -5.586 -11.780 1.00 94.12 738 VAL A N 1
ATOM 5728 C CA . VAL A 1 738 ? -11.185 -6.466 -10.611 1.00 94.12 738 VAL A CA 1
ATOM 5729 C C . VAL A 1 738 ? -9.941 -7.335 -10.739 1.00 94.12 738 VAL A C 1
ATOM 5731 O O . VAL A 1 738 ? -9.723 -7.955 -11.777 1.00 94.12 738 VAL A O 1
ATOM 5734 N N . VAL A 1 739 ? -9.091 -7.342 -9.720 1.00 90.44 739 VAL A N 1
ATOM 5735 C CA . VAL A 1 739 ? -7.752 -7.929 -9.773 1.00 90.44 739 VAL A CA 1
ATOM 5736 C C . VAL A 1 739 ? -7.447 -8.736 -8.521 1.00 90.44 739 VAL A C 1
ATOM 5738 O O . VAL A 1 739 ? -7.861 -8.375 -7.418 1.00 90.44 739 VAL A O 1
ATOM 5741 N N . ASP A 1 740 ? -6.694 -9.816 -8.701 1.00 87.00 740 ASP A N 1
ATOM 5742 C CA . ASP A 1 740 ? -6.078 -10.542 -7.593 1.00 87.00 740 ASP A CA 1
ATOM 5743 C C . ASP A 1 740 ? -4.736 -9.921 -7.189 1.00 87.00 740 ASP A C 1
ATOM 5745 O O . ASP A 1 740 ? -4.220 -9.007 -7.841 1.00 87.00 740 ASP A O 1
ATOM 5749 N N . TYR A 1 741 ? -4.137 -10.453 -6.123 1.00 83.88 741 TYR A N 1
ATOM 5750 C CA . TYR A 1 741 ? -2.828 -10.019 -5.639 1.00 83.88 741 TYR A CA 1
ATOM 5751 C C . TYR A 1 741 ? -1.744 -10.007 -6.731 1.00 83.88 741 TYR A C 1
ATOM 5753 O O . TYR A 1 741 ? -1.016 -9.021 -6.873 1.00 83.88 741 TYR A O 1
ATOM 5761 N N . SER A 1 742 ? -1.673 -11.065 -7.548 1.00 74.56 742 SER A N 1
ATOM 5762 C CA . SER A 1 742 ? -0.674 -11.199 -8.622 1.00 74.56 742 SER A CA 1
ATOM 5763 C C . SER A 1 742 ? -0.804 -10.106 -9.689 1.00 74.56 742 SER A C 1
ATOM 5765 O O . SER A 1 742 ? 0.176 -9.705 -10.320 1.00 74.56 742 SER A O 1
ATOM 5767 N N . SER A 1 743 ? -2.019 -9.587 -9.859 1.00 75.69 743 SER A N 1
ATOM 5768 C CA . SER A 1 743 ? -2.359 -8.577 -10.851 1.00 75.69 743 SER A CA 1
ATOM 5769 C C . SER A 1 743 ? -2.261 -7.152 -10.303 1.00 75.69 743 SER A C 1
ATOM 5771 O O . SER A 1 743 ? -2.123 -6.223 -11.097 1.00 75.69 743 SER A O 1
ATOM 5773 N N . ILE A 1 744 ? -2.254 -6.938 -8.979 1.00 75.25 744 ILE A N 1
ATOM 5774 C CA . ILE A 1 744 ? -1.990 -5.615 -8.373 1.00 75.25 744 ILE A CA 1
ATOM 5775 C C . ILE A 1 744 ? -0.601 -5.108 -8.796 1.00 75.25 744 ILE A C 1
ATOM 5777 O O . ILE A 1 744 ? -0.416 -3.931 -9.133 1.00 75.25 744 ILE A O 1
ATOM 5781 N N . TYR A 1 745 ? 0.377 -6.014 -8.834 1.00 72.19 745 TYR A N 1
ATOM 5782 C CA . TYR A 1 745 ? 1.753 -5.723 -9.213 1.00 72.19 745 TYR A CA 1
ATOM 5783 C C . TYR A 1 745 ? 1.940 -5.745 -10.735 1.00 72.19 745 TYR A C 1
ATOM 5785 O O . TYR A 1 745 ? 1.854 -6.772 -11.403 1.00 72.19 745 TYR A O 1
ATOM 5793 N N . GLY A 1 746 ? 2.232 -4.572 -11.301 1.00 62.50 746 GLY A N 1
ATOM 5794 C CA . GLY A 1 746 ? 2.411 -4.382 -12.746 1.00 62.50 746 GLY A CA 1
ATOM 5795 C C . GLY A 1 746 ? 1.161 -3.898 -13.482 1.00 62.50 746 GLY A C 1
ATOM 5796 O O . GLY A 1 746 ? 1.261 -3.531 -14.652 1.00 62.50 746 GLY A O 1
ATOM 5797 N N . THR A 1 747 ? 0.016 -3.807 -12.799 1.00 71.56 747 THR A N 1
ATOM 5798 C CA . THR A 1 747 ? -1.149 -3.069 -13.300 1.00 71.56 747 THR A CA 1
ATOM 5799 C C . THR A 1 747 ? -0.921 -1.576 -13.093 1.00 71.56 747 THR A C 1
ATOM 5801 O O . THR A 1 747 ? -0.948 -1.060 -11.974 1.00 71.56 747 THR A O 1
ATOM 5804 N N . ASP A 1 748 ? -0.652 -0.882 -14.196 1.00 70.94 748 ASP A N 1
ATOM 5805 C CA . ASP A 1 748 ? -0.478 0.565 -14.230 1.00 70.94 748 ASP A CA 1
ATOM 5806 C C . ASP A 1 748 ? -1.508 1.179 -15.179 1.00 70.94 748 ASP A C 1
ATOM 5808 O O . ASP A 1 748 ? -1.362 1.109 -16.397 1.00 70.94 748 ASP A O 1
ATOM 5812 N N . CYS A 1 749 ? -2.582 1.734 -14.615 1.00 77.19 749 CYS A N 1
ATOM 5813 C CA . CYS A 1 749 ? -3.671 2.339 -15.375 1.00 77.19 749 CYS A CA 1
ATOM 5814 C C . CYS A 1 749 ? -3.772 3.837 -15.038 1.00 77.19 749 CYS A C 1
ATOM 5816 O O . CYS A 1 749 ? -4.218 4.185 -13.941 1.00 77.19 749 CYS A O 1
ATOM 5818 N N . PRO A 1 750 ? -3.409 4.748 -15.965 1.00 76.12 750 PRO A N 1
ATOM 5819 C CA . PRO A 1 750 ? -3.456 6.197 -15.734 1.00 76.12 750 PRO A CA 1
ATOM 5820 C C . PRO A 1 750 ? -4.852 6.741 -15.402 1.00 76.12 750 PRO A C 1
ATOM 5822 O O . PRO A 1 750 ? -4.977 7.857 -14.900 1.00 76.12 750 PRO A O 1
ATOM 5825 N N . ALA A 1 751 ? -5.903 5.978 -15.710 1.00 82.44 751 ALA A N 1
ATOM 5826 C CA . ALA A 1 751 ? -7.286 6.346 -15.443 1.00 82.44 751 ALA A CA 1
ATOM 5827 C C . ALA A 1 751 ? -7.786 5.972 -14.037 1.00 82.44 751 ALA A C 1
ATOM 5829 O O . ALA A 1 751 ? -8.913 6.339 -13.707 1.00 82.44 751 ALA A O 1
ATOM 5830 N N . VAL A 1 752 ? -6.980 5.283 -13.218 1.00 87.62 752 VAL A N 1
ATOM 5831 C CA . VAL A 1 752 ? -7.373 4.885 -11.856 1.00 87.62 752 VAL A CA 1
ATOM 5832 C C . VAL A 1 752 ? -7.441 6.100 -10.935 1.00 87.62 752 VAL A C 1
ATOM 5834 O O . VAL A 1 752 ? -6.422 6.724 -10.621 1.00 87.62 752 VAL A O 1
ATOM 5837 N N . ASP A 1 753 ? -8.657 6.394 -10.483 1.00 89.81 753 ASP A N 1
ATOM 5838 C CA . ASP A 1 753 ? -8.987 7.422 -9.490 1.00 89.81 753 ASP A CA 1
ATOM 5839 C C . ASP A 1 753 ? -9.726 6.842 -8.273 1.00 89.81 753 ASP A C 1
ATOM 5841 O O . ASP A 1 753 ? -9.958 7.547 -7.294 1.00 89.81 753 ASP A O 1
ATOM 5845 N N . THR A 1 754 ? -10.087 5.559 -8.307 1.00 94.19 754 THR A N 1
ATOM 5846 C CA . THR A 1 754 ? -10.701 4.878 -7.171 1.00 94.19 754 THR A CA 1
ATOM 5847 C C . THR A 1 754 ? -10.017 3.541 -6.951 1.00 94.19 754 THR A C 1
ATOM 5849 O O . THR A 1 754 ? -9.884 2.732 -7.870 1.00 94.19 754 THR A O 1
ATOM 5852 N N . LEU A 1 755 ? -9.562 3.315 -5.726 1.00 95.38 755 LEU A N 1
ATOM 5853 C CA . LEU A 1 755 ? -9.067 2.027 -5.259 1.00 95.38 755 LEU A CA 1
ATOM 5854 C C . LEU A 1 755 ? -10.080 1.445 -4.290 1.00 95.38 755 LEU A C 1
ATOM 5856 O O . LEU A 1 755 ? -10.615 2.172 -3.458 1.00 95.38 755 LEU A O 1
ATOM 5860 N N . LEU A 1 756 ? -10.303 0.144 -4.372 1.00 95.88 756 LEU A N 1
ATOM 5861 C CA . LEU A 1 756 ? -11.191 -0.567 -3.471 1.00 95.88 756 LEU A CA 1
ATOM 5862 C C . LEU A 1 756 ? -10.542 -1.892 -3.097 1.00 95.88 756 LEU A C 1
ATOM 5864 O O . LEU A 1 756 ? -10.251 -2.700 -3.974 1.00 95.88 756 LEU A O 1
ATOM 5868 N N . LEU A 1 757 ? -10.272 -2.101 -1.814 1.00 95.25 757 LEU A N 1
ATOM 5869 C CA . LEU A 1 757 ? -9.679 -3.344 -1.326 1.00 95.25 757 LEU A CA 1
ATOM 5870 C C . LEU A 1 757 ? -10.730 -4.138 -0.563 1.00 95.25 757 LEU A C 1
ATOM 5872 O O . LEU A 1 757 ? -11.196 -3.672 0.473 1.00 95.25 757 LEU A O 1
ATOM 5876 N N . GLN A 1 758 ? -11.089 -5.311 -1.081 1.00 91.19 758 GLN A N 1
ATOM 5877 C CA . GLN A 1 758 ? -11.942 -6.262 -0.374 1.00 91.19 758 GLN A CA 1
ATOM 5878 C C . GLN A 1 758 ? -11.235 -6.771 0.889 1.00 91.19 758 GLN A C 1
ATOM 5880 O O . GLN A 1 758 ? -10.009 -6.935 0.910 1.00 91.19 758 GLN A O 1
ATOM 5885 N N . GLU A 1 759 ? -12.004 -7.011 1.953 1.00 87.31 759 GLU A N 1
ATOM 5886 C CA . GLU A 1 759 ? -11.435 -7.429 3.242 1.00 87.31 759 GLU A CA 1
ATOM 5887 C C . GLU A 1 759 ? -10.829 -8.839 3.180 1.00 87.31 759 GLU A C 1
ATOM 5889 O O . GLU A 1 759 ? -9.869 -9.131 3.894 1.00 87.31 759 GLU A O 1
ATOM 5894 N N . ASP A 1 760 ? -11.343 -9.689 2.284 1.00 86.81 760 ASP A N 1
ATOM 5895 C CA . ASP A 1 760 ? -10.873 -11.058 2.057 1.00 86.81 760 ASP A CA 1
ATOM 5896 C C . ASP A 1 760 ? -9.364 -11.116 1.767 1.00 86.81 760 ASP A C 1
ATOM 5898 O O . ASP A 1 760 ? -8.645 -11.913 2.375 1.00 86.81 760 ASP A O 1
ATOM 5902 N N . LEU A 1 761 ? -8.887 -10.216 0.905 1.00 89.69 761 LEU A N 1
ATOM 5903 C CA . LEU A 1 761 ? -7.490 -10.009 0.568 1.00 89.69 761 LEU A CA 1
ATOM 5904 C C . LEU A 1 761 ? -6.818 -9.076 1.577 1.00 89.69 761 LEU A C 1
ATOM 5906 O O . LEU A 1 761 ? -5.717 -9.372 2.035 1.00 89.69 761 LEU A O 1
ATOM 5910 N N . GLY A 1 762 ? -7.466 -7.965 1.943 1.00 89.75 762 GLY A N 1
ATOM 5911 C CA . GLY A 1 762 ? -6.876 -6.913 2.775 1.00 89.75 762 GLY A CA 1
ATOM 5912 C C . GLY A 1 762 ? -6.314 -7.403 4.111 1.00 89.75 762 GLY A C 1
ATOM 5913 O O . GLY A 1 762 ? -5.239 -6.959 4.512 1.00 89.75 762 GLY A O 1
ATOM 5914 N N . ARG A 1 763 ? -6.973 -8.374 4.752 1.00 87.00 763 ARG A N 1
ATOM 5915 C CA . ARG A 1 763 ? -6.510 -8.975 6.014 1.00 87.00 763 ARG A CA 1
ATOM 5916 C C . ARG A 1 763 ? -5.234 -9.811 5.885 1.00 87.00 763 ARG A C 1
ATOM 5918 O O . ARG A 1 763 ? -4.483 -9.918 6.853 1.00 87.00 763 ARG A O 1
ATOM 5925 N N . LEU A 1 764 ? -4.994 -10.396 4.708 1.00 87.81 764 LEU A N 1
ATOM 5926 C CA . LEU A 1 764 ? -3.823 -11.236 4.438 1.00 87.81 764 LEU A CA 1
ATOM 5927 C C . LEU A 1 764 ? -2.586 -10.395 4.124 1.00 87.81 764 LEU A C 1
ATOM 5929 O O . LEU A 1 764 ? -1.468 -10.819 4.405 1.00 87.81 764 LEU A O 1
ATOM 5933 N N . LEU A 1 765 ? -2.783 -9.204 3.556 1.00 88.88 765 LEU A N 1
ATOM 5934 C CA . LEU A 1 765 ? -1.689 -8.342 3.129 1.00 88.88 765 LEU A CA 1
ATOM 5935 C C . LEU A 1 765 ? -0.923 -7.763 4.320 1.00 88.88 765 LEU A C 1
ATOM 5937 O O . LEU A 1 765 ? -1.503 -7.238 5.273 1.00 88.88 765 LEU A O 1
ATOM 5941 N N . ALA A 1 766 ? 0.405 -7.792 4.238 1.00 88.62 766 ALA A N 1
ATOM 5942 C CA . ALA A 1 766 ? 1.286 -7.014 5.094 1.00 88.62 766 ALA A CA 1
ATOM 5943 C C . ALA A 1 766 ? 1.122 -5.514 4.814 1.00 88.62 766 ALA A C 1
ATOM 5945 O O . ALA A 1 766 ? 0.603 -5.093 3.775 1.00 88.62 766 ALA A O 1
ATOM 5946 N N . TRP A 1 767 ? 1.561 -4.681 5.758 1.00 87.00 767 TRP A N 1
ATOM 5947 C CA . TRP A 1 767 ? 1.381 -3.232 5.647 1.00 87.00 767 TRP A CA 1
ATOM 5948 C C . TRP A 1 767 ? 2.105 -2.651 4.420 1.00 87.00 767 TRP A C 1
ATOM 5950 O O . TRP A 1 767 ? 1.618 -1.698 3.812 1.00 87.00 767 TRP A O 1
ATOM 5960 N N . GLU A 1 768 ? 3.217 -3.261 4.007 1.00 85.31 768 GLU A N 1
ATOM 5961 C CA . GLU A 1 768 ? 3.970 -2.903 2.810 1.00 85.31 768 GLU A CA 1
ATOM 5962 C C . GLU A 1 768 ? 3.121 -3.062 1.546 1.00 85.31 768 GLU A C 1
ATOM 5964 O O . GLU A 1 768 ? 3.068 -2.158 0.711 1.00 85.31 768 GLU A O 1
ATOM 5969 N N . ASP A 1 769 ? 2.420 -4.186 1.416 1.00 87.00 769 ASP A N 1
ATOM 5970 C CA . ASP A 1 769 ? 1.558 -4.472 0.269 1.00 87.00 769 ASP A CA 1
ATOM 5971 C C . ASP A 1 769 ? 0.323 -3.567 0.261 1.00 87.00 769 ASP A C 1
ATOM 5973 O O . ASP A 1 769 ? -0.078 -3.059 -0.788 1.00 87.00 769 ASP A O 1
ATOM 5977 N N . LEU A 1 770 ? -0.240 -3.287 1.439 1.00 89.69 770 LEU A N 1
ATOM 5978 C CA . LEU A 1 770 ? -1.340 -2.336 1.596 1.00 89.69 770 LEU A CA 1
ATOM 5979 C C . LEU A 1 770 ? -0.930 -0.919 1.155 1.00 89.69 770 LEU A C 1
ATOM 5981 O O . LEU A 1 770 ? -1.661 -0.246 0.420 1.00 89.69 770 LEU A O 1
ATOM 5985 N N . GLN A 1 771 ? 0.266 -0.470 1.544 1.00 85.19 771 GLN A N 1
ATOM 5986 C CA . GLN A 1 771 ? 0.807 0.820 1.119 1.00 85.19 771 GLN A CA 1
ATOM 5987 C C . GLN A 1 771 ? 1.107 0.841 -0.392 1.00 85.19 771 GLN A C 1
ATOM 5989 O O . GLN A 1 771 ? 0.862 1.849 -1.063 1.00 85.19 771 GLN A O 1
ATOM 5994 N N . GLN A 1 772 ? 1.583 -0.272 -0.957 1.00 82.12 772 GLN A N 1
ATOM 5995 C CA . GLN A 1 772 ? 1.794 -0.426 -2.399 1.00 82.12 772 GLN A CA 1
ATOM 5996 C C . GLN A 1 772 ? 0.485 -0.407 -3.190 1.00 82.12 772 GLN A C 1
ATOM 5998 O O . GLN A 1 772 ? 0.456 0.170 -4.284 1.00 82.12 772 GLN A O 1
ATOM 6003 N N . PHE A 1 773 ? -0.594 -0.979 -2.644 1.00 87.38 773 PHE A N 1
ATOM 6004 C CA . PHE A 1 773 ? -1.941 -0.901 -3.208 1.00 87.38 773 PHE A CA 1
ATOM 6005 C C . PHE A 1 773 ? -2.440 0.546 -3.221 1.00 87.38 773 PHE A C 1
ATOM 6007 O O . PHE A 1 773 ? -2.803 1.053 -4.282 1.00 87.38 773 PHE A O 1
ATOM 6014 N N . LEU A 1 774 ? -2.336 1.271 -2.097 1.00 86.69 774 LEU A N 1
ATOM 6015 C CA . LEU A 1 774 ? -2.609 2.717 -2.039 1.00 86.69 774 LEU A CA 1
ATOM 6016 C C . LEU A 1 774 ? -1.778 3.513 -3.054 1.00 86.69 774 LEU A C 1
ATOM 6018 O O . LEU A 1 774 ? -2.221 4.544 -3.567 1.00 86.69 774 LEU A O 1
ATOM 6022 N N . GLY A 1 775 ? -0.558 3.062 -3.332 1.00 80.19 775 GLY A N 1
ATOM 6023 C CA . GLY A 1 775 ? 0.333 3.622 -4.339 1.00 80.19 775 GLY A CA 1
ATOM 6024 C C . GLY A 1 775 ? -0.108 3.394 -5.786 1.00 80.19 775 GLY A C 1
ATOM 6025 O O . GLY A 1 775 ? 0.554 3.912 -6.680 1.00 80.19 775 GLY A O 1
ATOM 6026 N N . ARG A 1 776 ? -1.188 2.645 -6.061 1.00 82.19 776 ARG A N 1
ATOM 6027 C CA . ARG A 1 776 ? -1.723 2.406 -7.420 1.00 82.19 776 ARG A CA 1
ATOM 6028 C C . ARG A 1 776 ? -2.669 3.491 -7.913 1.00 82.19 776 ARG A C 1
ATOM 6030 O O . ARG A 1 776 ? -2.981 3.526 -9.098 1.00 82.19 776 ARG A O 1
ATOM 6037 N N . LEU A 1 777 ? -3.076 4.402 -7.036 1.00 83.38 777 LEU A N 1
ATOM 6038 C CA . LEU A 1 777 ? -3.833 5.578 -7.431 1.00 83.38 777 LEU A CA 1
ATOM 6039 C C . LEU A 1 777 ? -2.977 6.440 -8.379 1.00 83.38 777 LEU A C 1
ATOM 6041 O O . LEU A 1 777 ? -1.790 6.661 -8.118 1.00 83.38 777 LEU A O 1
ATOM 6045 N N . ARG A 1 778 ? -3.546 6.889 -9.505 1.00 78.06 778 ARG A N 1
ATOM 6046 C CA . ARG A 1 778 ? -2.816 7.659 -10.537 1.00 78.06 778 ARG A CA 1
ATOM 6047 C C . ARG A 1 778 ? -3.307 9.079 -10.720 1.00 78.06 778 ARG A C 1
ATOM 6049 O O . ARG A 1 778 ? -2.631 9.879 -11.363 1.00 78.06 778 ARG A O 1
ATOM 6056 N N . ARG A 1 779 ? -4.458 9.395 -10.147 1.00 78.44 779 ARG A N 1
ATOM 6057 C CA . ARG A 1 779 ? -5.082 10.713 -10.178 1.00 78.44 779 ARG A CA 1
ATOM 6058 C C . ARG A 1 779 ? -5.676 11.012 -8.820 1.00 78.44 779 ARG A C 1
ATOM 6060 O O . ARG A 1 779 ? -5.887 10.096 -8.030 1.00 78.44 779 ARG A O 1
ATOM 6067 N N . ASP A 1 780 ? -5.946 12.285 -8.578 1.00 82.00 780 ASP A N 1
ATOM 6068 C CA . ASP A 1 780 ? -6.638 12.692 -7.365 1.00 82.00 780 ASP A CA 1
ATOM 6069 C C . ASP A 1 780 ? -7.960 11.934 -7.258 1.00 82.00 780 ASP A C 1
ATOM 6071 O O . ASP A 1 780 ? -8.761 11.924 -8.195 1.00 82.00 780 ASP A O 1
ATOM 6075 N N . GLY A 1 781 ? -8.137 11.238 -6.141 1.00 88.00 781 GLY A N 1
ATOM 6076 C CA . GLY A 1 781 ? -9.114 10.164 -6.079 1.00 88.00 781 GLY A CA 1
ATOM 6077 C C . GLY A 1 781 ? -9.370 9.651 -4.673 1.00 88.00 781 GLY A C 1
ATOM 6078 O O . GLY A 1 781 ? -9.029 10.321 -3.696 1.00 88.00 781 GLY A O 1
ATOM 6079 N N . THR A 1 782 ? -9.976 8.468 -4.567 1.00 92.31 782 THR A N 1
ATOM 6080 C CA . THR A 1 782 ? -10.381 7.871 -3.285 1.00 92.31 782 THR A CA 1
ATOM 6081 C C . THR A 1 782 ? -9.885 6.436 -3.149 1.00 92.31 782 THR A C 1
ATOM 6083 O O . THR A 1 782 ? -9.954 5.656 -4.093 1.00 92.31 782 THR A O 1
ATOM 6086 N N . ALA A 1 783 ? -9.401 6.068 -1.968 1.00 95.12 783 ALA A N 1
ATOM 6087 C CA . ALA A 1 783 ? -9.129 4.689 -1.597 1.00 95.12 783 ALA A CA 1
ATOM 6088 C C . ALA A 1 783 ? -10.145 4.225 -0.550 1.00 95.12 783 ALA A C 1
ATOM 6090 O O . ALA A 1 783 ? -10.293 4.855 0.499 1.00 95.12 783 ALA A O 1
ATOM 6091 N N . VAL A 1 784 ? -10.839 3.136 -0.861 1.00 96.06 784 VAL A N 1
ATOM 6092 C CA . VAL A 1 784 ? -11.939 2.566 -0.086 1.00 96.06 784 VAL A CA 1
ATOM 6093 C C . VAL A 1 784 ? -11.503 1.218 0.478 1.00 96.06 784 VAL A C 1
ATOM 6095 O O . VAL A 1 784 ? -11.033 0.349 -0.255 1.00 96.06 784 VAL A O 1
ATOM 6098 N N . PHE A 1 785 ? -11.656 1.058 1.786 1.00 95.06 785 PHE A N 1
ATOM 6099 C CA . PHE A 1 785 ? -11.379 -0.175 2.525 1.00 95.06 785 PHE A CA 1
ATOM 6100 C C . PHE A 1 785 ? -12.643 -0.616 3.255 1.00 95.06 785 PHE A C 1
ATOM 6102 O O . PHE A 1 785 ? -13.521 0.206 3.501 1.00 95.06 785 PHE A O 1
ATOM 6109 N N . TYR A 1 786 ? -12.736 -1.886 3.630 1.00 90.75 786 TYR A N 1
ATOM 6110 C CA . TYR A 1 786 ? -13.880 -2.392 4.395 1.00 90.75 786 TYR A CA 1
ATOM 6111 C C . TYR A 1 786 ? -13.683 -2.229 5.908 1.00 90.75 786 TYR A C 1
ATOM 6113 O O . TYR A 1 786 ? -14.642 -1.984 6.635 1.00 90.75 786 TYR A O 1
ATOM 6121 N N . SER A 1 787 ? -12.431 -2.244 6.378 1.00 86.75 787 SER A N 1
ATOM 6122 C CA . SER A 1 787 ? -12.091 -1.987 7.780 1.00 86.75 787 SER A CA 1
ATOM 6123 C C . SER A 1 787 ? -11.199 -0.757 7.986 1.00 86.75 787 SER A C 1
ATOM 6125 O O . SER A 1 787 ? -10.223 -0.521 7.262 1.00 86.75 787 SER A O 1
ATOM 6127 N N . LYS A 1 788 ? -11.475 -0.001 9.065 1.00 89.06 788 LYS A N 1
ATOM 6128 C CA . LYS A 1 788 ? -10.577 1.053 9.580 1.00 89.06 788 LYS A CA 1
ATOM 6129 C C . LYS A 1 788 ? -9.210 0.470 9.940 1.00 89.06 788 LYS A C 1
ATOM 6131 O O . LYS A 1 788 ? -8.205 1.141 9.728 1.00 89.06 788 LYS A O 1
ATOM 6136 N N . LYS A 1 789 ? -9.157 -0.760 10.458 1.00 86.75 789 LYS A N 1
ATOM 6137 C CA . LYS A 1 789 ? -7.913 -1.425 10.865 1.00 86.75 789 LYS A CA 1
ATOM 6138 C C . LYS A 1 789 ? -6.985 -1.646 9.671 1.00 86.75 789 LYS A C 1
ATOM 6140 O O . LYS A 1 789 ? -5.834 -1.213 9.687 1.00 86.75 789 LYS A O 1
ATOM 6145 N N . THR A 1 790 ? -7.511 -2.228 8.598 1.00 90.94 790 THR A N 1
ATOM 6146 C CA . THR A 1 790 ? -6.760 -2.471 7.358 1.00 90.94 790 THR A CA 1
ATOM 6147 C C . THR A 1 790 ? -6.315 -1.155 6.714 1.00 90.94 790 THR A C 1
ATOM 6149 O O . THR A 1 790 ? -5.159 -1.017 6.307 1.00 90.94 790 THR A O 1
ATOM 6152 N N . LEU A 1 791 ? -7.179 -0.133 6.719 1.00 93.25 791 LEU A N 1
ATOM 6153 C CA . LEU A 1 791 ? -6.825 1.213 6.261 1.00 93.25 791 LEU A CA 1
ATOM 6154 C C . LEU A 1 791 ? -5.711 1.862 7.105 1.00 93.25 791 LEU A C 1
ATOM 6156 O O . LEU A 1 791 ? -4.797 2.474 6.549 1.00 93.25 791 LEU A O 1
ATOM 6160 N N . ARG A 1 792 ? -5.761 1.729 8.437 1.00 92.38 792 ARG A N 1
ATOM 6161 C CA . ARG A 1 792 ? -4.723 2.232 9.351 1.00 92.38 792 ARG A CA 1
ATOM 6162 C C . ARG A 1 792 ? -3.375 1.592 9.047 1.00 92.38 792 ARG A C 1
ATOM 6164 O O . ARG A 1 792 ? -2.409 2.322 8.854 1.00 92.38 792 ARG A O 1
ATOM 6171 N N . ARG A 1 793 ? -3.316 0.264 8.899 1.00 90.62 793 ARG A N 1
ATOM 6172 C CA . ARG A 1 793 ? -2.087 -0.446 8.500 1.00 90.62 793 ARG A CA 1
ATOM 6173 C C . ARG A 1 793 ? -1.547 0.055 7.159 1.00 90.62 793 ARG A C 1
ATOM 6175 O O . ARG A 1 793 ? -0.345 0.262 7.030 1.00 90.62 793 ARG A O 1
ATOM 6182 N N . ALA A 1 794 ? -2.423 0.306 6.185 1.00 90.81 794 ALA A N 1
ATOM 6183 C CA . ALA A 1 794 ? -2.037 0.830 4.874 1.00 90.81 794 ALA A CA 1
ATOM 6184 C C . ALA A 1 794 ? -1.412 2.239 4.940 1.00 90.81 794 ALA A C 1
ATOM 6186 O O . ALA A 1 794 ? -0.474 2.545 4.198 1.00 90.81 794 ALA A O 1
ATOM 6187 N N . ALA A 1 795 ? -1.952 3.106 5.802 1.00 90.44 795 ALA A N 1
ATOM 6188 C CA . ALA A 1 795 ? -1.573 4.515 5.890 1.00 90.44 795 ALA A CA 1
ATOM 6189 C C . ALA A 1 795 ? -0.435 4.794 6.890 1.00 90.44 795 ALA A C 1
ATOM 6191 O O . ALA A 1 795 ? 0.403 5.653 6.618 1.00 90.44 795 ALA A O 1
ATOM 6192 N N . LEU A 1 796 ? -0.411 4.085 8.022 1.00 89.69 796 LEU A N 1
ATOM 6193 C CA . LEU A 1 796 ? 0.494 4.315 9.156 1.00 89.69 796 LEU A CA 1
ATOM 6194 C C . LEU A 1 796 ? 1.584 3.238 9.302 1.00 89.69 796 LEU A C 1
ATOM 6196 O O . LEU A 1 796 ? 2.591 3.489 9.952 1.00 89.69 796 LEU A O 1
ATOM 6200 N N . GLY A 1 797 ? 1.420 2.063 8.685 1.00 87.06 797 GLY A N 1
ATOM 6201 C CA . GLY A 1 797 ? 2.305 0.909 8.888 1.00 87.06 797 GLY A CA 1
ATOM 6202 C C . GLY A 1 797 ? 1.914 0.052 10.102 1.00 87.06 797 GLY A C 1
ATOM 6203 O O . GLY A 1 797 ? 1.072 0.443 10.907 1.00 87.06 797 GLY A O 1
ATOM 6204 N N . ALA A 1 798 ? 2.504 -1.144 10.222 1.00 77.94 798 ALA A N 1
ATOM 6205 C CA . ALA A 1 798 ? 2.198 -2.076 11.320 1.00 77.94 798 ALA A CA 1
ATOM 6206 C C . ALA A 1 798 ? 2.840 -1.673 12.661 1.00 77.94 798 ALA A C 1
ATOM 6208 O O . ALA A 1 798 ? 2.217 -1.836 13.707 1.00 77.94 798 ALA A O 1
ATOM 6209 N N . ALA A 1 799 ? 4.041 -1.084 12.624 1.00 80.88 799 ALA A N 1
ATOM 6210 C CA . ALA A 1 799 ? 4.780 -0.690 13.827 1.00 80.88 799 ALA A CA 1
ATOM 6211 C C . ALA A 1 799 ? 3.980 0.271 14.721 1.00 80.88 799 ALA A C 1
ATOM 6213 O O . ALA A 1 799 ? 3.980 0.123 15.936 1.00 80.88 799 ALA A O 1
ATOM 6214 N N . VAL A 1 800 ? 3.219 1.196 14.127 1.00 85.25 800 VAL A N 1
ATOM 6215 C CA . VAL A 1 800 ? 2.406 2.167 14.876 1.00 85.25 800 VAL A CA 1
ATOM 6216 C C . VAL A 1 800 ? 1.323 1.477 15.718 1.00 85.25 800 VAL A C 1
ATOM 6218 O O . VAL A 1 800 ? 1.084 1.871 16.858 1.00 85.25 800 VAL A O 1
ATOM 6221 N N . GLU A 1 801 ? 0.684 0.426 15.193 1.00 82.25 801 GLU A N 1
ATOM 6222 C CA . GLU A 1 801 ? -0.351 -0.329 15.917 1.00 82.25 801 GLU A CA 1
ATOM 6223 C C . GLU A 1 801 ? 0.251 -1.174 17.054 1.00 82.25 801 GLU A C 1
ATOM 6225 O O . GLU A 1 801 ? -0.304 -1.226 18.155 1.00 82.25 801 GLU A O 1
ATOM 6230 N N . GLU A 1 802 ? 1.409 -1.796 16.821 1.00 84.69 802 GLU A N 1
ATOM 6231 C CA . GLU A 1 802 ? 2.142 -2.569 17.835 1.00 84.69 802 GLU A CA 1
ATOM 6232 C C . GLU A 1 802 ? 2.688 -1.675 18.960 1.00 84.69 802 GLU A C 1
ATOM 6234 O 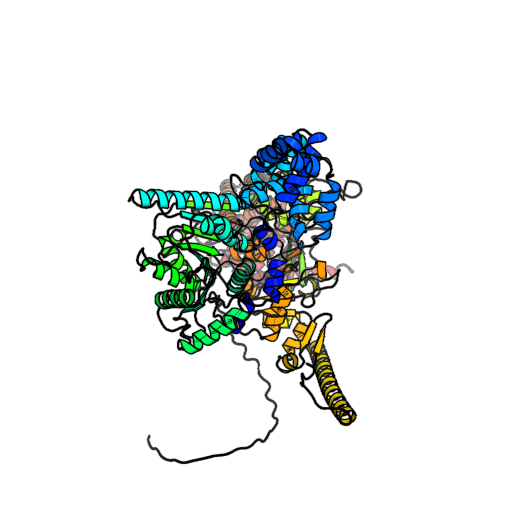O . GLU A 1 802 ? 2.562 -2.000 20.148 1.00 84.69 802 GLU A O 1
ATOM 6239 N N . GLU A 1 803 ? 3.245 -0.517 18.603 1.00 88.50 803 GLU A N 1
ATOM 6240 C CA . GLU A 1 803 ? 3.710 0.495 19.548 1.00 88.50 803 GLU A CA 1
ATOM 6241 C C . GLU A 1 803 ? 2.556 1.070 20.369 1.00 88.50 803 GLU A C 1
ATOM 6243 O O . GLU A 1 803 ? 2.684 1.185 21.587 1.00 88.50 803 GLU A O 1
ATOM 6248 N N . GLU A 1 804 ? 1.413 1.393 19.751 1.00 88.62 804 GLU A N 1
ATOM 6249 C CA . GLU A 1 804 ? 0.228 1.855 20.486 1.00 88.62 804 GLU A CA 1
ATOM 6250 C C . GLU A 1 804 ? -0.331 0.759 21.395 1.00 88.62 804 GLU A C 1
ATOM 6252 O O . GLU A 1 804 ? -0.696 1.051 22.531 1.00 88.62 804 GLU A O 1
ATOM 6257 N N . THR A 1 805 ? -0.332 -0.503 20.962 1.00 88.50 805 THR A N 1
ATOM 6258 C CA . THR A 1 805 ? -0.729 -1.633 21.817 1.00 88.50 805 THR A CA 1
ATOM 6259 C C . THR A 1 805 ? 0.175 -1.731 23.046 1.00 88.50 805 THR A C 1
ATOM 6261 O O . THR A 1 805 ? -0.309 -1.843 24.174 1.00 88.50 805 THR A O 1
ATOM 6264 N N . THR A 1 806 ? 1.490 -1.631 22.849 1.00 91.00 806 THR A N 1
ATOM 6265 C CA . THR A 1 806 ? 2.476 -1.654 23.939 1.00 91.00 806 THR A CA 1
ATOM 6266 C C . THR A 1 806 ? 2.303 -0.452 24.869 1.00 91.00 806 THR A C 1
ATOM 6268 O O . THR A 1 806 ? 2.245 -0.610 26.090 1.00 91.00 806 THR A O 1
ATOM 6271 N N . ALA A 1 807 ? 2.146 0.750 24.309 1.00 90.81 807 ALA A N 1
ATOM 6272 C CA . ALA A 1 807 ? 1.916 1.977 25.063 1.00 90.81 807 ALA A CA 1
ATOM 6273 C C . ALA A 1 807 ? 0.598 1.934 25.850 1.00 90.81 807 ALA A C 1
ATOM 6275 O O . ALA A 1 807 ? 0.531 2.446 26.967 1.00 90.81 807 ALA A O 1
ATOM 6276 N N . LEU A 1 808 ? -0.445 1.310 25.298 1.00 91.00 808 LEU A N 1
ATOM 6277 C CA . LEU A 1 808 ? -1.725 1.111 25.968 1.00 91.00 808 LEU A CA 1
ATOM 6278 C C . LEU A 1 808 ? -1.598 0.156 27.156 1.00 91.00 808 LEU A C 1
ATOM 6280 O O . LEU A 1 808 ? -2.152 0.439 28.216 1.00 91.00 808 LEU A O 1
ATOM 6284 N N . ILE A 1 809 ? -0.841 -0.936 27.009 1.00 92.25 809 ILE A N 1
ATOM 6285 C CA . ILE A 1 809 ? -0.548 -1.872 28.104 1.00 92.25 809 ILE A CA 1
ATOM 6286 C C . ILE A 1 809 ? 0.209 -1.162 29.233 1.00 92.25 809 ILE A C 1
ATOM 6288 O O . ILE A 1 809 ? -0.185 -1.265 30.393 1.00 92.25 809 ILE A O 1
ATOM 6292 N N . GLU A 1 810 ? 1.264 -0.409 28.922 1.00 93.25 810 GLU A N 1
ATOM 6293 C CA . GLU A 1 810 ? 2.025 0.328 29.942 1.00 93.25 810 GLU A CA 1
ATOM 6294 C C . GLU A 1 810 ? 1.193 1.432 30.607 1.00 93.25 810 GLU A C 1
ATOM 6296 O O . GLU A 1 810 ? 1.230 1.602 31.828 1.00 93.25 810 GLU A O 1
ATOM 6301 N N . PHE A 1 811 ? 0.369 2.141 29.833 1.00 94.31 811 PHE A N 1
ATOM 6302 C CA . PHE A 1 811 ? -0.575 3.113 30.374 1.00 94.31 811 PHE A CA 1
ATOM 6303 C C . PHE A 1 811 ? -1.594 2.459 31.317 1.00 94.31 811 PHE A C 1
ATOM 6305 O O . PHE A 1 811 ? -1.847 2.970 32.407 1.00 94.31 811 PHE A O 1
ATOM 6312 N N . GLN A 1 812 ? -2.144 1.307 30.938 1.00 94.69 812 GLN A N 1
ATOM 6313 C CA . GLN A 1 812 ? -3.089 0.563 31.761 1.00 94.69 812 GLN A CA 1
ATOM 6314 C C . GLN A 1 812 ? -2.460 0.133 33.100 1.00 94.69 812 GLN A C 1
ATOM 6316 O O . GLN A 1 812 ? -3.077 0.332 34.148 1.00 94.69 812 GLN A O 1
ATOM 6321 N N . LYS A 1 813 ? -1.212 -0.357 33.094 1.00 94.44 813 LYS A N 1
ATOM 6322 C CA . LYS A 1 813 ? -0.453 -0.669 34.322 1.00 94.44 813 LYS A CA 1
ATOM 6323 C C . LYS A 1 813 ? -0.220 0.567 35.196 1.00 94.44 813 LYS A C 1
ATOM 6325 O O . LYS A 1 813 ? -0.251 0.481 36.425 1.00 94.44 813 LYS A O 1
ATOM 6330 N N . LEU A 1 814 ? 0.033 1.727 34.585 1.00 95.50 814 LEU A N 1
ATOM 6331 C CA . LEU A 1 814 ? 0.198 2.991 35.308 1.00 95.50 814 LEU A CA 1
ATOM 6332 C C . LEU A 1 814 ? -1.102 3.411 36.009 1.00 95.50 814 LEU A C 1
ATOM 6334 O O . LEU A 1 814 ? -1.060 3.818 37.174 1.00 95.50 814 LEU A O 1
ATOM 6338 N N . VAL A 1 815 ? -2.247 3.296 35.326 1.00 96.81 815 VAL A N 1
ATOM 6339 C CA . VAL A 1 815 ? -3.563 3.579 35.919 1.00 96.81 815 VAL A CA 1
ATOM 6340 C C . VAL A 1 815 ? -3.821 2.639 37.094 1.00 96.81 815 VAL A C 1
ATOM 6342 O O . VAL A 1 815 ? -4.129 3.118 38.182 1.00 96.81 815 VAL A O 1
ATOM 6345 N N . GLU A 1 816 ? -3.612 1.333 36.926 1.00 95.12 816 GLU A N 1
ATOM 6346 C CA . GLU A 1 816 ? -3.832 0.350 37.993 1.00 95.12 816 GLU A CA 1
ATOM 6347 C C . GLU A 1 816 ? -2.974 0.590 39.234 1.00 95.12 816 GLU A C 1
ATOM 6349 O O . GLU A 1 816 ? -3.495 0.546 40.348 1.00 95.12 816 GLU A O 1
ATOM 6354 N N . ASN A 1 817 ? -1.680 0.880 39.061 1.00 95.94 817 ASN A N 1
ATOM 6355 C CA . ASN A 1 817 ? -0.807 1.246 40.178 1.00 95.94 817 ASN A CA 1
ATOM 6356 C C . ASN A 1 817 ? -1.332 2.491 40.903 1.00 95.94 817 ASN A C 1
ATOM 6358 O O . ASN A 1 817 ? -1.409 2.520 42.129 1.00 95.94 817 ASN A O 1
ATOM 6362 N N . SER A 1 818 ? -1.753 3.504 40.147 1.00 96.75 818 SER A N 1
ATOM 6363 C CA . SER A 1 818 ? -2.211 4.765 40.729 1.00 96.75 818 SER A CA 1
ATOM 6364 C C . SER A 1 818 ? -3.564 4.618 41.451 1.00 96.75 818 SER A C 1
ATOM 6366 O O . SER A 1 818 ? -3.789 5.250 42.482 1.00 96.75 818 SER A O 1
ATOM 6368 N N . VAL A 1 819 ? -4.462 3.762 40.948 1.00 97.06 819 VAL A N 1
ATOM 6369 C CA . VAL A 1 819 ? -5.738 3.425 41.608 1.00 97.06 819 VAL A CA 1
ATOM 6370 C C . VAL A 1 819 ? -5.499 2.563 42.851 1.00 97.06 819 VAL A C 1
ATOM 6372 O O . VAL A 1 819 ? -6.146 2.775 43.876 1.00 97.06 819 VAL A O 1
ATOM 6375 N N . LEU A 1 820 ? -4.535 1.639 42.806 1.00 96.69 820 LEU A N 1
ATOM 6376 C CA . LEU A 1 820 ? -4.116 0.857 43.970 1.00 96.69 820 LEU A CA 1
ATOM 6377 C C . LEU A 1 820 ? -3.560 1.748 45.089 1.00 96.69 820 LEU A C 1
ATOM 6379 O O . LEU A 1 820 ? -3.887 1.526 46.254 1.00 96.69 820 LEU A O 1
ATOM 6383 N N . ASP A 1 821 ? -2.774 2.773 44.755 1.00 96.19 821 ASP A N 1
ATOM 6384 C CA . ASP A 1 821 ? -2.270 3.743 45.734 1.00 96.19 821 ASP A CA 1
ATOM 6385 C C . ASP A 1 821 ? -3.406 4.534 46.401 1.00 96.19 821 ASP A C 1
ATOM 6387 O O . ASP A 1 821 ? -3.384 4.736 47.619 1.00 96.19 821 ASP A O 1
ATOM 6391 N N . LEU A 1 822 ? -4.429 4.942 45.636 1.00 95.94 822 LEU A N 1
ATOM 6392 C CA . LEU A 1 822 ? -5.629 5.573 46.197 1.00 95.94 822 LEU A CA 1
ATOM 6393 C C . LEU A 1 822 ? -6.376 4.629 47.140 1.00 95.94 822 LEU A C 1
ATOM 6395 O O . LEU A 1 822 ? -6.756 5.042 48.235 1.00 95.94 822 LEU A O 1
ATOM 6399 N N . GLU A 1 823 ? -6.558 3.370 46.744 1.00 95.38 823 GLU A N 1
ATOM 6400 C CA . GLU A 1 823 ? -7.261 2.368 47.548 1.00 95.38 823 GLU A CA 1
ATOM 6401 C C . GLU A 1 823 ? -6.497 2.044 48.842 1.00 95.38 823 GLU A C 1
ATOM 6403 O O . GLU A 1 823 ? -7.094 2.021 49.920 1.00 95.38 823 GLU A O 1
ATOM 6408 N N . LYS A 1 824 ? -5.164 1.896 48.781 1.00 94.19 824 LYS A N 1
ATOM 6409 C CA . LYS A 1 824 ? -4.303 1.740 49.970 1.00 94.19 824 LYS A CA 1
ATOM 6410 C C . LYS A 1 824 ? -4.380 2.960 50.895 1.00 94.19 824 LYS A C 1
ATOM 6412 O O . LYS A 1 824 ? -4.337 2.806 52.113 1.00 94.19 824 LYS A O 1
ATOM 6417 N N . ALA A 1 825 ? -4.521 4.159 50.331 1.00 94.25 825 ALA A N 1
ATOM 6418 C CA . ALA A 1 825 ? -4.711 5.399 51.080 1.00 94.25 825 ALA A CA 1
ATOM 6419 C C . ALA A 1 825 ? -6.172 5.658 51.503 1.00 94.25 825 ALA A C 1
ATOM 6421 O O . ALA A 1 825 ? -6.426 6.664 52.164 1.00 94.25 825 ALA A O 1
ATOM 6422 N N . GLN A 1 826 ? -7.118 4.789 51.122 1.00 92.88 826 GLN A N 1
ATOM 6423 C CA . GLN A 1 826 ? -8.566 4.955 51.314 1.00 92.88 826 GLN A CA 1
ATOM 6424 C C . GLN A 1 826 ? -9.128 6.282 50.766 1.00 92.88 826 GLN A C 1
ATOM 6426 O O . GLN A 1 826 ? -10.085 6.838 51.300 1.00 92.88 826 GLN A O 1
ATOM 6431 N N . LYS A 1 827 ? -8.541 6.792 49.680 1.00 95.19 827 LYS A N 1
ATOM 6432 C CA . LYS A 1 827 ? -8.919 8.050 49.021 1.00 95.19 827 LYS A CA 1
ATOM 6433 C C . LYS A 1 827 ? -9.838 7.794 47.830 1.00 95.19 827 LYS A C 1
ATOM 6435 O O . LYS A 1 827 ? -9.401 7.822 46.680 1.00 95.19 827 LYS A O 1
ATOM 6440 N N . ARG A 1 828 ? -11.101 7.491 48.125 1.00 94.06 828 ARG A N 1
ATOM 6441 C CA . ARG A 1 828 ? -12.128 7.169 47.116 1.00 94.06 828 ARG A CA 1
ATOM 6442 C C . ARG A 1 828 ? -13.023 8.351 46.741 1.00 94.06 828 ARG A C 1
ATOM 6444 O O . ARG A 1 828 ? -13.894 8.215 45.893 1.00 94.06 828 ARG A O 1
ATOM 6451 N N . ASP A 1 829 ? -12.814 9.493 47.386 1.00 95.31 829 ASP A N 1
ATOM 6452 C CA . ASP A 1 829 ? -13.600 10.703 47.185 1.00 95.31 829 ASP A CA 1
ATOM 6453 C C . ASP A 1 829 ? -13.403 11.315 45.787 1.00 95.31 829 ASP A C 1
ATOM 6455 O O . ASP A 1 829 ? -12.380 11.120 45.118 1.00 95.31 829 ASP A O 1
ATOM 6459 N N . THR A 1 830 ? -14.394 12.101 45.371 1.00 96.00 830 THR A N 1
ATOM 6460 C CA . THR A 1 830 ? -14.452 12.749 44.058 1.00 96.00 830 THR A CA 1
ATOM 6461 C C . THR A 1 830 ? -13.230 13.616 43.760 1.00 96.00 830 THR A C 1
ATOM 6463 O O . THR A 1 830 ? -12.740 13.593 42.628 1.00 96.00 830 THR A O 1
ATOM 6466 N N . ASP A 1 831 ? -12.694 14.341 44.746 1.00 96.56 831 ASP A N 1
ATOM 6467 C CA . ASP A 1 831 ? -11.543 15.228 44.547 1.00 96.56 831 ASP A CA 1
ATOM 6468 C C . ASP A 1 831 ? -10.275 14.421 44.247 1.00 96.56 831 ASP A C 1
ATOM 6470 O O . ASP A 1 831 ? -9.552 14.715 43.288 1.00 96.56 831 ASP A O 1
ATOM 6474 N N . SER A 1 832 ? -10.029 13.359 45.020 1.00 96.81 832 SER A N 1
ATOM 6475 C CA . SER A 1 832 ? -8.876 12.471 44.845 1.00 96.81 832 SER A CA 1
ATOM 6476 C C . SER A 1 832 ? -8.878 11.773 43.481 1.00 96.81 832 SER A C 1
ATOM 6478 O O . SER A 1 832 ? -7.854 11.761 42.788 1.00 96.81 832 SER A O 1
ATOM 6480 N N . VAL A 1 833 ? -10.023 11.228 43.060 1.00 97.06 833 VAL A N 1
ATOM 6481 C CA . VAL A 1 833 ? -10.152 10.545 41.761 1.00 97.06 833 VAL A CA 1
ATOM 6482 C C . VAL A 1 833 ? -10.063 11.542 40.602 1.00 97.06 833 VAL A C 1
ATOM 6484 O O . VAL A 1 833 ? -9.367 11.284 39.619 1.00 97.06 833 VAL A O 1
ATOM 6487 N N . THR A 1 834 ? -10.675 12.723 40.722 1.00 96.94 834 THR A N 1
ATOM 6488 C CA . THR A 1 834 ? -10.582 13.777 39.695 1.00 96.94 834 THR A CA 1
ATOM 6489 C C . THR A 1 834 ? -9.141 14.265 39.524 1.00 96.94 834 THR A C 1
ATOM 6491 O O . THR A 1 834 ? -8.675 14.458 38.395 1.00 96.94 834 THR A O 1
ATOM 6494 N N . ALA A 1 835 ? -8.398 14.424 40.624 1.00 96.50 835 ALA A N 1
ATOM 6495 C CA . ALA A 1 835 ? -6.989 14.808 40.590 1.00 96.50 835 ALA A CA 1
ATOM 6496 C C . ALA A 1 835 ? -6.120 13.743 39.902 1.00 96.50 835 ALA A C 1
ATOM 6498 O O . ALA A 1 835 ? -5.259 14.085 39.086 1.00 96.50 835 ALA A O 1
ATOM 6499 N N . LEU A 1 836 ? -6.371 12.459 40.182 1.00 97.69 836 LEU A N 1
ATOM 6500 C CA . LEU A 1 836 ? -5.717 11.330 39.515 1.00 97.69 836 LEU A CA 1
ATOM 6501 C C . LEU A 1 836 ? -5.971 11.349 38.003 1.00 97.69 836 LEU A C 1
ATOM 6503 O O . LEU A 1 836 ? -5.019 11.328 37.221 1.00 97.69 836 LEU A O 1
ATOM 6507 N N . VAL A 1 837 ? -7.244 11.432 37.602 1.00 96.56 837 VAL A N 1
ATOM 6508 C CA . VAL A 1 837 ? -7.665 11.450 36.195 1.00 96.56 837 VAL A CA 1
ATOM 6509 C C . VAL A 1 837 ? -7.026 12.621 35.453 1.00 96.56 837 VAL A C 1
ATOM 6511 O O . VAL A 1 837 ? -6.445 12.433 34.386 1.00 96.56 837 VAL A O 1
ATOM 6514 N N . THR A 1 838 ? -7.057 13.816 36.044 1.00 95.06 838 THR A N 1
ATOM 6515 C CA . THR A 1 838 ? -6.474 15.026 35.447 1.00 95.06 838 THR A CA 1
ATOM 6516 C C . THR A 1 838 ? -4.960 14.897 35.283 1.00 95.06 838 THR A C 1
ATOM 6518 O O . THR A 1 838 ? -4.420 15.214 34.222 1.00 95.06 838 THR A O 1
ATOM 6521 N N . LYS A 1 839 ? -4.265 14.391 36.311 1.00 96.25 839 LYS A N 1
ATOM 6522 C CA . LYS A 1 839 ? -2.811 14.187 36.283 1.00 96.25 839 LYS A CA 1
ATOM 6523 C C . LYS A 1 839 ? -2.407 13.192 35.198 1.00 96.25 839 LYS A C 1
ATOM 6525 O O . LYS A 1 839 ? -1.522 13.496 34.402 1.00 96.25 839 LYS A O 1
ATOM 6530 N N . LEU A 1 840 ? -3.044 12.020 35.172 1.00 96.00 840 LEU A N 1
ATOM 6531 C CA . LEU A 1 840 ? -2.714 10.966 34.215 1.00 96.00 840 LEU A CA 1
ATOM 6532 C C . LEU A 1 840 ? -3.101 11.356 32.789 1.00 96.00 840 LEU A C 1
ATOM 6534 O O . LEU A 1 840 ? -2.342 11.068 31.869 1.00 96.00 840 LEU A O 1
ATOM 6538 N N . SER A 1 841 ? -4.223 12.054 32.595 1.00 92.69 841 SER A N 1
ATOM 6539 C CA . SER A 1 841 ? -4.618 12.588 31.286 1.00 92.69 841 SER A CA 1
ATOM 6540 C C . SER A 1 841 ? -3.539 13.521 30.729 1.00 92.69 841 SER A C 1
ATOM 6542 O O . SER A 1 841 ? -3.059 13.310 29.617 1.00 92.69 841 SER A O 1
ATOM 6544 N N . ALA A 1 842 ? -3.067 14.473 31.541 1.00 88.94 842 ALA A N 1
ATOM 6545 C CA . ALA A 1 842 ? -2.027 15.414 31.136 1.00 88.94 842 ALA A CA 1
ATOM 6546 C C . ALA A 1 842 ? -0.672 14.740 30.854 1.00 88.94 842 ALA A C 1
ATOM 6548 O O . ALA A 1 842 ? 0.028 15.145 29.930 1.00 88.94 842 ALA A O 1
ATOM 6549 N N . SER A 1 843 ? -0.284 13.720 31.631 1.00 90.50 843 SER A N 1
ATOM 6550 C CA . SER A 1 843 ? 1.013 13.049 31.454 1.00 90.50 843 SER A CA 1
ATOM 6551 C C . SER A 1 843 ? 1.026 11.988 30.353 1.00 90.50 843 SER A C 1
ATOM 6553 O O . SER A 1 843 ? 2.098 11.652 29.863 1.00 90.50 843 SER A O 1
ATOM 6555 N N . SER A 1 844 ? -0.130 11.417 30.002 1.00 88.88 844 SER A N 1
ATOM 6556 C CA . SER A 1 844 ? -0.232 10.320 29.025 1.00 88.88 844 SER A CA 1
ATOM 6557 C C . SER A 1 844 ? -0.666 10.763 27.631 1.00 88.88 844 SER A C 1
ATOM 6559 O O . SER A 1 844 ? -0.612 9.949 26.717 1.00 88.88 844 SER A O 1
ATOM 6561 N N . GLY A 1 845 ? -1.138 12.006 27.461 1.00 84.88 845 GLY A N 1
ATOM 6562 C CA . GLY A 1 845 ? -1.725 12.472 26.198 1.00 84.88 845 GLY A CA 1
ATOM 6563 C C . GLY A 1 845 ? -3.056 11.789 25.848 1.00 84.88 845 GLY A C 1
ATOM 6564 O O . GLY A 1 845 ? -3.498 11.848 24.700 1.00 84.88 845 GLY A O 1
ATOM 6565 N N . ARG A 1 846 ? -3.694 11.124 26.822 1.00 90.56 846 ARG A N 1
ATOM 6566 C CA . ARG A 1 846 ? -5.014 10.490 26.691 1.00 90.56 846 ARG A CA 1
ATOM 6567 C C . ARG A 1 846 ? -6.101 11.364 27.306 1.00 90.56 846 ARG A C 1
ATOM 6569 O O . ARG A 1 846 ? -5.852 12.159 28.214 1.00 90.56 846 ARG A O 1
ATOM 6576 N N . SER A 1 847 ? -7.330 11.209 26.822 1.00 89.19 847 SER A N 1
ATOM 6577 C CA . SER A 1 847 ? -8.465 11.997 27.320 1.00 89.19 847 SER A CA 1
ATOM 6578 C C . SER A 1 847 ? -8.836 11.617 28.759 1.00 89.19 847 SER A C 1
ATOM 6580 O O . SER A 1 847 ? -8.709 10.457 29.151 1.00 89.19 847 SER A O 1
ATOM 6582 N N . ALA A 1 848 ? -9.357 12.568 29.539 1.00 91.44 848 ALA A N 1
ATOM 6583 C CA . ALA A 1 848 ? -9.801 12.314 30.913 1.00 91.44 848 ALA A CA 1
ATOM 6584 C C . ALA A 1 848 ? -10.810 11.152 31.008 1.00 91.44 848 ALA A C 1
ATOM 6586 O O . ALA A 1 848 ? -10.672 10.285 31.866 1.00 91.44 848 ALA A O 1
ATOM 6587 N N . GLY A 1 849 ? -11.767 11.078 30.078 1.00 90.94 849 GLY A N 1
ATOM 6588 C CA . GLY A 1 849 ? -12.742 9.986 30.041 1.00 90.94 849 GLY A CA 1
ATOM 6589 C C . GLY A 1 849 ? -12.134 8.615 29.736 1.00 90.94 849 GLY A C 1
ATOM 6590 O O . GLY A 1 849 ? -12.617 7.601 30.230 1.00 90.94 849 GLY A O 1
ATOM 6591 N N . GLU A 1 850 ? -11.049 8.558 28.960 1.00 92.62 850 GLU A N 1
ATOM 6592 C CA . GLU A 1 850 ? -10.322 7.305 28.733 1.00 92.62 850 GLU A CA 1
ATOM 6593 C C . GLU A 1 850 ? -9.600 6.843 30.001 1.00 92.62 850 GLU A C 1
ATOM 6595 O O . GLU A 1 850 ? -9.724 5.683 30.387 1.00 92.62 850 GLU A O 1
ATOM 6600 N N . VAL A 1 851 ? -8.924 7.756 30.706 1.00 96.25 851 VAL A N 1
ATOM 6601 C CA . VAL A 1 851 ? -8.324 7.454 32.015 1.00 96.25 851 VAL A CA 1
ATOM 6602 C C . VAL A 1 851 ? -9.398 6.945 32.982 1.00 96.25 851 VAL A C 1
ATOM 6604 O O . VAL A 1 851 ? -9.211 5.904 33.604 1.00 96.25 851 VAL A O 1
ATOM 6607 N N . ALA A 1 852 ? -10.539 7.636 33.070 1.00 96.88 852 ALA A N 1
ATOM 6608 C CA . ALA A 1 852 ? -11.661 7.260 33.928 1.00 96.88 852 ALA A CA 1
ATOM 6609 C C . ALA A 1 852 ? -12.221 5.861 33.605 1.00 96.88 852 ALA A C 1
ATOM 6611 O O . ALA A 1 852 ? -12.536 5.096 34.514 1.00 96.88 852 ALA A O 1
ATOM 6612 N N . SER A 1 853 ? -12.268 5.488 32.322 1.00 96.94 853 SER A N 1
ATOM 6613 C CA . SER A 1 853 ? -12.685 4.148 31.877 1.00 96.94 853 SER A CA 1
ATOM 6614 C C . SER A 1 853 ? -11.768 3.053 32.443 1.00 96.94 853 SER A C 1
ATOM 6616 O O . SER A 1 853 ? -12.238 2.034 32.951 1.00 96.94 853 SER A O 1
ATOM 6618 N N . TYR A 1 854 ? -10.450 3.281 32.418 1.00 97.00 854 TYR A N 1
ATOM 6619 C CA . TYR A 1 854 ? -9.474 2.364 33.016 1.00 97.00 854 TYR A CA 1
ATOM 6620 C C . TYR A 1 854 ? -9.471 2.405 34.548 1.00 97.00 854 TYR A C 1
ATOM 6622 O O . TYR A 1 854 ? -9.184 1.382 35.173 1.00 97.00 854 TYR A O 1
ATOM 6630 N N . VAL A 1 855 ? -9.830 3.535 35.168 1.00 97.81 855 VAL A N 1
ATOM 6631 C CA . VAL A 1 855 ? -10.058 3.610 36.620 1.00 97.81 855 VAL A CA 1
ATOM 6632 C C . VAL A 1 855 ? -11.213 2.692 37.018 1.00 97.81 855 VAL A C 1
ATOM 6634 O O . VAL A 1 855 ? -11.030 1.869 37.912 1.00 97.81 855 VAL A O 1
ATOM 6637 N N . LEU A 1 856 ? -12.353 2.747 36.317 1.00 97.69 856 LEU A N 1
ATOM 6638 C CA . LEU A 1 856 ? -13.485 1.848 36.571 1.00 97.69 856 LEU A CA 1
ATOM 6639 C C . LEU A 1 856 ? -13.080 0.373 36.429 1.00 97.69 856 LEU A C 1
ATOM 6641 O O . LEU A 1 856 ? -13.330 -0.428 37.331 1.00 97.69 856 LEU A O 1
ATOM 6645 N N . ALA A 1 857 ? -12.406 0.018 35.331 1.00 96.50 857 ALA A N 1
ATOM 6646 C CA . ALA A 1 857 ? -11.927 -1.348 35.115 1.00 96.50 857 ALA A CA 1
ATOM 6647 C C . ALA A 1 857 ? -10.967 -1.813 36.231 1.00 96.50 857 ALA A C 1
ATOM 6649 O O . ALA A 1 857 ? -11.039 -2.961 36.673 1.00 96.50 857 ALA A O 1
ATOM 6650 N N . SER A 1 858 ? -10.115 -0.915 36.738 1.00 96.06 858 SER A N 1
ATOM 6651 C CA . SER A 1 858 ? -9.211 -1.189 37.866 1.00 96.06 858 SER A CA 1
ATOM 6652 C C . SER A 1 858 ? -9.970 -1.410 39.180 1.00 96.06 858 SER A C 1
ATOM 6654 O O . SER A 1 858 ? -9.633 -2.321 39.933 1.00 96.06 858 SER A O 1
ATOM 6656 N N . VAL A 1 859 ? -11.027 -0.632 39.444 1.00 96.81 859 VAL A N 1
ATOM 6657 C CA . VAL A 1 859 ? -11.886 -0.802 40.631 1.00 96.81 859 VAL A CA 1
ATOM 6658 C C . VAL A 1 859 ? -12.615 -2.148 40.598 1.00 96.81 859 VAL A C 1
ATOM 6660 O O . VAL A 1 859 ? -12.642 -2.853 41.608 1.00 96.81 859 VAL A O 1
ATOM 6663 N N . ILE A 1 860 ? -13.139 -2.553 39.436 1.00 96.12 860 ILE A N 1
ATOM 6664 C CA . ILE A 1 860 ? -13.745 -3.884 39.240 1.00 96.12 860 ILE A CA 1
ATOM 6665 C C . ILE A 1 860 ? -12.707 -4.993 39.487 1.00 96.12 860 ILE A C 1
ATOM 6667 O O . ILE A 1 860 ? -13.005 -6.000 40.135 1.00 96.12 860 ILE A O 1
ATOM 6671 N N . SER A 1 861 ? -11.467 -4.790 39.033 1.00 94.31 861 SER A N 1
ATOM 6672 C CA . SER A 1 861 ? -10.356 -5.736 39.197 1.00 94.31 861 SER A CA 1
ATOM 6673 C C . SER A 1 861 ? -9.996 -6.014 40.666 1.00 94.31 861 SER A C 1
ATOM 6675 O O . SER A 1 861 ? -9.477 -7.087 40.967 1.00 94.31 861 SER A O 1
ATOM 6677 N N . PHE A 1 862 ? -10.347 -5.143 41.624 1.00 95.25 862 PHE A N 1
ATOM 6678 C CA . PHE A 1 862 ? -10.137 -5.406 43.060 1.00 95.25 862 PHE A CA 1
ATOM 6679 C C . PHE A 1 862 ? -10.936 -6.594 43.620 1.00 95.25 862 PHE A C 1
ATOM 6681 O O . PHE A 1 862 ? -10.676 -7.029 44.746 1.00 95.25 862 PHE A O 1
ATOM 6688 N N . ALA A 1 863 ? -11.910 -7.122 42.873 1.00 94.44 863 ALA A N 1
ATOM 6689 C CA . ALA A 1 863 ? -12.597 -8.372 43.198 1.00 94.44 863 ALA A CA 1
ATOM 6690 C C . ALA A 1 863 ? -11.902 -9.624 42.617 1.00 94.44 863 ALA A C 1
ATOM 6692 O O . ALA A 1 863 ? -12.297 -10.750 42.926 1.00 94.44 863 ALA A O 1
ATOM 6693 N N . LEU A 1 864 ? -10.876 -9.440 41.781 1.00 92.81 864 LEU A N 1
ATOM 6694 C CA . LEU A 1 864 ? -10.102 -10.492 41.122 1.00 92.81 864 LEU A CA 1
ATOM 6695 C C . LEU A 1 864 ? -8.736 -10.675 41.798 1.00 92.81 864 LEU A C 1
ATOM 6697 O O . LEU A 1 864 ? -8.358 -9.919 42.686 1.00 92.81 864 LEU A O 1
ATOM 6701 N N . SER A 1 865 ? -7.973 -11.691 41.392 1.00 90.69 865 SER A N 1
ATOM 6702 C CA . SER A 1 865 ? -6.601 -11.857 41.883 1.00 90.69 865 SER A CA 1
ATOM 6703 C C . SER A 1 865 ? -5.691 -10.730 41.395 1.00 90.69 865 SER A C 1
ATOM 6705 O O . SER A 1 865 ? -5.824 -10.259 40.265 1.00 90.69 865 SER A O 1
ATOM 6707 N N . ALA A 1 866 ? -4.730 -10.342 42.241 1.00 90.44 866 ALA A N 1
ATOM 6708 C CA . ALA A 1 866 ? -3.765 -9.305 41.904 1.00 90.44 866 ALA A CA 1
ATOM 6709 C C . ALA A 1 866 ? -3.022 -9.639 40.593 1.00 90.44 866 ALA A C 1
ATOM 6711 O O . ALA A 1 866 ? -2.486 -10.743 40.444 1.00 90.44 866 ALA A O 1
ATOM 6712 N N . PRO A 1 867 ? -2.942 -8.687 39.659 1.00 89.06 867 PRO A N 1
ATOM 6713 C CA . PRO A 1 867 ? -2.081 -8.790 38.491 1.00 89.06 867 PRO A CA 1
ATOM 6714 C C . PRO A 1 867 ? -0.613 -8.944 38.889 1.00 89.06 867 PRO A C 1
ATOM 6716 O O . PRO A 1 867 ? -0.162 -8.330 39.851 1.00 89.06 867 PRO A O 1
ATOM 6719 N N . SER A 1 868 ? 0.171 -9.673 38.093 1.00 88.12 868 SER A N 1
ATOM 6720 C CA . SER A 1 868 ? 1.579 -9.979 38.406 1.00 88.12 868 SER A CA 1
ATOM 6721 C C . SER A 1 868 ? 2.499 -8.762 38.569 1.00 88.12 868 SER A C 1
ATOM 6723 O O . SER A 1 868 ? 3.553 -8.879 39.186 1.00 88.12 868 SER A O 1
ATOM 6725 N N . HIS A 1 869 ? 2.127 -7.607 38.018 1.00 89.62 869 HIS A N 1
ATOM 6726 C CA . HIS A 1 869 ? 2.911 -6.372 38.082 1.00 89.62 869 HIS A CA 1
ATOM 6727 C C . HIS A 1 869 ? 2.504 -5.445 39.246 1.00 89.62 869 HIS A C 1
ATOM 6729 O O . HIS A 1 869 ? 3.116 -4.390 39.398 1.00 89.62 869 HIS A O 1
ATOM 6735 N N . LEU A 1 870 ? 1.495 -5.810 40.053 1.00 91.12 870 LEU A N 1
ATOM 6736 C CA . LEU A 1 870 ? 1.027 -5.026 41.204 1.00 91.12 870 LEU A CA 1
ATOM 6737 C C . LEU A 1 870 ? 1.361 -5.715 42.531 1.00 91.12 870 LEU A C 1
ATOM 6739 O O . LEU A 1 870 ? 1.147 -6.915 42.694 1.00 91.12 870 LEU A O 1
ATOM 6743 N N . ASP A 1 871 ? 1.761 -4.927 43.532 1.00 89.94 871 ASP A N 1
ATOM 6744 C CA . ASP A 1 871 ? 1.772 -5.368 44.932 1.00 89.94 871 ASP A CA 1
ATOM 6745 C C . ASP A 1 871 ? 0.371 -5.224 45.546 1.00 89.94 871 ASP A C 1
ATOM 6747 O O . ASP A 1 871 ? 0.053 -4.254 46.243 1.00 89.94 871 ASP A O 1
ATOM 6751 N N . GLY A 1 872 ? -0.493 -6.194 45.247 1.00 85.69 872 GLY A N 1
ATOM 6752 C CA . GLY A 1 872 ? -1.901 -6.186 45.644 1.00 85.69 872 GLY A CA 1
ATOM 6753 C C . GLY A 1 872 ? -2.185 -6.511 47.116 1.00 85.69 872 GLY A C 1
ATOM 6754 O O . GLY A 1 872 ? -3.357 -6.644 47.479 1.00 85.69 872 GLY A O 1
ATOM 6755 N N . ALA A 1 873 ? -1.158 -6.659 47.962 1.00 88.62 873 ALA A N 1
ATOM 6756 C CA . ALA A 1 873 ? -1.320 -7.057 49.357 1.00 88.62 873 ALA A CA 1
ATOM 6757 C C . ALA A 1 873 ? -2.275 -6.118 50.119 1.00 88.62 873 ALA A C 1
ATOM 6759 O O . ALA A 1 873 ? -2.149 -4.893 50.078 1.00 88.62 873 ALA A O 1
ATOM 6760 N N . GLY A 1 874 ? -3.247 -6.707 50.820 1.00 86.19 874 GLY A N 1
ATOM 6761 C CA . GLY A 1 874 ? -4.244 -5.980 51.614 1.00 86.19 874 GLY A CA 1
ATOM 6762 C C . GLY A 1 874 ? -5.406 -5.375 50.818 1.00 86.19 874 GLY A C 1
ATOM 6763 O O . GLY A 1 874 ? -6.368 -4.917 51.430 1.00 86.19 874 GLY A O 1
ATOM 6764 N N . VAL A 1 875 ? -5.359 -5.410 49.482 1.00 92.25 875 VAL A N 1
ATOM 6765 C CA . VAL A 1 875 ? -6.419 -4.875 48.615 1.00 92.25 875 VAL A CA 1
ATOM 6766 C C . VAL A 1 875 ? -7.071 -5.978 47.788 1.00 92.25 875 VAL A C 1
ATOM 6768 O O . VAL A 1 875 ? -8.290 -6.143 47.860 1.00 92.25 875 VAL A O 1
ATOM 6771 N N . TYR A 1 876 ? -6.270 -6.745 47.048 1.00 93.69 876 TYR A N 1
ATOM 6772 C CA . TYR A 1 876 ? -6.744 -7.819 46.177 1.00 93.69 876 TYR A CA 1
ATOM 6773 C C . TYR A 1 876 ? -6.906 -9.136 46.954 1.00 93.69 876 TYR A C 1
ATOM 6775 O O . TYR A 1 876 ? -6.070 -9.454 47.809 1.00 93.69 876 TYR A O 1
ATOM 6783 N N . PRO A 1 877 ? -7.944 -9.939 46.665 1.00 91.38 877 PRO A N 1
ATOM 6784 C CA . PRO A 1 877 ? -8.080 -11.273 47.230 1.00 91.38 877 PRO A CA 1
ATOM 6785 C C . PRO A 1 877 ? -7.004 -12.237 46.697 1.00 91.38 877 PRO A C 1
ATOM 6787 O O . PRO A 1 877 ? -6.564 -12.156 45.550 1.00 91.38 877 PRO A O 1
ATOM 6790 N N . ALA A 1 878 ? -6.596 -13.196 47.537 1.00 86.62 878 ALA A N 1
ATOM 6791 C CA . ALA A 1 878 ? -5.622 -14.224 47.158 1.00 86.62 878 ALA A CA 1
ATOM 6792 C C . ALA A 1 878 ? -6.167 -15.179 46.080 1.00 86.62 878 ALA A C 1
ATOM 6794 O O . ALA A 1 878 ? -5.423 -15.647 45.222 1.00 86.62 878 ALA A O 1
ATOM 6795 N N . THR A 1 879 ? -7.473 -15.445 46.109 1.00 88.12 879 THR A N 1
ATOM 6796 C CA . THR A 1 879 ? -8.198 -16.256 45.127 1.00 88.12 879 THR A CA 1
ATOM 6797 C C . THR A 1 879 ? -9.487 -15.546 44.733 1.00 88.12 879 THR A C 1
ATOM 6799 O O . THR A 1 879 ? -10.073 -14.813 45.528 1.00 88.12 879 THR A O 1
ATOM 6802 N N . ILE A 1 880 ? -9.911 -15.733 43.486 1.00 89.06 880 ILE A N 1
ATOM 6803 C CA . ILE A 1 880 ? -11.167 -15.168 42.981 1.00 89.06 880 ILE A CA 1
ATOM 6804 C C . ILE A 1 880 ? -12.335 -15.857 43.710 1.00 89.06 880 ILE A C 1
ATOM 6806 O O . ILE A 1 880 ? -12.271 -17.078 43.871 1.00 89.06 880 ILE A O 1
ATOM 6810 N N . PRO A 1 881 ? -13.399 -15.128 44.110 1.00 91.38 881 PRO A N 1
ATOM 6811 C CA . PRO A 1 881 ? -14.599 -15.728 44.690 1.00 91.38 881 PRO A CA 1
ATOM 6812 C C . PRO A 1 881 ? -15.114 -16.935 43.893 1.00 91.38 881 PRO A C 1
ATOM 6814 O O . PRO A 1 881 ? -15.129 -16.932 42.656 1.00 91.38 881 PRO A O 1
ATOM 6817 N N . GLU A 1 882 ? -15.522 -17.990 44.599 1.00 87.69 882 GLU A N 1
ATOM 6818 C CA . GLU A 1 882 ? -15.862 -19.272 43.974 1.00 87.69 882 GLU A CA 1
ATOM 6819 C C . GLU A 1 882 ? -17.156 -19.171 43.166 1.00 87.69 882 GLU A C 1
ATOM 6821 O O . GLU A 1 882 ? -17.200 -19.629 42.023 1.00 87.69 882 GLU A O 1
ATOM 6826 N N . SER A 1 883 ? -18.183 -18.494 43.690 1.00 93.56 883 SER A N 1
ATOM 6827 C CA . SER A 1 883 ? -19.465 -18.327 42.997 1.00 93.56 883 SER A CA 1
ATOM 6828 C C . SER A 1 883 ? -19.611 -16.972 42.300 1.00 93.56 883 SER A C 1
ATOM 6830 O O . SER A 1 883 ? -19.102 -15.945 42.745 1.00 93.56 883 SER A O 1
ATOM 6832 N N . ASP A 1 884 ? -20.379 -16.957 41.212 1.00 93.62 884 ASP A N 1
ATOM 6833 C CA . ASP A 1 884 ? -20.693 -15.741 40.450 1.00 93.62 884 ASP A CA 1
ATOM 6834 C C . ASP A 1 884 ? -21.468 -14.708 41.288 1.00 93.62 884 ASP A C 1
ATOM 6836 O O . ASP A 1 884 ? -21.279 -13.503 41.134 1.00 93.62 884 ASP A O 1
ATOM 6840 N N . LYS A 1 885 ? -22.282 -15.177 42.244 1.00 94.44 885 LYS A N 1
ATOM 6841 C CA . LYS A 1 885 ? -23.006 -14.328 43.199 1.00 94.44 885 LYS A CA 1
ATOM 6842 C C . LYS A 1 885 ? -22.060 -13.612 44.166 1.00 94.44 885 LYS A C 1
ATOM 6844 O O . LYS A 1 885 ? -22.239 -12.425 44.427 1.00 94.44 885 LYS A O 1
ATOM 6849 N N . GLU A 1 886 ? -21.071 -14.322 44.706 1.00 94.56 886 GLU A N 1
ATOM 6850 C CA . GLU A 1 886 ? -20.065 -13.730 45.597 1.00 94.56 886 GLU A CA 1
ATOM 6851 C C . GLU A 1 886 ? -19.142 -12.778 44.842 1.00 94.56 886 GLU A C 1
ATOM 6853 O O . GLU A 1 886 ? -18.798 -11.722 45.371 1.00 94.56 886 GLU A O 1
ATOM 6858 N N . LEU A 1 887 ? -18.781 -13.117 43.599 1.00 95.69 887 LEU A N 1
ATOM 6859 C CA . LEU A 1 887 ? -18.000 -12.234 42.741 1.00 95.69 887 LEU A CA 1
ATOM 6860 C C . LEU A 1 887 ? -18.753 -10.932 42.455 1.00 95.69 887 LEU A C 1
ATOM 6862 O O . LEU A 1 887 ? -18.185 -9.859 42.642 1.00 95.69 887 LEU A O 1
ATOM 6866 N N . LEU A 1 888 ? -20.027 -11.014 42.061 1.00 96.81 888 LEU A N 1
ATOM 6867 C CA . LEU A 1 888 ? -20.855 -9.831 41.829 1.00 96.81 888 LEU A CA 1
ATOM 6868 C C . LEU A 1 888 ? -20.948 -8.968 43.093 1.00 96.81 888 LEU A C 1
ATOM 6870 O O . LEU A 1 888 ? -20.675 -7.778 43.024 1.00 96.81 888 LEU A O 1
ATOM 6874 N N . ALA A 1 889 ? -21.233 -9.566 44.256 1.00 96.19 889 ALA A N 1
ATOM 6875 C CA . ALA A 1 889 ? -21.299 -8.834 45.523 1.00 96.19 889 ALA A CA 1
ATOM 6876 C C . ALA A 1 889 ? -19.965 -8.157 45.893 1.00 96.19 889 ALA A C 1
ATOM 6878 O O . ALA A 1 889 ? -19.953 -7.043 46.422 1.00 96.19 889 ALA A O 1
ATOM 6879 N N . ALA A 1 890 ? -18.834 -8.809 45.604 1.00 96.00 890 ALA A N 1
ATOM 6880 C CA . ALA A 1 890 ? -17.512 -8.227 45.803 1.00 96.00 890 ALA A CA 1
ATOM 6881 C C . ALA A 1 890 ? -17.263 -7.039 44.861 1.00 96.00 890 ALA A C 1
ATOM 6883 O O . ALA A 1 890 ? -16.760 -6.015 45.321 1.00 96.00 890 ALA A O 1
ATOM 6884 N N . ILE A 1 891 ? -17.640 -7.147 43.581 1.00 97.19 891 ILE A N 1
ATOM 6885 C CA . ILE A 1 891 ? -17.543 -6.048 42.608 1.00 97.19 891 ILE A CA 1
ATOM 6886 C C . ILE A 1 891 ? -18.431 -4.876 43.041 1.00 97.19 891 ILE A C 1
ATOM 6888 O O . ILE A 1 891 ? -17.927 -3.760 43.142 1.00 97.19 891 ILE A O 1
ATOM 6892 N N . THR A 1 892 ? -19.705 -5.124 43.367 1.00 97.38 892 THR A N 1
ATOM 6893 C CA . THR A 1 892 ? -20.661 -4.102 43.827 1.00 97.38 892 THR A CA 1
ATOM 6894 C C . THR A 1 892 ? -20.092 -3.310 44.998 1.00 97.38 892 THR A C 1
ATOM 6896 O O . THR A 1 892 ? -19.969 -2.094 44.912 1.00 97.38 892 THR A O 1
ATOM 6899 N N . LYS A 1 893 ? -19.603 -3.994 46.041 1.00 95.62 893 LYS A N 1
ATOM 6900 C CA . LYS A 1 893 ? -19.009 -3.337 47.215 1.00 95.62 893 LYS A CA 1
ATOM 6901 C C . LYS A 1 893 ? -17.810 -2.444 46.869 1.00 95.62 893 LYS A C 1
ATOM 6903 O O . LYS A 1 893 ? -17.561 -1.452 47.552 1.00 95.62 893 LYS A O 1
ATOM 6908 N N . ARG A 1 894 ? -17.005 -2.824 45.869 1.00 95.00 894 ARG A N 1
ATOM 6909 C CA . ARG A 1 894 ? -15.865 -2.009 45.424 1.00 95.00 894 ARG A CA 1
ATOM 6910 C C . ARG A 1 894 ? -16.343 -0.784 44.661 1.00 95.00 894 ARG A C 1
ATOM 6912 O O . ARG A 1 894 ? -15.873 0.303 44.965 1.00 95.00 894 ARG A O 1
ATOM 6919 N N . VAL A 1 895 ? -17.280 -0.955 43.734 1.00 96.50 895 VAL A N 1
ATOM 6920 C CA . VAL A 1 895 ? -17.814 0.129 42.900 1.00 96.50 895 VAL A CA 1
ATOM 6921 C C . VAL A 1 895 ? -18.620 1.140 43.718 1.00 96.50 895 VAL A C 1
ATOM 6923 O O . VAL A 1 895 ? -18.384 2.331 43.564 1.00 96.50 895 VAL A O 1
ATOM 6926 N N . GLU A 1 896 ? -19.465 0.697 44.654 1.00 94.94 896 GLU A N 1
ATOM 6927 C CA . GLU A 1 896 ? -20.198 1.572 45.592 1.00 94.94 896 GLU A CA 1
ATOM 6928 C C . GLU A 1 896 ? -19.258 2.475 46.401 1.00 94.94 896 GLU A C 1
ATOM 6930 O O . GLU A 1 896 ? -19.600 3.599 46.746 1.00 94.94 896 GLU A O 1
ATOM 6935 N N . GLY A 1 897 ? -18.036 2.013 46.685 1.00 93.62 897 GLY A N 1
ATOM 6936 C CA . GLY A 1 897 ? -17.030 2.832 47.357 1.00 93.62 897 GLY A CA 1
ATOM 6937 C C . GLY A 1 897 ? -16.529 4.019 46.528 1.00 93.62 897 GLY A C 1
ATOM 6938 O O . GLY A 1 897 ? -15.869 4.883 47.097 1.00 93.62 897 GLY A O 1
ATOM 6939 N N . TYR A 1 898 ? -16.802 4.037 45.222 1.00 96.88 898 TYR A N 1
ATOM 6940 C CA . TYR A 1 898 ? -16.327 5.013 44.241 1.00 96.88 898 TYR A CA 1
ATOM 6941 C C . TYR A 1 898 ? -17.465 5.640 43.408 1.00 96.88 898 TYR A C 1
ATOM 6943 O O . TYR A 1 898 ? -17.153 6.377 42.476 1.00 96.88 898 TYR A O 1
ATOM 6951 N N . SER A 1 899 ? -18.745 5.364 43.698 1.00 94.00 899 SER A N 1
ATOM 6952 C CA . SER A 1 899 ? -19.896 5.744 42.853 1.00 94.00 899 SER A CA 1
ATOM 6953 C C . SER A 1 899 ? -19.883 7.223 42.467 1.00 94.00 899 SER A C 1
ATOM 6955 O O . SER A 1 899 ? -19.742 7.543 41.289 1.00 94.00 899 SER A O 1
ATOM 6957 N N . ASP A 1 900 ? -19.876 8.112 43.462 1.00 94.38 900 ASP A N 1
ATOM 6958 C CA . ASP A 1 900 ? -19.952 9.567 43.275 1.00 94.38 900 ASP A CA 1
ATOM 6959 C C . ASP A 1 900 ? -18.746 10.096 42.484 1.00 94.38 900 ASP A C 1
ATOM 6961 O O . ASP A 1 900 ? -18.829 11.041 41.694 1.00 94.38 900 ASP A O 1
ATOM 6965 N N . ALA A 1 901 ? -17.581 9.479 42.695 1.00 96.00 901 ALA A N 1
ATOM 6966 C CA . ALA A 1 901 ? -16.361 9.842 42.000 1.00 96.00 901 ALA A CA 1
ATOM 6967 C C . ALA A 1 901 ? -16.401 9.399 40.532 1.00 96.00 901 ALA A C 1
ATOM 6969 O O . ALA A 1 901 ? -16.007 10.174 39.660 1.00 96.00 901 ALA A O 1
ATOM 6970 N N . LEU A 1 902 ? -16.873 8.175 40.265 1.00 96.56 902 LEU A N 1
ATOM 6971 C CA . LEU A 1 902 ? -16.991 7.578 38.933 1.00 96.56 902 LEU A CA 1
ATOM 6972 C C . LEU A 1 902 ? -18.057 8.284 38.094 1.00 96.56 902 LEU A C 1
ATOM 6974 O O . LEU A 1 902 ? -17.757 8.655 36.960 1.00 96.56 902 LEU A O 1
ATOM 6978 N N . GLU A 1 903 ? -19.232 8.552 38.663 1.00 95.25 903 GLU A N 1
ATOM 6979 C CA . GLU A 1 903 ? -20.281 9.376 38.052 1.00 95.25 903 GLU A CA 1
ATOM 6980 C C . GLU A 1 903 ? -19.723 10.759 37.668 1.00 95.25 903 GLU A C 1
ATOM 6982 O O . GLU A 1 903 ? -19.906 11.244 36.548 1.00 95.25 903 GLU A O 1
ATOM 6987 N N . ASN A 1 904 ? -18.930 11.378 38.554 1.00 95.12 904 ASN A N 1
ATOM 6988 C CA . ASN A 1 904 ? -18.362 12.695 38.287 1.00 95.12 904 ASN A CA 1
ATOM 6989 C C . ASN A 1 904 ? -17.326 12.717 37.144 1.00 95.12 904 ASN A C 1
ATOM 6991 O O . ASN A 1 904 ? -17.191 13.747 36.470 1.00 95.12 904 ASN A O 1
ATOM 6995 N N . VAL A 1 905 ? -16.574 11.632 36.926 1.00 95.50 905 VAL A N 1
ATOM 6996 C CA . VAL A 1 905 ? -15.544 11.567 35.868 1.00 95.50 905 VAL A CA 1
ATOM 6997 C C . VAL A 1 905 ? -16.027 10.910 34.568 1.00 95.50 905 VAL A C 1
ATOM 6999 O O . VAL A 1 905 ? -15.393 11.116 33.535 1.00 95.50 905 VAL A O 1
ATOM 7002 N N . LEU A 1 906 ? -17.142 10.171 34.590 1.00 95.62 906 LEU A N 1
ATOM 7003 C CA . LEU A 1 906 ? -17.788 9.531 33.433 1.00 95.62 906 LEU A CA 1
ATOM 7004 C C . LEU A 1 906 ? -19.109 10.234 33.072 1.00 95.62 906 LEU A C 1
ATOM 7006 O O . LEU A 1 906 ? -20.152 9.604 32.918 1.00 95.62 906 LEU A O 1
ATOM 7010 N N . LYS A 1 907 ? -19.071 11.560 32.912 1.00 89.94 907 LYS A N 1
ATOM 7011 C CA . LYS A 1 907 ? -20.281 12.378 32.699 1.00 89.94 907 LYS A CA 1
ATOM 7012 C C . LYS A 1 907 ? -20.865 12.272 31.299 1.00 89.94 907 LYS A C 1
ATOM 7014 O O . LYS A 1 907 ? -22.067 12.434 31.119 1.00 89.94 907 LYS A O 1
ATOM 7019 N N . LYS A 1 908 ? -20.024 12.115 30.272 1.00 92.19 908 LYS A N 1
ATOM 7020 C CA . LYS A 1 908 ? -20.506 12.116 28.884 1.00 92.19 908 LYS A CA 1
ATOM 7021 C C . LYS A 1 908 ? -20.830 10.702 28.436 1.00 92.19 908 LYS A C 1
ATOM 7023 O O . LYS A 1 908 ? -20.038 9.788 28.650 1.00 92.19 908 LYS A O 1
ATOM 7028 N N . MET A 1 909 ? -21.890 10.565 27.644 1.00 92.62 909 MET A N 1
ATOM 7029 C CA . MET A 1 909 ? -22.267 9.304 26.994 1.00 92.62 909 MET A CA 1
ATOM 7030 C C . MET A 1 909 ? -21.079 8.624 26.286 1.00 92.62 909 MET A C 1
ATOM 7032 O O . MET A 1 909 ? -20.859 7.430 26.437 1.00 92.62 909 MET A O 1
ATOM 7036 N N . SER A 1 910 ? -20.238 9.383 25.569 1.00 88.00 910 SER A N 1
ATOM 7037 C CA . SER A 1 910 ? -19.051 8.831 24.894 1.00 88.00 910 SER A CA 1
ATOM 7038 C C . SER A 1 910 ? -17.994 8.256 25.846 1.00 88.00 910 SER A C 1
ATOM 7040 O O . SER A 1 910 ? -17.216 7.394 25.451 1.00 88.00 910 SER A O 1
ATOM 7042 N N . GLU A 1 911 ? -17.913 8.772 27.073 1.00 93.75 911 GLU A N 1
ATOM 7043 C CA . GLU A 1 911 ? -16.977 8.318 28.108 1.00 93.75 911 GLU A CA 1
ATOM 7044 C C . GLU A 1 911 ? -17.520 7.044 28.765 1.00 93.75 911 GLU A C 1
ATOM 7046 O O . GLU A 1 911 ? -16.784 6.075 28.919 1.00 93.75 911 GLU A O 1
ATOM 7051 N N . GLN A 1 912 ? -18.828 6.998 29.026 1.00 96.38 912 GLN A N 1
ATOM 7052 C CA . GLN A 1 912 ? -19.533 5.811 29.520 1.00 96.38 912 GLN A CA 1
ATOM 7053 C C . GLN A 1 912 ? -19.466 4.642 28.525 1.00 96.38 912 GLN A C 1
ATOM 7055 O O . GLN A 1 912 ? -19.139 3.523 28.912 1.00 96.38 912 GLN A O 1
ATOM 7060 N N . VAL A 1 913 ? -19.655 4.896 27.224 1.00 94.50 913 VAL A N 1
ATOM 7061 C CA . VAL A 1 913 ? -19.466 3.880 26.168 1.00 94.50 913 VAL A CA 1
ATOM 7062 C C . VAL A 1 913 ? -18.049 3.291 26.208 1.00 94.50 913 VAL A C 1
ATOM 7064 O O . VAL A 1 913 ? -17.888 2.075 26.125 1.00 94.50 913 VAL A O 1
ATOM 7067 N N . ARG A 1 914 ? -17.010 4.124 26.387 1.00 93.44 914 ARG A N 1
ATOM 7068 C CA . ARG A 1 914 ? -15.625 3.636 26.538 1.00 93.44 914 ARG A CA 1
ATOM 7069 C C . ARG A 1 914 ? -15.425 2.832 27.816 1.00 93.44 914 ARG A C 1
ATOM 7071 O O . ARG A 1 914 ? -14.673 1.860 27.795 1.00 93.44 914 ARG A O 1
ATOM 7078 N N . ALA A 1 915 ? -16.087 3.213 28.903 1.00 96.75 915 ALA A N 1
ATOM 7079 C CA . ALA A 1 915 ? -16.045 2.471 30.153 1.00 96.75 915 ALA A CA 1
ATOM 7080 C C . ALA A 1 915 ? -16.596 1.048 29.962 1.00 96.75 915 ALA A C 1
ATOM 7082 O O . ALA A 1 915 ? -15.956 0.086 30.389 1.00 96.75 915 ALA A O 1
ATOM 7083 N N . VAL A 1 916 ? -17.698 0.892 29.216 1.00 97.31 916 VAL A N 1
ATOM 7084 C CA . VAL A 1 916 ? -18.225 -0.430 28.835 1.00 97.31 916 VAL A CA 1
ATOM 7085 C C . VAL A 1 916 ? -17.221 -1.209 27.978 1.00 97.31 916 VAL A C 1
ATOM 7087 O O . VAL A 1 916 ? -16.950 -2.371 28.274 1.00 97.31 916 VAL A O 1
ATOM 7090 N N . SER A 1 917 ? -16.590 -0.579 26.980 1.00 95.00 917 SER A N 1
ATOM 7091 C CA . SER A 1 917 ? -15.543 -1.226 26.171 1.00 95.00 917 SER A CA 1
ATOM 7092 C C . SER A 1 917 ? -14.317 -1.661 26.992 1.00 95.00 917 SER A C 1
ATOM 7094 O O . SER A 1 917 ? -13.724 -2.701 26.709 1.00 95.00 917 SER A O 1
ATOM 7096 N N . ALA A 1 918 ? -13.937 -0.915 28.034 1.00 96.06 918 ALA A N 1
ATOM 7097 C CA . ALA A 1 918 ? -12.849 -1.303 28.934 1.00 96.06 918 ALA A CA 1
ATOM 7098 C C . ALA A 1 918 ? -13.220 -2.527 29.793 1.00 96.06 918 ALA A C 1
ATOM 7100 O O . ALA A 1 918 ? -12.387 -3.411 30.002 1.00 96.06 918 ALA A O 1
ATOM 7101 N N . ILE A 1 919 ? -14.477 -2.611 30.248 1.00 96.44 919 ILE A N 1
ATOM 7102 C CA . ILE A 1 919 ? -15.013 -3.781 30.965 1.00 96.44 919 ILE A CA 1
ATOM 7103 C C . ILE A 1 919 ? -15.073 -4.999 30.041 1.00 96.44 919 ILE A C 1
ATOM 7105 O O . ILE A 1 919 ? -14.709 -6.103 30.451 1.00 96.44 919 ILE A O 1
ATOM 7109 N N . GLU A 1 920 ? -15.499 -4.806 28.794 1.00 95.75 920 GLU A N 1
ATOM 7110 C CA . GLU A 1 920 ? -15.489 -5.838 27.760 1.00 95.75 920 GLU A CA 1
ATOM 7111 C C . GLU A 1 920 ? -14.070 -6.382 27.544 1.00 95.75 920 GLU A C 1
ATOM 7113 O O . GLU A 1 920 ? -13.858 -7.591 27.655 1.00 95.75 920 GLU A O 1
ATOM 7118 N N . ALA A 1 921 ? -13.079 -5.506 27.341 1.00 94.38 921 ALA A N 1
ATOM 7119 C CA . ALA A 1 921 ? -11.684 -5.909 27.166 1.00 94.38 921 ALA A CA 1
ATOM 7120 C C . ALA A 1 921 ? -11.139 -6.684 28.379 1.00 94.38 921 ALA A C 1
ATOM 7122 O O . ALA A 1 921 ? -10.502 -7.727 28.207 1.00 94.38 921 ALA A O 1
ATOM 7123 N N . LEU A 1 922 ? -11.435 -6.230 29.605 1.00 95.06 922 LEU A N 1
ATOM 7124 C CA . LEU A 1 922 ? -11.083 -6.940 30.840 1.00 95.06 922 LEU A CA 1
ATOM 7125 C C . LEU A 1 922 ? -11.728 -8.333 30.893 1.00 95.06 922 LEU A C 1
ATOM 7127 O O . LEU A 1 922 ? -11.065 -9.314 31.225 1.00 95.06 922 LEU A O 1
ATOM 7131 N N . SER A 1 923 ? -13.013 -8.426 30.547 1.00 94.88 923 SER A N 1
ATOM 7132 C CA . SER A 1 923 ? -13.802 -9.663 30.608 1.00 94.88 923 SER A CA 1
ATOM 7133 C C . SER A 1 923 ? -13.344 -10.705 29.587 1.00 94.88 923 SER A C 1
ATOM 7135 O O . SER A 1 923 ? -13.372 -11.907 29.854 1.00 94.88 923 SER A O 1
ATOM 7137 N N . LEU A 1 924 ? -12.903 -10.248 28.416 1.00 92.94 924 LEU A N 1
ATOM 7138 C CA . LEU A 1 924 ? -12.382 -11.093 27.343 1.00 92.94 924 LEU A CA 1
ATOM 7139 C C . LEU A 1 924 ? -10.889 -11.415 27.506 1.00 92.94 924 LEU A C 1
ATOM 7141 O O . LEU A 1 924 ? -10.355 -12.196 26.717 1.00 92.94 924 LEU A O 1
ATOM 7145 N N . SER A 1 925 ? -10.219 -10.829 28.508 1.00 90.75 925 SER A N 1
ATOM 7146 C CA . SER A 1 925 ? -8.756 -10.831 28.637 1.00 90.75 925 SER A CA 1
ATOM 7147 C C . SER A 1 925 ? -8.068 -10.361 27.343 1.00 90.75 925 SER A C 1
ATOM 7149 O O . SER A 1 925 ? -7.028 -10.893 26.952 1.00 90.75 925 SER A O 1
ATOM 7151 N N . ALA A 1 926 ? -8.672 -9.385 26.660 1.00 91.19 926 ALA A N 1
ATOM 7152 C CA . ALA A 1 926 ? -8.142 -8.756 25.454 1.00 91.19 926 ALA A CA 1
ATOM 7153 C C . ALA A 1 926 ? -7.204 -7.596 25.819 1.00 91.19 926 ALA A C 1
ATOM 7155 O O . ALA A 1 926 ? -7.222 -7.118 26.953 1.00 91.19 926 ALA A O 1
ATOM 7156 N N . ASN A 1 927 ? -6.387 -7.118 24.874 1.00 88.75 927 ASN A N 1
ATOM 7157 C CA . ASN A 1 927 ? -5.527 -5.951 25.101 1.00 88.75 927 ASN A CA 1
ATOM 7158 C C . ASN A 1 927 ? -6.349 -4.749 25.614 1.00 88.75 927 ASN A C 1
ATOM 7160 O O . ASN A 1 927 ? -7.422 -4.487 25.072 1.00 88.75 927 ASN A O 1
ATOM 7164 N N . PRO A 1 928 ? -5.867 -4.008 26.632 1.00 91.69 928 PRO A N 1
ATOM 7165 C CA . PRO A 1 928 ? -4.565 -4.134 27.314 1.00 91.69 928 PRO A CA 1
ATOM 7166 C C . PRO A 1 928 ? -4.504 -5.146 28.479 1.00 91.69 928 PRO A C 1
ATOM 7168 O O . PRO A 1 928 ? -3.475 -5.277 29.135 1.00 91.69 928 PRO A O 1
ATOM 7171 N N . PHE A 1 929 ? -5.577 -5.887 28.745 1.00 91.75 929 PHE A N 1
ATOM 7172 C CA . PHE A 1 929 ? -5.688 -6.885 29.817 1.00 91.75 929 PHE A CA 1
ATOM 7173 C C . PHE A 1 929 ? -5.300 -8.309 29.377 1.00 91.75 929 PHE A C 1
ATOM 7175 O O . PHE A 1 929 ? -5.728 -9.297 29.985 1.00 91.75 929 PHE A O 1
ATOM 7182 N N . ALA A 1 930 ? -4.476 -8.443 28.335 1.00 83.94 930 ALA A N 1
ATOM 7183 C CA . ALA A 1 930 ? -3.966 -9.740 27.909 1.00 83.94 930 ALA A CA 1
ATOM 7184 C C . ALA A 1 930 ? -3.246 -10.447 29.070 1.00 83.94 930 ALA A C 1
ATOM 7186 O O . ALA A 1 930 ? -2.524 -9.830 29.854 1.00 83.94 930 ALA A O 1
ATOM 7187 N N . SER A 1 931 ? -3.444 -11.761 29.191 1.00 76.19 931 SER A N 1
ATOM 7188 C CA . SER A 1 931 ? -2.881 -12.598 30.269 1.00 76.19 931 SER A CA 1
ATOM 7189 C C . SER A 1 931 ? -3.413 -12.323 31.686 1.00 76.19 931 SER A C 1
ATOM 7191 O O . SER A 1 931 ? -2.850 -12.832 32.657 1.00 76.19 931 SER A O 1
ATOM 7193 N N . ARG A 1 932 ? -4.504 -11.558 31.845 1.00 77.88 932 ARG A N 1
ATOM 7194 C CA . ARG A 1 932 ? -5.158 -11.387 33.153 1.00 77.88 932 ARG A CA 1
ATOM 7195 C C . ARG A 1 932 ? -5.982 -12.602 33.551 1.00 77.88 932 ARG A C 1
ATOM 7197 O O . ARG A 1 932 ? -6.815 -13.091 32.788 1.00 77.88 932 ARG A O 1
ATOM 7204 N N . THR A 1 933 ? -5.782 -13.040 34.789 1.00 78.00 933 THR A N 1
ATOM 7205 C CA . THR A 1 933 ? -6.559 -14.093 35.438 1.00 78.00 933 THR A CA 1
ATOM 7206 C C . THR A 1 933 ? -7.867 -13.531 35.993 1.00 78.00 933 THR A C 1
ATOM 7208 O O . THR A 1 933 ? -7.892 -12.501 36.657 1.00 78.00 933 THR A O 1
ATOM 7211 N N . GLY A 1 934 ? -8.978 -14.219 35.723 1.00 81.62 934 GLY A N 1
ATOM 7212 C CA . GLY A 1 934 ? -10.293 -13.882 36.280 1.00 81.62 934 GLY A CA 1
ATOM 7213 C C . GLY A 1 934 ? -11.228 -13.069 35.386 1.00 81.62 934 GLY A C 1
ATOM 7214 O O . GLY A 1 934 ? -12.423 -13.062 35.665 1.00 81.62 934 GLY A O 1
ATOM 7215 N N . GLY A 1 935 ? -10.751 -12.493 34.276 1.00 86.81 935 GLY A N 1
ATOM 7216 C CA . GLY A 1 935 ? -11.603 -11.782 33.306 1.00 86.81 935 GLY A CA 1
ATOM 7217 C C . GLY A 1 935 ? -12.795 -12.620 32.824 1.00 86.81 935 GLY A C 1
ATOM 7218 O O . GLY A 1 935 ? -13.942 -12.184 32.890 1.00 86.81 935 GLY A O 1
ATOM 7219 N N . ALA A 1 936 ? -12.559 -13.894 32.495 1.00 88.25 936 ALA A N 1
ATOM 7220 C CA . ALA A 1 936 ? -13.611 -14.825 32.078 1.00 88.25 936 ALA A CA 1
ATOM 7221 C C . ALA A 1 936 ? -14.724 -15.044 33.128 1.00 88.25 936 ALA A C 1
ATOM 7223 O O . ALA A 1 936 ? -15.841 -15.411 32.764 1.00 88.25 936 ALA A O 1
ATOM 7224 N N . ARG A 1 937 ? -14.453 -14.815 34.424 1.00 92.31 937 ARG A N 1
ATOM 7225 C CA . ARG A 1 937 ? -15.490 -14.855 35.469 1.00 92.31 937 ARG A CA 1
ATOM 7226 C C . ARG A 1 937 ? -16.397 -13.631 35.390 1.00 92.31 937 ARG A C 1
ATOM 7228 O O . ARG A 1 937 ? -17.606 -13.785 35.499 1.00 92.31 937 ARG A O 1
ATOM 7235 N N . VAL A 1 938 ? -15.831 -12.455 35.113 1.00 93.62 938 VAL A N 1
ATOM 7236 C CA . VAL A 1 938 ? -16.594 -11.221 34.858 1.00 93.62 938 VAL A CA 1
ATOM 7237 C C . VAL A 1 938 ? -17.458 -11.372 33.603 1.00 93.62 938 VAL A C 1
ATOM 7239 O O . VAL A 1 938 ? -18.631 -11.015 33.628 1.00 93.62 938 VAL A O 1
ATOM 7242 N N . LEU A 1 939 ? -16.937 -12.009 32.546 1.00 94.44 939 LEU A N 1
ATOM 7243 C CA . LEU A 1 939 ? -17.711 -12.334 31.339 1.00 94.44 939 LEU A CA 1
ATOM 7244 C C . LEU A 1 939 ? -18.964 -13.176 31.644 1.00 94.44 939 LEU A C 1
ATOM 7246 O O . LEU A 1 939 ? -20.011 -12.973 31.028 1.00 94.44 939 LEU A O 1
ATOM 7250 N N . GLY A 1 940 ? -18.872 -14.114 32.594 1.00 93.88 940 GLY A N 1
ATOM 7251 C CA . GLY A 1 940 ? -19.997 -14.946 33.034 1.00 93.88 940 GLY A CA 1
ATOM 7252 C C . GLY A 1 940 ? -21.156 -14.146 33.636 1.00 93.88 940 GLY A C 1
ATOM 7253 O O . GLY A 1 940 ? -22.307 -14.551 33.483 1.00 93.88 940 GLY A O 1
ATOM 7254 N N . ILE A 1 941 ? -20.848 -12.990 34.233 1.00 96.12 941 ILE A N 1
ATOM 7255 C CA . ILE A 1 941 ? -21.792 -12.095 34.916 1.00 96.12 941 ILE A CA 1
ATOM 7256 C C . ILE A 1 941 ? -21.927 -10.717 34.244 1.00 96.12 941 ILE A C 1
ATOM 7258 O O . ILE A 1 941 ? -22.321 -9.744 34.888 1.00 96.12 941 ILE A O 1
ATOM 7262 N N . ALA A 1 942 ? -21.588 -10.603 32.955 1.00 96.31 942 ALA A N 1
ATOM 7263 C CA . ALA A 1 942 ? -21.512 -9.315 32.260 1.00 96.31 942 ALA A CA 1
ATOM 7264 C C . ALA A 1 942 ? -22.824 -8.510 32.335 1.00 96.31 942 ALA A C 1
ATOM 7266 O O . ALA A 1 942 ? -22.797 -7.321 32.645 1.00 96.31 942 ALA A O 1
ATOM 7267 N N . ALA A 1 943 ? -23.974 -9.160 32.121 1.00 96.44 943 ALA A N 1
ATOM 7268 C CA . ALA A 1 943 ? -25.289 -8.522 32.228 1.00 96.44 943 ALA A CA 1
ATOM 7269 C C . ALA A 1 943 ? -25.550 -7.945 33.629 1.00 96.44 943 ALA A C 1
ATOM 7271 O O . ALA A 1 943 ? -26.030 -6.823 33.754 1.00 96.44 943 ALA A O 1
ATOM 7272 N N . GLN A 1 944 ? -25.204 -8.686 34.686 1.00 97.25 944 GLN A N 1
ATOM 7273 C CA . GLN A 1 944 ? -25.403 -8.244 36.066 1.00 97.25 944 GLN A CA 1
ATOM 7274 C C . GLN A 1 944 ? -24.456 -7.102 36.446 1.00 97.25 944 GLN A C 1
ATOM 7276 O O . GLN A 1 944 ? -24.856 -6.203 37.179 1.00 97.25 944 GLN A O 1
ATOM 7281 N N . VAL A 1 945 ? -23.218 -7.117 35.941 1.00 97.38 945 VAL A N 1
ATOM 7282 C CA . VAL A 1 945 ? -22.257 -6.023 36.151 1.00 97.38 945 VAL A CA 1
ATOM 7283 C C . VAL A 1 945 ? -22.744 -4.741 35.476 1.00 97.38 945 VAL A C 1
ATOM 7285 O O . VAL A 1 945 ? -22.729 -3.694 36.116 1.00 97.38 945 VAL A O 1
ATOM 7288 N N . LEU A 1 946 ? -23.219 -4.810 34.227 1.00 97.75 946 LEU A N 1
ATOM 7289 C CA . LEU A 1 946 ? -23.772 -3.638 33.536 1.00 97.75 946 LEU A CA 1
ATOM 7290 C C . LEU A 1 946 ? -25.032 -3.111 34.226 1.00 97.75 946 LEU A C 1
ATOM 7292 O O . LEU A 1 946 ? -25.144 -1.903 34.408 1.00 97.75 946 LEU A O 1
ATOM 7296 N N . LYS A 1 947 ? -25.923 -4.002 34.680 1.00 96.19 947 LYS A N 1
ATOM 7297 C CA . LYS A 1 947 ? -27.091 -3.602 35.471 1.00 96.19 947 LYS A CA 1
ATOM 7298 C C . LYS A 1 947 ? -26.693 -2.879 36.754 1.00 96.19 947 LYS A C 1
ATOM 7300 O O . LYS A 1 947 ? -27.244 -1.833 37.047 1.00 96.19 947 LYS A O 1
ATOM 7305 N N . MET A 1 948 ? -25.719 -3.402 37.497 1.00 96.94 948 MET A N 1
ATOM 7306 C CA . MET A 1 948 ? -25.253 -2.761 38.729 1.00 96.94 948 MET A CA 1
ATOM 7307 C C . MET A 1 948 ? -24.670 -1.365 38.476 1.00 96.94 948 MET A C 1
ATOM 7309 O O . MET A 1 948 ? -24.898 -0.462 39.269 1.00 96.94 948 MET A O 1
ATOM 7313 N N . LEU A 1 949 ? -23.946 -1.175 37.370 1.00 97.69 949 LEU A N 1
ATOM 7314 C CA . LEU A 1 949 ? -23.402 0.135 37.002 1.00 97.69 949 LEU A CA 1
ATOM 7315 C C . LEU A 1 949 ? -24.486 1.126 36.554 1.00 97.69 949 LEU A C 1
ATOM 7317 O O . LEU A 1 949 ? -24.325 2.322 36.777 1.00 97.69 949 LEU A O 1
ATOM 7321 N N . TYR A 1 950 ? -25.558 0.630 35.932 1.00 96.69 950 TYR A N 1
ATOM 7322 C CA . TYR A 1 950 ? -26.756 1.408 35.616 1.00 96.69 950 TYR A CA 1
ATOM 7323 C C . TYR A 1 950 ? -27.511 1.814 36.888 1.00 96.69 950 TYR A C 1
ATOM 7325 O O . TYR A 1 950 ? -27.739 2.995 37.103 1.00 96.69 950 TYR A O 1
ATOM 7333 N N . ASP A 1 951 ? -27.787 0.858 37.782 1.00 95.00 951 ASP A N 1
ATOM 7334 C CA . ASP A 1 951 ? -28.473 1.101 39.062 1.00 95.00 951 ASP A CA 1
ATOM 7335 C C . ASP A 1 951 ? -27.689 2.071 39.983 1.00 95.00 951 ASP A C 1
ATOM 7337 O O . ASP A 1 951 ? -28.257 2.623 40.921 1.00 95.00 951 ASP A O 1
ATOM 7341 N N . ALA A 1 952 ? -26.380 2.241 39.753 1.00 94.44 952 ALA A N 1
ATOM 7342 C CA . ALA A 1 952 ? -25.494 3.142 40.495 1.00 94.44 952 ALA A CA 1
ATOM 7343 C C . ALA A 1 952 ? -25.271 4.506 39.807 1.00 94.44 952 ALA A C 1
ATOM 7345 O O . ALA A 1 952 ? -24.335 5.211 40.184 1.00 94.44 952 ALA A O 1
ATOM 7346 N N . ASP A 1 953 ? -26.049 4.837 38.770 1.00 94.88 953 ASP A N 1
ATOM 7347 C CA . ASP A 1 953 ? -25.965 6.079 37.979 1.00 94.88 953 ASP A CA 1
ATOM 7348 C C . ASP A 1 953 ? -24.603 6.327 37.286 1.00 94.88 953 ASP A C 1
ATOM 7350 O O . ASP A 1 953 ? -24.316 7.412 36.779 1.00 94.88 953 ASP A O 1
ATOM 7354 N N . ILE A 1 954 ? -23.744 5.304 37.188 1.00 96.25 954 ILE A N 1
ATOM 7355 C CA . ILE A 1 954 ? -22.435 5.404 36.517 1.00 96.25 954 ILE A CA 1
ATOM 7356 C C . ILE A 1 954 ? -22.595 5.300 34.994 1.00 96.25 954 ILE A C 1
ATOM 7358 O O . ILE A 1 954 ? -21.846 5.929 34.238 1.00 96.25 954 ILE A O 1
ATOM 7362 N N . LEU A 1 955 ? -23.540 4.477 34.530 1.00 96.94 955 LEU A N 1
ATOM 7363 C CA . LEU A 1 955 ? -23.854 4.287 33.115 1.00 96.94 955 LEU A CA 1
ATOM 7364 C C . LEU A 1 955 ? -25.311 4.654 32.847 1.00 96.94 955 LEU A C 1
ATOM 7366 O O . LEU A 1 955 ? -26.213 4.065 33.428 1.00 96.94 955 LEU A O 1
ATOM 7370 N N . SER A 1 956 ? -25.527 5.569 31.908 1.00 95.50 956 SER A N 1
ATOM 7371 C CA . SER A 1 956 ? -26.865 5.903 31.418 1.00 95.50 956 SER A CA 1
ATOM 7372 C C . SER A 1 956 ? -27.407 4.844 30.457 1.00 95.50 956 SER A C 1
ATOM 7374 O O . SER A 1 956 ? -26.652 4.125 29.789 1.00 95.50 956 SER A O 1
ATOM 7376 N N . GLU A 1 957 ? -28.731 4.792 30.346 1.00 94.50 957 GLU A N 1
ATOM 7377 C CA . GLU A 1 957 ? -29.439 3.964 29.372 1.00 94.50 957 GLU A CA 1
ATOM 7378 C C . GLU A 1 957 ? -29.007 4.293 27.937 1.00 94.50 957 GLU A C 1
ATOM 7380 O O . GLU A 1 957 ? -28.652 3.402 27.157 1.00 94.50 957 GLU A O 1
ATOM 7385 N N . GLU A 1 958 ? -28.920 5.583 27.604 1.00 93.69 958 GLU A N 1
ATOM 7386 C CA . GLU A 1 958 ? -28.516 6.047 26.281 1.00 93.69 958 GLU A CA 1
ATOM 7387 C C . GLU A 1 958 ? -27.094 5.594 25.943 1.00 93.69 958 GLU A C 1
ATOM 7389 O O . GLU A 1 958 ? -26.818 5.210 24.803 1.00 93.69 958 GLU A O 1
ATOM 7394 N N . ALA A 1 959 ? -26.184 5.584 26.923 1.00 94.12 959 ALA A N 1
ATOM 7395 C CA . ALA A 1 959 ? -24.830 5.076 26.727 1.00 94.12 959 ALA A CA 1
ATOM 7396 C C . ALA A 1 959 ? -24.807 3.564 26.481 1.00 94.12 959 ALA A C 1
ATOM 7398 O O . ALA A 1 959 ? -24.055 3.101 25.618 1.00 94.12 959 ALA A O 1
ATOM 7399 N N . LEU A 1 960 ? -25.631 2.791 27.190 1.00 95.75 960 LEU A N 1
ATOM 7400 C CA . LEU A 1 960 ? -25.723 1.340 27.016 1.00 95.75 960 LEU A CA 1
ATOM 7401 C C . LEU A 1 960 ? -26.294 0.975 25.643 1.00 95.75 960 LEU A C 1
ATOM 7403 O O . LEU A 1 960 ? -25.729 0.117 24.957 1.00 95.75 960 LEU A O 1
ATOM 7407 N N . PHE A 1 961 ? -27.333 1.676 25.179 1.00 93.81 961 PHE A N 1
ATOM 7408 C CA . PHE A 1 961 ? -27.839 1.509 23.817 1.00 93.81 961 PHE A CA 1
ATOM 7409 C C . PHE A 1 961 ? -26.849 1.989 22.760 1.00 93.81 961 PHE A C 1
ATOM 7411 O O . PHE A 1 961 ? -26.668 1.315 21.741 1.00 93.81 961 PHE A O 1
ATOM 7418 N N . ALA A 1 962 ? -26.165 3.114 22.985 1.00 90.62 962 ALA A N 1
ATOM 7419 C CA . ALA A 1 962 ? -25.136 3.605 22.075 1.00 90.62 962 ALA A CA 1
ATOM 7420 C C . ALA A 1 962 ? -23.987 2.596 21.931 1.00 90.62 962 ALA A C 1
ATOM 7422 O O . ALA A 1 962 ? -23.581 2.297 20.805 1.00 90.62 962 ALA A O 1
ATOM 7423 N N . TRP A 1 963 ? -23.508 2.019 23.039 1.00 94.81 963 TRP A N 1
ATOM 7424 C CA . TRP A 1 963 ? -22.508 0.951 23.026 1.00 94.81 963 TRP A CA 1
ATOM 7425 C C . TRP A 1 963 ? -23.033 -0.297 22.308 1.00 94.81 963 TRP A C 1
ATOM 7427 O O . TRP A 1 963 ? -22.376 -0.792 21.395 1.00 94.81 963 TRP A O 1
ATOM 7437 N N . ALA A 1 964 ? -24.231 -0.779 22.650 1.00 92.44 964 ALA A N 1
ATOM 7438 C CA . ALA A 1 964 ? -24.810 -1.979 22.047 1.00 92.44 964 ALA A CA 1
ATOM 7439 C C . ALA A 1 964 ? -24.997 -1.829 20.528 1.00 92.44 964 ALA A C 1
ATOM 7441 O O . ALA A 1 964 ? -24.723 -2.755 19.762 1.00 92.44 964 ALA A O 1
ATOM 7442 N N . ASN A 1 965 ? -25.426 -0.649 20.075 1.00 88.06 965 ASN A N 1
ATOM 7443 C CA . ASN A 1 965 ? -25.559 -0.328 18.658 1.00 88.06 965 ASN A CA 1
ATOM 7444 C C . ASN A 1 965 ? -24.195 -0.236 17.966 1.00 88.06 965 ASN A C 1
ATOM 7446 O O . ASN A 1 965 ? -24.036 -0.797 16.881 1.00 88.06 965 ASN A O 1
ATOM 7450 N N . ALA A 1 966 ? -23.208 0.419 18.587 1.00 84.81 966 ALA A N 1
ATOM 7451 C CA . ALA A 1 966 ? -21.845 0.482 18.064 1.00 84.81 966 ALA A CA 1
ATOM 7452 C C . ALA A 1 966 ? -21.231 -0.919 17.935 1.00 84.81 966 ALA A C 1
ATOM 7454 O O . ALA A 1 966 ? -20.714 -1.260 16.873 1.00 84.81 966 ALA A O 1
ATOM 7455 N N . LYS A 1 967 ? -21.386 -1.766 18.959 1.00 87.94 967 LYS A N 1
ATOM 7456 C CA . LYS A 1 967 ? -20.878 -3.139 18.954 1.00 87.94 967 LYS A CA 1
ATOM 7457 C C . LYS A 1 967 ? -21.591 -4.014 17.929 1.00 87.94 967 LYS A C 1
ATOM 7459 O O . LYS A 1 967 ? -20.947 -4.785 17.231 1.00 87.94 967 LYS A O 1
ATOM 7464 N N . ARG A 1 968 ? -22.909 -3.865 17.755 1.00 84.81 968 ARG A N 1
ATOM 7465 C CA . ARG A 1 968 ? -23.642 -4.561 16.684 1.00 84.81 968 ARG A CA 1
ATOM 7466 C C . ARG A 1 968 ? -23.113 -4.167 15.303 1.00 84.81 968 ARG A C 1
ATOM 7468 O O . ARG A 1 968 ? -22.936 -5.040 14.462 1.00 84.81 968 ARG A O 1
ATOM 7475 N N . LYS A 1 969 ? -22.842 -2.877 15.073 1.00 76.31 969 LYS A N 1
ATOM 7476 C CA . LYS A 1 969 ? -22.237 -2.396 13.819 1.00 76.31 969 LYS A CA 1
ATOM 7477 C C . LYS A 1 969 ? -20.824 -2.944 13.611 1.00 76.31 969 LYS A C 1
ATOM 7479 O O . LYS A 1 969 ? -20.494 -3.296 12.486 1.00 76.31 969 LYS A O 1
ATOM 7484 N N . GLU A 1 970 ? -20.019 -3.019 14.668 1.00 79.12 970 GLU A N 1
ATOM 7485 C CA . GLU A 1 970 ? -18.674 -3.610 14.647 1.00 79.12 970 GLU A CA 1
ATOM 7486 C C . GLU A 1 970 ? -18.725 -5.096 14.275 1.00 79.12 970 GLU A C 1
ATOM 7488 O O . GLU A 1 970 ? -18.085 -5.498 13.315 1.00 79.12 970 GLU A O 1
ATOM 7493 N N . LEU A 1 971 ? -19.564 -5.889 14.950 1.00 80.75 971 LEU A N 1
ATOM 7494 C CA . LEU A 1 971 ? -19.727 -7.326 14.684 1.00 80.75 971 LEU A CA 1
ATOM 7495 C C . LEU A 1 971 ? -20.305 -7.629 13.290 1.00 80.75 971 LEU A C 1
ATOM 7497 O O . LEU A 1 971 ? -20.132 -8.730 12.780 1.00 80.75 971 LEU A O 1
ATOM 7501 N N . LEU A 1 972 ? -21.018 -6.676 12.683 1.00 70.00 972 LEU A N 1
ATOM 7502 C CA . LEU A 1 972 ? -21.476 -6.770 11.293 1.00 70.00 972 LEU A CA 1
ATOM 7503 C C . LEU A 1 972 ? -20.390 -6.372 10.283 1.00 70.00 972 LEU A C 1
ATOM 7505 O O . LEU A 1 972 ? -20.444 -6.814 9.140 1.00 70.00 972 LEU A O 1
ATOM 7509 N N . ALA A 1 973 ? -19.449 -5.513 10.678 1.00 61.25 973 ALA A N 1
ATOM 7510 C CA . ALA A 1 973 ? -18.365 -5.031 9.825 1.00 61.25 973 ALA A CA 1
ATOM 7511 C C . ALA A 1 973 ? -17.137 -5.949 9.855 1.00 61.25 973 ALA A C 1
ATOM 7513 O O . ALA A 1 973 ? -16.415 -6.046 8.867 1.00 61.25 973 ALA A O 1
ATOM 7514 N N . GLU A 1 974 ? -16.889 -6.601 10.989 1.00 65.81 974 GLU A N 1
ATOM 7515 C CA . GLU A 1 974 ? -15.738 -7.466 11.220 1.00 65.81 974 GLU A CA 1
ATOM 7516 C C . GLU A 1 974 ? -16.214 -8.909 11.394 1.00 65.81 974 GLU A C 1
ATOM 7518 O O . GLU A 1 974 ? -16.777 -9.265 12.430 1.00 65.81 974 GLU A O 1
ATOM 7523 N N . SER A 1 975 ? -15.963 -9.756 10.388 1.00 51.84 975 SER A N 1
ATOM 7524 C CA . SER A 1 975 ? -16.383 -11.169 10.387 1.00 51.84 975 SER A CA 1
ATOM 7525 C C . SER A 1 975 ? -15.877 -11.966 11.595 1.00 51.84 975 SER A C 1
ATOM 7527 O O . SER A 1 975 ? -16.501 -12.950 11.985 1.00 51.84 975 SER A O 1
ATOM 7529 N N . ASP A 1 976 ? -14.765 -11.523 12.190 1.00 58.12 976 ASP A N 1
ATOM 7530 C CA . ASP A 1 976 ? -14.063 -12.195 13.286 1.00 58.12 976 ASP A CA 1
ATOM 7531 C C . ASP A 1 976 ? -14.217 -11.434 14.622 1.00 58.12 976 ASP A C 1
ATOM 7533 O O . ASP A 1 976 ? -13.480 -11.686 15.579 1.00 58.12 976 ASP A O 1
ATOM 7537 N N . GLY A 1 977 ? -15.150 -10.477 14.700 1.00 70.19 977 GLY A N 1
ATOM 7538 C CA . GLY A 1 977 ? -15.391 -9.694 15.910 1.00 70.19 977 GLY A CA 1
ATOM 7539 C C . GLY A 1 977 ? -15.802 -10.572 17.101 1.00 70.19 977 GLY A C 1
ATOM 7540 O O . GLY A 1 977 ? -16.635 -11.474 16.984 1.00 70.19 977 GLY A O 1
ATOM 7541 N N . ASP A 1 978 ? -15.239 -10.309 18.285 1.00 83.81 978 ASP A N 1
ATOM 7542 C CA . ASP A 1 978 ? -15.540 -11.103 19.482 1.00 83.81 978 ASP A CA 1
ATOM 7543 C C . ASP A 1 978 ? -16.930 -10.758 20.038 1.00 83.81 978 ASP A C 1
ATOM 7545 O O . ASP A 1 978 ? -17.134 -9.763 20.737 1.00 83.81 978 ASP A O 1
ATOM 7549 N N . ALA A 1 979 ? -17.910 -11.605 19.723 1.00 89.81 979 ALA A N 1
ATOM 7550 C CA . ALA A 1 979 ? -19.295 -11.427 20.143 1.00 89.81 979 ALA A CA 1
ATOM 7551 C C . ALA A 1 979 ? -19.587 -11.936 21.568 1.00 89.81 979 ALA A C 1
ATOM 7553 O O . ALA A 1 979 ? -20.730 -11.833 22.021 1.00 89.81 979 ALA A O 1
ATOM 7554 N N . ARG A 1 980 ? -18.610 -12.512 22.294 1.00 93.62 980 ARG A N 1
ATOM 7555 C CA . ARG A 1 980 ? -18.876 -13.210 23.569 1.00 93.62 980 ARG A CA 1
ATOM 7556 C C . ARG A 1 980 ? -19.438 -12.281 24.641 1.00 93.62 980 ARG A C 1
ATOM 7558 O O . ARG A 1 980 ? -20.413 -12.645 25.298 1.00 93.62 980 ARG A O 1
ATOM 7565 N N . PHE A 1 981 ? -18.857 -11.094 24.813 1.00 95.25 981 PHE A N 1
ATOM 7566 C CA . PHE A 1 981 ? -19.330 -10.131 25.812 1.00 95.25 981 PHE A CA 1
ATOM 7567 C C . PHE A 1 981 ? -20.708 -9.576 25.443 1.00 95.25 981 PHE A C 1
ATOM 7569 O O . PHE A 1 981 ? -21.632 -9.631 26.253 1.00 95.25 981 PHE A O 1
ATOM 7576 N N . PHE A 1 982 ? -20.884 -9.146 24.189 1.00 94.50 982 PHE A N 1
ATOM 7577 C CA . PHE A 1 982 ? -22.173 -8.673 23.682 1.00 94.50 982 PHE A CA 1
ATOM 7578 C C . PHE A 1 982 ? -23.279 -9.727 23.828 1.00 94.50 982 PHE A C 1
ATOM 7580 O O . PHE A 1 982 ? -24.370 -9.423 24.306 1.00 94.50 982 PHE A O 1
ATOM 7587 N N . GLY A 1 983 ? -22.990 -10.990 23.502 1.00 93.56 983 GLY A N 1
ATOM 7588 C CA . GLY A 1 983 ? -23.928 -12.100 23.668 1.00 93.56 983 GLY A CA 1
ATOM 7589 C C . GLY A 1 983 ? -24.359 -12.318 25.121 1.00 93.56 983 GLY A C 1
ATOM 7590 O O . GLY A 1 983 ? -25.518 -12.647 25.367 1.00 93.56 983 GLY A O 1
ATOM 7591 N N . LYS A 1 984 ? -23.459 -12.092 26.089 1.00 95.69 984 LYS A N 1
ATOM 7592 C CA . LYS A 1 984 ? -23.762 -12.168 27.528 1.00 95.69 984 LYS A CA 1
ATOM 7593 C C . LYS A 1 984 ? -24.524 -10.950 28.046 1.00 95.69 984 LYS A C 1
ATOM 7595 O O . LYS A 1 984 ? -25.351 -11.114 28.935 1.00 95.69 984 LYS A O 1
ATOM 7600 N N . ALA A 1 985 ? -24.276 -9.766 27.492 1.00 95.31 985 ALA A N 1
ATOM 7601 C CA . ALA A 1 985 ? -24.966 -8.528 27.850 1.00 95.31 985 ALA A CA 1
ATOM 7602 C C . ALA A 1 985 ? -26.361 -8.398 27.209 1.00 95.31 985 ALA A C 1
ATOM 7604 O O . ALA A 1 985 ? -27.222 -7.709 27.751 1.00 95.31 985 ALA A O 1
ATOM 7605 N N . LYS A 1 986 ? -26.609 -9.077 26.078 1.00 92.12 986 LYS A N 1
ATOM 7606 C CA . LYS A 1 986 ? -27.849 -8.972 25.289 1.00 92.12 986 LYS A CA 1
ATOM 7607 C C . LYS A 1 986 ? -29.149 -9.092 26.106 1.00 92.12 986 LYS A C 1
ATOM 7609 O O . LYS A 1 986 ? -30.025 -8.269 25.858 1.00 92.12 986 LYS A O 1
ATOM 7614 N N . PRO A 1 987 ? -29.303 -10.026 27.070 1.00 93.06 987 PRO A N 1
ATOM 7615 C CA . PRO A 1 987 ? -30.524 -10.109 27.875 1.00 93.06 987 PRO A CA 1
ATOM 7616 C C . PRO A 1 987 ? -30.808 -8.838 28.684 1.00 93.06 987 PRO A C 1
ATOM 7618 O O . PRO A 1 987 ? -31.958 -8.445 28.812 1.00 93.06 987 PRO A O 1
ATOM 7621 N N . PHE A 1 988 ? -29.767 -8.175 29.195 1.00 95.25 988 PHE A N 1
ATOM 7622 C CA . PHE A 1 988 ? -29.919 -6.923 29.936 1.00 95.25 988 PHE A CA 1
ATOM 7623 C C . PHE A 1 988 ? -30.263 -5.750 29.014 1.00 95.25 988 PHE A C 1
ATOM 7625 O O . PHE A 1 988 ? -31.146 -4.969 29.336 1.00 95.25 988 PHE A O 1
ATOM 7632 N N . ILE A 1 989 ? -29.628 -5.665 27.840 1.00 94.19 989 ILE A N 1
ATOM 7633 C CA . ILE A 1 989 ? -29.971 -4.644 26.835 1.00 94.19 989 ILE A CA 1
ATOM 7634 C C . ILE A 1 989 ? -31.420 -4.799 26.355 1.00 94.19 989 ILE A C 1
ATOM 7636 O O . ILE A 1 989 ? -32.091 -3.806 26.103 1.00 94.19 989 ILE A O 1
ATOM 7640 N N . GLN A 1 990 ? -31.905 -6.037 26.226 1.00 91.06 990 GLN A N 1
ATOM 7641 C CA . GLN A 1 990 ? -33.299 -6.297 25.881 1.00 91.06 990 GLN A CA 1
ATOM 7642 C C . GLN A 1 990 ? -34.247 -5.888 27.016 1.00 91.06 990 GLN A C 1
ATOM 7644 O O . GLN A 1 990 ? -35.209 -5.184 26.748 1.00 91.06 990 GLN A O 1
ATOM 7649 N N . TRP A 1 991 ? -33.939 -6.265 28.261 1.00 93.94 991 TRP A N 1
ATOM 7650 C CA . TRP A 1 991 ? -34.725 -5.850 29.427 1.00 93.94 991 TRP A CA 1
ATOM 7651 C C . TRP A 1 991 ? -34.811 -4.324 29.561 1.00 93.94 991 TRP A C 1
ATOM 7653 O O . TRP A 1 991 ? -35.891 -3.811 29.814 1.00 93.94 991 TRP A O 1
ATOM 7663 N N . LEU A 1 992 ? -33.702 -3.604 29.341 1.00 91.19 992 LEU A N 1
ATOM 7664 C CA . LEU A 1 992 ? -33.705 -2.138 29.329 1.00 91.19 992 LEU A CA 1
ATOM 7665 C C . LEU A 1 992 ? -34.689 -1.592 28.291 1.00 91.19 992 LEU A C 1
ATOM 7667 O O . LEU A 1 992 ? -35.468 -0.718 28.615 1.00 91.19 992 LEU A O 1
ATOM 7671 N N . SER A 1 993 ? -34.690 -2.139 27.071 1.00 86.81 993 SER A N 1
ATOM 7672 C CA . SER A 1 993 ? -35.623 -1.704 26.021 1.00 86.81 993 SER A CA 1
ATOM 7673 C C . SER A 1 993 ? -37.084 -1.950 26.394 1.00 86.81 993 SER A C 1
ATOM 7675 O O . SER A 1 993 ? -37.922 -1.112 26.096 1.00 86.81 993 SER A O 1
ATOM 7677 N N . GLU A 1 994 ? -37.383 -3.096 27.008 1.00 86.44 994 GLU A N 1
ATOM 7678 C CA . GLU A 1 994 ? -38.745 -3.462 27.417 1.00 86.44 994 GLU A CA 1
ATOM 7679 C C . GLU A 1 994 ? -39.238 -2.573 28.573 1.00 86.44 994 GLU A C 1
ATOM 7681 O O . GLU A 1 994 ? -40.382 -2.136 28.550 1.00 86.44 994 GLU A O 1
ATOM 7686 N N . ALA A 1 995 ? -38.371 -2.246 29.538 1.00 78.75 995 ALA A N 1
ATOM 7687 C CA . ALA A 1 995 ? -38.704 -1.344 30.642 1.00 78.75 995 ALA A CA 1
ATOM 7688 C C . ALA A 1 995 ? -38.998 0.092 30.162 1.00 78.75 995 ALA A C 1
ATOM 7690 O O . ALA A 1 995 ? -39.944 0.711 30.638 1.00 78.75 995 ALA A O 1
ATOM 7691 N N . SER A 1 996 ? -38.246 0.598 29.178 1.00 70.88 996 SER A N 1
ATOM 7692 C CA . SER A 1 996 ? -38.469 1.940 28.615 1.00 70.88 996 SER A CA 1
ATOM 7693 C C . SER A 1 996 ? -39.767 2.048 27.801 1.00 70.88 996 SER A C 1
ATOM 7695 O O . SER A 1 996 ? -40.376 3.119 27.742 1.00 70.88 996 SER A O 1
ATOM 7697 N N . ASP A 1 997 ? -40.192 0.951 27.163 1.00 55.53 997 ASP A N 1
ATOM 7698 C CA . ASP A 1 997 ? -41.462 0.884 26.432 1.00 55.53 997 ASP A CA 1
ATOM 7699 C C . ASP A 1 997 ? -42.666 0.832 27.403 1.00 55.53 997 ASP A C 1
ATOM 7701 O O . ASP A 1 997 ? -43.701 1.428 27.110 1.00 55.53 997 ASP A O 1
ATOM 7705 N N . GLU A 1 998 ? -42.533 0.189 28.573 1.00 47.03 998 GLU A N 1
ATOM 7706 C CA . GLU A 1 998 ? -43.583 0.134 29.610 1.00 47.03 998 GLU A CA 1
ATOM 7707 C C . GLU A 1 998 ? -43.793 1.487 30.324 1.00 47.03 998 GLU A C 1
ATOM 7709 O O . GLU A 1 998 ? -44.936 1.872 30.565 1.00 47.03 998 GLU A O 1
ATOM 7714 N N . ASP A 1 999 ? -42.731 2.265 30.569 1.00 45.69 999 ASP A N 1
ATOM 7715 C CA . ASP A 1 999 ? -42.832 3.607 31.176 1.00 45.69 999 ASP A CA 1
ATOM 7716 C C . ASP A 1 999 ? -43.450 4.664 30.227 1.00 45.69 999 ASP A C 1
ATOM 7718 O O . ASP A 1 999 ? -43.914 5.715 30.670 1.00 45.69 999 ASP A O 1
ATOM 7722 N N . SER A 1 1000 ? -43.496 4.394 28.915 1.00 36.03 1000 SER A N 1
ATOM 7723 C CA . SER A 1 1000 ? -44.085 5.297 27.909 1.00 36.03 1000 SER A CA 1
ATOM 7724 C C . SER A 1 1000 ? -45.613 5.172 27.793 1.00 36.03 1000 SER A C 1
ATOM 7726 O O . SER A 1 1000 ? -46.266 6.103 27.316 1.00 36.03 1000 SER A O 1
ATOM 7728 N N . ASP A 1 1001 ? -46.184 4.048 28.237 1.00 39.06 1001 ASP A N 1
ATOM 7729 C CA . ASP A 1 1001 ? -47.628 3.772 28.202 1.00 39.06 1001 ASP A CA 1
ATOM 7730 C C . ASP A 1 1001 ? -48.346 4.165 29.518 1.00 39.06 1001 ASP A C 1
ATOM 7732 O O . ASP A 1 1001 ? -49.577 4.135 29.577 1.00 39.06 1001 ASP A O 1
ATOM 7736 N N . GLU A 1 1002 ? -47.611 4.586 30.559 1.00 39.91 1002 GLU A N 1
ATOM 7737 C CA . GLU A 1 1002 ? -48.163 5.027 31.857 1.00 39.91 1002 GLU A CA 1
ATOM 7738 C C . GLU A 1 1002 ? -48.259 6.568 32.027 1.00 39.91 1002 GLU A C 1
ATOM 7740 O O . GLU A 1 1002 ? -48.747 7.040 33.053 1.00 39.91 1002 GLU A O 1
ATOM 7745 N N . GLU A 1 1003 ? -47.890 7.383 31.023 1.00 35.41 1003 GLU A N 1
ATOM 7746 C CA . GLU A 1 1003 ? -48.070 8.858 31.041 1.00 35.41 1003 GLU A CA 1
ATOM 7747 C C . GLU A 1 1003 ? -49.427 9.356 30.461 1.00 35.41 1003 GLU A C 1
ATOM 7749 O O . GLU A 1 1003 ? -49.599 10.550 30.196 1.00 35.41 1003 GLU A O 1
ATOM 7754 N N . GLU A 1 1004 ? -50.430 8.477 30.310 1.00 34.81 1004 GLU A N 1
ATOM 7755 C CA . GLU A 1 1004 ? -51.842 8.833 30.040 1.00 34.81 1004 GLU A CA 1
ATOM 7756 C C . GLU A 1 1004 ? -52.818 8.367 31.157 1.00 34.81 1004 GLU A C 1
ATOM 7758 O O . GLU A 1 1004 ? -53.890 7.835 30.863 1.00 34.81 1004 GLU A O 1
ATOM 7763 N N . GLU A 1 1005 ? -52.512 8.617 32.442 1.00 31.28 1005 GLU A N 1
ATOM 7764 C CA . GLU A 1 1005 ? -53.524 8.663 33.532 1.00 31.28 1005 GLU A CA 1
ATOM 7765 C C . GLU A 1 1005 ? -53.416 9.885 34.461 1.00 31.28 1005 GLU A C 1
ATOM 7767 O O . GLU A 1 1005 ? -52.332 10.150 35.032 1.00 31.28 1005 GLU A O 1
#

Secondary structure (DSSP, 8-state):
------------------------------S-------------HHHHHHHT-HHHHHHHHHSHHHHHHHHHS---S-S--PPPP-HHHHHHHHHHHTTT-HHHHHHHHHH-HHHHHHHHH-HHHHHHHHH--HHHHHHHHHHTGGGTHHHHHHHHHHHH--HHHHHHHHHHHHHH-TT-HHHHHHHHHHHHS-HHHHHHHHHHHSSSSS---TTS-PPP---HHHHHHHHHHHHHHHHHHHHHHTTPPPPPPEEEEEE--TTS-HHHHHHHHIIIIIHHH-TT-EEEEEESSHHHHHHHHHHHHHHT--EEEEEE-SSSS---EEEE----GGGHHHHHHHHHHHHHHT----TTSS-HHHHHHHHHHHHHHHT-TTTT--SEEEEEHHHHHHHHHHHHHS-TTSTT-GGGEEEEEESTTTTTTT-HHHHHHHHHHHHT--SEEEEEESS---GGGS-GGGG-SS--EEEEEE---TTPPPEEEEEEETTTTEEEEE-GGGG-SSHHHHHHHHHSSSHHHHHGGG--HHHHHHHTTPPTTTS-TTS----HHHHHHHHHHHHHS--HHHHHHHHHHTTSGGGS-EE-STGGGGS-SSSEEEEE-S-HHHHHHHHHTTT-HHHHHHHHHHHHHHHHHHHHHHHHHHHHHHHHHHHGGGS-----------EEEEETTEEEEHHHHHHS-HHHHHHHHTTEEEE-SS---HHHHHHHHHHHT--GGGGTTPPPSS-EEEE-HHHHTT---TTEEEEEE-HHHHTTS-HHHHHHHHTT--SSEEEEES-HHHHHHHHH-HHHHHHHHHHHHHHHHHHHHHHHHHHHTT--SHHHHHHHHHHHHHHHT--HHHHHHHHHHHHHHTTSPPPTTS--TTTS-SS--SSHHHHHHHHHHHHHTTHHHHHHH--SHHHHHHHHHHHHHHHHT-TTSTT-SSHHHHHHTHHHHHHHHHHTTSS-HHHHHHHHHHHHHHHHH-TT---HHHHHHHHHHHHHHHHHHHHHSSS--

Foldseek 3Di:
DDDDDDDDDDDDDDDDDDDDDDDPDDPPPPDPPQQDFPLFLQADPVLLVLLQDPVLLVVLCVDLLNLLCVVVFDPPCPPPQDPPAPVVLLLLLLLQCCVVDVLSVQLNCLQPVPVNVCCVPDPVNVVVSPPDHNVVSVVVLVVVPPNNVSNNLLVVLLVVVALVSLVVLVVQDVSVDPPHSSVSSSVSSQVPDDVVRVVVNVVLVVVQVDDDDPPDPRRHHDDPLLVVVLVVVQVQVVQQVVCVVVVHDHDFFEEEEEQEFQPRPLLSSQVSSLRPHCVPPNVLAAEEEEARYNLVLSVSSSNCLSVVAQEKEKGQHNPPPRPWIFIDGRPRPVCPVLVVVLVVVCVVVPPPPVRTPDAPVVNLVVQQVSCLVSVHVVNSDGNYYYYRLQRLLSLLVVLPVDDPPDSSHLQRYEYEYEALVACVLSDVVSVVSSLSNQQRHGSHYYNYANQDDAPVPDDPSNNHPGDHHYYYRHDQHQDFAAAWEWAQAQLQQKIATDALLNLADFVLLLLVLLPDPHQLSLNLSHDDLVLLCVLVVADPDPGPSVPPPDGSNVSCVVRSVSSSDDDLVSSVVSSVVCCDDPRPIDRAPGCLRVADPQFAEEEEAADLVVVLLVNLPVVPVVVVVVLLVVVVVQLVVLVVVLVVVVVVVVVVVVVCVVPDDDDDDPRDFGWGDLDVPDIDTSVLVVVDDSSQSSSLSVLEAEDEPDDHDPVSVVVLVVQQSDDSVVCVRHYGSRRYYYYYSSCLRSSARLRAQEYEYEPNVLVSDALSSLLSSVSNHNHPHYYYYLDSVSVSCVSRNDVSVVVVLVLQLVLLLVLLQLLLVCVVVLPLDQVSLQVSLVVSCVVSSHDSLLSLLSSLVSLLCQQAADDPSDPCPPRHDPHHDPDLVVSLVSSLVSCVSNLVNLCVSQVDLVSLLSSLVSLVCQLVCHPPNPPDPPSVSCLQCLQVNVVSCCVSNNHDLVSVVVNLVVLVSVCSSDVPRDCSSVVSNVVNNVVSVVVVVVVVVPVPD

Mean predicted aligned error: 15.96 Å

Solvent-accessible surface area (backbone atoms only — not comparable to full-atom values): 55004 Å² total; per-residue (Å²): 130,88,85,85,89,79,88,88,85,85,86,81,90,80,91,80,89,77,91,74,93,70,85,80,76,80,80,78,75,87,59,85,81,75,68,77,72,60,38,59,36,49,67,46,78,64,58,53,48,60,36,57,29,66,69,58,30,51,49,49,53,68,35,69,68,42,50,38,48,65,74,64,45,68,87,76,68,83,58,75,72,76,74,75,64,58,56,69,58,53,42,51,32,25,50,39,41,27,83,82,32,70,67,30,37,47,45,22,39,72,51,34,48,69,61,43,50,46,41,69,73,35,71,67,55,32,51,54,54,68,74,48,53,47,64,59,49,51,49,55,39,56,74,51,44,82,82,27,47,62,42,53,52,52,54,48,28,67,73,67,55,42,42,73,29,51,54,51,35,52,50,46,14,66,72,65,32,90,90,28,52,47,28,51,41,34,51,53,50,60,72,71,49,53,68,69,45,51,49,46,28,50,47,46,57,45,52,38,63,80,85,83,69,97,84,70,89,68,70,71,56,87,52,71,53,56,51,51,51,48,51,56,49,50,53,49,53,53,47,38,52,53,21,57,76,67,73,46,78,67,70,67,28,41,40,34,39,38,26,38,47,63,87,73,41,68,69,57,51,54,54,47,43,39,55,68,42,28,65,70,78,36,66,70,42,25,39,38,36,30,25,56,23,45,54,37,46,40,50,52,47,25,51,29,63,52,70,70,49,42,48,31,40,33,26,34,40,73,86,77,81,65,83,44,50,27,66,41,78,69,77,62,70,89,34,61,78,54,43,62,54,46,57,52,45,40,64,71,72,62,68,69,85,55,76,54,69,69,56,73,66,57,40,52,52,50,51,24,54,52,24,40,76,72,60,37,79,63,63,24,46,58,47,30,39,41,19,20,43,63,35,38,28,53,49,39,53,50,15,67,75,43,52,87,85,43,83,63,14,33,90,25,35,36,40,38,32,42,44,75,76,63,57,38,90,63,26,69,65,49,34,52,36,46,49,47,35,36,62,35,62,43,54,30,34,37,41,39,21,60,62,62,73,55,78,89,80,48,63,74,69,77,63,27,87,58,81,53,49,75,47,73,46,67,45,79,71,79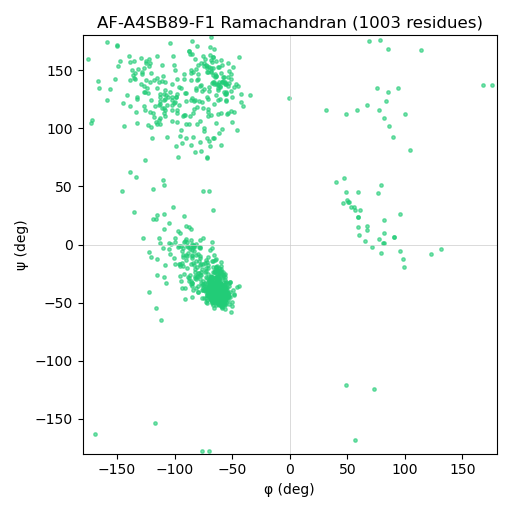,82,65,52,41,36,41,37,31,30,39,30,74,70,75,25,31,42,29,50,44,43,61,59,66,64,40,94,43,50,45,58,43,51,57,47,46,68,41,95,54,51,50,72,58,46,57,38,30,56,48,58,66,52,52,32,60,75,70,66,58,53,88,89,81,44,75,81,76,72,68,75,57,61,71,61,57,47,43,76,72,39,46,74,58,71,61,62,59,49,63,71,52,45,55,52,48,40,56,53,54,53,43,76,94,29,30,69,39,81,42,73,51,73,70,60,76,52,45,78,62,31,21,21,42,35,40,27,76,53,20,64,62,52,40,42,54,76,59,41,53,86,44,56,69,64,41,53,52,49,51,52,54,49,53,49,53,51,54,49,38,53,47,51,43,55,49,50,56,50,50,50,55,48,47,57,60,68,43,68,82,61,80,93,80,85,84,90,78,76,78,80,38,67,40,72,62,38,79,92,34,70,46,47,44,67,62,59,71,76,45,57,69,65,56,52,50,23,45,41,73,14,34,43,45,40,48,86,64,92,53,53,69,68,48,47,53,53,46,60,53,46,35,69,39,52,59,82,79,43,75,89,44,53,49,50,51,23,33,42,20,20,16,74,50,39,60,52,59,60,67,34,64,30,19,26,23,40,36,40,38,55,84,33,46,74,71,49,52,35,54,54,38,34,52,56,66,36,55,53,54,31,70,30,40,38,38,23,42,40,67,65,56,46,34,24,30,72,65,34,56,66,56,57,55,51,48,50,53,50,45,30,54,49,51,54,52,49,41,53,55,52,49,52,28,59,77,66,68,47,45,47,45,67,55,47,50,52,50,28,52,52,50,16,71,75,58,42,44,54,47,33,58,45,38,15,52,49,52,41,42,45,46,44,44,42,23,38,54,54,96,91,52,89,33,80,95,64,30,38,93,61,54,55,90,44,73,66,55,36,50,54,44,27,49,61,45,44,66,59,30,34,73,26,47,28,69,51,30,71,46,53,74,24,29,30,46,28,52,52,39,45,44,25,37,19,68,29,32,78,67,34,54,91,50,69,58,18,64,58,50,37,76,42,36,28,61,54,53,48,52,36,36,80,56,65,39,36,54,71,69,21,52,52,51,38,53,52,51,50,52,54,46,50,50,50,33,94,82,49,84,54,66,53,59,66,44,28,43,66,45,60,49,49,54,55,53,54,58,55,56,62,66,70,64,78,83,122

Sequence (1005 aa):
MSDSESDYSDDDAHIGGGDRDAEETYDGAGGEATLNVDVGSSLTSADWADIDNSDLVAKVRGSAGFRIMREIQPWDGALDAPPDLMKRHVFEYFYTQRKDSDFYKKLAKDCFPSEYERAGADKSEKKRLANLWAGAVLDELKAMRDGAKHTLRWINAIKEAQAGDLLFLKREALTHGPGSVQEIASQIVWDNVSNRIKDQTFAAMHAWTNKSGAQSGGVARMYKHQHELIDQLDKHYAAIGKMQEAKKPLPKPLHVILSTPTGSGKTFTAILVHLRLLKVKYPDAILLYSVPTKQVLKRVGQECEAHAVPYWTAARDNTGDGTLHQVRRPYSIRDKARNKKALRAARAIGEKVSAGSGTIQQQLEYAADVGYKLKDHGAGKPDIIIADLNTTAALLKACKEESSSSFYHESKILLYFDEPNMGIHLDPNVLGVVSSIQANMPLTAVLASATLGAWEGLEPWWRGPTDANQITISLEPYELPMAKLAVFNEGTSEFSPMSPLNLIENYAEYQRVMEDYRLPTLLLRHLTARHGNDLLQIQPPGGPWDKVQGDVKSLRLAIEPTFTSLSQKEFERLQGRWKMGEDAPTKVDGIRGALSKEGVTMVGCLDPRKVAFELAGFADQEAWIQDVHKLNNKLKEAERMVKENAKAEKRKKKDDEDEAKDGGDEGGVGVVTLRPMLKISLAEALEADINTLVMLSKGIAYACGSGTEPMVKRLYNQALLTVPDSLRGRSPPLNVLVVDYSSIYGTDCPAVDTLLLQEDLGRLLAWEDLQQFLGRLRRDGTAVFYSKKTLRRAALGAAVEEEETTALIEFQKLVENSVLDLEKAQKRDTDSVTALVTKLSASSGRSAGEVASYVLASVISFALSAPSHLDGAGVYPATIPESDKELLAAITKRVEGYSDALENVLKKMSEQVRAVSAIEALSLSANPFASRTGGARVLGIAAQVLKMLYDADILSEEALFAWANAKRKELLAESDGDARFFGKAKPFIQWLSEASDEDSDEEEE

Radius of gyration: 37.24 Å; Cα contacts (8 Å, |Δi|>4): 1422; chains: 1; bounding box: 100×108×118 Å